Protein 2LXO (pdb70)

Sequence (44 aa):
GIINTLQKYYCRVRGAICHPVFCPRRYKQIGTCGLPGTKCCKKPGIINTLQKYYCRVRGAICHPVFCPRRYKQIGTCGLPGTKCCKKPGIINTLQKYYCRVRGAICHPVFCPRRYKQIGTCGLPGTKCCKKPGIINTLQKYYCRVRGAICHPVFCPRRYKQIGTCGLPGTKCCKKPGIINTLQKYYCRVRGAICHPVFCPRRYKQIGTCGLPGTKCCKKPGIINTLQKYYCRVRGAICHPVFCPRRYKQIGTCGLPGTKCCKKPGIINTLQKYYCRVRGAICHPVFCPRRYKQIGTCGLPGTKCCKKPGIINTLQKYYCRVRGAICHPVFCPRRYKQIGTCGLPGTKCCKKPGIINTLQKYYCRVRGAICHPVFCPRRYKQIGTCGLPGTKCCKKPGIINTLQKYYCRVRGAICHPVFCPRRYKQIGTCGLPGTKCCKKPGIINTLQKYYCRVRGAICHPVFCPRRYKQIGTCGLPGTKCCKKPGIINTLQKYYCRVRGAICHPVFCPRRYKQIGTCGLPGTKCCKKPGIINTLQKYYCRVRGAICHPVFCPRRYKQIGTCGLPGTKCCKKPGIINTLQKYYCRVRGAICHPVFCPRRYKQIGTCGLPGTKCCKKPGIINTLQKYYCRVRGAICHPVFCPRRYKQIGTCGLPGTKCCKKPGIINTLQKYYCRVRGAICHPVFCPRRYKQIGTCGLPGTKCCKKPGIINTLQKYYCRVRGAICHPVFCPRRYKQIGTCGLPGTKCCKKPGIINTLQKYYCRVRGAICHPVFCPRRYKQIGTCGLPGTKCCKKPGIINTLQKYYCRVRGAICHPVFCPRRYKQIGTCGLPGTKCCKKPGIINTLQKYYCRVRGAICHPVFCPRRYKQIGTCGLPGTKCCKKP

Nearest PDB structures (foldseek):
  2lxo-assembly1_A  TM=8.651E-01  e=8.750E-07  synthetic construct
  1kj6-assembly1_A  TM=4.214E-01  e=5.351E-02  Homo sapiens
  6qeu-assembly1_A  TM=4.009E-01  e=8.706E+00  Gallus gallus
  2lxo-assembly1_A  TM=8.148E-01  e=1.097E-07  synthetic construct
  1apf-assembly1_A  TM=3.229E-01  e=3.127E+00  Anthopleura xanthogrammica

Foldseek 3Di:
DDDADADAQRGDHDDLQWDPPAHDPPFDAGYYHDDPRTTRGHDD

B-factor: mean 35.73, std 22.28, range [0.14, 75.4]

Secondary structure (DSSP, 8-state):
-------STT---SS-SS-SS---SSS----B-SSTT-B-----

CATH classification: 3.10.360.10

Solvent-accessible surface area: 3758 Å² total; per-residue (Å²): 130,163,135,110,77,66,100,103,137,60,0,115,83,211,84,44,48,8,34,82,155,105,18,36,211,219,38,116,103,54,0,66,8,72,113,135,54,11,23,5,14,108,143,158

Radius of gyration: 9.94 Å; Cα contacts (8 Å, |Δi|>4): 90; chains: 1; bounding box: 23×18×30 Å

Structure (mmCIF, N/CA/C/O backbone):
data_2LXO
#
_entry.id   2LXO
#
loop_
_atom_site.group_PDB
_atom_site.id
_atom_site.type_symbol
_atom_site.label_atom_id
_atom_site.label_alt_id
_atom_site.label_comp_id
_atom_site.label_asym_id
_atom_site.label_entity_id
_atom_site.label_seq_id
_atom_site.pdbx_PDB_ins_code
_atom_site.Cartn_x
_atom_site.Cartn_y
_atom_site.Cartn_z
_atom_site.occupancy
_atom_site.B_iso_or_equiv
_atom_site.auth_seq_id
_atom_site.auth_comp_id
_atom_site.auth_asym_id
_atom_site.auth_atom_id
_atom_site.pdbx_PDB_model_num
ATOM 1 N N . GLY A 1 1 ? 1.325 0.000 0.000 1.00 11.00 1 GLY A N 1
ATOM 2 C CA . GLY A 1 1 ? 2.073 0.000 -1.246 1.00 3.05 1 GLY A CA 1
ATOM 3 C C . GLY A 1 1 ? 1.182 -0.408 -2.421 1.00 3.34 1 GLY A C 1
ATOM 4 O O . GLY A 1 1 ? -0.036 -0.503 -2.277 1.00 43.41 1 GLY A O 1
ATOM 8 N N . ILE A 1 2 ? 1.824 -0.638 -3.556 1.00 62.05 2 ILE A N 1
ATOM 9 C CA . ILE A 1 2 ? 1.105 -1.033 -4.756 1.00 22.43 2 ILE A CA 1
ATOM 10 C C . ILE A 1 2 ? 1.480 -2.472 -5.119 1.00 11.41 2 ILE A C 1
ATOM 11 O O . ILE A 1 2 ? 2.644 -2.765 -5.386 1.00 42.24 2 ILE A O 1
ATOM 27 N N . ILE A 1 3 ? 0.471 -3.331 -5.117 1.00 2.42 3 ILE A N 1
ATOM 28 C CA . ILE A 1 3 ? 0.680 -4.731 -5.443 1.00 22.12 3 ILE A CA 1
ATOM 29 C C . ILE A 1 3 ? 0.881 -4.874 -6.953 1.00 20.32 3 ILE A C 1
ATOM 30 O O . ILE A 1 3 ? 0.820 -3.889 -7.687 1.00 32.31 3 ILE A O 1
ATOM 46 N N . ASN A 1 4 ? 1.117 -6.109 -7.372 1.00 13.13 4 ASN A N 1
ATOM 47 C CA . ASN A 1 4 ? 1.327 -6.394 -8.781 1.00 11.20 4 ASN A CA 1
ATOM 48 C C . ASN A 1 4 ? 1.312 -7.908 -8.999 1.00 20.15 4 ASN A C 1
ATOM 49 O O . ASN A 1 4 ? 2.366 -8.535 -9.098 1.00 13.10 4 ASN A O 1
ATOM 60 N N . THR A 1 5 ? 0.106 -8.452 -9.066 1.00 71.30 5 THR A N 1
ATOM 61 C CA . THR A 1 5 ? -0.060 -9.881 -9.270 1.00 31.41 5 THR A CA 1
ATOM 62 C C . THR A 1 5 ? -0.628 -10.159 -10.663 1.00 43.23 5 THR A C 1
ATOM 63 O O . THR A 1 5 ? -1.656 -10.820 -10.798 1.00 52.12 5 THR A O 1
ATOM 74 N N . LEU A 1 6 ? 0.067 -9.640 -11.665 1.00 5.44 6 LEU A N 1
ATOM 75 C CA . LEU A 1 6 ? -0.354 -9.823 -13.043 1.00 34.11 6 LEU A CA 1
ATOM 76 C C . LEU A 1 6 ? -0.878 -11.249 -13.226 1.00 22.10 6 LEU A C 1
ATOM 77 O O . LEU A 1 6 ? -0.227 -12.210 -12.818 1.00 71.15 6 LEU A O 1
ATOM 93 N N . GLN A 1 7 ? -2.049 -11.341 -13.839 1.00 64.43 7 GLN A N 1
ATOM 94 C CA . GLN A 1 7 ? -2.667 -12.634 -14.081 1.00 41.23 7 GLN A CA 1
ATOM 95 C C . GLN A 1 7 ? -2.881 -12.847 -15.581 1.00 63.42 7 GLN A C 1
ATOM 96 O O . GLN A 1 7 ? -2.345 -13.792 -16.160 1.00 14.32 7 GLN A O 1
ATOM 110 N N . LYS A 1 8 ? -3.664 -11.955 -16.168 1.00 13.42 8 LYS A N 1
ATOM 111 C CA . LYS A 1 8 ? -3.956 -12.033 -17.589 1.00 65.52 8 LYS A CA 1
ATOM 112 C C . LYS A 1 8 ? -4.897 -10.891 -17.977 1.00 24.13 8 LYS A C 1
ATOM 113 O O . LYS A 1 8 ? -4.456 -9.871 -18.505 1.00 31.15 8 LYS A O 1
ATOM 132 N N . TYR A 1 9 ? -6.175 -11.101 -17.700 1.00 12.52 9 TYR A N 1
ATOM 133 C CA . TYR A 1 9 ? -7.182 -10.101 -18.013 1.00 13.02 9 TYR A CA 1
ATOM 134 C C . TYR A 1 9 ? -6.667 -8.691 -17.715 1.00 30.42 9 TYR A C 1
ATOM 135 O O . TYR A 1 9 ? -7.105 -7.723 -18.333 1.00 52.25 9 TYR A O 1
ATOM 153 N N . TYR A 1 10 ? -5.744 -8.621 -16.767 1.00 62.51 10 TYR A N 1
ATOM 154 C CA . TYR A 1 10 ? -5.164 -7.347 -16.380 1.00 12.44 10 TYR A CA 1
ATOM 155 C C . TYR A 1 10 ? -3.675 -7.496 -16.060 1.00 14.23 10 TYR A C 1
ATOM 156 O O . TYR A 1 10 ? -3.065 -6.592 -15.491 1.00 15.32 10 TYR A O 1
ATOM 174 N N . CYS A 1 11 ? -3.133 -8.644 -16.439 1.00 54.43 11 CYS A N 1
ATOM 175 C CA . CYS A 1 11 ? -1.728 -8.923 -16.200 1.00 44.31 11 CYS A CA 1
ATOM 176 C C . CYS A 1 11 ? -0.928 -7.652 -16.497 1.00 33.32 11 CYS A C 1
ATOM 177 O O . CYS A 1 11 ? -0.872 -7.203 -17.640 1.00 64.35 11 CYS A O 1
ATOM 184 N N . ARG A 1 12 ? -0.331 -7.109 -15.447 1.00 5.13 12 ARG A N 1
ATOM 185 C CA . ARG A 1 12 ? 0.463 -5.899 -15.580 1.00 40.04 12 ARG A CA 1
ATOM 186 C C . ARG A 1 12 ? -0.447 -4.670 -15.633 1.00 31.32 12 ARG A C 1
ATOM 187 O O . ARG A 1 12 ? -1.517 -4.711 -16.239 1.00 22.23 12 ARG A O 1
ATOM 208 N N . VAL A 1 13 ? 0.011 -3.606 -14.990 1.00 31.31 13 VAL A N 1
ATOM 209 C CA . VAL A 1 13 ? -0.749 -2.368 -14.956 1.00 23.03 13 VAL A CA 1
ATOM 210 C C . VAL A 1 13 ? 0.203 -1.186 -15.150 1.00 13.44 13 VAL A C 1
ATOM 211 O O . VAL A 1 13 ? 0.684 -0.606 -14.178 1.00 11.55 13 VAL A O 1
ATOM 224 N N . ARG A 1 14 ? 0.446 -0.863 -16.412 1.00 35.54 14 ARG A N 1
ATOM 225 C CA . ARG A 1 14 ? 1.331 0.239 -16.745 1.00 52.35 14 ARG A CA 1
ATOM 226 C C . ARG A 1 14 ? 0.954 0.829 -18.106 1.00 0.20 14 ARG A C 1
ATOM 227 O O . ARG A 1 14 ? -0.189 0.708 -18.544 1.00 62.53 14 ARG A O 1
ATOM 248 N N . GLY A 1 15 ? 1.937 1.456 -18.736 1.00 73.22 15 GLY A N 1
ATOM 249 C CA . GLY A 1 15 ? 1.723 2.065 -20.038 1.00 34.11 15 GLY A CA 1
ATOM 250 C C . GLY A 1 15 ? 0.871 1.162 -20.932 1.00 73.04 15 GLY A C 1
ATOM 251 O O . GLY A 1 15 ? 0.171 1.645 -21.821 1.00 34.10 15 GLY A O 1
ATOM 255 N N . ALA A 1 16 ? 0.958 -0.133 -20.666 1.00 64.04 16 ALA A N 1
ATOM 256 C CA . ALA A 1 16 ? 0.204 -1.108 -21.436 1.00 43.21 16 ALA A CA 1
ATOM 257 C C . ALA A 1 16 ? 0.355 -2.487 -20.791 1.00 73.12 16 ALA A C 1
ATOM 258 O O . ALA A 1 16 ? 1.465 -3.001 -20.669 1.00 24.33 16 ALA A O 1
ATOM 265 N N . ILE A 1 17 ? -0.779 -3.047 -20.396 1.00 12.01 17 ILE A N 1
ATOM 266 C CA . ILE A 1 17 ? -0.788 -4.357 -19.767 1.00 4.33 17 ILE A CA 1
ATOM 267 C C . ILE A 1 17 ? -0.348 -5.410 -20.785 1.00 45.04 17 ILE A C 1
ATOM 268 O O . ILE A 1 17 ? 0.282 -6.403 -20.424 1.00 43.03 17 ILE A O 1
ATOM 284 N N . CYS A 1 18 ? -0.697 -5.157 -22.038 1.00 65.43 18 CYS A N 1
ATOM 285 C CA . CYS A 1 18 ? -0.345 -6.071 -23.112 1.00 34.52 18 CYS A CA 1
ATOM 286 C C . CYS A 1 18 ? 0.264 -5.258 -24.255 1.00 61.03 18 CYS A C 1
ATOM 287 O O . CYS A 1 18 ? 0.112 -4.038 -24.304 1.00 74.52 18 CYS A O 1
ATOM 294 N N . HIS A 1 19 ? 0.942 -5.966 -25.147 1.00 13.01 19 HIS A N 1
ATOM 295 C CA . HIS A 1 19 ? 1.575 -5.325 -26.287 1.00 10.12 19 HIS A CA 1
ATOM 296 C C . HIS A 1 19 ? 0.594 -4.345 -26.935 1.00 25.14 19 HIS A C 1
ATOM 297 O O . HIS A 1 19 ? -0.584 -4.656 -27.096 1.00 75.40 19 HIS A O 1
ATOM 312 N N . PRO A 1 20 ? 1.132 -3.150 -27.298 1.00 1.24 20 PRO A N 1
ATOM 313 C CA . PRO A 1 20 ? 0.318 -2.122 -27.924 1.00 70.42 20 PRO A CA 1
ATOM 314 C C . PRO A 1 20 ? 0.022 -2.472 -29.384 1.00 51.21 20 PRO A C 1
ATOM 315 O O . PRO A 1 20 ? 0.882 -3.000 -30.086 1.00 63.44 20 PRO A O 1
ATOM 326 N N . VAL A 1 21 ? -1.198 -2.162 -29.798 1.00 32.35 21 VAL A N 1
ATOM 327 C CA . VAL A 1 21 ? -1.619 -2.437 -31.161 1.00 44.21 21 VAL A CA 1
ATOM 328 C C . VAL A 1 21 ? -1.987 -3.916 -31.288 1.00 74.24 21 VAL A C 1
ATOM 329 O O . VAL A 1 21 ? -3.098 -4.250 -31.699 1.00 42.32 21 VAL A O 1
ATOM 342 N N . PHE A 1 22 ? -1.035 -4.764 -30.928 1.00 41.23 22 PHE A N 1
ATOM 343 C CA . PHE A 1 22 ? -1.246 -6.200 -30.997 1.00 43.21 22 PHE A CA 1
ATOM 344 C C . PHE A 1 22 ? -0.181 -6.949 -30.194 1.00 21.43 22 PHE A C 1
ATOM 345 O O . PHE A 1 22 ? 0.483 -6.365 -29.339 1.00 44.44 22 PHE A O 1
ATOM 362 N N . CYS A 1 23 ? -0.052 -8.233 -30.496 1.00 44.22 23 CYS A N 1
ATOM 363 C CA . CYS A 1 23 ? 0.921 -9.068 -29.813 1.00 21.51 23 CYS A CA 1
ATOM 364 C C . CYS A 1 23 ? 1.567 -9.996 -30.844 1.00 53.25 23 CYS A C 1
ATOM 365 O O . CYS A 1 23 ? 0.870 -10.656 -31.613 1.00 54.24 23 CYS A O 1
ATOM 372 N N . PRO A 1 24 ? 2.926 -10.017 -30.827 1.00 45.54 24 PRO A N 1
ATOM 373 C CA . PRO A 1 24 ? 3.674 -10.852 -31.752 1.00 11.12 24 PRO A CA 1
ATOM 374 C C . PRO A 1 24 ? 3.612 -12.323 -31.335 1.00 13.32 24 PRO A C 1
ATOM 375 O O . PRO A 1 24 ? 2.648 -12.752 -30.703 1.00 74.42 24 PRO A O 1
ATOM 386 N N . ARG A 1 25 ? 4.653 -13.054 -31.705 1.00 35.10 25 ARG A N 1
ATOM 387 C CA . ARG A 1 25 ? 4.728 -14.468 -31.377 1.00 44.31 25 ARG A CA 1
ATOM 388 C C . ARG A 1 25 ? 6.120 -14.815 -30.846 1.00 25.41 25 ARG A C 1
ATOM 389 O O . ARG A 1 25 ? 7.091 -14.116 -31.132 1.00 53.25 25 ARG A O 1
ATOM 410 N N . ARG A 1 26 ? 6.174 -15.896 -30.081 1.00 42.01 26 ARG A N 1
ATOM 411 C CA . ARG A 1 26 ? 7.431 -16.345 -29.507 1.00 43.12 26 ARG A CA 1
ATOM 412 C C . ARG A 1 26 ? 7.824 -15.454 -28.327 1.00 22.11 26 ARG A C 1
ATOM 413 O O . ARG A 1 26 ? 8.703 -15.809 -27.543 1.00 11.44 26 ARG A O 1
ATOM 434 N N . TYR A 1 27 ? 7.154 -14.315 -28.238 1.00 11.31 27 TYR A N 1
ATOM 435 C CA . TYR A 1 27 ? 7.422 -13.370 -27.166 1.00 60.55 27 TYR A CA 1
ATOM 436 C C . TYR A 1 27 ? 7.620 -14.095 -25.834 1.00 32.24 27 TYR A C 1
ATO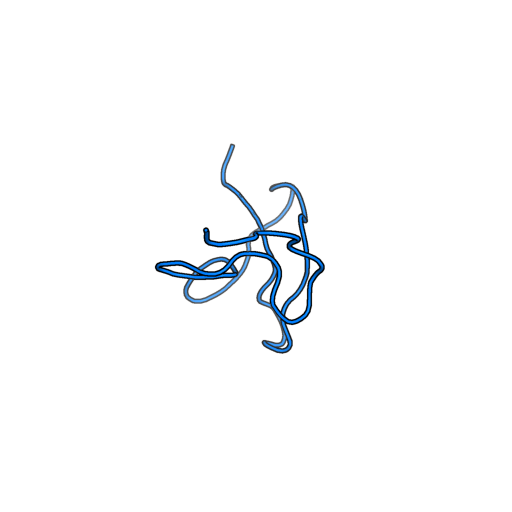M 437 O O . TYR A 1 27 ? 8.718 -14.559 -25.532 1.00 45.11 27 TYR A O 1
ATOM 455 N N . LYS A 1 28 ? 6.539 -14.170 -25.071 1.00 72.22 28 LYS A N 1
ATOM 456 C CA . LYS A 1 28 ? 6.580 -14.831 -23.778 1.00 13.45 28 LYS A CA 1
ATOM 457 C C . LYS A 1 28 ? 5.311 -14.487 -22.994 1.00 5.42 28 LYS A C 1
ATOM 458 O O . LYS A 1 28 ? 5.362 -13.730 -22.025 1.00 60.13 28 LYS A O 1
ATOM 477 N N . GLN A 1 29 ? 4.204 -15.059 -23.442 1.00 52.22 29 GLN A N 1
ATOM 478 C CA . GLN A 1 29 ? 2.925 -14.822 -22.795 1.00 35.20 29 GLN A CA 1
ATOM 479 C C . GLN A 1 29 ? 3.109 -14.711 -21.280 1.00 55.22 29 GLN A C 1
ATOM 480 O O . GLN A 1 29 ? 3.711 -15.585 -20.659 1.00 2.54 29 GLN A O 1
ATOM 494 N N . ILE A 1 30 ? 2.578 -13.629 -20.730 1.00 2.42 30 ILE A N 1
ATOM 495 C CA . ILE A 1 30 ? 2.676 -13.392 -19.300 1.00 5.45 30 ILE A CA 1
ATOM 496 C C . ILE A 1 30 ? 1.287 -13.075 -18.743 1.00 31.42 30 ILE A C 1
ATOM 497 O O . ILE A 1 30 ? 1.143 -12.768 -17.560 1.00 62.14 30 ILE A O 1
ATOM 513 N N . GLY A 1 31 ? 0.299 -13.162 -19.621 1.00 52.42 31 GLY A N 1
ATOM 514 C CA . GLY A 1 31 ? -1.074 -12.888 -19.232 1.00 73.42 31 GLY A CA 1
ATOM 515 C C . GLY A 1 31 ? -1.836 -12.191 -20.361 1.00 63.04 31 GLY A C 1
ATOM 516 O O . GLY A 1 31 ? -1.479 -11.085 -20.764 1.00 54.14 31 GLY A O 1
ATOM 520 N N . THR A 1 32 ? -2.870 -12.867 -20.840 1.00 10.31 32 THR A N 1
ATOM 521 C CA . THR A 1 32 ? -3.685 -12.326 -21.915 1.00 3.23 32 THR A CA 1
ATOM 522 C C . THR A 1 32 ? -4.778 -11.416 -21.350 1.00 24.45 32 THR A C 1
ATOM 523 O O . THR A 1 32 ? -5.419 -11.754 -20.356 1.00 22.23 32 THR A O 1
ATOM 534 N N . CYS A 1 33 ? -4.956 -10.280 -22.007 1.00 73.44 33 CYS A N 1
ATOM 535 C CA . CYS A 1 33 ? -5.961 -9.320 -21.583 1.00 45.21 33 CYS A CA 1
ATOM 536 C C . CYS A 1 33 ? -7.181 -9.466 -22.494 1.00 63.15 33 CYS A C 1
ATOM 537 O O . CYS A 1 33 ? -7.067 -9.962 -23.614 1.00 74.23 33 CYS A O 1
ATOM 544 N N . GLY A 1 34 ? -8.319 -9.025 -21.981 1.00 35.23 34 GLY A N 1
ATOM 545 C CA . GLY A 1 34 ? -9.559 -9.101 -22.734 1.00 55.23 34 GLY A CA 1
ATOM 546 C C . GLY A 1 34 ? -9.311 -8.860 -24.225 1.00 22.42 34 GLY A C 1
ATOM 547 O O . GLY A 1 34 ? -9.809 -9.603 -25.069 1.00 34.43 34 GLY A O 1
ATOM 551 N N . LEU A 1 35 ? -8.540 -7.819 -24.503 1.00 61.40 35 LEU A N 1
ATOM 552 C CA . LEU A 1 35 ? -8.219 -7.472 -25.877 1.00 10.31 35 LEU A CA 1
ATOM 553 C C . LEU A 1 35 ? -7.972 -8.752 -26.678 1.00 11.41 35 LEU A C 1
ATOM 554 O O . LEU A 1 35 ? -7.085 -9.536 -26.344 1.00 14.10 35 LEU A O 1
ATOM 570 N N . PRO A 1 36 ? -8.793 -8.928 -27.747 1.00 55.25 36 PRO A N 1
ATOM 571 C CA . PRO A 1 36 ? -8.673 -10.099 -28.599 1.00 20.02 36 PRO A CA 1
ATOM 572 C C . PRO A 1 36 ? -7.450 -9.990 -29.512 1.00 12.30 36 PRO A C 1
ATOM 573 O O . PRO A 1 36 ? -7.535 -9.431 -30.605 1.00 21.15 36 PRO A O 1
ATOM 584 N N . GLY A 1 37 ? -6.342 -10.532 -29.031 1.00 24.45 37 GLY A N 1
ATOM 585 C CA . GLY A 1 37 ? -5.103 -10.503 -29.790 1.00 31.01 37 GLY A CA 1
ATOM 586 C C . GLY A 1 37 ? -4.024 -9.712 -29.048 1.00 42.33 37 GLY A C 1
ATOM 587 O O . GLY A 1 37 ? -2.945 -9.471 -29.588 1.00 1.24 37 GLY A O 1
ATOM 591 N N . THR A 1 38 ? -4.352 -9.329 -27.823 1.00 74.11 38 THR A N 1
ATOM 592 C CA . THR A 1 38 ? -3.425 -8.570 -27.002 1.00 44.10 38 THR A CA 1
ATOM 593 C C . THR A 1 38 ? -3.129 -9.318 -25.700 1.00 53.15 38 THR A C 1
ATOM 594 O O . THR A 1 38 ? -4.018 -9.502 -24.871 1.00 34.13 38 THR A O 1
ATOM 605 N N . LYS A 1 39 ? -1.877 -9.729 -25.563 1.00 12.35 39 LYS A N 1
ATOM 606 C CA . LYS A 1 39 ? -1.453 -10.452 -24.376 1.00 35.50 39 LYS A CA 1
ATOM 607 C C . LYS A 1 39 ? -0.165 -9.829 -23.836 1.00 50.52 39 LYS A C 1
ATOM 608 O O . LYS A 1 39 ? 0.432 -8.971 -24.484 1.00 43.54 39 LYS A O 1
ATOM 627 N N . CYS A 1 40 ? 0.225 -10.284 -22.655 1.00 4.32 40 CYS A N 1
ATOM 628 C CA . CYS A 1 40 ? 1.432 -9.781 -22.021 1.00 1.14 40 CYS A CA 1
ATOM 629 C C . CYS A 1 40 ? 2.638 -10.450 -22.683 1.00 72.13 40 CYS A C 1
ATOM 630 O O . CYS A 1 40 ? 3.011 -11.564 -22.320 1.00 23.21 40 CYS A O 1
ATOM 637 N N . CYS A 1 41 ? 3.213 -9.742 -23.644 1.00 62.01 41 CYS A N 1
ATOM 638 C CA . CYS A 1 41 ? 4.369 -10.254 -24.361 1.00 10.41 41 CYS A CA 1
ATOM 639 C C . CYS A 1 41 ? 5.484 -9.209 -24.283 1.00 11.25 41 CYS A C 1
ATOM 640 O O . CYS A 1 41 ? 5.214 -8.017 -24.139 1.00 20.55 41 CYS A O 1
ATOM 647 N N . LYS A 1 42 ? 6.713 -9.693 -24.381 1.00 22.32 42 LYS A N 1
ATOM 648 C CA . LYS A 1 42 ? 7.870 -8.816 -24.323 1.00 21.12 42 LYS A CA 1
ATOM 649 C C . LYS A 1 42 ? 8.885 -9.247 -25.384 1.00 10.13 42 LYS A C 1
ATOM 650 O O . LYS A 1 42 ? 9.457 -10.332 -25.296 1.00 72.43 42 LYS A O 1
ATOM 669 N N . LYS A 1 43 ? 9.078 -8.374 -26.361 1.00 54.24 43 LYS A N 1
ATOM 670 C CA . LYS A 1 43 ? 10.014 -8.650 -27.438 1.00 75.20 43 LYS A CA 1
ATOM 671 C C . LYS A 1 43 ? 11.281 -9.279 -26.857 1.00 5.02 43 LYS A C 1
ATOM 672 O O . LYS A 1 43 ? 11.596 -9.081 -25.684 1.00 53.33 43 LYS A O 1
ATOM 691 N N . PRO A 1 44 ? 11.994 -10.044 -27.726 1.00 61.24 44 PRO A N 1
ATOM 692 C CA . PRO A 1 44 ? 13.221 -10.703 -27.312 1.00 32.34 44 PRO A CA 1
ATOM 693 C C . PRO A 1 44 ? 14.371 -9.700 -27.198 1.00 33.42 44 PRO A C 1
ATOM 694 O O . PRO A 1 44 ? 14.158 -8.546 -26.831 1.00 10.20 44 PRO A O 1
ATOM 705 N N . GLY A 1 1 ? 2.613 -0.405 -8.774 1.00 75.54 1 GLY A N 2
ATOM 706 C CA . GLY A 1 1 ? 2.305 -1.610 -9.527 1.00 43.22 1 GLY A CA 2
ATOM 707 C C . GLY A 1 1 ? 2.588 -2.863 -8.696 1.00 52.10 1 GLY A C 2
ATOM 708 O O . GLY A 1 1 ? 2.277 -3.975 -9.118 1.00 73.54 1 GLY A O 2
ATOM 712 N N . ILE A 1 2 ? 3.174 -2.640 -7.529 1.00 63.30 2 ILE A N 2
ATOM 713 C CA . ILE A 1 2 ? 3.502 -3.738 -6.635 1.00 3.31 2 ILE A CA 2
ATOM 714 C C . ILE A 1 2 ? 2.210 -4.357 -6.099 1.00 12.32 2 ILE A C 2
ATOM 715 O O . ILE A 1 2 ? 2.003 -5.564 -6.209 1.00 63.33 2 ILE A O 2
ATOM 731 N N . ILE A 1 3 ? 1.373 -3.501 -5.530 1.00 24.34 3 ILE A N 2
ATOM 732 C CA . ILE A 1 3 ? 0.107 -3.949 -4.976 1.00 73.11 3 ILE A CA 2
ATOM 733 C C . ILE A 1 3 ? -0.655 -4.747 -6.036 1.00 64.24 3 ILE A C 2
ATOM 734 O O . ILE A 1 3 ? -1.499 -5.578 -5.706 1.00 23.55 3 ILE A O 2
ATOM 750 N N . ASN A 1 4 ? -0.329 -4.467 -7.290 1.00 3.54 4 ASN A N 2
ATOM 751 C CA . ASN A 1 4 ? -0.971 -5.148 -8.401 1.00 13.05 4 ASN A CA 2
ATOM 752 C C . ASN A 1 4 ? -0.067 -6.281 -8.890 1.00 10.00 4 ASN A C 2
ATOM 753 O O . ASN A 1 4 ? 1.152 -6.126 -8.948 1.00 72.04 4 ASN A O 2
ATOM 764 N N . THR A 1 5 ? -0.699 -7.395 -9.229 1.00 50.11 5 THR A N 2
ATOM 765 C CA . THR A 1 5 ? 0.033 -8.554 -9.712 1.00 2.53 5 THR A CA 2
ATOM 766 C C . THR A 1 5 ? -0.511 -9.000 -11.070 1.00 63.30 5 THR A C 2
ATOM 767 O O . THR A 1 5 ? -1.552 -9.652 -11.142 1.00 44.22 5 THR A O 2
ATOM 778 N N . LEU A 1 6 ? 0.218 -8.632 -12.113 1.00 61.35 6 LEU A N 2
ATOM 779 C CA . LEU A 1 6 ? -0.178 -8.987 -13.466 1.00 33.13 6 LEU A CA 2
ATOM 780 C C . LEU A 1 6 ? -0.730 -10.414 -13.473 1.00 62.20 6 LEU A C 2
ATOM 781 O O . LEU A 1 6 ? -0.111 -11.325 -12.925 1.00 34.31 6 LEU A O 2
ATOM 797 N N . GLN A 1 7 ? -1.887 -10.564 -14.100 1.00 53.11 7 GLN A N 2
ATOM 798 C CA . GLN A 1 7 ? -2.529 -11.865 -14.186 1.00 51.30 7 GLN A CA 2
ATOM 799 C C . GLN A 1 7 ? -2.716 -12.269 -15.650 1.00 13.42 7 GLN A C 2
ATOM 800 O O . GLN A 1 7 ? -2.215 -13.306 -16.080 1.00 61.11 7 GLN A O 2
ATOM 814 N N . LYS A 1 8 ? -3.439 -11.428 -16.375 1.00 12.32 8 LYS A N 2
ATOM 815 C CA . LYS A 1 8 ? -3.699 -11.684 -17.781 1.00 63.13 8 LYS A CA 2
ATOM 816 C C . LYS A 1 8 ? -4.606 -10.585 -18.337 1.00 12.43 8 LYS A C 2
ATOM 817 O O . LYS A 1 8 ? -4.130 -9.638 -18.961 1.00 3.23 8 LYS A O 2
ATOM 836 N N . TYR A 1 9 ? -5.898 -10.747 -18.090 1.00 2.33 9 TYR A N 2
ATOM 837 C CA . TYR A 1 9 ? -6.876 -9.780 -18.557 1.00 53.34 9 TYR A CA 2
ATOM 838 C C . TYR A 1 9 ? -6.364 -8.349 -18.375 1.00 72.50 9 TYR A C 2
ATOM 839 O O . TYR A 1 9 ? -6.764 -7.445 -19.107 1.00 22.21 9 TYR A O 2
ATOM 857 N N . TYR A 1 10 ? -5.487 -8.189 -17.395 1.00 35.43 10 TYR A N 2
ATOM 858 C CA . TYR A 1 10 ? -4.917 -6.885 -17.107 1.00 3.51 10 TYR A CA 2
ATOM 859 C C . TYR A 1 10 ? -3.434 -7.002 -16.749 1.00 44.43 10 TYR A C 2
ATOM 860 O O . TYR A 1 10 ? -2.836 -6.052 -16.246 1.00 41.41 10 TYR A O 2
ATOM 878 N N . CYS A 1 11 ? -2.882 -8.175 -17.023 1.00 55.22 11 CYS A N 2
ATOM 879 C CA . CYS A 1 11 ? -1.481 -8.428 -16.737 1.00 23.43 11 CYS A CA 2
ATOM 880 C C . CYS A 1 11 ? -0.678 -7.186 -17.128 1.00 60.35 11 CYS A C 2
ATOM 881 O O . CYS A 1 11 ? -0.509 -6.900 -18.313 1.00 23.42 11 CYS A O 2
ATOM 888 N N . ARG A 1 12 ? -0.205 -6.481 -16.111 1.00 60.52 12 ARG A N 2
ATOM 889 C CA . ARG A 1 12 ? 0.576 -5.277 -16.334 1.00 51.45 12 ARG A CA 2
ATOM 890 C C . ARG A 1 12 ? 1.632 -5.118 -15.239 1.00 13.44 12 ARG A C 2
ATOM 891 O O . ARG A 1 12 ? 1.468 -5.635 -14.135 1.00 24.13 12 ARG A O 2
ATOM 912 N N . VAL A 1 13 ? 2.691 -4.400 -15.582 1.00 1.24 13 VAL A N 2
ATOM 913 C CA . VAL A 1 13 ? 3.773 -4.166 -14.641 1.00 25.24 13 VAL A CA 2
ATOM 914 C C . VAL A 1 13 ? 4.301 -2.741 -14.820 1.00 72.20 13 VAL A C 2
ATOM 915 O O . VAL A 1 13 ? 3.709 -1.788 -14.316 1.00 34.31 13 VAL A O 2
ATOM 928 N N . ARG A 1 14 ? 5.409 -2.641 -15.540 1.00 14.42 14 ARG A N 2
ATOM 929 C CA . ARG A 1 14 ? 6.022 -1.348 -15.792 1.00 4.10 14 ARG A CA 2
ATOM 930 C C . ARG A 1 14 ? 5.664 -0.855 -17.195 1.00 43.04 14 ARG A C 2
ATOM 931 O O . ARG A 1 14 ? 6.531 -0.391 -17.934 1.00 43.41 14 ARG A O 2
ATOM 952 N N . GLY A 1 15 ? 4.385 -0.973 -17.521 1.00 4.10 15 GLY A N 2
ATOM 953 C CA . GLY A 1 15 ? 3.902 -0.545 -18.823 1.00 20.03 15 GLY A CA 2
ATOM 954 C C . GLY A 1 15 ? 2.374 -0.591 -18.882 1.00 52.43 15 GLY A C 2
ATOM 955 O O . GLY A 1 15 ? 1.699 -0.076 -17.992 1.00 33.31 15 GLY A O 2
ATOM 959 N N . ALA A 1 16 ? 1.873 -1.211 -19.940 1.00 51.04 16 ALA A N 2
ATOM 960 C CA . ALA A 1 16 ? 0.437 -1.330 -20.128 1.00 31.43 16 ALA A CA 2
ATOM 961 C C . ALA A 1 16 ? -0.019 -2.718 -19.671 1.00 40.32 16 ALA A C 2
ATOM 962 O O . ALA A 1 16 ? 0.499 -3.255 -18.693 1.00 40.42 16 ALA A O 2
ATOM 969 N N . ILE A 1 17 ? -0.983 -3.258 -20.401 1.00 74.41 17 ILE A N 2
ATOM 970 C CA . ILE A 1 17 ? -1.515 -4.573 -20.083 1.00 41.13 17 ILE A CA 2
ATOM 971 C C . ILE A 1 17 ? -1.026 -5.581 -21.125 1.00 23.53 17 ILE A C 2
ATOM 972 O O . ILE A 1 17 ? -0.412 -6.589 -20.778 1.00 21.34 17 ILE A O 2
ATOM 988 N N . CYS A 1 18 ? -1.316 -5.275 -22.381 1.00 1.14 18 CYS A N 2
ATOM 989 C CA . CYS A 1 18 ? -0.913 -6.142 -23.475 1.00 12.02 18 CYS A CA 2
ATOM 990 C C . CYS A 1 18 ? -0.130 -5.305 -24.488 1.00 0.32 18 CYS A C 2
ATOM 991 O O . CYS A 1 18 ? -0.136 -4.077 -24.420 1.00 52.54 18 CYS A O 2
ATOM 998 N N . HIS A 1 19 ? 0.526 -6.003 -25.403 1.00 52.33 19 HIS A N 2
ATOM 999 C CA . HIS A 1 19 ? 1.312 -5.339 -26.429 1.00 43.11 19 HIS A CA 2
ATOM 1000 C C . HIS A 1 19 ? 0.445 -4.309 -27.155 1.00 15.11 19 HIS A C 2
ATOM 1001 O O . HIS A 1 19 ? -0.713 -4.579 -27.471 1.00 31.12 19 HIS A O 2
ATOM 1016 N N . PRO A 1 20 ? 1.053 -3.119 -27.405 1.00 2.43 20 PRO A N 2
ATOM 1017 C CA . PRO A 1 20 ? 0.349 -2.047 -28.087 1.00 50.44 20 PRO A CA 2
ATOM 1018 C C . PRO A 1 20 ? 0.226 -2.337 -29.585 1.00 23.45 20 PRO A C 2
ATOM 1019 O O . PRO A 1 20 ? 1.152 -2.869 -30.195 1.00 43.23 20 PRO A O 2
ATOM 1030 N N . VAL A 1 21 ? -0.925 -1.976 -30.133 1.00 24.04 21 VAL A N 2
ATOM 1031 C CA . VAL A 1 21 ? -1.180 -2.191 -31.547 1.00 34.44 21 VAL A CA 2
ATOM 1032 C C . VAL A 1 21 ? -1.563 -3.655 -31.774 1.00 63.22 21 VAL A C 2
ATOM 1033 O O . VAL A 1 21 ? -2.614 -3.945 -32.343 1.00 52.42 21 VAL A O 2
ATOM 1046 N N . PHE A 1 22 ? -0.688 -4.540 -31.318 1.00 12.20 22 PHE A N 2
ATOM 1047 C CA . PHE A 1 22 ? -0.921 -5.967 -31.465 1.00 0.53 22 PHE A CA 2
ATOM 1048 C C . PHE A 1 22 ? 0.017 -6.771 -30.562 1.00 51.21 22 PHE A C 2
ATOM 1049 O O . PHE A 1 22 ? 0.581 -6.233 -29.611 1.00 3.31 22 PHE A O 2
ATOM 1066 N N . CYS A 1 23 ? 0.154 -8.046 -30.892 1.00 63.55 23 CYS A N 2
ATOM 1067 C CA . CYS A 1 23 ? 1.014 -8.930 -30.124 1.00 21.24 23 CYS A CA 2
ATOM 1068 C C . CYS A 1 23 ? 1.746 -9.855 -31.098 1.00 21.42 23 CYS A C 2
ATOM 1069 O O . CYS A 1 23 ? 1.121 -10.487 -31.948 1.00 31.20 23 CYS A O 2
ATOM 1076 N N . PRO A 1 24 ? 3.096 -9.907 -30.937 1.00 74.23 24 PRO A N 2
ATOM 1077 C CA . PRO A 1 24 ? 3.919 -10.745 -31.793 1.00 4.54 24 PRO A CA 2
ATOM 1078 C C . PRO A 1 24 ? 3.783 -12.220 -31.411 1.00 54.03 24 PRO A C 2
ATOM 1079 O O . PRO A 1 24 ? 2.758 -12.633 -30.870 1.00 1.40 24 PRO A O 2
ATOM 1090 N N . ARG A 1 25 ? 4.830 -12.975 -31.709 1.00 3.53 25 ARG A N 2
ATOM 1091 C CA . ARG A 1 25 ? 4.840 -14.395 -31.404 1.00 21.22 25 ARG A CA 2
ATOM 1092 C C . ARG A 1 25 ? 6.169 -14.790 -30.756 1.00 13.35 25 ARG A C 2
ATOM 1093 O O . ARG A 1 25 ? 7.189 -14.140 -30.978 1.00 62.34 25 ARG A O 2
ATOM 1114 N N . ARG A 1 26 ? 6.113 -15.852 -29.966 1.00 72.31 26 ARG A N 2
ATOM 1115 C CA . ARG A 1 26 ? 7.299 -16.341 -29.284 1.00 61.10 26 ARG A CA 2
ATOM 1116 C C . ARG A 1 26 ? 7.660 -15.417 -28.119 1.00 63.13 26 ARG A C 2
ATOM 1117 O O . ARG A 1 26 ? 8.482 -15.769 -27.275 1.00 30.55 26 ARG A O 2
ATOM 1138 N N . TYR A 1 27 ? 7.029 -14.252 -28.112 1.00 33.52 27 TYR A N 2
ATOM 1139 C CA . TYR A 1 27 ? 7.273 -13.275 -27.065 1.00 22.24 27 TYR A CA 2
ATOM 1140 C C . TYR A 1 27 ? 7.489 -13.961 -25.714 1.00 65.11 27 TYR A C 2
ATOM 1141 O O . TYR A 1 27 ? 8.611 -14.337 -25.377 1.00 43.32 27 TYR A O 2
ATOM 1159 N N . LYS A 1 28 ? 6.398 -14.104 -24.977 1.00 54.53 28 LYS A N 2
ATOM 1160 C CA . LYS A 1 28 ? 6.454 -14.738 -23.671 1.00 53.41 28 LYS A CA 2
ATOM 1161 C C . LYS A 1 28 ? 5.086 -14.623 -22.994 1.00 64.13 28 LYS A C 2
ATOM 1162 O O . LYS A 1 28 ? 4.921 -13.856 -22.047 1.00 72.01 28 LYS A O 2
ATOM 1181 N N . GLN A 1 29 ? 4.141 -15.397 -23.507 1.00 24.51 29 GLN A N 2
ATOM 1182 C CA . GLN A 1 29 ? 2.794 -15.393 -22.964 1.00 14.32 29 GLN A CA 2
ATOM 1183 C C . GLN A 1 29 ? 2.836 -15.282 -21.438 1.00 43.04 29 GLN A C 2
ATOM 1184 O O . GLN A 1 29 ? 3.133 -16.257 -20.750 1.00 31.12 29 GLN A O 2
ATOM 1198 N N . ILE A 1 30 ? 2.536 -14.086 -20.955 1.00 53.52 30 ILE A N 2
ATOM 1199 C CA . ILE A 1 30 ? 2.536 -13.835 -19.524 1.00 1.30 30 ILE A CA 2
ATOM 1200 C C . ILE A 1 30 ? 1.144 -13.369 -19.092 1.00 22.22 30 ILE A C 2
ATOM 1201 O O . ILE A 1 30 ? 0.888 -13.188 -17.903 1.00 12.05 30 ILE A O 2
ATOM 1217 N N . GLY A 1 31 ? 0.282 -13.189 -20.081 1.00 73.13 31 GLY A N 2
ATOM 1218 C CA . GLY A 1 31 ? -1.078 -12.748 -19.818 1.00 64.13 31 GLY A CA 2
ATOM 1219 C C . GLY A 1 31 ? -1.893 -12.685 -21.111 1.00 52.43 31 GLY A C 2
ATOM 1220 O O . GLY A 1 31 ? -1.373 -12.958 -22.192 1.00 3.52 31 GLY A O 2
ATOM 1224 N N . THR A 1 32 ? -3.159 -12.323 -20.958 1.00 5.31 32 THR A N 2
ATOM 1225 C CA . THR A 1 32 ? -4.051 -12.220 -22.100 1.00 12.22 32 THR A CA 2
ATOM 1226 C C . THR A 1 32 ? -5.196 -11.252 -21.796 1.00 13.20 32 THR A C 2
ATOM 1227 O O . THR A 1 32 ? -5.896 -11.407 -20.797 1.00 14.14 32 THR A O 2
ATOM 1238 N N . CYS A 1 33 ? -5.352 -10.274 -22.677 1.00 24.33 33 CYS A N 2
ATOM 1239 C CA . CYS A 1 33 ? -6.400 -9.281 -22.515 1.00 62.12 33 CYS A CA 2
ATOM 1240 C C . CYS A 1 33 ? -7.149 -9.153 -23.843 1.00 32.40 33 CYS A C 2
ATOM 1241 O O . CYS A 1 33 ? -6.776 -9.780 -24.833 1.00 45.34 33 CYS A O 2
ATOM 1248 N N . GLY A 1 34 ? -8.193 -8.338 -23.820 1.00 74.15 34 GLY A N 2
ATOM 1249 C CA . GLY A 1 34 ? -8.999 -8.120 -25.010 1.00 64.43 34 GLY A CA 2
ATOM 1250 C C . GLY A 1 34 ? -9.149 -9.413 -25.815 1.00 21.12 34 GLY A C 2
ATOM 1251 O O . GLY A 1 34 ? -9.386 -10.478 -25.247 1.00 21.03 34 GLY A O 2
ATOM 1255 N N . LEU A 1 35 ? -9.005 -9.277 -27.125 1.00 21.22 35 LEU A N 2
ATOM 1256 C CA . LEU A 1 35 ? -9.122 -10.421 -28.013 1.00 63.22 35 LEU A CA 2
ATOM 1257 C C . LEU A 1 35 ? -7.809 -11.208 -28.000 1.00 54.42 35 LEU A C 2
ATOM 1258 O O . LEU A 1 35 ? -6.891 -10.878 -27.251 1.00 35.13 35 LEU A O 2
ATOM 1274 N N . PRO A 1 36 ? -7.761 -12.259 -28.861 1.00 71.40 36 PRO A N 2
ATOM 1275 C CA . PRO A 1 36 ? -6.576 -13.095 -28.955 1.00 75.45 36 PRO A CA 2
ATOM 1276 C C . PRO A 1 36 ? -5.458 -12.378 -29.715 1.00 33.23 36 PRO A C 2
ATOM 1277 O O . PRO A 1 36 ? -4.387 -12.944 -29.930 1.00 13.33 36 PRO A O 2
ATOM 1288 N N . GLY A 1 37 ? -5.746 -11.143 -30.100 1.00 24.53 37 GLY A N 2
ATOM 1289 C CA . GLY A 1 37 ? -4.778 -10.343 -30.830 1.00 44.02 37 GLY A CA 2
ATOM 1290 C C . GLY A 1 37 ? -4.045 -9.380 -29.894 1.00 41.52 37 GLY A C 2
ATOM 1291 O O . GLY A 1 37 ? -3.138 -8.665 -30.319 1.00 55.30 37 GLY A O 2
ATOM 1295 N N . THR A 1 38 ? -4.465 -9.391 -28.638 1.00 31.42 38 THR A N 2
ATOM 1296 C CA . THR A 1 38 ? -3.860 -8.528 -27.638 1.00 52.42 38 THR A CA 2
ATOM 1297 C C . THR A 1 38 ? -3.622 -9.300 -26.339 1.00 73.23 38 THR A C 2
ATOM 1298 O O . THR A 1 38 ? -4.509 -9.384 -25.491 1.00 74.13 38 THR A O 2
ATOM 1309 N N . LYS A 1 39 ? -2.420 -9.845 -26.224 1.00 72.22 39 LYS A N 2
ATOM 1310 C CA . LYS A 1 39 ? -2.054 -10.608 -25.043 1.00 33.21 39 LYS A CA 2
ATOM 1311 C C . LYS A 1 39 ? -0.906 -9.902 -24.320 1.00 43.42 39 LYS A C 2
ATOM 1312 O O . LYS A 1 39 ? -0.295 -8.984 -24.866 1.00 51.12 39 LYS A O 2
ATOM 1331 N N . CYS A 1 40 ? -0.646 -10.356 -23.103 1.00 70.11 40 CYS A N 2
ATOM 1332 C CA . CYS A 1 40 ? 0.419 -9.779 -22.300 1.00 74.00 40 CYS A CA 2
ATOM 1333 C C . CYS A 1 40 ? 1.739 -10.431 -22.713 1.00 45.04 40 CYS A C 2
ATOM 1334 O O . CYS A 1 40 ? 2.190 -11.385 -22.080 1.00 52.35 40 CYS A O 2
ATOM 1341 N N . CYS A 1 41 ? 2.323 -9.890 -23.773 1.00 23.52 41 CYS A N 2
ATOM 1342 C CA . CYS A 1 41 ? 3.584 -10.408 -24.278 1.00 53.20 41 CYS A CA 2
ATOM 1343 C C . CYS A 1 41 ? 4.685 -9.399 -23.945 1.00 72.04 41 CYS A C 2
ATOM 1344 O O . CYS A 1 41 ? 4.401 -8.237 -23.658 1.00 61.14 41 CYS A O 2
ATOM 1351 N N . LYS A 1 42 ? 5.918 -9.880 -23.995 1.00 44.12 42 LYS A N 2
ATOM 1352 C CA . LYS A 1 42 ? 7.064 -9.035 -23.703 1.00 15.43 42 LYS A CA 2
ATOM 1353 C C . LYS A 1 42 ? 7.173 -7.944 -24.770 1.00 15.20 42 LYS A C 2
ATOM 1354 O O . LYS A 1 42 ? 6.413 -7.939 -25.738 1.00 23.12 42 LYS A O 2
ATOM 1373 N N . LYS A 1 43 ? 8.123 -7.046 -24.557 1.00 50.55 43 LYS A N 2
ATOM 1374 C CA . LYS A 1 43 ? 8.341 -5.952 -25.489 1.00 62.12 43 LYS A CA 2
ATOM 1375 C C . LYS A 1 43 ? 9.666 -5.262 -25.158 1.00 30.11 43 LYS A C 2
ATOM 1376 O O . LYS A 1 43 ? 9.690 -4.276 -24.424 1.00 14.43 43 LYS A O 2
ATOM 1395 N N . PRO A 1 44 ? 10.765 -5.823 -25.730 1.00 51.12 44 PRO A N 2
ATOM 1396 C CA . PRO A 1 44 ? 12.090 -5.272 -25.503 1.00 62.32 44 PRO A CA 2
ATOM 1397 C C . PRO A 1 44 ? 12.292 -3.981 -26.299 1.00 74.44 44 PRO A C 2
ATOM 1398 O O . PRO A 1 44 ? 12.969 -3.064 -25.840 1.00 11.55 44 PRO A O 2
ATOM 1409 N N . GLY A 1 1 ? -1.508 -3.944 2.505 1.00 64.42 1 GLY A N 3
ATOM 1410 C CA . GLY A 1 1 ? -0.340 -3.731 1.667 1.00 50.24 1 GLY A CA 3
ATOM 1411 C C . GLY A 1 1 ? -0.267 -4.776 0.552 1.00 62.13 1 GLY A C 3
ATOM 1412 O O . GLY A 1 1 ? 0.794 -5.346 0.299 1.00 35.10 1 GLY A O 3
ATOM 1416 N N . ILE A 1 2 ? -1.407 -4.996 -0.085 1.00 74.14 2 ILE A N 3
ATOM 1417 C CA . ILE A 1 2 ? -1.486 -5.963 -1.167 1.00 41.24 2 ILE A CA 3
ATOM 1418 C C . ILE A 1 2 ? -1.356 -5.235 -2.507 1.00 5.44 2 ILE A C 3
ATOM 1419 O O . ILE A 1 2 ? -2.213 -4.429 -2.865 1.00 41.22 2 ILE A O 3
ATOM 1435 N N . ILE A 1 3 ? -0.276 -5.544 -3.210 1.00 30.34 3 ILE A N 3
ATOM 1436 C CA . ILE A 1 3 ? -0.022 -4.929 -4.501 1.00 73.44 3 ILE A CA 3
ATOM 1437 C C . ILE A 1 3 ? 0.530 -5.983 -5.463 1.00 64.12 3 ILE A C 3
ATOM 1438 O O . ILE A 1 3 ? 1.489 -6.682 -5.139 1.00 62.33 3 ILE A O 3
ATOM 1454 N N . ASN A 1 4 ? -0.098 -6.064 -6.627 1.00 10.32 4 ASN A N 3
ATOM 1455 C CA . ASN A 1 4 ? 0.319 -7.020 -7.638 1.00 31.41 4 ASN A CA 3
ATOM 1456 C C . ASN A 1 4 ? 1.179 -6.308 -8.684 1.00 20.23 4 ASN A C 3
ATOM 1457 O O . ASN A 1 4 ? 1.074 -5.095 -8.857 1.00 3.11 4 ASN A O 3
ATOM 1468 N N . THR A 1 5 ? 2.010 -7.093 -9.354 1.00 1.12 5 THR A N 3
ATOM 1469 C CA . THR A 1 5 ? 2.888 -6.552 -10.378 1.00 32.50 5 THR A CA 3
ATOM 1470 C C . THR A 1 5 ? 2.908 -7.470 -11.602 1.00 35.31 5 THR A C 3
ATOM 1471 O O . THR A 1 5 ? 3.933 -7.600 -12.269 1.00 0.14 5 THR A O 3
ATOM 1482 N N . LEU A 1 6 ? 1.762 -8.084 -11.860 1.00 51.42 6 LEU A N 3
ATOM 1483 C CA . LEU A 1 6 ? 1.635 -8.986 -12.992 1.00 54.32 6 LEU A CA 3
ATOM 1484 C C . LEU A 1 6 ? 0.383 -9.847 -12.814 1.00 72.11 6 LEU A C 3
ATOM 1485 O O . LEU A 1 6 ? 0.163 -10.415 -11.746 1.00 31.53 6 LEU A O 3
ATOM 1501 N N . GLN A 1 7 ? -0.405 -9.917 -13.877 1.00 41.42 7 GLN A N 3
ATOM 1502 C CA . GLN A 1 7 ? -1.629 -10.699 -13.852 1.00 20.23 7 GLN A CA 3
ATOM 1503 C C . GLN A 1 7 ? -1.989 -11.168 -15.263 1.00 51.51 7 GLN A C 3
ATOM 1504 O O . GLN A 1 7 ? -1.700 -12.303 -15.637 1.00 20.23 7 GLN A O 3
ATOM 1518 N N . LYS A 1 8 ? -2.615 -10.269 -16.009 1.00 2.33 8 LYS A N 3
ATOM 1519 C CA . LYS A 1 8 ? -3.017 -10.576 -17.371 1.00 13.33 8 LYS A CA 3
ATOM 1520 C C . LYS A 1 8 ? -3.804 -9.395 -17.944 1.00 32.33 8 LYS A C 3
ATOM 1521 O O . LYS A 1 8 ? -3.260 -8.588 -18.695 1.00 4.20 8 LYS A O 3
ATOM 1540 N N . TYR A 1 9 ? -5.073 -9.332 -17.567 1.00 61.41 9 TYR A N 3
ATOM 1541 C CA . TYR A 1 9 ? -5.940 -8.264 -18.034 1.00 71.21 9 TYR A CA 3
ATOM 1542 C C . TYR A 1 9 ? -5.212 -6.919 -18.015 1.00 0.44 9 TYR A C 3
ATOM 1543 O O . TYR A 1 9 ? -5.553 -6.013 -18.774 1.00 32.11 9 TYR A O 3
ATOM 1561 N N . TYR A 1 10 ? -4.222 -6.830 -17.138 1.00 73.22 10 TYR A N 3
ATOM 1562 C CA . TYR A 1 10 ? -3.443 -5.610 -17.010 1.00 31.52 10 TYR A CA 3
ATOM 1563 C C . TYR A 1 10 ? -1.972 -5.926 -16.734 1.00 23.32 10 TYR A C 3
ATOM 1564 O O . TYR A 1 10 ? -1.202 -5.041 -16.365 1.00 2.05 10 TYR A O 3
ATOM 1582 N N . CYS A 1 11 ? -1.625 -7.191 -16.924 1.00 13.05 11 CYS A N 3
ATOM 1583 C CA . CYS A 1 11 ? -0.260 -7.635 -16.700 1.00 1.34 11 CYS A CA 3
ATOM 1584 C C . CYS A 1 11 ? 0.688 -6.555 -17.226 1.00 23.43 11 CYS A C 3
ATOM 1585 O O . CYS A 1 11 ? 0.477 -6.013 -18.310 1.00 22.35 11 CYS A O 3
ATOM 1592 N N . ARG A 1 12 ? 1.713 -6.276 -16.434 1.00 12.54 12 ARG A N 3
ATOM 1593 C CA . ARG A 1 12 ? 2.694 -5.271 -16.806 1.00 1.40 12 ARG A CA 3
ATOM 1594 C C . ARG A 1 12 ? 2.200 -3.876 -16.416 1.00 22.24 12 ARG A C 3
ATOM 1595 O O . ARG A 1 12 ? 2.492 -2.896 -17.100 1.00 33.51 12 ARG A O 3
ATOM 1616 N N . VAL A 1 13 ? 1.461 -3.831 -15.317 1.00 71.10 13 VAL A N 3
ATOM 1617 C CA . VAL A 1 13 ? 0.924 -2.573 -14.827 1.00 51.14 13 VAL A CA 3
ATOM 1618 C C . VAL A 1 13 ? 0.124 -1.897 -15.942 1.00 52.55 13 VAL A C 3
ATOM 1619 O O . VAL A 1 13 ? 0.160 -2.335 -17.091 1.00 42.02 13 VAL A O 3
ATOM 1632 N N . ARG A 1 14 ? -0.580 -0.840 -15.565 1.00 11.44 14 ARG A N 3
ATOM 1633 C CA . ARG A 1 14 ? -1.388 -0.098 -16.518 1.00 62.44 14 ARG A CA 3
ATOM 1634 C C . ARG A 1 14 ? -0.507 0.465 -17.635 1.00 60.45 14 ARG A C 3
ATOM 1635 O O . ARG A 1 14 ? 0.714 0.519 -17.500 1.00 4.21 14 ARG A O 3
ATOM 1656 N N . GLY A 1 15 ? -1.161 0.869 -18.714 1.00 51.23 15 GLY A N 3
ATOM 1657 C CA . GLY A 1 15 ? -0.453 1.426 -19.854 1.00 44.12 15 GLY A CA 3
ATOM 1658 C C . GLY A 1 15 ? 0.659 0.485 -20.322 1.00 24.12 15 GLY A C 3
ATOM 1659 O O . GLY A 1 15 ? 1.704 0.385 -19.680 1.00 11.01 15 GLY A O 3
ATOM 1663 N N . ALA A 1 16 ? 0.397 -0.181 -21.436 1.00 71.55 16 ALA A N 3
ATOM 1664 C CA . ALA A 1 16 ? 1.362 -1.111 -21.998 1.00 25.24 16 ALA A CA 3
ATOM 1665 C C . ALA A 1 16 ? 1.219 -2.468 -21.305 1.00 64.03 16 ALA A C 3
ATOM 1666 O O . ALA A 1 16 ? 2.177 -3.237 -21.235 1.00 33.10 16 ALA A O 3
ATOM 1673 N N . ILE A 1 17 ? 0.016 -2.721 -20.811 1.00 41.55 17 ILE A N 3
ATOM 1674 C CA . ILE A 1 17 ? -0.265 -3.971 -20.127 1.00 63.22 17 ILE A CA 3
ATOM 1675 C C . ILE A 1 17 ? -0.021 -5.138 -21.086 1.00 61.22 17 ILE A C 3
ATOM 1676 O O . ILE A 1 17 ? 0.088 -6.286 -20.658 1.00 31.02 17 ILE A O 3
ATOM 1692 N N . CYS A 1 18 ? 0.058 -4.804 -22.366 1.00 32.21 18 CYS A N 3
ATOM 1693 C CA . CYS A 1 18 ? 0.287 -5.810 -23.389 1.00 72.12 18 CYS A CA 3
ATOM 1694 C C . CYS A 1 18 ? 0.964 -5.135 -24.583 1.00 51.15 18 CYS A C 3
ATOM 1695 O O . CYS A 1 18 ? 1.003 -3.908 -24.668 1.00 20.44 18 CYS A O 3
ATOM 1702 N N . HIS A 1 19 ? 1.480 -5.965 -25.477 1.00 65.33 19 HIS A N 3
ATOM 1703 C CA . HIS A 1 19 ? 2.154 -5.464 -26.663 1.00 40.22 19 HIS A CA 3
ATOM 1704 C C . HIS A 1 19 ? 1.310 -4.361 -27.305 1.00 72.12 19 HIS A C 3
ATOM 1705 O O . HIS A 1 19 ? 0.090 -4.487 -27.405 1.00 44.45 19 HIS A O 3
ATOM 1720 N N . PRO A 1 20 ? 2.011 -3.277 -27.735 1.00 35.54 20 PRO A N 3
ATOM 1721 C CA . PRO A 1 20 ? 1.339 -2.153 -28.364 1.00 71.42 20 PRO A CA 3
ATOM 1722 C C . PRO A 1 20 ? 0.923 -2.495 -29.796 1.00 60.34 20 PRO A C 3
ATOM 1723 O O . PRO A 1 20 ? 1.655 -3.176 -30.513 1.00 50.25 20 PRO A O 3
ATOM 1734 N N . VAL A 1 21 ? -0.251 -2.007 -30.170 1.00 64.33 21 VAL A N 3
ATOM 1735 C CA . VAL A 1 21 ? -0.773 -2.252 -31.504 1.00 64.40 21 VAL A CA 3
ATOM 1736 C C . VAL A 1 21 ? -1.362 -3.663 -31.565 1.00 62.10 21 VAL A C 3
ATOM 1737 O O . VAL A 1 21 ? -2.528 -3.838 -31.916 1.00 23.00 21 VAL A O 3
ATOM 1750 N N . PHE A 1 22 ? -0.529 -4.633 -31.218 1.00 20.31 22 PHE A N 3
ATOM 1751 C CA . PHE A 1 22 ? -0.953 -6.023 -31.229 1.00 22.12 22 PHE A CA 3
ATOM 1752 C C . PHE A 1 22 ? 0.024 -6.901 -30.444 1.00 4.40 22 PHE A C 3
ATOM 1753 O O . PHE A 1 22 ? 0.743 -6.411 -29.574 1.00 43.34 22 PHE A O 3
ATOM 1770 N N . CYS A 1 23 ? 0.019 -8.182 -30.779 1.00 64.31 23 CYS A N 3
ATOM 1771 C CA . CYS A 1 23 ? 0.896 -9.133 -30.117 1.00 5.44 23 CYS A CA 3
ATOM 1772 C C . CYS A 1 23 ? 1.336 -10.178 -31.144 1.00 35.02 23 CYS A C 3
ATOM 1773 O O . CYS A 1 23 ? 0.503 -10.758 -31.840 1.00 2.44 23 CYS A O 3
ATOM 1780 N N . PRO A 1 24 ? 2.677 -10.393 -31.208 1.00 11.21 24 PRO A N 3
ATOM 1781 C CA . PRO A 1 24 ? 3.237 -11.358 -32.138 1.00 74.25 24 PRO A CA 3
ATOM 1782 C C . PRO A 1 24 ? 2.996 -12.790 -31.655 1.00 14.44 24 PRO A C 3
ATOM 1783 O O . PRO A 1 24 ? 2.042 -13.049 -30.923 1.00 15.01 24 PRO A O 3
ATOM 1794 N N . ARG A 1 25 ? 3.877 -13.681 -32.083 1.00 21.22 25 ARG A N 3
ATOM 1795 C CA . ARG A 1 25 ? 3.772 -15.080 -31.702 1.00 43.33 25 ARG A CA 3
ATOM 1796 C C . ARG A 1 25 ? 5.138 -15.616 -31.269 1.00 1.43 25 ARG A C 3
ATOM 1797 O O . ARG A 1 25 ? 6.171 -15.045 -31.615 1.00 3.44 25 ARG A O 3
ATOM 1818 N N . ARG A 1 26 ? 5.099 -16.706 -30.518 1.00 30.43 26 ARG A N 3
ATOM 1819 C CA . ARG A 1 26 ? 6.321 -17.326 -30.033 1.00 51.32 26 ARG A CA 3
ATOM 1820 C C . ARG A 1 26 ? 6.960 -16.460 -28.946 1.00 12.15 26 ARG A C 3
ATOM 1821 O O . ARG A 1 26 ? 7.897 -16.890 -28.275 1.00 60.32 26 ARG A O 3
ATOM 1842 N N . TYR A 1 27 ? 6.427 -15.255 -28.804 1.00 61.01 27 TYR A N 3
ATOM 1843 C CA . TYR A 1 27 ? 6.934 -14.325 -27.809 1.00 55.12 27 TYR A CA 3
ATOM 1844 C C . TYR A 1 27 ? 7.090 -15.008 -26.449 1.00 62.32 27 TYR A C 3
ATOM 1845 O O . TYR A 1 27 ? 8.080 -15.697 -26.207 1.00 70.41 27 TYR A O 3
ATOM 1863 N N . LYS A 1 28 ? 6.099 -14.794 -25.597 1.00 53.41 28 LYS A N 3
ATOM 1864 C CA . LYS A 1 28 ? 6.114 -15.380 -24.268 1.00 20.22 28 LYS A CA 3
ATOM 1865 C C . LYS A 1 28 ? 4.876 -14.917 -23.496 1.00 65.15 28 LYS A C 3
ATOM 1866 O O . LYS A 1 28 ? 4.816 -13.777 -23.040 1.00 0.51 28 LYS A O 3
ATOM 1885 N N . GLN A 1 29 ? 3.920 -15.826 -23.375 1.00 0.31 29 GLN A N 3
ATOM 1886 C CA . GLN A 1 29 ? 2.687 -15.525 -22.667 1.00 5.24 29 GLN A CA 3
ATOM 1887 C C . GLN A 1 29 ? 2.990 -15.129 -21.220 1.00 34.32 29 GLN A C 3
ATOM 1888 O O . GLN A 1 29 ? 3.504 -15.936 -20.447 1.00 5.32 29 GLN A O 3
ATOM 1902 N N . ILE A 1 30 ? 2.657 -13.888 -20.897 1.00 75.13 30 ILE A N 3
ATOM 1903 C CA . ILE A 1 30 ? 2.886 -13.376 -19.557 1.00 52.00 30 ILE A CA 3
ATOM 1904 C C . ILE A 1 30 ? 1.623 -12.667 -19.064 1.00 10.31 30 ILE A C 3
ATOM 1905 O O . ILE A 1 30 ? 1.632 -12.038 -18.006 1.00 64.35 30 ILE A O 3
ATOM 1921 N N . GLY A 1 31 ? 0.566 -12.791 -19.853 1.00 64.14 31 GLY A N 3
ATOM 1922 C CA . GLY A 1 31 ? -0.702 -12.170 -19.510 1.00 44.24 31 GLY A CA 3
ATOM 1923 C C . GLY A 1 31 ? -1.587 -12.011 -20.748 1.00 32.40 31 GLY A C 3
ATOM 1924 O O . GLY A 1 31 ? -1.182 -12.363 -21.855 1.00 30.32 31 GLY A O 3
ATOM 1928 N N . THR A 1 32 ? -2.780 -11.482 -20.519 1.00 2.30 32 THR A N 3
ATOM 1929 C CA . THR A 1 32 ? -3.726 -11.272 -21.602 1.00 32.54 32 THR A CA 3
ATOM 1930 C C . THR A 1 32 ? -4.659 -10.104 -21.276 1.00 45.24 32 THR A C 3
ATOM 1931 O O . THR A 1 32 ? -5.294 -10.086 -20.223 1.00 70.44 32 THR A O 3
ATOM 1942 N N . CYS A 1 33 ? -4.711 -9.156 -22.200 1.00 43.42 33 CYS A N 3
ATOM 1943 C CA . CYS A 1 33 ? -5.555 -7.986 -22.025 1.00 42.21 33 CYS A CA 3
ATOM 1944 C C . CYS A 1 33 ? -6.649 -8.018 -23.094 1.00 62.51 33 CYS A C 3
ATOM 1945 O O . CYS A 1 33 ? -6.819 -7.057 -23.842 1.00 74.23 33 CYS A O 3
ATOM 1952 N N . GLY A 1 34 ? -7.362 -9.135 -23.132 1.00 3.42 34 GLY A N 3
ATOM 1953 C CA . GLY A 1 34 ? -8.435 -9.305 -24.097 1.00 24.12 34 GLY A CA 3
ATOM 1954 C C . GLY A 1 34 ? -7.883 -9.380 -25.522 1.00 53.42 34 GLY A C 3
ATOM 1955 O O . GLY A 1 34 ? -6.811 -8.848 -25.805 1.00 63.32 34 GLY A O 3
ATOM 1959 N N . LEU A 1 35 ? -8.642 -10.043 -26.382 1.00 31.20 35 LEU A N 3
ATOM 1960 C CA . LEU A 1 35 ? -8.243 -10.194 -27.771 1.00 21.10 35 LEU A CA 3
ATOM 1961 C C . LEU A 1 35 ? -6.933 -10.981 -27.838 1.00 23.30 35 LEU A C 3
ATOM 1962 O O . LEU A 1 35 ? -6.011 -10.727 -27.064 1.00 33.01 35 LEU A O 3
ATOM 1978 N N . PRO A 1 36 ? -6.890 -11.946 -28.795 1.00 74.42 36 PRO A N 3
ATOM 1979 C CA . PRO A 1 36 ? -5.708 -12.772 -28.973 1.00 74.44 36 PRO A CA 3
ATOM 1980 C C . PRO A 1 36 ? -4.591 -11.989 -29.665 1.00 41.20 36 PRO A C 3
ATOM 1981 O O . PRO A 1 36 ? -3.523 -12.534 -29.938 1.00 23.10 36 PRO A O 3
ATOM 1992 N N . GLY A 1 37 ? -4.876 -10.722 -29.928 1.00 63.05 37 GLY A N 3
ATOM 1993 C CA . GLY A 1 37 ? -3.908 -9.858 -30.583 1.00 11.21 37 GLY A CA 3
ATOM 1994 C C . GLY A 1 37 ? -3.323 -8.845 -29.597 1.00 4.21 37 GLY A C 3
ATOM 1995 O O . GLY A 1 37 ? -2.468 -8.039 -29.963 1.00 75.02 37 GLY A O 3
ATOM 1999 N N . THR A 1 38 ? -3.805 -8.919 -28.365 1.00 54.23 38 THR A N 3
ATOM 2000 C CA . THR A 1 38 ? -3.341 -8.018 -27.324 1.00 24.31 38 THR A CA 3
ATOM 2001 C C . THR A 1 38 ? -3.129 -8.781 -26.015 1.00 22.22 38 THR A C 3
ATOM 2002 O O . THR A 1 38 ? -4.012 -8.811 -25.159 1.00 53.25 38 THR A O 3
ATOM 2013 N N . LYS A 1 39 ? -1.952 -9.379 -25.900 1.00 33.45 39 LYS A N 3
ATOM 2014 C CA . LYS A 1 39 ? -1.613 -10.140 -24.709 1.00 71.40 39 LYS A CA 3
ATOM 2015 C C . LYS A 1 39 ? -0.291 -9.623 -24.138 1.00 34.12 39 LYS A C 3
ATOM 2016 O O . LYS A 1 39 ? 0.370 -8.788 -24.752 1.00 50.34 39 LYS A O 3
ATOM 2035 N N . CYS A 1 40 ? 0.054 -10.141 -22.968 1.00 61.24 40 CYS A N 3
ATOM 2036 C CA . CYS A 1 40 ? 1.285 -9.742 -22.307 1.00 60.23 40 CYS A CA 3
ATOM 2037 C C . CYS A 1 40 ? 2.425 -10.606 -22.852 1.00 15.31 40 CYS A C 3
ATOM 2038 O O . CYS A 1 40 ? 2.784 -11.617 -22.251 1.00 35.12 40 CYS A O 3
ATOM 2045 N N . CYS A 1 41 ? 2.962 -10.175 -23.984 1.00 34.20 41 CYS A N 3
ATOM 2046 C CA . CYS A 1 41 ? 4.053 -10.896 -24.616 1.00 61.43 41 CYS A CA 3
ATOM 2047 C C . CYS A 1 41 ? 5.340 -10.094 -24.414 1.00 30.12 41 CYS A C 3
ATOM 2048 O O . CYS A 1 41 ? 5.332 -8.867 -24.504 1.00 34.42 41 CYS A O 3
ATOM 2055 N N . LYS A 1 42 ? 6.415 -10.819 -24.144 1.00 64.52 42 LYS A N 3
ATOM 2056 C CA . LYS A 1 42 ? 7.707 -10.191 -23.928 1.00 44.42 42 LYS A CA 3
ATOM 2057 C C . LYS A 1 42 ? 8.359 -9.897 -25.281 1.00 2.31 42 LYS A C 3
ATOM 2058 O O . LYS A 1 42 ? 8.064 -10.560 -26.274 1.00 32.35 42 LYS A O 3
ATOM 2077 N N . LYS A 1 43 ? 9.234 -8.901 -25.277 1.00 32.54 43 LYS A N 3
ATOM 2078 C CA . LYS A 1 43 ? 9.930 -8.512 -26.491 1.00 11.40 43 LYS A CA 3
ATOM 2079 C C . LYS A 1 43 ? 10.850 -9.651 -26.935 1.00 35.03 43 LYS A C 3
ATOM 2080 O O . LYS A 1 43 ? 11.233 -10.495 -26.126 1.00 75.12 43 LYS A O 3
ATOM 2099 N N . PRO A 1 44 ? 11.186 -9.638 -28.252 1.00 60.13 44 PRO A N 3
ATOM 2100 C CA . PRO A 1 44 ? 12.053 -10.660 -28.813 1.00 45.23 44 PRO A CA 3
ATOM 2101 C C . PRO A 1 44 ? 13.509 -10.428 -28.404 1.00 24.54 44 PRO A C 3
ATOM 2102 O O . PRO A 1 44 ? 13.786 -9.641 -27.500 1.00 20.31 44 PRO A O 3
ATOM 2113 N N . GLY A 1 1 ? 2.240 -4.704 1.483 1.00 51.10 1 GLY A N 4
ATOM 2114 C CA . GLY A 1 1 ? 2.956 -5.764 0.793 1.00 14.04 1 GLY A CA 4
ATOM 2115 C C . GLY A 1 1 ? 3.042 -5.481 -0.708 1.00 14.12 1 GLY A C 4
ATOM 2116 O O . GLY A 1 1 ? 3.970 -4.816 -1.166 1.00 30.44 1 GLY A O 4
ATOM 2120 N N . ILE A 1 2 ? 2.061 -5.999 -1.432 1.00 61.34 2 ILE A N 4
ATOM 2121 C CA . ILE A 1 2 ? 2.014 -5.811 -2.872 1.00 43.34 2 ILE A CA 4
ATOM 2122 C C . ILE A 1 2 ? 3.170 -6.575 -3.520 1.00 64.24 2 ILE A C 4
ATOM 2123 O O . ILE A 1 2 ? 4.308 -6.108 -3.516 1.00 3.04 2 ILE A O 4
ATOM 2139 N N . ILE A 1 3 ? 2.839 -7.738 -4.062 1.00 52.24 3 ILE A N 4
ATOM 2140 C CA . ILE A 1 3 ? 3.835 -8.572 -4.713 1.00 3.40 3 ILE A CA 4
ATOM 2141 C C . ILE A 1 3 ? 3.419 -8.818 -6.165 1.00 1.44 3 ILE A C 4
ATOM 2142 O O . ILE A 1 3 ? 3.763 -8.039 -7.053 1.00 35.20 3 ILE A O 4
ATOM 2158 N N . ASN A 1 4 ? 2.685 -9.903 -6.360 1.00 64.24 4 ASN A N 4
ATOM 2159 C CA . ASN A 1 4 ? 2.219 -10.262 -7.689 1.00 53.50 4 ASN A CA 4
ATOM 2160 C C . ASN A 1 4 ? 1.088 -9.317 -8.100 1.00 14.44 4 ASN A C 4
ATOM 2161 O O . ASN A 1 4 ? 0.182 -9.048 -7.312 1.00 75.22 4 ASN A O 4
ATOM 2172 N N . THR A 1 5 ? 1.177 -8.838 -9.332 1.00 23.02 5 THR A N 4
ATOM 2173 C CA . THR A 1 5 ? 0.173 -7.929 -9.856 1.00 53.35 5 THR A CA 4
ATOM 2174 C C . THR A 1 5 ? -0.324 -8.412 -11.221 1.00 25.04 5 THR A C 4
ATOM 2175 O O . THR A 1 5 ? -1.441 -8.912 -11.337 1.00 71.50 5 THR A O 4
ATOM 2186 N N . LEU A 1 6 ? 0.532 -8.245 -12.219 1.00 33.33 6 LEU A N 4
ATOM 2187 C CA . LEU A 1 6 ? 0.194 -8.658 -13.570 1.00 62.33 6 LEU A CA 4
ATOM 2188 C C . LEU A 1 6 ? -0.559 -9.989 -13.519 1.00 65.33 6 LEU A C 4
ATOM 2189 O O . LEU A 1 6 ? -0.043 -10.979 -13.002 1.00 45.12 6 LEU A O 4
ATOM 2205 N N . GLN A 1 7 ? -1.767 -9.971 -14.063 1.00 4.51 7 GLN A N 4
ATOM 2206 C CA . GLN A 1 7 ? -2.596 -11.164 -14.086 1.00 4.31 7 GLN A CA 4
ATOM 2207 C C . GLN A 1 7 ? -2.843 -11.611 -15.528 1.00 42.41 7 GLN A C 4
ATOM 2208 O O . GLN A 1 7 ? -2.378 -12.672 -15.941 1.00 41.22 7 GLN A O 4
ATOM 2222 N N . LYS A 1 8 ? -3.574 -10.778 -16.255 1.00 34.44 8 LYS A N 4
ATOM 2223 C CA . LYS A 1 8 ? -3.889 -11.075 -17.642 1.00 0.41 8 LYS A CA 4
ATOM 2224 C C . LYS A 1 8 ? -4.905 -10.054 -18.159 1.00 33.51 8 LYS A C 4
ATOM 2225 O O . LYS A 1 8 ? -4.542 -9.113 -18.862 1.00 54.12 8 LYS A O 4
ATOM 2244 N N . TYR A 1 9 ? -6.158 -10.276 -17.790 1.00 74.31 9 TYR A N 4
ATOM 2245 C CA . TYR A 1 9 ? -7.230 -9.388 -18.208 1.00 21.12 9 TYR A CA 4
ATOM 2246 C C . TYR A 1 9 ? -6.775 -7.927 -18.175 1.00 74.52 9 TYR A C 4
ATOM 2247 O O . TYR A 1 9 ? -7.277 -7.101 -18.935 1.00 42.43 9 TYR A O 4
ATOM 2265 N N . TYR A 1 10 ? -5.831 -7.655 -17.287 1.00 41.31 10 TYR A N 4
ATOM 2266 C CA . TYR A 1 10 ? -5.303 -6.308 -17.145 1.00 72.34 10 TYR A CA 4
ATOM 2267 C C . TYR A 1 10 ? -3.806 -6.336 -16.830 1.00 33.44 10 TYR A C 4
ATOM 2268 O O . TYR A 1 10 ? -3.233 -5.323 -16.432 1.00 61.24 10 TYR A O 4
ATOM 2286 N N . CYS A 1 11 ? -3.216 -7.508 -17.018 1.00 52.51 11 CYS A N 4
ATOM 2287 C CA . CYS A 1 11 ? -1.797 -7.681 -16.758 1.00 51.03 11 CYS A CA 4
ATOM 2288 C C . CYS A 1 11 ? -1.055 -6.464 -17.313 1.00 41.41 11 CYS A C 4
ATOM 2289 O O . CYS A 1 11 ? -1.252 -6.085 -18.467 1.00 5.13 11 CYS A O 4
ATOM 2296 N N . ARG A 1 12 ? -0.217 -5.884 -16.466 1.00 34.25 12 ARG A N 4
ATOM 2297 C CA . ARG A 1 12 ? 0.555 -4.717 -16.857 1.00 22.44 12 ARG A CA 4
ATOM 2298 C C . ARG A 1 12 ? -0.362 -3.503 -17.017 1.00 4.02 12 ARG A C 4
ATOM 2299 O O . ARG A 1 12 ? -1.483 -3.628 -17.506 1.00 15.15 12 ARG A O 4
ATOM 2320 N N . VAL A 1 13 ? 0.150 -2.356 -16.596 1.00 0.32 13 VAL A N 4
ATOM 2321 C CA . VAL A 1 13 ? -0.609 -1.120 -16.686 1.00 42.25 13 VAL A CA 4
ATOM 2322 C C . VAL A 1 13 ? 0.356 0.054 -16.865 1.00 2.12 13 VAL A C 4
ATOM 2323 O O . VAL A 1 13 ? 1.550 -0.073 -16.597 1.00 11.33 13 VAL A O 4
ATOM 2336 N N . ARG A 1 14 ? -0.197 1.170 -17.316 1.00 51.04 14 ARG A N 4
ATOM 2337 C CA . ARG A 1 14 ? 0.600 2.366 -17.534 1.00 34.42 14 ARG A CA 4
ATOM 2338 C C . ARG A 1 14 ? 1.595 2.140 -18.673 1.00 65.02 14 ARG A C 4
ATOM 2339 O O . ARG A 1 14 ? 2.636 1.514 -18.478 1.00 71.40 14 ARG A O 4
ATOM 2360 N N . GLY A 1 15 ? 1.241 2.663 -19.838 1.00 65.30 15 GLY A N 4
ATOM 2361 C CA . GLY A 1 15 ? 2.091 2.526 -21.009 1.00 2.12 15 GLY A CA 4
ATOM 2362 C C . GLY A 1 15 ? 1.456 1.593 -22.042 1.00 13.42 15 GLY A C 4
ATOM 2363 O O . GLY A 1 15 ? 1.338 1.947 -23.214 1.00 5.40 15 GLY A O 4
ATOM 2367 N N . ALA A 1 16 ? 1.062 0.420 -21.569 1.00 60.24 16 ALA A N 4
ATOM 2368 C CA . ALA A 1 16 ? 0.441 -0.566 -22.437 1.00 64.44 16 ALA A CA 4
ATOM 2369 C C . ALA A 1 16 ? 0.295 -1.887 -21.679 1.00 20.01 16 ALA A C 4
ATOM 2370 O O . ALA A 1 16 ? 1.275 -2.602 -21.476 1.00 30.14 16 ALA A O 4
ATOM 2377 N N . ILE A 1 17 ? -0.936 -2.171 -21.281 1.00 14.41 17 ILE A N 4
ATOM 2378 C CA . ILE A 1 17 ? -1.224 -3.393 -20.549 1.00 43.41 17 ILE A CA 4
ATOM 2379 C C . ILE A 1 17 ? -0.609 -4.582 -21.290 1.00 53.11 17 ILE A C 4
ATOM 2380 O O . ILE A 1 17 ? -0.182 -5.552 -20.667 1.00 21.51 17 ILE A O 4
ATOM 2396 N N . CYS A 1 18 ? -0.585 -4.467 -22.610 1.00 22.42 18 CYS A N 4
ATOM 2397 C CA . CYS A 1 18 ? -0.030 -5.521 -23.442 1.00 62.22 18 CYS A CA 4
ATOM 2398 C C . CYS A 1 18 ? 0.505 -4.887 -24.728 1.00 10.55 18 CYS A C 4
ATOM 2399 O O . CYS A 1 18 ? 0.286 -3.702 -24.977 1.00 4.04 18 CYS A O 4
ATOM 2406 N N . HIS A 1 19 ? 1.196 -5.703 -25.510 1.00 15.12 19 HIS A N 4
ATOM 2407 C CA . HIS A 1 19 ? 1.763 -5.236 -26.763 1.00 63.13 19 HIS A CA 4
ATOM 2408 C C . HIS A 1 19 ? 0.783 -4.280 -27.446 1.00 2.10 19 HIS A C 4
ATOM 2409 O O . HIS A 1 19 ? -0.418 -4.541 -27.487 1.00 11.15 19 HIS A O 4
ATOM 2424 N N . PRO A 1 20 ? 1.347 -3.163 -27.979 1.00 62.34 20 PRO A N 4
ATOM 2425 C CA . PRO A 1 20 ? 0.537 -2.167 -28.658 1.00 53.34 20 PRO A CA 4
ATOM 2426 C C . PRO A 1 20 ? 0.113 -2.657 -30.044 1.00 55.54 20 PRO A C 4
ATOM 2427 O O . PRO A 1 20 ? 0.889 -3.310 -30.740 1.00 55.43 20 PRO A O 4
ATOM 2438 N N . VAL A 1 21 ? -1.118 -2.322 -30.404 1.00 70.10 21 VAL A N 4
ATOM 2439 C CA . VAL A 1 21 ? -1.655 -2.720 -31.695 1.00 3.45 21 VAL A CA 4
ATOM 2440 C C . VAL A 1 21 ? -2.086 -4.186 -31.633 1.00 23.31 21 VAL A C 4
ATOM 2441 O O . VAL A 1 21 ? -3.258 -4.502 -31.834 1.00 4.43 21 VAL A O 4
ATOM 2454 N N . PHE A 1 22 ? -1.115 -5.044 -31.354 1.00 50.03 22 PHE A N 4
ATOM 2455 C CA . PHE A 1 22 ? -1.379 -6.470 -31.264 1.00 13.13 22 PHE A CA 4
ATOM 2456 C C . PHE A 1 22 ? -0.288 -7.180 -30.460 1.00 43.04 22 PHE A C 4
ATOM 2457 O O . PHE A 1 22 ? 0.373 -6.564 -29.626 1.00 25.43 22 PHE A O 4
ATOM 2474 N N . CYS A 1 23 ? -0.133 -8.466 -30.741 1.00 2.51 23 CYS A N 4
ATOM 2475 C CA . CYS A 1 23 ? 0.867 -9.266 -30.055 1.00 3.11 23 CYS A CA 4
ATOM 2476 C C . CYS A 1 23 ? 1.398 -10.314 -31.035 1.00 21.44 23 CYS A C 4
ATOM 2477 O O . CYS A 1 23 ? 0.621 -10.987 -31.711 1.00 3.31 23 CYS A O 4
ATOM 2484 N N . PRO A 1 24 ? 2.753 -10.424 -31.081 1.00 11.10 24 PRO A N 4
ATOM 2485 C CA . PRO A 1 24 ? 3.397 -11.379 -31.967 1.00 34.14 24 PRO A CA 4
ATOM 2486 C C . PRO A 1 24 ? 3.265 -12.804 -31.425 1.00 4.01 24 PRO A C 4
ATOM 2487 O O . PRO A 1 24 ? 2.304 -13.120 -30.726 1.00 31.02 24 PRO A O 4
ATOM 2498 N N . ARG A 1 25 ? 4.246 -13.626 -31.768 1.00 60.12 25 ARG A N 4
ATOM 2499 C CA . ARG A 1 25 ? 4.252 -15.010 -31.325 1.00 3.11 25 ARG A CA 4
ATOM 2500 C C . ARG A 1 25 ? 5.652 -15.410 -30.853 1.00 14.42 25 ARG A C 4
ATOM 2501 O O . ARG A 1 25 ? 6.637 -14.762 -31.203 1.00 22.24 25 ARG A O 4
ATOM 2522 N N . ARG A 1 26 ? 5.694 -16.474 -30.065 1.00 70.33 26 ARG A N 4
ATOM 2523 C CA . ARG A 1 26 ? 6.956 -16.968 -29.542 1.00 22.04 26 ARG A CA 4
ATOM 2524 C C . ARG A 1 26 ? 7.422 -16.098 -28.372 1.00 62.42 26 ARG A C 4
ATOM 2525 O O . ARG A 1 26 ? 8.285 -16.506 -27.596 1.00 31.20 26 ARG A O 4
ATOM 2546 N N . TYR A 1 27 ? 6.831 -14.916 -28.283 1.00 32.20 27 TYR A N 4
ATOM 2547 C CA . TYR A 1 27 ? 7.175 -13.986 -27.221 1.00 54.43 27 TYR A CA 4
ATOM 2548 C C . TYR A 1 27 ? 7.269 -14.703 -25.873 1.00 2.40 27 TYR A C 4
ATOM 2549 O O . TYR A 1 27 ? 8.294 -15.304 -25.556 1.00 44.12 27 TYR A O 4
ATOM 2567 N N . LYS A 1 28 ? 6.186 -14.615 -25.115 1.00 70.21 28 LYS A N 4
ATOM 2568 C CA . LYS A 1 28 ? 6.134 -15.248 -23.808 1.00 71.12 28 LYS A CA 4
ATOM 2569 C C . LYS A 1 28 ? 4.910 -14.736 -23.047 1.00 34.12 28 LYS A C 4
ATOM 2570 O O . LYS A 1 28 ? 5.042 -13.962 -22.100 1.00 31.32 28 LYS A O 4
ATOM 2589 N N . GLN A 1 29 ? 3.746 -15.189 -23.489 1.00 54.20 29 GLN A N 4
ATOM 2590 C CA . GLN A 1 29 ? 2.499 -14.786 -22.861 1.00 74.21 29 GLN A CA 4
ATOM 2591 C C . GLN A 1 29 ? 2.704 -14.577 -21.359 1.00 73.14 29 GLN A C 4
ATOM 2592 O O . GLN A 1 29 ? 3.114 -15.496 -20.652 1.00 11.35 29 GLN A O 4
ATOM 2606 N N . ILE A 1 30 ? 2.409 -13.363 -20.918 1.00 31.45 30 ILE A N 4
ATOM 2607 C CA . ILE A 1 30 ? 2.556 -13.022 -19.513 1.00 31.12 30 ILE A CA 4
ATOM 2608 C C . ILE A 1 30 ? 1.177 -12.738 -18.914 1.00 53.04 30 ILE A C 4
ATOM 2609 O O . ILE A 1 30 ? 0.935 -13.020 -17.742 1.00 12.12 30 ILE A O 4
ATOM 2625 N N . GLY A 1 31 ? 0.309 -12.183 -19.747 1.00 75.24 31 GLY A N 4
ATOM 2626 C CA . GLY A 1 31 ? -1.040 -11.858 -19.315 1.00 51.13 31 GLY A CA 4
ATOM 2627 C C . GLY A 1 31 ? -1.846 -11.234 -20.457 1.00 31.24 31 GLY A C 4
ATOM 2628 O O . GLY A 1 31 ? -1.659 -10.064 -20.786 1.00 61.13 31 GLY A O 4
ATOM 2632 N N . THR A 1 32 ? -2.726 -12.043 -21.028 1.00 63.43 32 THR A N 4
ATOM 2633 C CA . THR A 1 32 ? -3.561 -11.586 -22.126 1.00 2.33 32 THR A CA 4
ATOM 2634 C C . THR A 1 32 ? -4.568 -10.545 -21.631 1.00 62.35 32 THR A C 4
ATOM 2635 O O . THR A 1 32 ? -5.247 -10.761 -20.629 1.00 53.01 32 THR A O 4
ATOM 2646 N N . CYS A 1 33 ? -4.632 -9.439 -22.358 1.00 21.03 33 CYS A N 4
ATOM 2647 C CA . CYS A 1 33 ? -5.544 -8.364 -22.006 1.00 34.53 33 CYS A CA 4
ATOM 2648 C C . CYS A 1 33 ? -6.302 -7.945 -23.267 1.00 41.01 33 CYS A C 4
ATOM 2649 O O . CYS A 1 33 ? -6.128 -8.544 -24.328 1.00 14.45 33 CYS A O 4
ATOM 2656 N N . GLY A 1 34 ? -7.126 -6.919 -23.110 1.00 62.34 34 GLY A N 4
ATOM 2657 C CA . GLY A 1 34 ? -7.910 -6.413 -24.224 1.00 14.24 34 GLY A CA 4
ATOM 2658 C C . GLY A 1 34 ? -8.451 -7.560 -25.080 1.00 42.43 34 GLY A C 4
ATOM 2659 O O . GLY A 1 34 ? -9.233 -8.380 -24.603 1.00 60.32 34 GLY A O 4
ATOM 2663 N N . LEU A 1 35 ? -8.012 -7.579 -26.330 1.00 72.53 35 LEU A N 4
ATOM 2664 C CA . LEU A 1 35 ? -8.442 -8.612 -27.258 1.00 31.01 35 LEU A CA 4
ATOM 2665 C C . LEU A 1 35 ? -7.457 -9.781 -27.205 1.00 22.40 35 LEU A C 4
ATOM 2666 O O . LEU A 1 35 ? -6.438 -9.709 -26.519 1.00 74.21 35 LEU A O 4
ATOM 2682 N N . PRO A 1 36 ? -7.804 -10.860 -27.958 1.00 4.32 36 PRO A N 4
ATOM 2683 C CA . PRO A 1 36 ? -6.962 -12.043 -28.003 1.00 45.20 36 PRO A CA 4
ATOM 2684 C C . PRO A 1 36 ? -5.719 -11.799 -28.862 1.00 71.12 36 PRO A C 4
ATOM 2685 O O . PRO A 1 36 ? -4.903 -12.700 -29.050 1.00 31.24 36 PRO A O 4
ATOM 2696 N N . GLY A 1 37 ? -5.615 -10.576 -29.361 1.00 64.32 37 GLY A N 4
ATOM 2697 C CA . GLY A 1 37 ? -4.485 -10.203 -30.196 1.00 14.42 37 GLY A CA 4
ATOM 2698 C C . GLY A 1 37 ? -3.524 -9.284 -29.439 1.00 31.13 37 GLY A C 4
ATOM 2699 O O . GLY A 1 37 ? -2.496 -8.876 -29.977 1.00 21.41 37 GLY A O 4
ATOM 2703 N N . THR A 1 38 ? -3.893 -8.985 -28.202 1.00 22.23 38 THR A N 4
ATOM 2704 C CA . THR A 1 38 ? -3.076 -8.122 -27.365 1.00 70.41 38 THR A CA 4
ATOM 2705 C C . THR A 1 38 ? -2.859 -8.761 -25.992 1.00 31.10 38 THR A C 4
ATOM 2706 O O . THR A 1 38 ? -3.774 -8.801 -25.171 1.00 21.44 38 THR A O 4
ATOM 2717 N N . LYS A 1 39 ? -1.643 -9.244 -25.785 1.00 70.41 39 LYS A N 4
ATOM 2718 C CA . LYS A 1 39 ? -1.294 -9.879 -24.526 1.00 32.35 39 LYS A CA 4
ATOM 2719 C C . LYS A 1 39 ? 0.057 -9.345 -24.047 1.00 2.10 39 LYS A C 4
ATOM 2720 O O . LYS A 1 39 ? 0.765 -8.676 -24.798 1.00 3.21 39 LYS A O 4
ATOM 2739 N N . CYS A 1 40 ? 0.374 -9.660 -22.800 1.00 21.22 40 CYS A N 4
ATOM 2740 C CA . CYS A 1 40 ? 1.628 -9.220 -22.212 1.00 61.12 40 CYS A CA 4
ATOM 2741 C C . CYS A 1 40 ? 2.752 -10.099 -22.764 1.00 31.52 40 CYS A C 4
ATOM 2742 O O . CYS A 1 40 ? 3.078 -11.133 -22.183 1.00 21.24 40 CYS A O 4
ATOM 2749 N N . CYS A 1 41 ? 3.313 -9.657 -23.879 1.00 42.43 41 CYS A N 4
ATOM 2750 C CA . CYS A 1 41 ? 4.394 -10.391 -24.516 1.00 13.51 41 CYS A CA 4
ATOM 2751 C C . CYS A 1 41 ? 5.660 -9.535 -24.448 1.00 65.32 41 CYS A C 4
ATOM 2752 O O . CYS A 1 41 ? 5.595 -8.313 -24.565 1.00 41.43 41 CYS A O 4
ATOM 2759 N N . LYS A 1 42 ? 6.784 -10.212 -24.260 1.00 33.14 42 LYS A N 4
ATOM 2760 C CA . LYS A 1 42 ? 8.064 -9.529 -24.175 1.00 74.50 42 LYS A CA 4
ATOM 2761 C C . LYS A 1 42 ? 8.421 -8.953 -25.547 1.00 31.15 42 LYS A C 4
ATOM 2762 O O . LYS A 1 42 ? 7.789 -9.287 -26.548 1.00 25.11 42 LYS A O 4
ATOM 2781 N N . LYS A 1 43 ? 9.432 -8.097 -25.548 1.00 23.21 43 LYS A N 4
ATOM 2782 C CA . LYS A 1 43 ? 9.881 -7.471 -26.780 1.00 22.20 43 LYS A CA 4
ATOM 2783 C C . LYS A 1 43 ? 11.333 -7.016 -26.616 1.00 72.34 43 LYS A C 4
ATOM 2784 O O . LYS A 1 43 ? 11.598 -5.830 -26.428 1.00 70.15 43 LYS A O 4
ATOM 2803 N N . PRO A 1 44 ? 12.259 -8.009 -26.696 1.00 33.42 44 PRO A N 4
ATOM 2804 C CA . PRO A 1 44 ? 13.677 -7.723 -26.559 1.00 34.33 44 PRO A CA 4
ATOM 2805 C C . PRO A 1 44 ? 14.227 -7.061 -27.823 1.00 63.44 44 PRO A C 4
ATOM 2806 O O . PRO A 1 44 ? 13.537 -6.272 -28.466 1.00 73.33 44 PRO A O 4
ATOM 2817 N N . GLY A 1 1 ? 11.678 -4.500 -4.922 1.00 41.43 1 GLY A N 5
ATOM 2818 C CA . GLY A 1 1 ? 10.657 -5.512 -5.128 1.00 33.31 1 GLY A CA 5
ATOM 2819 C C . GLY A 1 1 ? 10.075 -5.426 -6.541 1.00 25.14 1 GLY A C 5
ATOM 2820 O O . GLY A 1 1 ? 10.702 -4.868 -7.440 1.00 54.22 1 GLY A O 5
ATOM 2824 N N . ILE A 1 2 ? 8.885 -5.987 -6.692 1.00 32.35 2 ILE A N 5
ATOM 2825 C CA . ILE A 1 2 ? 8.212 -5.981 -7.979 1.00 42.15 2 ILE A CA 5
ATOM 2826 C C . ILE A 1 2 ? 6.711 -6.190 -7.767 1.00 44.43 2 ILE A C 5
ATOM 2827 O O . ILE A 1 2 ? 6.305 -7.015 -6.951 1.00 2.02 2 ILE A O 5
ATOM 2843 N N . ILE A 1 3 ? 5.929 -5.427 -8.517 1.00 33.24 3 ILE A N 5
ATOM 2844 C CA . ILE A 1 3 ? 4.482 -5.518 -8.421 1.00 34.23 3 ILE A CA 5
ATOM 2845 C C . ILE A 1 3 ? 4.034 -6.918 -8.846 1.00 33.00 3 ILE A C 5
ATOM 2846 O O . ILE A 1 3 ? 4.654 -7.536 -9.710 1.00 33.42 3 ILE A O 5
ATOM 2862 N N . ASN A 1 4 ? 2.960 -7.377 -8.219 1.00 43.15 4 ASN A N 5
ATOM 2863 C CA . ASN A 1 4 ? 2.422 -8.692 -8.522 1.00 61.21 4 ASN A CA 5
ATOM 2864 C C . ASN A 1 4 ? 0.908 -8.586 -8.718 1.00 65.45 4 ASN A C 5
ATOM 2865 O O . ASN A 1 4 ? 0.157 -9.440 -8.251 1.00 20.45 4 ASN A O 5
ATOM 2876 N N . THR A 1 5 ? 0.506 -7.531 -9.411 1.00 62.13 5 THR A N 5
ATOM 2877 C CA . THR A 1 5 ? -0.904 -7.303 -9.675 1.00 53.43 5 THR A CA 5
ATOM 2878 C C . THR A 1 5 ? -1.203 -7.477 -11.166 1.00 20.14 5 THR A C 5
ATOM 2879 O O . THR A 1 5 ? -1.227 -6.503 -11.916 1.00 1.31 5 THR A O 5
ATOM 2890 N N . LEU A 1 6 ? -1.423 -8.726 -11.550 1.00 12.21 6 LEU A N 5
ATOM 2891 C CA . LEU A 1 6 ? -1.719 -9.041 -12.937 1.00 54.32 6 LEU A CA 5
ATOM 2892 C C . LEU A 1 6 ? -2.183 -10.495 -13.038 1.00 32.23 6 LEU A C 5
ATOM 2893 O O . LEU A 1 6 ? -1.671 -11.364 -12.333 1.00 51.13 6 LEU A O 5
ATOM 2909 N N . GLN A 1 7 ? -3.148 -10.716 -13.919 1.00 4.30 7 GLN A N 5
ATOM 2910 C CA . GLN A 1 7 ? -3.686 -12.050 -14.121 1.00 33.13 7 GLN A CA 5
ATOM 2911 C C . GLN A 1 7 ? -3.830 -12.344 -15.615 1.00 52.03 7 GLN A C 5
ATOM 2912 O O . GLN A 1 7 ? -3.348 -13.367 -16.100 1.00 11.33 7 GLN A O 5
ATOM 2926 N N . LYS A 1 8 ? -4.496 -11.429 -16.304 1.00 44.35 8 LYS A N 5
ATOM 2927 C CA . LYS A 1 8 ? -4.709 -11.577 -17.734 1.00 51.01 8 LYS A CA 5
ATOM 2928 C C . LYS A 1 8 ? -5.714 -10.525 -18.207 1.00 75.10 8 LYS A C 5
ATOM 2929 O O . LYS A 1 8 ? -5.326 -9.467 -18.700 1.00 60.31 8 LYS A O 5
ATOM 2948 N N . TYR A 1 9 ? -6.987 -10.852 -18.040 1.00 74.40 9 TYR A N 5
ATOM 2949 C CA . TYR A 1 9 ? -8.052 -9.949 -18.444 1.00 24.03 9 TYR A CA 5
ATOM 2950 C C . TYR A 1 9 ? -7.713 -8.503 -18.075 1.00 22.21 9 TYR A C 5
ATOM 2951 O O . TYR A 1 9 ? -8.214 -7.567 -18.696 1.00 3.13 9 TYR A O 5
ATOM 2969 N N . TYR A 1 10 ? -6.865 -8.367 -17.066 1.00 42.32 10 TYR A N 5
ATOM 2970 C CA . TYR A 1 10 ? -6.453 -7.051 -16.607 1.00 53.23 10 TYR A CA 5
ATOM 2971 C C . TYR A 1 10 ? -4.988 -7.057 -16.166 1.00 72.33 10 TYR A C 5
ATOM 2972 O O . TYR A 1 10 ? -4.548 -6.159 -15.450 1.00 63.34 10 TYR A O 5
ATOM 2990 N N . CYS A 1 11 ? -4.274 -8.080 -16.612 1.00 62.13 11 CYS A N 5
ATOM 2991 C CA . CYS A 1 11 ? -2.867 -8.215 -16.273 1.00 34.34 11 CYS A CA 5
ATOM 2992 C C . CYS A 1 11 ? -2.159 -6.907 -16.630 1.00 60.21 11 CYS A C 5
ATOM 2993 O O . CYS A 1 11 ? -1.760 -6.706 -17.776 1.00 71.42 11 CYS A O 5
ATOM 3000 N N . ARG A 1 12 ? -2.024 -6.051 -15.628 1.00 31.42 12 ARG A N 5
ATOM 3001 C CA . ARG A 1 12 ? -1.371 -4.768 -15.822 1.00 63.22 12 ARG A CA 5
ATOM 3002 C C . ARG A 1 12 ? 0.133 -4.895 -15.572 1.00 23.02 12 ARG A C 5
ATOM 3003 O O . ARG A 1 12 ? 0.621 -5.971 -15.230 1.00 34.34 12 ARG A O 5
ATOM 3024 N N . VAL A 1 13 ? 0.827 -3.781 -15.752 1.00 40.32 13 VAL A N 5
ATOM 3025 C CA . VAL A 1 13 ? 2.266 -3.754 -15.550 1.00 53.21 13 VAL A CA 5
ATOM 3026 C C . VAL A 1 13 ? 2.773 -2.320 -15.716 1.00 12.25 13 VAL A C 5
ATOM 3027 O O . VAL A 1 13 ? 3.637 -1.873 -14.963 1.00 41.52 13 VAL A O 5
ATOM 3040 N N . ARG A 1 14 ? 2.214 -1.639 -16.705 1.00 14.21 14 ARG A N 5
ATOM 3041 C CA . ARG A 1 14 ? 2.598 -0.265 -16.979 1.00 3.43 14 ARG A CA 5
ATOM 3042 C C . ARG A 1 14 ? 1.756 0.305 -18.122 1.00 33.12 14 ARG A C 5
ATOM 3043 O O . ARG A 1 14 ? 2.021 0.029 -19.291 1.00 24.23 14 ARG A O 5
ATOM 3064 N N . GLY A 1 15 ? 0.757 1.089 -17.744 1.00 51.24 15 GLY A N 5
ATOM 3065 C CA . GLY A 1 15 ? -0.126 1.700 -18.723 1.00 73.14 15 GLY A CA 5
ATOM 3066 C C . GLY A 1 15 ? -0.809 0.636 -19.585 1.00 60.31 15 GLY A C 5
ATOM 3067 O O . GLY A 1 15 ? -1.176 -0.428 -19.089 1.00 33.11 15 GLY A O 5
ATOM 3071 N N . ALA A 1 16 ? -0.958 0.960 -20.861 1.00 73.31 16 ALA A N 5
ATOM 3072 C CA . ALA A 1 16 ? -1.590 0.045 -21.797 1.00 33.15 16 ALA A CA 5
ATOM 3073 C C . ALA A 1 16 ? -1.023 -1.361 -21.591 1.00 2.13 16 ALA A C 5
ATOM 3074 O O . ALA A 1 16 ? 0.104 -1.644 -21.994 1.00 22.44 16 ALA A O 5
ATOM 3081 N N . ILE A 1 17 ? -1.830 -2.204 -20.964 1.00 23.24 17 ILE A N 5
ATOM 3082 C CA . ILE A 1 17 ? -1.422 -3.574 -20.699 1.00 50.43 17 ILE A CA 5
ATOM 3083 C C . ILE A 1 17 ? -1.335 -4.339 -22.021 1.00 71.41 17 ILE A C 5
ATOM 3084 O O . ILE A 1 17 ? -1.977 -3.966 -23.002 1.00 63.40 17 ILE A O 5
ATOM 3100 N N . CYS A 1 18 ? -0.536 -5.396 -22.004 1.00 71.14 18 CYS A N 5
ATOM 3101 C CA . CYS A 1 18 ? -0.357 -6.218 -23.189 1.00 40.45 18 CYS A CA 5
ATOM 3102 C C . CYS A 1 18 ? 0.225 -5.340 -24.299 1.00 52.42 18 CYS A C 5
ATOM 3103 O O . CYS A 1 18 ? -0.001 -4.131 -24.322 1.00 12.32 18 CYS A O 5
ATOM 3110 N N . HIS A 1 19 ? 0.963 -5.982 -25.193 1.00 14.13 19 HIS A N 5
ATOM 3111 C CA . HIS A 1 19 ? 1.578 -5.274 -26.302 1.00 65.54 19 HIS A CA 5
ATOM 3112 C C . HIS A 1 19 ? 0.531 -4.405 -27.001 1.00 4.51 19 HIS A C 5
ATOM 3113 O O . HIS A 1 19 ? -0.596 -4.842 -27.223 1.00 74.11 19 HIS A O 5
ATOM 3128 N N . PRO A 1 20 ? 0.953 -3.156 -27.336 1.00 41.23 20 PRO A N 5
ATOM 3129 C CA . PRO A 1 20 ? 0.065 -2.220 -28.005 1.00 31.41 20 PRO A CA 5
ATOM 3130 C C . PRO A 1 20 ? -0.115 -2.593 -29.478 1.00 14.31 20 PRO A C 5
ATOM 3131 O O . PRO A 1 20 ? 0.841 -2.985 -30.144 1.00 42.34 20 PRO A O 5
ATOM 3142 N N . VAL A 1 21 ? -1.349 -2.457 -29.943 1.00 4.11 21 VAL A N 5
ATOM 3143 C CA . VAL A 1 21 ? -1.667 -2.774 -31.325 1.00 24.02 21 VAL A CA 5
ATOM 3144 C C . VAL A 1 21 ? -1.869 -4.284 -31.463 1.00 73.24 21 VAL A C 5
ATOM 3145 O O . VAL A 1 21 ? -2.903 -4.733 -31.957 1.00 10.34 21 VAL A O 5
ATOM 3158 N N . PHE A 1 22 ? -0.866 -5.027 -31.019 1.00 50.13 22 PHE A N 5
ATOM 3159 C CA . PHE A 1 22 ? -0.921 -6.477 -31.088 1.00 31.35 22 PHE A CA 5
ATOM 3160 C C . PHE A 1 22 ? 0.177 -7.109 -30.230 1.00 4.31 22 PHE A C 5
ATOM 3161 O O . PHE A 1 22 ? 0.947 -6.402 -29.582 1.00 5.42 22 PHE A O 5
ATOM 3178 N N . CYS A 1 23 ? 0.215 -8.433 -30.254 1.00 12.11 23 CYS A N 5
ATOM 3179 C CA . CYS A 1 23 ? 1.206 -9.168 -29.487 1.00 2.44 23 CYS A CA 5
ATOM 3180 C C . CYS A 1 23 ? 2.079 -9.959 -30.463 1.00 2.14 23 CYS A C 5
ATOM 3181 O O . CYS A 1 23 ? 1.566 -10.616 -31.367 1.00 44.22 23 CYS A O 5
ATOM 3188 N N . PRO A 1 24 ? 3.418 -9.868 -30.240 1.00 52.22 24 PRO A N 5
ATOM 3189 C CA . PRO A 1 24 ? 4.367 -10.567 -31.089 1.00 72.34 24 PRO A CA 5
ATOM 3190 C C . PRO A 1 24 ? 4.382 -12.065 -30.777 1.00 72.11 24 PRO A C 5
ATOM 3191 O O . PRO A 1 24 ? 3.376 -12.622 -30.340 1.00 11.21 24 PRO A O 5
ATOM 3202 N N . ARG A 1 25 ? 5.534 -12.675 -31.014 1.00 1.24 25 ARG A N 5
ATOM 3203 C CA . ARG A 1 25 ? 5.693 -14.097 -30.763 1.00 24.21 25 ARG A CA 5
ATOM 3204 C C . ARG A 1 25 ? 7.002 -14.361 -30.015 1.00 71.01 25 ARG A C 5
ATOM 3205 O O . ARG A 1 25 ? 7.915 -13.537 -30.044 1.00 73.14 25 ARG A O 5
ATOM 3226 N N . ARG A 1 26 ? 7.051 -15.513 -29.362 1.00 43.04 26 ARG A N 5
ATOM 3227 C CA . ARG A 1 26 ? 8.233 -15.896 -28.608 1.00 51.42 26 ARG A CA 5
ATOM 3228 C C . ARG A 1 26 ? 8.345 -15.055 -27.335 1.00 1.22 26 ARG A C 5
ATOM 3229 O O . ARG A 1 26 ? 9.169 -15.342 -26.468 1.00 10.02 26 ARG A O 5
ATOM 3250 N N . TYR A 1 27 ? 7.505 -14.033 -27.263 1.00 33.25 27 TYR A N 5
ATOM 3251 C CA . TYR A 1 27 ? 7.499 -13.149 -26.110 1.00 2.34 27 TYR A CA 5
ATOM 3252 C C . TYR A 1 27 ? 7.472 -13.948 -24.805 1.00 71.24 27 TYR A C 5
ATOM 3253 O O . TYR A 1 27 ? 8.504 -14.443 -24.355 1.00 31.13 27 TYR A O 5
ATOM 3271 N N . LYS A 1 28 ? 6.280 -14.050 -24.236 1.00 1.33 28 LYS A N 5
ATOM 3272 C CA . LYS A 1 28 ? 6.105 -14.781 -22.992 1.00 52.41 28 LYS A CA 5
ATOM 3273 C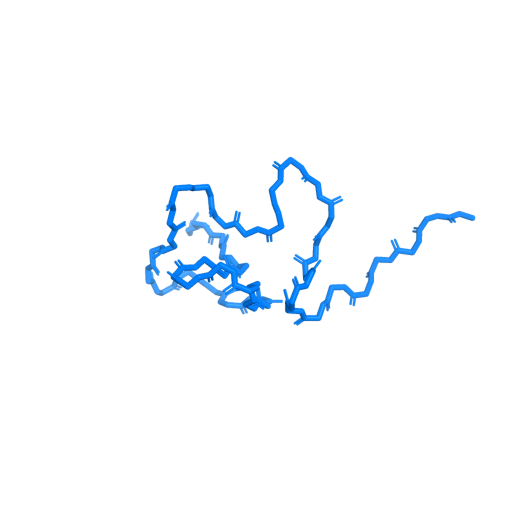 C . LYS A 1 28 ? 4.788 -14.357 -22.338 1.00 61.20 28 LYS A C 5
ATOM 3274 O O . LYS A 1 28 ? 4.754 -13.402 -21.564 1.00 4.12 28 LYS A O 5
ATOM 3293 N N . GLN A 1 29 ? 3.736 -15.089 -22.673 1.00 54.34 29 GLN A N 5
ATOM 3294 C CA . GLN A 1 29 ? 2.420 -14.801 -22.128 1.00 53.03 29 GLN A CA 5
ATOM 3295 C C . GLN A 1 29 ? 2.514 -14.537 -20.624 1.00 64.12 29 GLN A C 5
ATOM 3296 O O . GLN A 1 29 ? 3.075 -15.343 -19.883 1.00 42.11 29 GLN A O 5
ATOM 3310 N N . ILE A 1 30 ? 1.957 -13.406 -20.218 1.00 43.31 30 ILE A N 5
ATOM 3311 C CA . ILE A 1 30 ? 1.972 -13.026 -18.816 1.00 11.43 30 ILE A CA 5
ATOM 3312 C C . ILE A 1 30 ? 0.569 -12.579 -18.398 1.00 62.51 30 ILE A C 5
ATOM 3313 O O . ILE A 1 30 ? 0.375 -12.091 -17.286 1.00 74.11 30 ILE A O 5
ATOM 3329 N N . GLY A 1 31 ? -0.372 -12.763 -19.312 1.00 71.41 31 GLY A N 5
ATOM 3330 C CA . GLY A 1 31 ? -1.751 -12.386 -19.053 1.00 11.03 31 GLY A CA 5
ATOM 3331 C C . GLY A 1 31 ? -2.386 -11.746 -20.289 1.00 34.21 31 GLY A C 5
ATOM 3332 O O . GLY A 1 31 ? -2.060 -10.615 -20.644 1.00 44.20 31 GLY A O 5
ATOM 3336 N N . THR A 1 32 ? -3.283 -12.498 -20.910 1.00 63.25 32 THR A N 5
ATOM 3337 C CA . THR A 1 32 ? -3.967 -12.019 -22.099 1.00 43.35 32 THR A CA 5
ATOM 3338 C C . THR A 1 32 ? -5.065 -11.024 -21.718 1.00 45.43 32 THR A C 5
ATOM 3339 O O . THR A 1 32 ? -5.823 -11.260 -20.779 1.00 42.11 32 THR A O 5
ATOM 3350 N N . CYS A 1 33 ? -5.115 -9.932 -22.467 1.00 3.42 33 CYS A N 5
ATOM 3351 C CA . CYS A 1 33 ? -6.107 -8.899 -22.219 1.00 71.52 33 CYS A CA 5
ATOM 3352 C C . CYS A 1 33 ? -6.789 -8.561 -23.546 1.00 75.01 33 CYS A C 5
ATOM 3353 O O . CYS A 1 33 ? -6.228 -8.797 -24.615 1.00 1.42 33 CYS A O 5
ATOM 3360 N N . GLY A 1 34 ? -7.991 -8.014 -23.434 1.00 42.33 34 GLY A N 5
ATOM 3361 C CA . GLY A 1 34 ? -8.756 -7.640 -24.612 1.00 23.50 34 GLY A CA 5
ATOM 3362 C C . GLY A 1 34 ? -8.953 -8.840 -25.540 1.00 73.45 34 GLY A C 5
ATOM 3363 O O . GLY A 1 34 ? -9.756 -9.727 -25.253 1.00 55.41 34 GLY A O 5
ATOM 3367 N N . LEU A 1 35 ? -8.207 -8.830 -26.635 1.00 60.21 35 LEU A N 5
ATOM 3368 C CA . LEU A 1 35 ? -8.290 -9.907 -27.608 1.00 0.34 35 LEU A CA 5
ATOM 3369 C C . LEU A 1 35 ? -7.066 -10.813 -27.464 1.00 62.22 35 LEU A C 5
ATOM 3370 O O . LEU A 1 35 ? -6.148 -10.508 -26.705 1.00 11.55 35 LEU A O 5
ATOM 3386 N N . PRO A 1 36 ? -7.092 -11.940 -28.226 1.00 14.41 36 PRO A N 5
ATOM 3387 C CA . PRO A 1 36 ? -5.996 -12.893 -28.191 1.00 52.41 36 PRO A CA 5
ATOM 3388 C C . PRO A 1 36 ? -4.783 -12.361 -28.957 1.00 71.43 36 PRO A C 5
ATOM 3389 O O . PRO A 1 36 ? -3.768 -13.047 -29.073 1.00 13.13 36 PRO A O 5
ATOM 3400 N N . GLY A 1 37 ? -4.928 -11.145 -29.461 1.00 50.41 37 GLY A N 5
ATOM 3401 C CA . GLY A 1 37 ? -3.857 -10.513 -30.213 1.00 23.40 37 GLY A CA 5
ATOM 3402 C C . GLY A 1 37 ? -3.139 -9.460 -29.366 1.00 73.12 37 GLY A C 5
ATOM 3403 O O . GLY A 1 37 ? -2.206 -8.811 -29.836 1.00 60.21 37 GLY A O 5
ATOM 3407 N N . THR A 1 38 ? -3.603 -9.323 -28.133 1.00 25.15 38 THR A N 5
ATOM 3408 C CA . THR A 1 38 ? -3.017 -8.360 -27.216 1.00 3.31 38 THR A CA 5
ATOM 3409 C C . THR A 1 38 ? -2.937 -8.946 -25.805 1.00 74.20 38 THR A C 5
ATOM 3410 O O . THR A 1 38 ? -3.865 -8.794 -25.012 1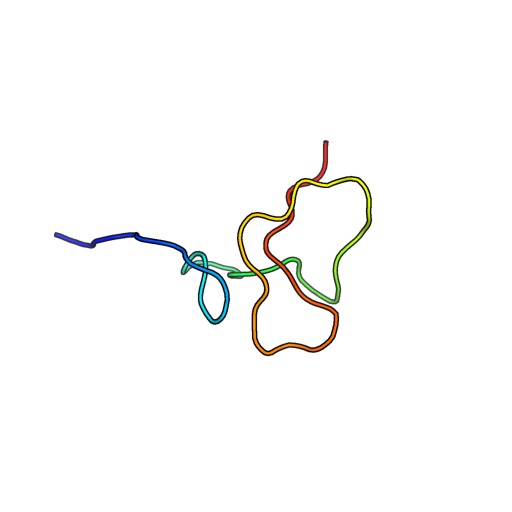.00 55.34 38 THR A O 5
ATOM 3421 N N . LYS A 1 39 ? -1.820 -9.605 -25.534 1.00 40.45 39 LYS A N 5
ATOM 3422 C CA . LYS A 1 39 ? -1.607 -10.215 -24.233 1.00 12.30 39 LYS A CA 5
ATOM 3423 C C . LYS A 1 39 ? -0.355 -9.614 -23.591 1.00 51.43 39 LYS A C 5
ATOM 3424 O O . LYS A 1 39 ? 0.359 -8.837 -24.224 1.00 23.31 39 LYS A O 5
ATOM 3443 N N . CYS A 1 40 ? -0.127 -9.995 -22.343 1.00 74.11 40 CYS A N 5
ATOM 3444 C CA . CYS A 1 40 ? 1.026 -9.503 -21.609 1.00 20.42 40 CYS A CA 5
ATOM 3445 C C . CYS A 1 40 ? 2.272 -10.214 -22.140 1.00 23.52 40 CYS A C 5
ATOM 3446 O O . CYS A 1 40 ? 2.652 -11.269 -21.634 1.00 24.21 40 CYS A O 5
ATOM 3453 N N . CYS A 1 41 ? 2.874 -9.608 -23.153 1.00 31.42 41 CYS A N 5
ATOM 3454 C CA . CYS A 1 41 ? 4.070 -10.170 -23.758 1.00 35.42 41 CYS A CA 5
ATOM 3455 C C . CYS A 1 41 ? 5.256 -9.274 -23.399 1.00 42.24 41 CYS A C 5
ATOM 3456 O O . CYS A 1 41 ? 5.090 -8.074 -23.186 1.00 41.13 41 CYS A O 5
ATOM 3463 N N . LYS A 1 42 ? 6.427 -9.891 -23.344 1.00 5.31 42 LYS A N 5
ATOM 3464 C CA . LYS A 1 42 ? 7.642 -9.163 -23.015 1.00 34.41 42 LYS A CA 5
ATOM 3465 C C . LYS A 1 42 ? 7.952 -8.166 -24.132 1.00 51.45 42 LYS A C 5
ATOM 3466 O O . LYS A 1 42 ? 7.216 -8.079 -25.114 1.00 60.23 42 LYS A O 5
ATOM 3485 N N . LYS A 1 43 ? 9.043 -7.437 -23.946 1.00 34.13 43 LYS A N 5
ATOM 3486 C CA . LYS A 1 43 ? 9.459 -6.449 -24.926 1.00 4.31 43 LYS A CA 5
ATOM 3487 C C . LYS A 1 43 ? 10.710 -6.951 -25.650 1.00 40.22 43 LYS A C 5
ATOM 3488 O O . LYS A 1 43 ? 11.417 -7.821 -25.145 1.00 20.22 43 LYS A O 5
ATOM 3507 N N . PRO A 1 44 ? 10.951 -6.365 -26.854 1.00 22.42 44 PRO A N 5
ATOM 3508 C CA . PRO A 1 44 ? 12.104 -6.744 -27.653 1.00 22.33 44 PRO A CA 5
ATOM 3509 C C . PRO A 1 44 ? 13.392 -6.157 -27.070 1.00 75.33 44 PRO A C 5
ATOM 3510 O O . PRO A 1 44 ? 13.436 -5.791 -25.897 1.00 55.31 44 PRO A O 5
ATOM 3521 N N . GLY A 1 1 ? 1.151 -9.243 1.610 1.00 62.31 1 GLY A N 6
ATOM 3522 C CA . GLY A 1 1 ? 1.476 -9.485 0.214 1.00 32.44 1 GLY A CA 6
ATOM 3523 C C . GLY A 1 1 ? 1.408 -8.190 -0.597 1.00 4.01 1 GLY A C 6
ATOM 3524 O O . GLY A 1 1 ? 1.840 -7.137 -0.129 1.00 73.33 1 GLY A O 6
ATOM 3528 N N . ILE A 1 2 ? 0.864 -8.310 -1.799 1.00 12.22 2 ILE A N 6
ATOM 3529 C CA . ILE A 1 2 ? 0.734 -7.161 -2.680 1.00 24.44 2 ILE A CA 6
ATOM 3530 C C . ILE A 1 2 ? -0.434 -7.390 -3.641 1.00 23.51 2 ILE A C 6
ATOM 3531 O O . ILE A 1 2 ? -0.529 -8.445 -4.268 1.00 2.53 2 ILE A O 6
ATOM 3547 N N . ILE A 1 3 ? -1.293 -6.386 -3.727 1.00 34.02 3 ILE A N 6
ATOM 3548 C CA . ILE A 1 3 ? -2.451 -6.465 -4.601 1.00 53.31 3 ILE A CA 6
ATOM 3549 C C . ILE A 1 3 ? -2.267 -5.498 -5.773 1.00 30.04 3 ILE A C 6
ATOM 3550 O O . ILE A 1 3 ? -3.244 -5.025 -6.351 1.00 40.03 3 ILE A O 6
ATOM 3566 N N . ASN A 1 4 ? -1.008 -5.233 -6.087 1.00 64.33 4 ASN A N 6
ATOM 3567 C CA . ASN A 1 4 ? -0.683 -4.331 -7.179 1.00 63.53 4 ASN A CA 6
ATOM 3568 C C . ASN A 1 4 ? 0.410 -4.960 -8.047 1.00 33.44 4 ASN A C 6
ATOM 3569 O O . ASN A 1 4 ? 1.582 -4.608 -7.927 1.00 0.12 4 ASN A O 6
ATOM 3580 N N . THR A 1 5 ? -0.014 -5.881 -8.900 1.00 42.45 5 THR A N 6
ATOM 3581 C CA . THR A 1 5 ? 0.914 -6.562 -9.787 1.00 53.15 5 THR A CA 6
ATOM 3582 C C . THR A 1 5 ? 0.181 -7.089 -11.022 1.00 72.35 5 THR A C 6
ATOM 3583 O O . THR A 1 5 ? -0.974 -7.505 -10.933 1.00 44.35 5 THR A O 6
ATOM 3594 N N . LEU A 1 6 ? 0.882 -7.055 -12.146 1.00 74.44 6 LEU A N 6
ATOM 3595 C CA . LEU A 1 6 ? 0.312 -7.525 -13.398 1.00 51.30 6 LEU A CA 6
ATOM 3596 C C . LEU A 1 6 ? -0.524 -8.779 -13.134 1.00 42.14 6 LEU A C 6
ATOM 3597 O O . LEU A 1 6 ? -0.102 -9.666 -12.394 1.00 12.35 6 LEU A O 6
ATOM 3613 N N . GLN A 1 7 ? -1.694 -8.813 -13.755 1.00 64.15 7 GLN A N 6
ATOM 3614 C CA . GLN A 1 7 ? -2.592 -9.944 -13.597 1.00 52.13 7 GLN A CA 6
ATOM 3615 C C . GLN A 1 7 ? -2.928 -10.550 -14.961 1.00 61.04 7 GLN A C 6
ATOM 3616 O O . GLN A 1 7 ? -2.744 -11.747 -15.175 1.00 31.32 7 GLN A O 6
ATOM 3630 N N . LYS A 1 8 ? -3.414 -9.695 -15.849 1.00 73.54 8 LYS A N 6
ATOM 3631 C CA . LYS A 1 8 ? -3.777 -10.132 -17.187 1.00 54.20 8 LYS A CA 6
ATOM 3632 C C . LYS A 1 8 ? -4.527 -9.005 -17.901 1.00 3.24 8 LYS A C 6
ATOM 3633 O O . LYS A 1 8 ? -3.932 -8.246 -18.665 1.00 14.24 8 LYS A O 6
ATOM 3652 N N . TYR A 1 9 ? -5.821 -8.931 -17.626 1.00 62.20 9 TYR A N 6
ATOM 3653 C CA . TYR A 1 9 ? -6.658 -7.910 -18.232 1.00 44.42 9 TYR A CA 6
ATOM 3654 C C . TYR A 1 9 ? -5.947 -6.555 -18.244 1.00 42.34 9 TYR A C 6
ATOM 3655 O O . TYR A 1 9 ? -6.268 -5.689 -19.057 1.00 5.20 9 TYR A O 6
ATOM 3673 N N . TYR A 1 10 ? -4.995 -6.414 -17.334 1.00 3.31 10 TYR A N 6
ATOM 3674 C CA . TYR A 1 10 ? -4.236 -5.179 -17.230 1.00 2.03 10 TYR A CA 6
ATOM 3675 C C . TYR A 1 10 ? -2.781 -5.460 -16.847 1.00 13.10 10 TYR A C 6
ATOM 3676 O O . TYR A 1 10 ? -2.066 -4.560 -16.409 1.00 61.14 10 TYR A O 6
ATOM 3694 N N . CYS A 1 11 ? -2.387 -6.712 -17.026 1.00 31.12 11 CYS A N 6
ATOM 3695 C CA . CYS A 1 11 ? -1.031 -7.123 -16.705 1.00 2.13 11 CYS A CA 6
ATOM 3696 C C . CYS A 1 11 ? -0.064 -6.110 -17.321 1.00 64.41 11 CYS A C 6
ATOM 3697 O O . CYS A 1 11 ? 0.202 -6.152 -18.521 1.00 41.54 11 CYS A O 6
ATOM 3704 N N . ARG A 1 12 ? 0.437 -5.225 -16.472 1.00 33.13 12 ARG A N 6
ATOM 3705 C CA . ARG A 1 12 ? 1.369 -4.204 -16.918 1.00 12.41 12 ARG A CA 6
ATOM 3706 C C . ARG A 1 12 ? 2.778 -4.786 -17.036 1.00 25.51 12 ARG A C 6
ATOM 3707 O O . ARG A 1 12 ? 2.942 -5.981 -17.280 1.00 53.25 12 ARG A O 6
ATOM 3728 N N . VAL A 1 13 ? 3.761 -3.916 -16.857 1.00 21.15 13 VAL A N 6
ATOM 3729 C CA . VAL A 1 13 ? 5.152 -4.330 -16.940 1.00 14.52 13 VAL A CA 6
ATOM 3730 C C . VAL A 1 13 ? 5.511 -4.605 -18.401 1.00 75.24 13 VAL A C 6
ATOM 3731 O O . VAL A 1 13 ? 4.743 -5.238 -19.124 1.00 75.31 13 VAL A O 6
ATOM 3744 N N . ARG A 1 14 ? 6.678 -4.116 -18.793 1.00 71.21 14 ARG A N 6
ATOM 3745 C CA . ARG A 1 14 ? 7.148 -4.302 -20.155 1.00 50.04 14 ARG A CA 6
ATOM 3746 C C . ARG A 1 14 ? 6.550 -3.234 -21.074 1.00 30.15 14 ARG A C 6
ATOM 3747 O O . ARG A 1 14 ? 6.424 -3.446 -22.278 1.00 73.45 14 ARG A O 6
ATOM 3768 N N . GLY A 1 15 ? 6.198 -2.109 -20.469 1.00 32.12 15 GLY A N 6
ATOM 3769 C CA . GLY A 1 15 ? 5.616 -1.008 -21.217 1.00 1.40 15 GLY A CA 6
ATOM 3770 C C . GLY A 1 15 ? 4.278 -1.413 -21.839 1.00 20.15 15 GLY A C 6
ATOM 3771 O O . GLY A 1 15 ? 4.238 -2.231 -22.756 1.00 44.14 15 GLY A O 6
ATOM 3775 N N . ALA A 1 16 ? 3.215 -0.822 -21.313 1.00 72.33 16 ALA A N 6
ATOM 3776 C CA . ALA A 1 16 ? 1.878 -1.112 -21.805 1.00 45.21 16 ALA A CA 6
ATOM 3777 C C . ALA A 1 16 ? 1.570 -2.595 -21.589 1.00 1.44 16 ALA A C 6
ATOM 3778 O O . ALA A 1 16 ? 2.455 -3.441 -21.711 1.00 14.41 16 ALA A O 6
ATOM 3785 N N . ILE A 1 17 ? 0.313 -2.864 -21.271 1.00 35.44 17 ILE A N 6
ATOM 3786 C CA . ILE A 1 17 ? -0.124 -4.230 -21.036 1.00 24.41 17 ILE A CA 6
ATOM 3787 C C . ILE A 1 17 ? -0.045 -5.018 -22.345 1.00 70.40 17 ILE A C 6
ATOM 3788 O O . ILE A 1 17 ? 0.829 -4.767 -23.173 1.00 71.23 17 ILE A O 6
ATOM 3804 N N . CYS A 1 18 ? -0.970 -5.955 -22.491 1.00 32.51 18 CYS A N 6
ATOM 3805 C CA . CYS A 1 18 ? -1.017 -6.782 -23.685 1.00 43.32 18 CYS A CA 6
ATOM 3806 C C . CYS A 1 18 ? -0.590 -5.925 -24.879 1.00 32.10 18 CYS A C 6
ATOM 3807 O O . CYS A 1 18 ? -0.883 -4.731 -24.927 1.00 21.31 18 CYS A O 6
ATOM 3814 N N . HIS A 1 19 ? 0.095 -6.568 -25.813 1.00 54.13 19 HIS A N 6
ATOM 3815 C CA . HIS A 1 19 ? 0.564 -5.880 -27.004 1.00 4.33 19 HIS A CA 6
ATOM 3816 C C . HIS A 1 19 ? -0.606 -5.156 -27.673 1.00 64.15 19 HIS A C 6
ATOM 3817 O O . HIS A 1 19 ? -1.698 -5.710 -27.790 1.00 42.41 19 HIS A O 6
ATOM 3832 N N . PRO A 1 20 ? -0.330 -3.897 -28.107 1.00 61.03 20 PRO A N 6
ATOM 3833 C CA . PRO A 1 20 ? -1.347 -3.092 -28.762 1.00 45.34 20 PRO A CA 6
ATOM 3834 C C . PRO A 1 20 ? -1.586 -3.570 -30.196 1.00 21.53 20 PRO A C 6
ATOM 3835 O O . PRO A 1 20 ? -0.644 -3.938 -30.897 1.00 13.42 20 PRO A O 6
ATOM 3846 N N . VAL A 1 21 ? -2.851 -3.551 -30.589 1.00 11.14 21 VAL A N 6
ATOM 3847 C CA . VAL A 1 21 ? -3.226 -3.978 -31.926 1.00 32.33 21 VAL A CA 6
ATOM 3848 C C . VAL A 1 21 ? -3.304 -5.506 -31.965 1.00 45.24 21 VAL A C 6
ATOM 3849 O O . VAL A 1 21 ? -4.328 -6.069 -32.346 1.00 35.42 21 VAL A O 6
ATOM 3862 N N . PHE A 1 22 ? -2.206 -6.132 -31.567 1.00 72.51 22 PHE A N 6
ATOM 3863 C CA . PHE A 1 22 ? -2.137 -7.584 -31.552 1.00 43.23 22 PHE A CA 6
ATOM 3864 C C . PHE A 1 22 ? -0.948 -8.067 -30.719 1.00 70.43 22 PHE A C 6
ATOM 3865 O O . PHE A 1 22 ? -0.226 -7.261 -30.135 1.00 65.15 22 PHE A O 6
ATOM 3882 N N . CYS A 1 23 ? -0.782 -9.382 -30.691 1.00 0.43 23 CYS A N 6
ATOM 3883 C CA . CYS A 1 23 ? 0.307 -9.982 -29.939 1.00 33.22 23 CYS A CA 6
ATOM 3884 C C . CYS A 1 23 ? 1.187 -10.768 -30.913 1.00 32.13 23 CYS A C 6
ATOM 3885 O O . CYS A 1 23 ? 0.684 -11.555 -31.713 1.00 72.00 23 CYS A O 6
ATOM 3892 N N . PRO A 1 24 ? 2.520 -10.521 -30.810 1.00 23.21 24 PRO A N 6
ATOM 3893 C CA . PRO A 1 24 ? 3.475 -11.197 -31.672 1.00 1.40 24 PRO A CA 6
ATOM 3894 C C . PRO A 1 24 ? 3.675 -12.650 -31.236 1.00 44.50 24 PRO A C 6
ATOM 3895 O O . PRO A 1 24 ? 2.776 -13.258 -30.658 1.00 52.41 24 PRO A O 6
ATOM 3906 N N . ARG A 1 25 ? 4.861 -13.164 -31.530 1.00 14.24 25 ARG A N 6
ATOM 3907 C CA . ARG A 1 25 ? 5.191 -14.534 -31.175 1.00 15.20 25 ARG A CA 6
ATOM 3908 C C . ARG A 1 25 ? 6.561 -14.591 -30.496 1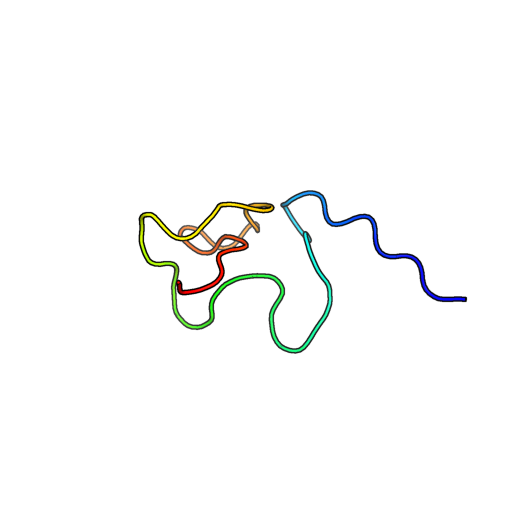.00 75.22 25 ARG A C 6
ATOM 3909 O O . ARG A 1 25 ? 7.374 -13.682 -30.654 1.00 71.11 25 ARG A O 6
ATOM 3930 N N . ARG A 1 26 ? 6.774 -15.669 -29.755 1.00 53.43 26 ARG A N 6
ATOM 3931 C CA . ARG A 1 26 ? 8.031 -15.856 -29.052 1.00 22.41 26 ARG A CA 6
ATOM 3932 C C . ARG A 1 26 ? 8.138 -14.875 -27.883 1.00 54.54 26 ARG A C 6
ATOM 3933 O O . ARG A 1 26 ? 9.052 -14.973 -27.067 1.00 10.04 26 ARG A O 6
ATOM 3954 N N . TYR A 1 27 ? 7.190 -13.950 -27.841 1.00 13.21 27 TYR A N 6
ATOM 3955 C CA . TYR A 1 27 ? 7.165 -12.951 -26.786 1.00 4.11 27 TYR A CA 6
ATOM 3956 C C . TYR A 1 27 ? 7.330 -13.601 -25.411 1.00 32.51 27 TYR A C 6
ATOM 3957 O O . TYR A 1 27 ? 8.444 -13.924 -25.002 1.00 2.42 27 TYR A O 6
ATOM 3975 N N . LYS A 1 28 ? 6.203 -13.775 -24.735 1.00 63.45 28 LYS A N 6
ATOM 3976 C CA . LYS A 1 28 ? 6.208 -14.382 -23.415 1.00 45.20 28 LYS A CA 6
ATOM 3977 C C . LYS A 1 28 ? 4.899 -14.045 -22.699 1.00 1.12 28 LYS A C 6
ATOM 3978 O O . LYS A 1 28 ? 4.786 -12.997 -22.064 1.00 23.51 28 LYS A O 6
ATOM 3997 N N . GLN A 1 29 ? 3.942 -14.953 -22.825 1.00 3.31 29 GLN A N 6
ATOM 3998 C CA . GLN A 1 29 ? 2.645 -14.765 -22.198 1.00 22.04 29 GLN A CA 6
ATOM 3999 C C . GLN A 1 29 ? 2.816 -14.430 -20.715 1.00 3.24 29 GLN A C 6
ATOM 4000 O O . GLN A 1 29 ? 3.410 -15.203 -19.964 1.00 42.24 29 GLN A O 6
ATOM 4014 N N . ILE A 1 30 ? 2.285 -13.277 -20.336 1.00 41.53 30 ILE A N 6
ATOM 4015 C CA . ILE A 1 30 ? 2.372 -12.830 -18.956 1.00 54.44 30 ILE A CA 6
ATOM 4016 C C . ILE A 1 30 ? 1.015 -12.275 -18.519 1.00 13.54 30 ILE A C 6
ATOM 4017 O O . ILE A 1 30 ? 0.903 -11.665 -17.456 1.00 40.33 30 ILE A O 6
ATOM 4033 N N . GLY A 1 31 ? 0.017 -12.506 -19.360 1.00 5.34 31 GLY A N 6
ATOM 4034 C CA . GLY A 1 31 ? -1.327 -12.036 -19.073 1.00 35.41 31 GLY A CA 6
ATOM 4035 C C . GLY A 1 31 ? -2.189 -12.034 -20.338 1.00 3.15 31 GLY A C 6
ATOM 4036 O O . GLY A 1 31 ? -1.819 -12.634 -21.346 1.00 1.52 31 GLY A O 6
ATOM 4040 N N . THR A 1 32 ? -3.321 -11.353 -20.243 1.00 0.55 32 THR A N 6
ATOM 4041 C CA . THR A 1 32 ? -4.238 -11.264 -21.366 1.00 63.14 32 THR A CA 6
ATOM 4042 C C . THR A 1 32 ? -5.146 -10.041 -21.219 1.00 64.50 32 THR A C 6
ATOM 4043 O O . THR A 1 32 ? -5.830 -9.890 -20.208 1.00 70.33 32 THR A O 6
ATOM 4054 N N . CYS A 1 33 ? -5.122 -9.200 -22.242 1.00 70.12 33 CYS A N 6
ATOM 4055 C CA . CYS A 1 33 ? -5.934 -7.995 -22.239 1.00 75.44 33 CYS A CA 6
ATOM 4056 C C . CYS A 1 33 ? -6.641 -7.890 -23.592 1.00 54.41 33 CYS A C 6
ATOM 4057 O O . CYS A 1 33 ? -5.990 -7.775 -24.629 1.00 54.14 33 CYS A O 6
ATOM 4064 N N . GLY A 1 34 ? -7.964 -7.932 -23.537 1.00 55.13 34 GLY A N 6
ATOM 4065 C CA . GLY A 1 34 ? -8.767 -7.842 -24.745 1.00 62.25 34 GLY A CA 6
ATOM 4066 C C . GLY A 1 34 ? -9.123 -9.234 -25.271 1.00 74.15 34 GLY A C 6
ATOM 4067 O O . GLY A 1 34 ? -9.729 -10.034 -24.560 1.00 72.01 34 GLY A O 6
ATOM 4071 N N . LEU A 1 35 ? -8.732 -9.480 -26.513 1.00 73.51 35 LEU A N 6
ATOM 4072 C CA . LEU A 1 35 ? -9.003 -10.762 -27.143 1.00 11.23 35 LEU A CA 6
ATOM 4073 C C . LEU A 1 35 ? -7.749 -11.635 -27.072 1.00 43.13 35 LEU A C 6
ATOM 4074 O O . LEU A 1 35 ? -6.752 -11.248 -26.465 1.00 43.40 35 LEU A O 6
ATOM 4090 N N . PRO A 1 36 ? -7.842 -12.828 -27.719 1.00 3.22 36 PRO A N 6
ATOM 4091 C CA . PRO A 1 36 ? -6.727 -13.759 -27.735 1.00 64.12 36 PRO A CA 6
ATOM 4092 C C . PRO A 1 36 ? -5.631 -13.286 -28.693 1.00 72.21 36 PRO A C 6
ATOM 4093 O O . PRO A 1 36 ? -4.619 -13.963 -28.866 1.00 43.44 36 PRO A O 6
ATOM 4104 N N . GLY A 1 37 ? -5.871 -12.128 -29.290 1.00 12.11 37 GLY A N 6
ATOM 4105 C CA . GLY A 1 37 ? -4.918 -11.556 -30.226 1.00 24.44 37 GLY A CA 6
ATOM 4106 C C . GLY A 1 37 ? -4.073 -10.471 -29.554 1.00 74.41 37 GLY A C 6
ATOM 4107 O O . GLY A 1 37 ? -3.154 -9.929 -30.165 1.00 1.43 37 GLY A O 6
ATOM 4111 N N . THR A 1 38 ? -4.416 -10.188 -28.306 1.00 41.30 38 THR A N 6
ATOM 4112 C CA . THR A 1 38 ? -3.701 -9.177 -27.545 1.00 21.20 38 THR A CA 6
ATOM 4113 C C . THR A 1 38 ? -3.519 -9.631 -26.095 1.00 51.03 38 THR A C 6
ATOM 4114 O O . THR A 1 38 ? -4.378 -9.382 -25.251 1.00 32.52 38 THR A O 6
ATOM 4125 N N . LYS A 1 39 ? -2.395 -10.288 -25.851 1.00 60.52 39 LYS A N 6
ATOM 4126 C CA . LYS A 1 39 ? -2.089 -10.779 -24.518 1.00 73.32 39 LYS A CA 6
ATOM 4127 C C . LYS A 1 39 ? -0.799 -10.124 -24.022 1.00 23.52 39 LYS A C 6
ATOM 4128 O O . LYS A 1 39 ? -0.132 -9.412 -24.771 1.00 30.02 39 LYS A O 6
ATOM 4147 N N . CYS A 1 40 ? -0.485 -10.389 -22.762 1.00 70.31 40 CYS A N 6
ATOM 4148 C CA . CYS A 1 40 ? 0.714 -9.835 -22.157 1.00 10.31 40 CYS A CA 6
ATOM 4149 C C . CYS A 1 40 ? 1.930 -10.501 -22.803 1.00 44.32 40 CYS A C 6
ATOM 4150 O O . CYS A 1 40 ? 2.281 -11.628 -22.459 1.00 20.30 40 CYS A O 6
ATOM 4157 N N . CYS A 1 41 ? 2.541 -9.775 -23.728 1.00 54.33 41 CYS A N 6
ATOM 4158 C CA . CYS A 1 41 ? 3.710 -10.281 -24.426 1.00 24.12 41 CYS A CA 6
ATOM 4159 C C . CYS A 1 41 ? 4.808 -9.217 -24.359 1.00 54.10 41 CYS A C 6
ATOM 4160 O O . CYS A 1 41 ? 4.517 -8.028 -24.234 1.00 64.13 41 CYS A O 6
ATOM 4167 N N . LYS A 1 42 ? 6.045 -9.682 -24.445 1.00 61.21 42 LYS A N 6
ATOM 4168 C CA . LYS A 1 42 ? 7.187 -8.785 -24.396 1.00 61.10 42 LYS A CA 6
ATOM 4169 C C . LYS A 1 42 ? 7.074 -7.761 -25.527 1.00 2.54 42 LYS A C 6
ATOM 4170 O O . LYS A 1 42 ? 6.943 -8.129 -26.693 1.00 33.44 42 LYS A O 6
ATOM 4189 N N . LYS A 1 43 ? 7.130 -6.494 -25.142 1.00 13.10 43 LYS A N 6
ATOM 4190 C CA . LYS A 1 43 ? 7.035 -5.413 -26.109 1.00 24.32 43 LYS A CA 6
ATOM 4191 C C . LYS A 1 43 ? 8.162 -5.553 -27.135 1.00 12.13 43 LYS A C 6
ATOM 4192 O O . LYS A 1 43 ? 7.914 -5.544 -28.339 1.00 52.04 43 LYS A O 6
ATOM 4211 N N . PRO A 1 44 ? 9.408 -5.682 -26.606 1.00 1.11 44 PRO A N 6
ATOM 4212 C CA . PRO A 1 44 ? 10.574 -5.823 -27.462 1.00 75.21 44 PRO A CA 6
ATOM 4213 C C . PRO A 1 44 ? 10.645 -7.228 -28.063 1.00 23.50 44 PRO A C 6
ATOM 4214 O O . PRO A 1 44 ? 9.984 -8.147 -27.582 1.00 70.44 44 PRO A O 6
ATOM 4225 N N . GLY A 1 1 ? -1.311 0.163 -3.671 1.00 13.35 1 GLY A N 7
ATOM 4226 C CA . GLY A 1 1 ? -1.882 -0.874 -2.829 1.00 23.55 1 GLY A CA 7
ATOM 4227 C C . GLY A 1 1 ? -1.112 -2.188 -2.979 1.00 45.12 1 GLY A C 7
ATOM 4228 O O . GLY A 1 1 ? -0.594 -2.724 -2.001 1.00 0.04 1 GLY A O 7
ATOM 4232 N N . ILE A 1 2 ? -1.060 -2.668 -4.213 1.00 21.42 2 ILE A N 7
ATOM 4233 C CA . ILE A 1 2 ? -0.362 -3.909 -4.504 1.00 44.13 2 ILE A CA 7
ATOM 4234 C C . ILE A 1 2 ? 0.335 -3.790 -5.861 1.00 61.23 2 ILE A C 7
ATOM 4235 O O . ILE A 1 2 ? -0.212 -3.205 -6.795 1.00 30.51 2 ILE A O 7
ATOM 4251 N N . ILE A 1 3 ? 1.532 -4.354 -5.927 1.00 61.33 3 ILE A N 7
ATOM 4252 C CA . ILE A 1 3 ? 2.309 -4.319 -7.155 1.00 24.05 3 ILE A CA 7
ATOM 4253 C C . ILE A 1 3 ? 3.031 -5.656 -7.335 1.00 33.22 3 ILE A C 7
ATOM 4254 O O . ILE A 1 3 ? 3.386 -6.311 -6.356 1.00 35.11 3 ILE A O 7
ATOM 4270 N N . ASN A 1 4 ? 3.226 -6.022 -8.593 1.00 41.22 4 ASN A N 7
ATOM 4271 C CA . ASN A 1 4 ? 3.899 -7.269 -8.914 1.00 74.14 4 ASN A CA 7
ATOM 4272 C C . ASN A 1 4 ? 2.908 -8.427 -8.781 1.00 34.03 4 ASN A C 7
ATOM 4273 O O . ASN A 1 4 ? 3.148 -9.371 -8.030 1.00 22.20 4 ASN A O 7
ATOM 4284 N N . THR A 1 5 ? 1.814 -8.316 -9.521 1.00 21.34 5 THR A N 7
ATOM 4285 C CA . THR A 1 5 ? 0.786 -9.342 -9.494 1.00 75.41 5 THR A CA 7
ATOM 4286 C C . THR A 1 5 ? 0.589 -9.936 -10.890 1.00 73.23 5 THR A C 7
ATOM 4287 O O . THR A 1 5 ? 0.619 -11.154 -11.061 1.00 15.03 5 THR A O 7
ATOM 4298 N N . LEU A 1 6 ? 0.392 -9.048 -11.854 1.00 32.23 6 LEU A N 7
ATOM 4299 C CA . LEU A 1 6 ? 0.190 -9.469 -13.230 1.00 20.23 6 LEU A CA 7
ATOM 4300 C C . LEU A 1 6 ? -0.847 -10.594 -13.268 1.00 1.53 6 LEU A C 7
ATOM 4301 O O . LEU A 1 6 ? -0.507 -11.762 -13.089 1.00 34.20 6 LEU A O 7
ATOM 4317 N N . GLN A 1 7 ? -2.090 -10.201 -13.502 1.00 14.34 7 GLN A N 7
ATOM 4318 C CA . GLN A 1 7 ? -3.179 -11.161 -13.565 1.00 52.13 7 GLN A CA 7
ATOM 4319 C C . GLN A 1 7 ? -3.269 -11.769 -14.966 1.00 54.14 7 GLN A C 7
ATOM 4320 O O . GLN A 1 7 ? -2.752 -12.858 -15.209 1.00 21.23 7 GLN A O 7
ATOM 4334 N N . LYS A 1 8 ? -3.930 -11.038 -15.852 1.00 74.53 8 LYS A N 7
ATOM 4335 C CA . LYS A 1 8 ? -4.095 -11.492 -17.223 1.00 20.22 8 LYS A CA 7
ATOM 4336 C C . LYS A 1 8 ? -4.913 -10.461 -18.002 1.00 51.42 8 LYS A C 7
ATOM 4337 O O . LYS A 1 8 ? -4.356 -9.652 -18.743 1.00 63.30 8 LYS A O 7
ATOM 4356 N N . TYR A 1 9 ? -6.222 -10.522 -17.808 1.00 73.13 9 TYR A N 7
ATOM 4357 C CA . TYR A 1 9 ? -7.123 -9.603 -18.484 1.00 21.32 9 TYR A CA 7
ATOM 4358 C C . TYR A 1 9 ? -6.565 -8.179 -18.469 1.00 13.41 9 TYR A C 7
ATOM 4359 O O . TYR A 1 9 ? -6.887 -7.373 -19.341 1.00 30.00 9 TYR A O 7
ATOM 4377 N N . TYR A 1 10 ? -5.739 -7.911 -17.468 1.00 61.24 10 TYR A N 7
ATOM 4378 C CA . TYR A 1 10 ? -5.133 -6.598 -17.328 1.00 55.34 10 TYR A CA 7
ATOM 4379 C C . TYR A 1 10 ? -3.711 -6.706 -16.777 1.00 5.25 10 TYR A C 7
ATOM 4380 O O . TYR A 1 10 ? -3.129 -5.709 -16.350 1.00 30.41 10 TYR A O 7
ATOM 4398 N N . CYS A 1 11 ? -3.191 -7.924 -16.803 1.00 22.22 11 CYS A N 7
ATOM 4399 C CA . CYS A 1 11 ? -1.847 -8.175 -16.310 1.00 60.55 11 CYS A CA 7
ATOM 4400 C C . CYS A 1 11 ? -0.949 -7.018 -16.752 1.00 73.03 11 CYS A C 7
ATOM 4401 O O . CYS A 1 11 ? -0.662 -6.869 -17.939 1.00 1.21 11 CYS A O 7
ATOM 4408 N N . ARG A 1 12 ? -0.531 -6.228 -15.774 1.00 34.41 12 ARG A N 7
ATOM 4409 C CA . ARG A 1 12 ? 0.328 -5.089 -16.047 1.00 52.10 12 ARG A CA 7
ATOM 4410 C C . ARG A 1 12 ? 1.438 -4.997 -14.998 1.00 35.32 12 ARG A C 7
ATOM 4411 O O . ARG A 1 12 ? 1.182 -5.147 -13.804 1.00 31.10 12 ARG A O 7
ATOM 4432 N N . VAL A 1 13 ? 2.646 -4.752 -15.481 1.00 44.33 13 VAL A N 7
ATOM 4433 C CA . VAL A 1 13 ? 3.796 -4.638 -14.600 1.00 21.40 13 VAL A CA 7
ATOM 4434 C C . VAL A 1 13 ? 4.309 -3.197 -14.620 1.00 53.03 13 VAL A C 7
ATOM 4435 O O . VAL A 1 13 ? 5.105 -2.805 -13.768 1.00 60.55 13 VAL A O 7
ATOM 4448 N N . ARG A 1 14 ? 3.831 -2.447 -15.602 1.00 50.42 14 ARG A N 7
ATOM 4449 C CA . ARG A 1 14 ? 4.231 -1.057 -15.745 1.00 11.03 14 ARG A CA 7
ATOM 4450 C C . ARG A 1 14 ? 3.548 -0.430 -16.962 1.00 64.32 14 ARG A C 7
ATOM 4451 O O . ARG A 1 14 ? 2.657 0.405 -16.817 1.00 62.12 14 ARG A O 7
ATOM 4472 N N . GLY A 1 15 ? 3.993 -0.858 -18.135 1.00 11.41 15 GLY A N 7
ATOM 4473 C CA . GLY A 1 15 ? 3.436 -0.349 -19.377 1.00 0.21 15 GLY A CA 7
ATOM 4474 C C . GLY A 1 15 ? 2.121 -1.053 -19.718 1.00 23.34 15 GLY A C 7
ATOM 4475 O O . GLY A 1 15 ? 1.599 -1.824 -18.913 1.00 63.04 15 GLY A O 7
ATOM 4479 N N . ALA A 1 16 ? 1.624 -0.764 -20.911 1.00 13.32 16 ALA A N 7
ATOM 4480 C CA . ALA A 1 16 ? 0.380 -1.360 -21.368 1.00 12.22 16 ALA A CA 7
ATOM 4481 C C . ALA A 1 16 ? 0.342 -2.832 -20.952 1.00 13.31 16 ALA A C 7
ATOM 4482 O O . ALA A 1 16 ? 1.275 -3.583 -21.230 1.00 73.42 16 ALA A O 7
ATOM 4489 N N . ILE A 1 17 ? -0.747 -3.199 -20.292 1.00 61.12 17 ILE A N 7
ATOM 4490 C CA . ILE A 1 17 ? -0.919 -4.568 -19.835 1.00 41.32 17 ILE A CA 7
ATOM 4491 C C . ILE A 1 17 ? -0.525 -5.529 -20.958 1.00 74.14 17 ILE A C 7
ATOM 4492 O O . ILE A 1 17 ? 0.173 -6.514 -20.722 1.00 1.55 17 ILE A O 7
ATOM 4508 N N . CYS A 1 18 ? -0.991 -5.210 -22.157 1.00 61.21 18 CYS A N 7
ATOM 4509 C CA . CYS A 1 18 ? -0.696 -6.033 -23.318 1.00 34.43 18 CYS A CA 7
ATOM 4510 C C . CYS A 1 18 ? -0.205 -5.120 -24.442 1.00 42.03 18 CYS A C 7
ATOM 4511 O O . CYS A 1 18 ? -0.455 -3.916 -24.423 1.00 4.24 18 CYS A O 7
ATOM 4518 N N . HIS A 1 19 ? 0.485 -5.728 -25.396 1.00 44.20 19 HIS A N 7
ATOM 4519 C CA . HIS A 1 19 ? 1.014 -4.984 -26.527 1.00 23.12 19 HIS A CA 7
ATOM 4520 C C . HIS A 1 19 ? -0.071 -4.063 -27.088 1.00 61.11 19 HIS A C 7
ATOM 4521 O O . HIS A 1 19 ? -1.223 -4.469 -27.229 1.00 33.31 19 HIS A O 7
ATOM 4536 N N . PRO A 1 20 ? 0.347 -2.807 -27.402 1.00 31.53 20 PRO A N 7
ATOM 4537 C CA . PRO A 1 20 ? -0.576 -1.825 -27.945 1.00 30.34 20 PRO A CA 7
ATOM 4538 C C . PRO A 1 20 ? -0.894 -2.123 -29.411 1.00 63.33 20 PRO A C 7
ATOM 4539 O O . PRO A 1 20 ? -0.005 -2.481 -30.183 1.00 3.25 20 PRO A O 7
ATOM 4550 N N . VAL A 1 21 ? -2.164 -1.965 -29.752 1.00 52.13 21 VAL A N 7
ATOM 4551 C CA . VAL A 1 21 ? -2.610 -2.212 -31.113 1.00 33.31 21 VAL A CA 7
ATOM 4552 C C . VAL A 1 21 ? -2.862 -3.710 -31.298 1.00 63.11 21 VAL A C 7
ATOM 4553 O O . VAL A 1 21 ? -3.963 -4.118 -31.663 1.00 52.33 21 VAL A O 7
ATOM 4566 N N . PHE A 1 22 ? -1.822 -4.489 -31.038 1.00 2.32 22 PHE A N 7
ATOM 4567 C CA . PHE A 1 22 ? -1.916 -5.933 -31.171 1.00 51.43 22 PHE A CA 7
ATOM 4568 C C . PHE A 1 22 ? -0.753 -6.626 -30.458 1.00 74.24 22 PHE A C 7
ATOM 4569 O O . PHE A 1 22 ? 0.058 -5.972 -29.806 1.00 2.15 22 PHE A O 7
ATOM 4586 N N . CYS A 1 23 ? -0.710 -7.942 -30.608 1.00 1.12 23 CYS A N 7
ATOM 4587 C CA . CYS A 1 23 ? 0.340 -8.731 -29.986 1.00 71.44 23 CYS A CA 7
ATOM 4588 C C . CYS A 1 23 ? 1.105 -9.466 -31.089 1.00 43.50 23 CYS A C 7
ATOM 4589 O O . CYS A 1 23 ? 0.501 -10.104 -31.950 1.00 3.24 23 CYS A O 7
ATOM 4596 N N . PRO A 1 24 ? 2.459 -9.347 -31.026 1.00 33.43 24 PRO A N 7
ATOM 4597 C CA . PRO A 1 24 ? 3.313 -9.992 -32.008 1.00 61.23 24 PRO A CA 7
ATOM 4598 C C . PRO A 1 24 ? 3.398 -11.499 -31.756 1.00 41.14 24 PRO A C 7
ATOM 4599 O O . PRO A 1 24 ? 2.474 -12.092 -31.202 1.00 62.42 24 PRO A O 7
ATOM 4610 N N . ARG A 1 25 ? 4.516 -12.074 -32.175 1.00 75.44 25 ARG A N 7
ATOM 4611 C CA . ARG A 1 25 ? 4.733 -13.501 -32.002 1.00 44.41 25 ARG A CA 7
ATOM 4612 C C . ARG A 1 25 ? 6.113 -13.757 -31.393 1.00 4.51 25 ARG A C 7
ATOM 4613 O O . ARG A 1 25 ? 6.982 -12.887 -31.428 1.00 44.31 25 ARG A O 7
ATOM 4634 N N . ARG A 1 26 ? 6.272 -14.954 -30.848 1.00 52.05 26 ARG A N 7
ATOM 4635 C CA . ARG A 1 26 ? 7.531 -15.335 -30.232 1.00 64.35 26 ARG A CA 7
ATOM 4636 C C . ARG A 1 26 ? 7.762 -14.529 -28.952 1.00 73.45 26 ARG A C 7
ATOM 4637 O O . ARG A 1 26 ? 8.711 -14.788 -28.215 1.00 4.43 26 ARG A O 7
ATOM 4658 N N . TYR A 1 27 ? 6.876 -13.570 -28.728 1.00 44.41 27 TYR A N 7
ATOM 4659 C CA . TYR A 1 27 ? 6.971 -12.724 -27.550 1.00 63.30 27 TYR A CA 7
ATOM 4660 C C . TYR A 1 27 ? 7.061 -13.567 -26.276 1.00 60.22 27 TYR A C 7
ATOM 4661 O O . TYR A 1 27 ? 8.126 -14.085 -25.944 1.00 3.53 27 TYR A O 7
ATOM 4679 N N . LYS A 1 28 ? 5.928 -13.679 -25.598 1.00 24.20 28 LYS A N 7
ATOM 4680 C CA . LYS A 1 28 ? 5.866 -14.450 -24.368 1.00 73.41 28 LYS A CA 7
ATOM 4681 C C . LYS A 1 28 ? 4.597 -14.074 -23.599 1.00 65.24 28 LYS A C 7
ATOM 4682 O O . LYS A 1 28 ? 4.546 -13.029 -22.953 1.00 40.35 28 LYS A O 7
ATOM 4701 N N . GLN A 1 29 ? 3.605 -14.947 -23.695 1.00 24.14 29 GLN A N 7
ATOM 4702 C CA . GLN A 1 29 ? 2.341 -14.720 -23.016 1.00 53.42 29 GLN A CA 7
ATOM 4703 C C . GLN A 1 29 ? 2.566 -14.570 -21.510 1.00 54.12 29 GLN A C 7
ATOM 4704 O O . GLN A 1 29 ? 3.055 -15.490 -20.858 1.00 24.34 29 GLN A O 7
ATOM 4718 N N . ILE A 1 30 ? 2.197 -13.403 -21.002 1.00 71.13 30 ILE A N 7
ATOM 4719 C CA . ILE A 1 30 ? 2.352 -13.121 -19.585 1.00 43.04 30 ILE A CA 7
ATOM 4720 C C . ILE A 1 30 ? 0.977 -12.856 -18.969 1.00 23.33 30 ILE A C 7
ATOM 4721 O O . ILE A 1 30 ? 0.850 -12.748 -17.750 1.00 41.41 30 ILE A O 7
ATOM 4737 N N . GLY A 1 31 ? -0.017 -12.760 -19.839 1.00 33.24 31 GLY A N 7
ATOM 4738 C CA . GLY A 1 31 ? -1.378 -12.510 -19.395 1.00 32.32 31 GLY A CA 7
ATOM 4739 C C . GLY A 1 31 ? -2.211 -11.875 -20.510 1.00 43.31 31 GLY A C 7
ATOM 4740 O O . GLY A 1 31 ? -1.942 -10.748 -20.925 1.00 34.21 31 GLY A O 7
ATOM 4744 N N . THR A 1 32 ? -3.204 -12.625 -20.964 1.00 12.40 32 THR A N 7
ATOM 4745 C CA . THR A 1 32 ? -4.078 -12.149 -22.023 1.00 43.42 32 THR A CA 7
ATOM 4746 C C . THR A 1 32 ? -4.954 -11.001 -21.517 1.00 31.55 32 THR A C 7
ATOM 4747 O O . THR A 1 32 ? -5.544 -11.094 -20.441 1.00 72.53 32 THR A O 7
ATOM 4758 N N . CYS A 1 33 ? -5.011 -9.946 -22.315 1.00 54.11 33 CYS A N 7
ATOM 4759 C CA . CYS A 1 33 ? -5.806 -8.782 -21.961 1.00 42.11 33 CYS A CA 7
ATOM 4760 C C . CYS A 1 33 ? -7.053 -8.764 -22.847 1.00 32.22 33 CYS A C 7
ATOM 4761 O O . CYS A 1 33 ? -7.596 -7.700 -23.139 1.00 52.01 33 CYS A O 7
ATOM 4768 N N . GLY A 1 34 ? -7.471 -9.955 -23.249 1.00 71.32 34 GLY A N 7
ATOM 4769 C CA . GLY A 1 34 ? -8.644 -10.090 -24.096 1.00 35.13 34 GLY A CA 7
ATOM 4770 C C . GLY A 1 34 ? -8.516 -11.301 -25.022 1.00 40.13 34 GLY A C 7
ATOM 4771 O O . GLY A 1 34 ? -8.955 -12.398 -24.681 1.00 13.22 34 GLY A O 7
ATOM 4775 N N . LEU A 1 35 ? -7.912 -11.061 -26.177 1.00 3.23 35 LEU A N 7
ATOM 4776 C CA . LEU A 1 35 ? -7.720 -12.118 -27.155 1.00 41.10 35 LEU A CA 7
ATOM 4777 C C . LEU A 1 35 ? -6.222 -12.365 -27.345 1.00 70.12 35 LEU A C 7
ATOM 4778 O O . LEU A 1 35 ? -5.396 -11.726 -26.695 1.00 53.13 35 LEU A O 7
ATOM 4794 N N . PRO A 1 36 ? -5.909 -13.319 -28.263 1.00 2.31 36 PRO A N 7
ATOM 4795 C CA . PRO A 1 36 ? -4.525 -13.658 -28.547 1.00 20.31 36 PRO A CA 7
ATOM 4796 C C . PRO A 1 36 ? -3.857 -12.574 -29.395 1.00 11.23 36 PRO A C 7
ATOM 4797 O O . PRO A 1 36 ? -2.696 -12.707 -29.778 1.00 22.53 36 PRO A O 7
ATOM 4808 N N . GLY A 1 37 ? -4.620 -11.524 -29.663 1.00 64.00 37 GLY A N 7
ATOM 4809 C CA . GLY A 1 37 ? -4.116 -10.417 -30.458 1.00 71.14 37 GLY A CA 7
ATOM 4810 C C . GLY A 1 37 ? -3.658 -9.263 -29.564 1.00 74.01 37 GLY A C 7
ATOM 4811 O O . GLY A 1 37 ? -3.090 -8.286 -30.048 1.00 42.34 37 GLY A O 7
ATOM 4815 N N . THR A 1 38 ? -3.923 -9.414 -28.275 1.00 35.51 38 THR A N 7
ATOM 4816 C CA . THR A 1 38 ? -3.546 -8.397 -27.309 1.00 21.14 38 THR A CA 7
ATOM 4817 C C . THR A 1 38 ? -3.350 -9.022 -25.926 1.00 12.53 38 THR A C 7
ATOM 4818 O O . THR A 1 38 ? -4.283 -9.071 -25.125 1.00 41.23 38 THR A O 7
ATOM 4829 N N . LYS A 1 39 ? -2.131 -9.483 -25.687 1.00 54.11 39 LYS A N 7
ATOM 4830 C CA . LYS A 1 39 ? -1.801 -10.102 -24.415 1.00 34.23 39 LYS A CA 7
ATOM 4831 C C . LYS A 1 39 ? -0.484 -9.522 -23.896 1.00 51.34 39 LYS A C 7
ATOM 4832 O O . LYS A 1 39 ? 0.152 -8.715 -24.573 1.00 61.42 39 LYS A O 7
ATOM 4851 N N . CYS A 1 40 ? -0.114 -9.954 -22.700 1.00 61.41 40 CYS A N 7
ATOM 4852 C CA . CYS A 1 40 ? 1.116 -9.488 -22.083 1.00 41.31 40 CYS A CA 7
ATOM 4853 C C . CYS A 1 40 ? 2.294 -10.149 -22.801 1.00 25.13 40 CYS A C 7
ATOM 4854 O O . CYS A 1 40 ? 2.803 -11.175 -22.351 1.00 72.13 40 CYS A O 7
ATOM 4861 N N . CYS A 1 41 ? 2.695 -9.534 -23.904 1.00 74.41 41 CYS A N 7
ATOM 4862 C CA . CYS A 1 41 ? 3.804 -10.051 -24.688 1.00 54.22 41 CYS A CA 7
ATOM 4863 C C . CYS A 1 41 ? 5.005 -9.125 -24.488 1.00 62.13 41 CYS A C 7
ATOM 4864 O O . CYS A 1 41 ? 4.875 -7.905 -24.576 1.00 32.13 41 CYS A O 7
ATOM 4871 N N . LYS A 1 42 ? 6.148 -9.741 -24.224 1.00 3.52 42 LYS A N 7
ATOM 4872 C CA . LYS A 1 42 ? 7.372 -8.987 -24.011 1.00 2.12 42 LYS A CA 7
ATOM 4873 C C . LYS A 1 42 ? 8.544 -9.735 -24.650 1.00 2.34 42 LYS A C 7
ATOM 4874 O O . LYS A 1 42 ? 8.804 -10.890 -24.316 1.00 1.21 42 LYS A O 7
ATOM 4893 N N . LYS A 1 43 ? 9.221 -9.045 -25.557 1.00 35.53 43 LYS A N 7
ATOM 4894 C CA . LYS A 1 43 ? 10.359 -9.630 -26.245 1.00 52.03 43 LYS A CA 7
ATOM 4895 C C . LYS A 1 43 ? 11.355 -10.163 -25.213 1.00 74.44 43 LYS A C 7
ATOM 4896 O O . LYS A 1 43 ? 11.712 -11.340 -25.241 1.00 32.13 43 LYS A O 7
ATOM 4915 N N . PRO A 1 44 ? 11.786 -9.248 -24.304 1.00 72.43 44 PRO A N 7
ATOM 4916 C CA . PRO A 1 44 ? 12.733 -9.615 -23.266 1.00 3.35 44 PRO A CA 7
ATOM 4917 C C . PRO A 1 44 ? 12.053 -10.436 -22.168 1.00 45.00 44 PRO A C 7
ATOM 4918 O O . PRO A 1 44 ? 12.726 -11.048 -21.339 1.00 54.04 44 PRO A O 7
ATOM 4929 N N . GLY A 1 1 ? 1.324 -2.754 -1.235 1.00 43.40 1 GLY A N 8
ATOM 4930 C CA . GLY A 1 1 ? 0.929 -4.139 -1.044 1.00 54.42 1 GLY A CA 8
ATOM 4931 C C . GLY A 1 1 ? 0.940 -4.900 -2.371 1.00 62.12 1 GLY A C 8
ATOM 4932 O O . GLY A 1 1 ? 1.933 -5.539 -2.716 1.00 22.13 1 GLY A O 8
ATOM 4936 N N . ILE A 1 2 ? -0.175 -4.807 -3.080 1.00 52.21 2 ILE A N 8
ATOM 4937 C CA . ILE A 1 2 ? -0.306 -5.479 -4.362 1.00 1.13 2 ILE A CA 8
ATOM 4938 C C . ILE A 1 2 ? -0.876 -4.500 -5.390 1.00 70.12 2 ILE A C 8
ATOM 4939 O O . ILE A 1 2 ? -2.086 -4.457 -5.607 1.00 60.24 2 ILE A O 8
ATOM 4955 N N . ILE A 1 3 ? 0.023 -3.738 -5.996 1.00 14.01 3 ILE A N 8
ATOM 4956 C CA . ILE A 1 3 ? -0.376 -2.762 -6.996 1.00 63.44 3 ILE A CA 8
ATOM 4957 C C . ILE A 1 3 ? 0.513 -2.914 -8.232 1.00 41.25 3 ILE A C 8
ATOM 4958 O O . ILE A 1 3 ? 1.674 -2.506 -8.221 1.00 15.02 3 ILE A O 8
ATOM 4974 N N . ASN A 1 4 ? -0.065 -3.501 -9.269 1.00 74.45 4 ASN A N 8
ATOM 4975 C CA . ASN A 1 4 ? 0.660 -3.712 -10.511 1.00 13.20 4 ASN A CA 8
ATOM 4976 C C . ASN A 1 4 ? 1.864 -4.618 -10.246 1.00 11.31 4 ASN A C 8
ATOM 4977 O O . ASN A 1 4 ? 2.813 -4.215 -9.575 1.00 15.24 4 ASN A O 8
ATOM 4988 N N . THR A 1 5 ? 1.786 -5.825 -10.787 1.00 44.40 5 THR A N 8
ATOM 4989 C CA . THR A 1 5 ? 2.858 -6.791 -10.617 1.00 61.14 5 THR A CA 8
ATOM 4990 C C . THR A 1 5 ? 2.936 -7.720 -11.831 1.00 13.32 5 THR A C 8
ATOM 4991 O O . THR A 1 5 ? 3.947 -7.749 -12.531 1.00 33.32 5 THR A O 8
ATOM 5002 N N . LEU A 1 6 ? 1.854 -8.455 -12.043 1.00 24.42 6 LEU A N 8
ATOM 5003 C CA . LEU A 1 6 ? 1.787 -9.383 -13.160 1.00 2.45 6 LEU A CA 8
ATOM 5004 C C . LEU A 1 6 ? 0.640 -10.369 -12.930 1.00 3.24 6 LEU A C 8
ATOM 5005 O O . LEU A 1 6 ? 0.450 -10.857 -11.817 1.00 24.13 6 LEU A O 8
ATOM 5021 N N . GLN A 1 7 ? -0.095 -10.632 -14.000 1.00 64.41 7 GLN A N 8
ATOM 5022 C CA . GLN A 1 7 ? -1.218 -11.552 -13.929 1.00 3.40 7 GLN A CA 8
ATOM 5023 C C . GLN A 1 7 ? -1.757 -11.841 -15.331 1.00 45.35 7 GLN A C 8
ATOM 5024 O O . GLN A 1 7 ? -1.633 -12.959 -15.829 1.00 53.23 7 GLN A O 8
ATOM 5038 N N . LYS A 1 8 ? -2.342 -10.814 -15.929 1.00 54.41 8 LYS A N 8
ATOM 5039 C CA . LYS A 1 8 ? -2.900 -10.943 -17.264 1.00 75.44 8 LYS A CA 8
ATOM 5040 C C . LYS A 1 8 ? -3.683 -9.675 -17.611 1.00 61.10 8 LYS A C 8
ATOM 5041 O O . LYS A 1 8 ? -3.157 -8.777 -18.266 1.00 1.52 8 LYS A O 8
ATOM 5060 N N . TYR A 1 9 ? -4.927 -9.643 -17.156 1.00 42.22 9 TYR A N 8
ATOM 5061 C CA . TYR A 1 9 ? -5.787 -8.499 -17.410 1.00 20.51 9 TYR A CA 8
ATOM 5062 C C . TYR A 1 9 ? -5.023 -7.187 -17.226 1.00 1.25 9 TYR A C 8
ATOM 5063 O O . TYR A 1 9 ? -5.404 -6.159 -17.783 1.00 13.20 9 TYR A O 8
ATOM 5081 N N . TYR A 1 10 ? -3.958 -7.264 -16.441 1.00 61.32 10 TYR A N 8
ATOM 5082 C CA . TYR A 1 10 ? -3.137 -6.095 -16.176 1.00 61.03 10 TYR A CA 8
ATOM 5083 C C . TYR A 1 10 ? -1.658 -6.474 -16.081 1.00 44.10 10 TYR A C 8
ATOM 5084 O O . TYR A 1 10 ? -0.843 -5.691 -15.595 1.00 23.33 10 TYR A O 8
ATOM 5102 N N . CYS A 1 11 ? -1.356 -7.674 -16.553 1.00 64.51 11 CYS A N 8
ATOM 5103 C CA . CYS A 1 11 ? 0.011 -8.167 -16.527 1.00 43.33 11 CYS A CA 8
ATOM 5104 C C . CYS A 1 11 ? 0.932 -7.054 -17.033 1.00 61.52 11 CYS A C 8
ATOM 5105 O O . CYS A 1 11 ? 0.475 -6.110 -17.675 1.00 4.41 11 CYS A O 8
ATOM 5112 N N . ARG A 1 12 ? 2.212 -7.204 -16.725 1.00 40.24 12 ARG A N 8
ATOM 5113 C CA . ARG A 1 12 ? 3.201 -6.224 -17.141 1.00 10.41 12 ARG A CA 8
ATOM 5114 C C . ARG A 1 12 ? 2.928 -4.876 -16.469 1.00 72.32 12 ARG A C 8
ATOM 5115 O O . ARG A 1 12 ? 3.431 -3.845 -16.911 1.00 42.24 12 ARG A O 8
ATOM 5136 N N . VAL A 1 13 ? 2.131 -4.929 -15.412 1.00 22.12 13 VAL A N 8
ATOM 5137 C CA . VAL A 1 13 ? 1.785 -3.726 -14.675 1.00 1.42 13 VAL A CA 8
ATOM 5138 C C . VAL A 1 13 ? 1.023 -2.770 -15.595 1.00 62.35 13 VAL A C 8
ATOM 5139 O O . VAL A 1 13 ? 1.388 -2.599 -16.758 1.00 22.44 13 VAL A O 8
ATOM 5152 N N . ARG A 1 14 ? -0.021 -2.173 -15.041 1.00 55.34 14 ARG A N 8
ATOM 5153 C CA . ARG A 1 14 ? -0.838 -1.239 -15.798 1.00 70.03 14 ARG A CA 8
ATOM 5154 C C . ARG A 1 14 ? 0.048 -0.330 -16.652 1.00 63.24 14 ARG A C 8
ATOM 5155 O O . ARG A 1 14 ? 1.237 -0.179 -16.376 1.00 63.10 14 ARG A O 8
ATOM 5176 N N . GLY A 1 15 ? -0.565 0.251 -17.673 1.00 3.20 15 GLY A N 8
ATOM 5177 C CA . GLY A 1 15 ? 0.154 1.141 -18.569 1.00 52.02 15 GLY A CA 8
ATOM 5178 C C . GLY A 1 15 ? 0.690 0.380 -19.784 1.00 14.31 15 GLY A C 8
ATOM 5179 O O . GLY A 1 15 ? -0.061 0.070 -20.707 1.00 54.55 15 GLY A O 8
ATOM 5183 N N . ALA A 1 16 ? 1.984 0.101 -19.743 1.00 41.45 16 ALA A N 8
ATOM 5184 C CA . ALA A 1 16 ? 2.629 -0.617 -20.829 1.00 61.13 16 ALA A CA 8
ATOM 5185 C C . ALA A 1 16 ? 2.465 -2.122 -20.608 1.00 22.14 16 ALA A C 8
ATOM 5186 O O . ALA A 1 16 ? 3.438 -2.872 -20.670 1.00 3.14 16 ALA A O 8
ATOM 5193 N N . ILE A 1 17 ? 1.227 -2.519 -20.354 1.00 11.04 17 ILE A N 8
ATOM 5194 C CA . ILE A 1 17 ? 0.923 -3.921 -20.122 1.00 40.03 17 ILE A CA 8
ATOM 5195 C C . ILE A 1 17 ? 1.236 -4.722 -21.388 1.00 54.30 17 ILE A C 8
ATOM 5196 O O . ILE A 1 17 ? 2.245 -4.478 -22.048 1.00 14.32 17 ILE A O 8
ATOM 5212 N N . CYS A 1 18 ? 0.351 -5.661 -21.689 1.00 23.32 18 CYS A N 8
ATOM 5213 C CA . CYS A 1 18 ? 0.520 -6.499 -22.864 1.00 21.43 18 CYS A CA 8
ATOM 5214 C C . CYS A 1 18 ? 0.989 -5.615 -24.021 1.00 24.41 18 CYS A C 8
ATOM 5215 O O . CYS A 1 18 ? 0.859 -4.393 -23.965 1.00 65.55 18 CYS A O 8
ATOM 5222 N N . HIS A 1 19 ? 1.525 -6.268 -25.042 1.00 42.52 19 HIS A N 8
ATOM 5223 C CA . HIS A 1 19 ? 2.014 -5.556 -26.211 1.00 5.02 19 HIS A CA 8
ATOM 5224 C C . HIS A 1 19 ? 0.976 -4.524 -26.655 1.00 3.41 19 HIS A C 8
ATOM 5225 O O . HIS A 1 19 ? -0.218 -4.814 -26.690 1.00 73.41 19 HIS A O 8
ATOM 5240 N N . PRO A 1 20 ? 1.483 -3.307 -26.992 1.00 21.34 20 PRO A N 8
ATOM 5241 C CA . PRO A 1 20 ? 0.613 -2.230 -27.432 1.00 44.01 20 PRO A CA 8
ATOM 5242 C C . PRO A 1 20 ? 0.132 -2.465 -28.865 1.00 42.24 20 PRO A C 8
ATOM 5243 O O . PRO A 1 20 ? 0.878 -2.977 -29.699 1.00 5.45 20 PRO A O 8
ATOM 5254 N N . VAL A 1 21 ? -1.112 -2.079 -29.109 1.00 21.44 21 VAL A N 8
ATOM 5255 C CA . VAL A 1 21 ? -1.701 -2.241 -30.427 1.00 34.43 21 VAL A CA 8
ATOM 5256 C C . VAL A 1 21 ? -2.111 -3.703 -30.621 1.00 44.35 21 VAL A C 8
ATOM 5257 O O . VAL A 1 21 ? -3.273 -3.994 -30.898 1.00 13.12 21 VAL A O 8
ATOM 5270 N N . PHE A 1 22 ? -1.132 -4.583 -30.470 1.00 33.13 22 PHE A N 8
ATOM 5271 C CA . PHE A 1 22 ? -1.376 -6.007 -30.625 1.00 71.15 22 PHE A CA 8
ATOM 5272 C C . PHE A 1 22 ? -0.242 -6.828 -30.009 1.00 64.22 22 PHE A C 8
ATOM 5273 O O . PHE A 1 22 ? 0.563 -6.303 -29.241 1.00 32.53 22 PHE A O 8
ATOM 5290 N N . CYS A 1 23 ? -0.213 -8.103 -30.369 1.00 54.14 23 CYS A N 8
ATOM 5291 C CA . CYS A 1 23 ? 0.809 -9.002 -29.861 1.00 41.35 23 CYS A CA 8
ATOM 5292 C C . CYS A 1 23 ? 1.363 -9.812 -31.035 1.00 53.23 23 CYS A C 8
ATOM 5293 O O . CYS A 1 23 ? 0.602 -10.311 -31.863 1.00 43.34 23 CYS A O 8
ATOM 5300 N N . PRO A 1 24 ? 2.718 -9.920 -31.070 1.00 71.44 24 PRO A N 8
ATOM 5301 C CA . PRO A 1 24 ? 3.382 -10.661 -32.129 1.00 62.40 24 PRO A CA 8
ATOM 5302 C C . PRO A 1 24 ? 3.232 -12.170 -31.920 1.00 42.31 24 PRO A C 8
ATOM 5303 O O . PRO A 1 24 ? 2.258 -12.623 -31.322 1.00 74.23 24 PRO A O 8
ATOM 5314 N N . ARG A 1 25 ? 4.212 -12.905 -32.424 1.00 43.02 25 ARG A N 8
ATOM 5315 C CA . ARG A 1 25 ? 4.202 -14.353 -32.300 1.00 54.32 25 ARG A CA 8
ATOM 5316 C C . ARG A 1 25 ? 5.572 -14.857 -31.844 1.00 45.54 25 ARG A C 8
ATOM 5317 O O . ARG A 1 25 ? 6.567 -14.141 -31.951 1.00 25.22 25 ARG A O 8
ATOM 5338 N N . ARG A 1 26 ? 5.581 -16.084 -31.346 1.00 74.23 26 ARG A N 8
ATOM 5339 C CA . ARG A 1 26 ? 6.813 -16.692 -30.874 1.00 0.02 26 ARG A CA 8
ATOM 5340 C C . ARG A 1 26 ? 7.291 -15.999 -29.596 1.00 41.35 26 ARG A C 8
ATOM 5341 O O . ARG A 1 26 ? 8.255 -16.438 -28.971 1.00 42.33 26 ARG A O 8
ATOM 5362 N N . TYR A 1 27 ? 6.595 -14.927 -29.247 1.00 31.12 27 TYR A N 8
ATOM 5363 C CA . TYR A 1 27 ? 6.936 -14.169 -28.055 1.00 43.22 27 TYR A CA 8
ATOM 5364 C C . TYR A 1 27 ? 6.968 -15.072 -26.821 1.00 24.32 27 TYR A C 8
ATOM 5365 O O . TYR A 1 27 ? 7.934 -15.804 -26.608 1.00 0.24 27 TYR A O 8
ATOM 5383 N N . LYS A 1 28 ? 5.901 -14.992 -26.040 1.00 41.20 28 LYS A N 8
ATOM 5384 C CA . LYS A 1 28 ? 5.795 -15.793 -24.833 1.00 31.14 28 LYS A CA 8
ATOM 5385 C C . LYS A 1 28 ? 4.606 -15.303 -24.003 1.00 61.14 28 LYS A C 8
ATOM 5386 O O . LYS A 1 28 ? 4.627 -14.191 -23.479 1.00 10.22 28 LYS A O 8
ATOM 5405 N N . GLN A 1 29 ? 3.598 -16.158 -23.911 1.00 12.40 29 GLN A N 8
ATOM 5406 C CA . GLN A 1 29 ? 2.402 -15.826 -23.155 1.00 4.45 29 GLN A CA 8
ATOM 5407 C C . GLN A 1 29 ? 2.749 -15.615 -21.679 1.00 61.42 29 GLN A C 8
ATOM 5408 O O . GLN A 1 29 ? 3.349 -16.485 -21.049 1.00 3.30 29 GLN A O 8
ATOM 5422 N N . ILE A 1 30 ? 2.356 -14.456 -21.171 1.00 64.44 30 ILE A N 8
ATOM 5423 C CA . ILE A 1 30 ? 2.618 -14.121 -19.782 1.00 2.00 30 ILE A CA 8
ATOM 5424 C C . ILE A 1 30 ? 1.452 -13.297 -19.232 1.00 43.34 30 ILE A C 8
ATOM 5425 O O . ILE A 1 30 ? 1.586 -12.634 -18.205 1.00 11.11 30 ILE A O 8
ATOM 5441 N N . GLY A 1 31 ? 0.335 -13.365 -19.941 1.00 41.15 31 GLY A N 8
ATOM 5442 C CA . GLY A 1 31 ? -0.853 -12.633 -19.538 1.00 35.14 31 GLY A CA 8
ATOM 5443 C C . GLY A 1 31 ? -1.750 -12.337 -20.741 1.00 53.33 31 GLY A C 8
ATOM 5444 O O . GLY A 1 31 ? -1.414 -12.686 -21.872 1.00 22.14 31 GLY A O 8
ATOM 5448 N N . THR A 1 32 ? -2.874 -11.695 -20.458 1.00 34.45 32 THR A N 8
ATOM 5449 C CA . THR A 1 32 ? -3.822 -11.348 -21.503 1.00 11.02 32 THR A CA 8
ATOM 5450 C C . THR A 1 32 ? -4.699 -10.176 -21.059 1.00 53.40 32 THR A C 8
ATOM 5451 O O . THR A 1 32 ? -5.501 -10.310 -20.136 1.00 72.21 32 THR A O 8
ATOM 5462 N N . CYS A 1 33 ? -4.517 -9.052 -21.737 1.00 73.12 33 CYS A N 8
ATOM 5463 C CA . CYS A 1 33 ? -5.282 -7.857 -21.425 1.00 11.14 33 CYS A CA 8
ATOM 5464 C C . CYS A 1 33 ? -5.999 -7.399 -22.696 1.00 41.12 33 CYS A C 8
ATOM 5465 O O . CYS A 1 33 ? -5.819 -7.988 -23.761 1.00 32.32 33 CYS A O 8
ATOM 5472 N N . GLY A 1 34 ? -6.796 -6.352 -22.543 1.00 53.14 34 GLY A N 8
ATOM 5473 C CA . GLY A 1 34 ? -7.541 -5.808 -23.666 1.00 71.24 34 GLY A CA 8
ATOM 5474 C C . GLY A 1 34 ? -8.096 -6.927 -24.550 1.00 20.42 34 GLY A C 8
ATOM 5475 O O . GLY A 1 34 ? -8.548 -7.954 -24.046 1.00 30.40 34 GLY A O 8
ATOM 5479 N N . LEU A 1 35 ? -8.043 -6.691 -25.852 1.00 54.33 35 LEU A N 8
ATOM 5480 C CA . LEU A 1 35 ? -8.535 -7.666 -26.811 1.00 12.04 35 LEU A CA 8
ATOM 5481 C C . LEU A 1 35 ? -7.624 -8.895 -26.795 1.00 2.25 35 LEU A C 8
ATOM 5482 O O . LEU A 1 35 ? -6.616 -8.916 -26.089 1.00 54.31 35 LEU A O 8
ATOM 5498 N N . PRO A 1 36 ? -8.021 -9.915 -27.601 1.00 65.23 36 PRO A N 8
ATOM 5499 C CA . PRO A 1 36 ? -7.251 -11.145 -27.686 1.00 42.33 36 PRO A CA 8
ATOM 5500 C C . PRO A 1 36 ? -5.979 -10.940 -28.513 1.00 15.34 36 PRO A C 8
ATOM 5501 O O . PRO A 1 36 ? -5.213 -11.879 -28.722 1.00 2.51 36 PRO A O 8
ATOM 5512 N N . GLY A 1 37 ? -5.795 -9.706 -28.960 1.00 31.23 37 GLY A N 8
ATOM 5513 C CA . GLY A 1 37 ? -4.630 -9.366 -29.758 1.00 42.02 37 GLY A CA 8
ATOM 5514 C C . GLY A 1 37 ? -3.586 -8.628 -28.918 1.00 3.11 37 GLY A C 8
ATOM 5515 O O . GLY A 1 37 ? -2.505 -8.303 -29.409 1.00 35.35 37 GLY A O 8
ATOM 5519 N N . THR A 1 38 ? -3.945 -8.384 -27.666 1.00 61.31 38 THR A N 8
ATOM 5520 C CA . THR A 1 38 ? -3.053 -7.691 -26.753 1.00 44.50 38 THR A CA 8
ATOM 5521 C C . THR A 1 38 ? -2.815 -8.532 -25.498 1.00 24.03 38 THR A C 8
ATOM 5522 O O . THR A 1 38 ? -3.523 -8.384 -24.503 1.00 2.40 38 THR A O 8
ATOM 5533 N N . LYS A 1 39 ? -1.815 -9.397 -25.585 1.00 20.22 39 LYS A N 8
ATOM 5534 C CA . LYS A 1 39 ? -1.475 -10.263 -24.468 1.00 43.43 39 LYS A CA 8
ATOM 5535 C C . LYS A 1 39 ? -0.067 -9.922 -23.975 1.00 51.30 39 LYS A C 8
ATOM 5536 O O . LYS A 1 39 ? 0.676 -9.211 -24.650 1.00 12.41 39 LYS A O 8
ATOM 5555 N N . CYS A 1 40 ? 0.257 -10.445 -22.802 1.00 1.02 40 CYS A N 8
ATOM 5556 C CA . CYS A 1 40 ? 1.562 -10.205 -22.210 1.00 44.03 40 CYS A CA 8
ATOM 5557 C C . CYS A 1 40 ? 2.585 -11.088 -22.928 1.00 72.20 40 CYS A C 8
ATOM 5558 O O . CYS A 1 40 ? 2.740 -12.262 -22.594 1.00 0.34 40 CYS A O 8
ATOM 5565 N N . CYS A 1 41 ? 3.256 -10.490 -23.901 1.00 71.45 41 CYS A N 8
ATOM 5566 C CA . CYS A 1 41 ? 4.259 -11.208 -24.669 1.00 61.14 41 CYS A CA 8
ATOM 5567 C C . CYS A 1 41 ? 5.633 -10.634 -24.320 1.00 4.41 41 CYS A C 8
ATOM 5568 O O . CYS A 1 41 ? 5.783 -9.423 -24.165 1.00 13.40 41 CYS A O 8
ATOM 5575 N N . LYS A 1 42 ? 6.602 -11.530 -24.206 1.00 5.11 42 LYS A N 8
ATOM 5576 C CA . LYS A 1 42 ? 7.959 -11.127 -23.878 1.00 24.24 42 LYS A CA 8
ATOM 5577 C C . LYS A 1 42 ? 8.651 -10.605 -25.138 1.00 51.44 42 LYS A C 8
ATOM 5578 O O . LYS A 1 42 ? 8.492 -11.172 -26.218 1.00 51.33 42 LYS A O 8
ATOM 5597 N N . LYS A 1 43 ? 9.404 -9.529 -24.959 1.00 72.23 43 LYS A N 8
ATOM 5598 C CA . LYS A 1 43 ? 10.120 -8.924 -26.069 1.00 41.31 43 LYS A CA 8
ATOM 5599 C C . LYS A 1 43 ? 10.692 -7.575 -25.627 1.00 33.34 43 LYS A C 8
ATOM 5600 O O . LYS A 1 43 ? 11.900 -7.356 -25.697 1.00 51.22 43 LYS A O 8
ATOM 5619 N N . PRO A 1 44 ? 9.772 -6.684 -25.168 1.00 45.01 44 PRO A N 8
ATOM 5620 C CA . PRO A 1 44 ? 10.173 -5.363 -24.714 1.00 55.01 44 PRO A CA 8
ATOM 5621 C C . PRO A 1 44 ? 10.840 -5.434 -23.339 1.00 60.52 44 PRO A C 8
ATOM 5622 O O . PRO A 1 44 ? 11.383 -6.472 -22.962 1.00 50.31 44 PRO A O 8
ATOM 5633 N N . GLY A 1 1 ? -1.502 3.305 -7.114 1.00 54.13 1 GLY A N 9
ATOM 5634 C CA . GLY A 1 1 ? -1.806 2.236 -8.050 1.00 43.05 1 GLY A CA 9
ATOM 5635 C C . GLY A 1 1 ? -1.588 0.865 -7.407 1.00 1.22 1 GLY A C 9
ATOM 5636 O O . GLY A 1 1 ? -1.378 -0.126 -8.104 1.00 54.04 1 GLY A O 9
ATOM 5640 N N . ILE A 1 2 ? -1.645 0.853 -6.083 1.00 63.31 2 ILE A N 9
ATOM 5641 C CA . ILE A 1 2 ? -1.456 -0.380 -5.337 1.00 72.15 2 ILE A CA 9
ATOM 5642 C C . ILE A 1 2 ? -0.243 -1.127 -5.894 1.00 62.44 2 ILE A C 9
ATOM 5643 O O . ILE A 1 2 ? 0.510 -0.583 -6.701 1.00 13.23 2 ILE A O 9
ATOM 5659 N N . ILE A 1 3 ? -0.090 -2.363 -5.442 1.00 34.30 3 ILE A N 9
ATOM 5660 C CA . ILE A 1 3 ? 1.019 -3.191 -5.885 1.00 12.11 3 ILE A CA 9
ATOM 5661 C C . ILE A 1 3 ? 0.497 -4.581 -6.253 1.00 31.31 3 ILE A C 9
ATOM 5662 O O . ILE A 1 3 ? 0.109 -5.354 -5.378 1.00 70.11 3 ILE A O 9
ATOM 5678 N N . ASN A 1 4 ? 0.504 -4.857 -7.549 1.00 21.23 4 ASN A N 9
ATOM 5679 C CA . ASN A 1 4 ? 0.036 -6.141 -8.043 1.00 42.12 4 ASN A CA 9
ATOM 5680 C C . ASN A 1 4 ? 1.049 -6.696 -9.047 1.00 11.30 4 ASN A C 9
ATOM 5681 O O . ASN A 1 4 ? 1.633 -5.943 -9.825 1.00 73.34 4 ASN A O 9
ATOM 5692 N N . THR A 1 5 ? 1.226 -8.008 -8.996 1.00 42.34 5 THR A N 9
ATOM 5693 C CA . THR A 1 5 ? 2.158 -8.672 -9.892 1.00 22.03 5 THR A CA 9
ATOM 5694 C C . THR A 1 5 ? 1.590 -8.722 -11.311 1.00 43.34 5 THR A C 9
ATOM 5695 O O . THR A 1 5 ? 1.598 -7.718 -12.022 1.00 53.13 5 THR A O 9
ATOM 5706 N N . LEU A 1 6 ? 1.112 -9.900 -11.682 1.00 74.11 6 LEU A N 9
ATOM 5707 C CA . LEU A 1 6 ? 0.541 -10.094 -13.004 1.00 40.13 6 LEU A CA 9
ATOM 5708 C C . LEU A 1 6 ? -0.051 -11.502 -13.098 1.00 53.51 6 LEU A C 9
ATOM 5709 O O . LEU A 1 6 ? 0.519 -12.455 -12.571 1.00 21.32 6 LEU A O 9
ATOM 5725 N N . GLN A 1 7 ? -1.188 -11.587 -13.773 1.00 50.22 7 GLN A N 9
ATOM 5726 C CA . GLN A 1 7 ? -1.864 -12.862 -13.943 1.00 1.11 7 GLN A CA 9
ATOM 5727 C C . GLN A 1 7 ? -2.194 -13.095 -15.419 1.00 21.55 7 GLN A C 9
ATOM 5728 O O . GLN A 1 7 ? -1.827 -14.124 -15.985 1.00 43.31 7 GLN A O 9
ATOM 5742 N N . LYS A 1 8 ? -2.883 -12.124 -15.999 1.00 32.12 8 LYS A N 9
ATOM 5743 C CA . LYS A 1 8 ? -3.267 -12.211 -17.398 1.00 22.14 8 LYS A CA 9
ATOM 5744 C C . LYS A 1 8 ? -4.278 -11.107 -17.714 1.00 63.13 8 LYS A C 9
ATOM 5745 O O . LYS A 1 8 ? -3.905 -10.040 -18.199 1.00 11.45 8 LYS A O 9
ATOM 5764 N N . TYR A 1 9 ? -5.537 -11.402 -17.428 1.00 31.31 9 TYR A N 9
ATOM 5765 C CA . TYR A 1 9 ? -6.604 -10.448 -17.676 1.00 75.11 9 TYR A CA 9
ATOM 5766 C C . TYR A 1 9 ? -6.199 -9.043 -17.228 1.00 44.52 9 TYR A C 9
ATOM 5767 O O . TYR A 1 9 ? -6.755 -8.052 -17.700 1.00 3.00 9 TYR A O 9
ATOM 5785 N N . TYR A 1 10 ? -5.232 -9.001 -16.323 1.00 13.43 10 TYR A N 9
ATOM 5786 C CA . TYR A 1 10 ? -4.745 -7.733 -15.806 1.00 15.12 10 TYR A CA 9
ATOM 5787 C C . TYR A 1 10 ? -3.238 -7.789 -15.547 1.00 55.41 10 TYR A C 9
ATOM 5788 O O . TYR A 1 10 ? -2.699 -6.956 -14.820 1.00 22.44 10 TYR A O 9
ATOM 5806 N N . CYS A 1 11 ? -2.602 -8.778 -16.157 1.00 42.51 11 CYS A N 9
ATOM 5807 C CA . CYS A 1 11 ? -1.168 -8.953 -16.002 1.00 3.31 11 CYS A CA 9
ATOM 5808 C C . CYS A 1 11 ? -0.479 -7.644 -16.394 1.00 62.33 11 CYS A C 9
ATOM 5809 O O . CYS A 1 11 ? -0.411 -7.304 -17.574 1.00 50.04 11 CYS A O 9
ATOM 5816 N N . ARG A 1 12 ? 0.015 -6.946 -15.382 1.00 62.15 12 ARG A N 9
ATOM 5817 C CA . ARG A 1 12 ? 0.697 -5.682 -15.607 1.00 74.50 12 ARG A CA 9
ATOM 5818 C C . ARG A 1 12 ? 2.157 -5.928 -15.991 1.00 2.12 12 ARG A C 9
ATOM 5819 O O . ARG A 1 12 ? 2.600 -7.073 -16.062 1.00 20.33 12 ARG A O 9
ATOM 5840 N N . VAL A 1 13 ? 2.865 -4.834 -16.228 1.00 42.54 13 VAL A N 9
ATOM 5841 C CA . VAL A 1 13 ? 4.267 -4.916 -16.603 1.00 53.42 13 VAL A CA 9
ATOM 5842 C C . VAL A 1 13 ? 4.908 -3.533 -16.467 1.00 23.31 13 VAL A C 9
ATOM 5843 O O . VAL A 1 13 ? 5.862 -3.360 -15.709 1.00 52.45 13 VAL A O 9
ATOM 5856 N N . ARG A 1 14 ? 4.360 -2.585 -17.212 1.00 75.32 14 ARG A N 9
ATOM 5857 C CA . ARG A 1 14 ? 4.866 -1.224 -17.184 1.00 44.21 14 ARG A CA 9
ATOM 5858 C C . ARG A 1 14 ? 3.729 -0.229 -17.423 1.00 12.12 14 ARG A C 9
ATOM 5859 O O . ARG A 1 14 ? 3.062 0.195 -16.480 1.00 72.40 14 ARG A O 9
ATOM 5880 N N . GLY A 1 15 ? 3.542 0.115 -18.688 1.00 44.45 15 GLY A N 9
ATOM 5881 C CA . GLY A 1 15 ? 2.497 1.053 -19.063 1.00 20.41 15 GLY A CA 9
ATOM 5882 C C . GLY A 1 15 ? 1.120 0.388 -19.009 1.00 12.21 15 GLY A C 9
ATOM 5883 O O . GLY A 1 15 ? 0.362 0.599 -18.064 1.00 14.14 15 GLY A O 9
ATOM 5887 N N . ALA A 1 16 ? 0.838 -0.401 -20.035 1.00 42.12 16 ALA A N 9
ATOM 5888 C CA . ALA A 1 16 ? -0.434 -1.098 -20.117 1.00 14.55 16 ALA A CA 9
ATOM 5889 C C . ALA A 1 16 ? -0.294 -2.483 -19.482 1.00 51.22 16 ALA A C 9
ATOM 5890 O O . ALA A 1 16 ? 0.700 -2.766 -18.815 1.00 72.23 16 ALA A O 9
ATOM 5897 N N . ILE A 1 17 ? -1.304 -3.309 -19.713 1.00 1.14 17 ILE A N 9
ATOM 5898 C CA . ILE A 1 17 ? -1.306 -4.658 -19.172 1.00 4.30 17 ILE A CA 9
ATOM 5899 C C . ILE A 1 17 ? -0.641 -5.605 -20.173 1.00 52.33 17 ILE A C 9
ATOM 5900 O O . ILE A 1 17 ? 0.072 -6.527 -19.782 1.00 30.14 17 ILE A O 9
ATOM 5916 N N . CYS A 1 18 ? -0.899 -5.344 -21.446 1.00 41.25 18 CYS A N 9
ATOM 5917 C CA . CYS A 1 18 ? -0.335 -6.161 -22.507 1.00 23.40 18 CYS A CA 9
ATOM 5918 C C . CYS A 1 18 ? 0.195 -5.231 -23.600 1.00 61.43 18 CYS A C 9
ATOM 5919 O O . CYS A 1 18 ? -0.058 -4.028 -23.573 1.00 31.01 18 CYS A O 9
ATOM 5926 N N . HIS A 1 19 ? 0.921 -5.825 -24.537 1.00 13.52 19 HIS A N 9
ATOM 5927 C CA . HIS A 1 19 ? 1.488 -5.064 -25.637 1.00 62.23 19 HIS A CA 9
ATOM 5928 C C . HIS A 1 19 ? 0.473 -4.028 -26.123 1.00 13.13 19 HIS A C 9
ATOM 5929 O O . HIS A 1 19 ? -0.713 -4.329 -26.253 1.00 2.40 19 HIS A O 9
ATOM 5944 N N . PRO A 1 20 ? 0.988 -2.797 -26.384 1.00 2.32 20 PRO A N 9
ATOM 5945 C CA . PRO A 1 20 ? 0.140 -1.714 -26.852 1.00 32.00 20 PRO A CA 9
ATOM 5946 C C . PRO A 1 20 ? -0.234 -1.907 -28.323 1.00 35.41 20 PRO A C 9
ATOM 5947 O O . PRO A 1 20 ? 0.588 -2.350 -29.123 1.00 50.24 20 PRO A O 9
ATOM 5958 N N . VAL A 1 21 ? -1.476 -1.566 -28.634 1.00 73.21 21 VAL A N 9
ATOM 5959 C CA . VAL A 1 21 ? -1.970 -1.697 -29.995 1.00 4.44 21 VAL A CA 9
ATOM 5960 C C . VAL A 1 21 ? -2.324 -3.160 -30.266 1.00 30.00 21 VAL A C 9
ATOM 5961 O O . VAL A 1 21 ? -3.465 -3.474 -30.602 1.00 62.11 21 VAL A O 9
ATOM 5974 N N . PHE A 1 22 ? -1.325 -4.016 -30.110 1.00 31.31 22 PHE A N 9
ATOM 5975 C CA . PHE A 1 22 ? -1.517 -5.439 -30.334 1.00 32.12 22 PHE A CA 9
ATOM 5976 C C . PHE A 1 22 ? -0.400 -6.253 -29.678 1.00 62.10 22 PHE A C 9
ATOM 5977 O O . PHE A 1 22 ? 0.228 -5.796 -28.724 1.00 61.12 22 PHE A O 9
ATOM 5994 N N . CYS A 1 23 ? -0.186 -7.445 -30.216 1.00 1.04 23 CYS A N 9
ATOM 5995 C CA . CYS A 1 23 ? 0.845 -8.327 -29.695 1.00 13.14 23 CYS A CA 9
ATOM 5996 C C . CYS A 1 23 ? 1.436 -9.118 -30.863 1.00 42.43 23 CYS A C 9
ATOM 5997 O O . CYS A 1 23 ? 0.700 -9.673 -31.677 1.00 42.24 23 CYS A O 9
ATOM 6004 N N . PRO A 1 24 ? 2.795 -9.144 -30.910 1.00 61.01 24 PRO A N 9
ATOM 6005 C CA . PRO A 1 24 ? 3.494 -9.857 -31.965 1.00 71.45 24 PRO A CA 9
ATOM 6006 C C . PRO A 1 24 ? 3.438 -11.369 -31.736 1.00 32.13 24 PRO A C 9
ATOM 6007 O O . PRO A 1 24 ? 2.517 -11.869 -31.092 1.00 75.00 24 PRO A O 9
ATOM 6018 N N . ARG A 1 25 ? 4.435 -12.055 -32.275 1.00 3.34 25 ARG A N 9
ATOM 6019 C CA . ARG A 1 25 ? 4.511 -13.499 -32.136 1.00 62.13 25 ARG A CA 9
ATOM 6020 C C . ARG A 1 25 ? 5.929 -13.921 -31.746 1.00 20.15 25 ARG A C 9
ATOM 6021 O O . ARG A 1 25 ? 6.877 -13.155 -31.912 1.00 14.32 25 ARG A O 9
ATOM 6042 N N . ARG A 1 26 ? 6.030 -15.139 -31.234 1.00 13.15 26 ARG A N 9
ATOM 6043 C CA . ARG A 1 26 ? 7.316 -15.672 -30.818 1.00 10.02 26 ARG A CA 9
ATOM 6044 C C . ARG A 1 26 ? 7.792 -14.974 -29.542 1.00 64.32 26 ARG A C 9
ATOM 6045 O O . ARG A 1 26 ? 8.762 -15.405 -28.920 1.00 44.12 26 ARG A O 9
ATOM 6066 N N . TYR A 1 27 ? 7.088 -13.909 -29.190 1.00 42.33 27 TYR A N 9
ATOM 6067 C CA . TYR A 1 27 ? 7.427 -13.147 -28.000 1.00 61.30 27 TYR A CA 9
ATOM 6068 C C . TYR A 1 27 ? 7.562 -14.064 -26.783 1.00 20.14 27 TYR A C 9
ATOM 6069 O O . TYR A 1 27 ? 8.577 -14.740 -26.619 1.00 51.33 27 TYR A O 9
ATOM 6087 N N . LYS A 1 28 ? 6.524 -14.058 -25.959 1.00 60.02 28 LYS A N 9
ATOM 6088 C CA . LYS A 1 28 ? 6.514 -14.881 -24.762 1.00 11.34 28 LYS A CA 9
ATOM 6089 C C . LYS A 1 28 ? 5.230 -14.612 -23.974 1.00 72.13 28 LYS A C 9
ATOM 6090 O O . LYS A 1 28 ? 5.063 -13.538 -23.399 1.00 44.30 28 LYS A O 9
ATOM 6109 N N . GLN A 1 29 ? 4.355 -15.607 -23.974 1.00 53.21 29 GLN A N 9
ATOM 6110 C CA . GLN A 1 29 ? 3.091 -15.491 -23.267 1.00 34.40 29 GLN A CA 9
ATOM 6111 C C . GLN A 1 29 ? 3.336 -15.312 -21.767 1.00 74.24 29 GLN A C 9
ATOM 6112 O O . GLN A 1 29 ? 3.996 -16.138 -21.140 1.00 24.42 29 GLN A O 9
ATOM 6126 N N . ILE A 1 30 ? 2.790 -14.228 -21.236 1.00 40.14 30 ILE A N 9
ATOM 6127 C CA . ILE A 1 30 ? 2.941 -13.930 -19.822 1.00 41.13 30 ILE A CA 9
ATOM 6128 C C . ILE A 1 30 ? 1.615 -13.402 -19.272 1.00 75.32 30 ILE A C 9
ATOM 6129 O O . ILE A 1 30 ? 1.570 -12.850 -18.174 1.00 35.21 30 ILE A O 9
ATOM 6145 N N . GLY A 1 31 ? 0.567 -13.591 -20.061 1.00 12.32 31 GLY A N 9
ATOM 6146 C CA . GLY A 1 31 ? -0.757 -13.141 -19.666 1.00 54.45 31 GLY A CA 9
ATOM 6147 C C . GLY A 1 31 ? -1.601 -12.779 -20.891 1.00 22.12 31 GLY A C 9
ATOM 6148 O O . GLY A 1 31 ? -1.100 -12.775 -22.014 1.00 54.44 31 GLY A O 9
ATOM 6152 N N . THR A 1 32 ? -2.866 -12.485 -20.632 1.00 14.23 32 THR A N 9
ATOM 6153 C CA . THR A 1 32 ? -3.784 -12.123 -21.699 1.00 11.15 32 THR A CA 9
ATOM 6154 C C . THR A 1 32 ? -4.826 -11.125 -21.190 1.00 12.02 32 THR A C 9
ATOM 6155 O O . THR A 1 32 ? -5.544 -11.406 -20.231 1.00 4.31 32 THR A O 9
ATOM 6166 N N . CYS A 1 33 ? -4.877 -9.980 -21.855 1.00 23.20 33 CYS A N 9
ATOM 6167 C CA . CYS A 1 33 ? -5.819 -8.939 -21.482 1.00 72.02 33 CYS A CA 9
ATOM 6168 C C . CYS A 1 33 ? -6.524 -8.453 -22.750 1.00 74.10 33 CYS A C 9
ATOM 6169 O O . CYS A 1 33 ? -6.265 -8.958 -23.841 1.00 72.31 33 CYS A O 9
ATOM 6176 N N . GLY A 1 34 ? -7.402 -7.478 -22.564 1.00 31.21 34 GLY A N 9
ATOM 6177 C CA . GLY A 1 34 ? -8.146 -6.918 -23.679 1.00 75.42 34 GLY A CA 9
ATOM 6178 C C . GLY A 1 34 ? -8.534 -8.007 -24.682 1.00 30.54 34 GLY A C 9
ATOM 6179 O O . GLY A 1 34 ? -8.795 -9.146 -24.297 1.00 24.35 34 GLY A O 9
ATOM 6183 N N . LEU A 1 35 ? -8.560 -7.619 -25.948 1.00 63.31 35 LEU A N 9
ATOM 6184 C CA . LEU A 1 35 ? -8.911 -8.548 -27.009 1.00 30.34 35 LEU A CA 9
ATOM 6185 C C . LEU A 1 35 ? -7.884 -9.682 -27.049 1.00 10.32 35 LEU A C 9
ATOM 6186 O O . LEU A 1 35 ? -6.910 -9.669 -26.298 1.00 10.42 35 LEU A O 9
ATOM 6202 N N . PRO A 1 36 ? -8.144 -10.661 -27.956 1.00 43.34 36 PRO A N 9
ATOM 6203 C CA . PRO A 1 36 ? -7.253 -11.799 -28.104 1.00 73.43 36 PRO A CA 9
ATOM 6204 C C . PRO A 1 36 ? -5.975 -11.403 -28.846 1.00 21.13 36 PRO A C 9
ATOM 6205 O O . PRO A 1 36 ? -5.114 -12.244 -29.099 1.00 61.31 36 PRO A O 9
ATOM 6216 N N . GLY A 1 37 ? -5.892 -10.122 -29.173 1.00 5.14 37 GLY A N 9
ATOM 6217 C CA . GLY A 1 37 ? -4.733 -9.604 -29.880 1.00 4.12 37 GLY A CA 9
ATOM 6218 C C . GLY A 1 37 ? -3.803 -8.847 -28.929 1.00 20.43 37 GLY A C 9
ATOM 6219 O O . GLY A 1 37 ? -2.746 -8.369 -29.338 1.00 20.52 37 GLY A O 9
ATOM 6223 N N . THR A 1 38 ? -4.231 -8.762 -27.678 1.00 24.24 38 THR A N 9
ATOM 6224 C CA . THR A 1 38 ? -3.450 -8.072 -26.665 1.00 63.01 38 THR A CA 9
ATOM 6225 C C . THR A 1 38 ? -3.125 -9.017 -25.506 1.00 41.34 38 THR A C 9
ATOM 6226 O O . THR A 1 38 ? -3.981 -9.294 -24.668 1.00 74.54 38 THR A O 9
ATOM 6237 N N . LYS A 1 39 ? -1.885 -9.484 -25.496 1.00 73.50 39 LYS A N 9
ATOM 6238 C CA . LYS A 1 39 ? -1.437 -10.392 -24.454 1.00 24.21 39 LYS A CA 9
ATOM 6239 C C . LYS A 1 39 ? -0.160 -9.840 -23.817 1.00 43.24 39 LYS A C 9
ATOM 6240 O O . LYS A 1 39 ? 0.442 -8.902 -24.338 1.00 41.21 39 LYS A O 9
ATOM 6259 N N . CYS A 1 40 ? 0.216 -10.445 -22.700 1.00 41.13 40 CYS A N 9
ATOM 6260 C CA . CYS A 1 40 ? 1.411 -10.025 -21.987 1.00 73.33 40 CYS A CA 9
ATOM 6261 C C . CYS A 1 40 ? 2.624 -10.667 -22.663 1.00 71.12 40 CYS A C 9
ATOM 6262 O O . CYS A 1 40 ? 3.093 -11.720 -22.234 1.00 70.22 40 CYS A O 9
ATOM 6269 N N . CYS A 1 41 ? 3.097 -10.006 -23.709 1.00 4.31 41 CYS A N 9
ATOM 6270 C CA . CYS A 1 41 ? 4.247 -10.499 -24.448 1.00 41.53 41 CYS A CA 9
ATOM 6271 C C . CYS A 1 41 ? 5.449 -9.612 -24.114 1.00 72.45 41 CYS A C 9
ATOM 6272 O O . CYS A 1 41 ? 5.320 -8.392 -24.031 1.00 4.11 41 CYS A O 9
ATOM 6279 N N . LYS A 1 42 ? 6.590 -10.261 -23.933 1.00 35.14 42 LYS A N 9
ATOM 6280 C CA . LYS A 1 42 ? 7.813 -9.547 -23.610 1.00 22.23 42 LYS A CA 9
ATOM 6281 C C . LYS A 1 42 ? 8.893 -9.906 -24.633 1.00 11.13 42 LYS A C 9
ATOM 6282 O O . LYS A 1 42 ? 8.655 -10.703 -25.538 1.00 75.44 42 LYS A O 9
ATOM 6301 N N . LYS A 1 43 ? 10.057 -9.299 -24.454 1.00 22.50 43 LYS A N 9
ATOM 6302 C CA . LYS A 1 43 ? 11.174 -9.545 -25.350 1.00 43.12 43 LYS A CA 9
ATOM 6303 C C . LYS A 1 43 ? 12.401 -8.779 -24.851 1.00 22.55 43 LYS A C 9
ATOM 6304 O O . LYS A 1 43 ? 12.660 -7.660 -25.290 1.00 22.15 43 LYS A O 9
ATOM 6323 N N . PRO A 1 44 ? 13.143 -9.431 -23.915 1.00 41.40 44 PRO A N 9
ATOM 6324 C CA . PRO A 1 44 ? 14.336 -8.823 -23.351 1.00 25.41 44 PRO A CA 9
ATOM 6325 C C . PRO A 1 44 ? 15.496 -8.863 -24.348 1.00 70.34 44 PRO A C 9
ATOM 6326 O O . PRO A 1 44 ? 16.063 -7.826 -24.689 1.00 34.03 44 PRO A O 9
ATOM 6337 N N . GLY A 1 1 ? 0.732 1.006 -1.855 1.00 63.30 1 GLY A N 10
ATOM 6338 C CA . GLY A 1 1 ? -0.024 -0.195 -2.168 1.00 51.22 1 GLY A CA 10
ATOM 6339 C C . GLY A 1 1 ? -0.183 -0.364 -3.681 1.00 13.35 1 GLY A C 10
ATOM 6340 O O . GLY A 1 1 ? -1.281 -0.211 -4.214 1.00 33.14 1 GLY A O 10
ATOM 6344 N N . ILE A 1 2 ? 0.929 -0.676 -4.329 1.00 72.32 2 ILE A N 10
ATOM 6345 C CA . ILE A 1 2 ? 0.927 -0.868 -5.770 1.00 15.44 2 ILE A CA 10
ATOM 6346 C C . ILE A 1 2 ? 1.641 -2.178 -6.107 1.00 0.21 2 ILE A C 10
ATOM 6347 O O . ILE A 1 2 ? 2.645 -2.176 -6.817 1.00 62.32 2 ILE A O 10
ATOM 6363 N N . ILE A 1 3 ? 1.095 -3.265 -5.582 1.00 0.45 3 ILE A N 10
ATOM 6364 C CA . ILE A 1 3 ? 1.668 -4.579 -5.818 1.00 13.00 3 ILE A CA 10
ATOM 6365 C C . ILE A 1 3 ? 1.205 -5.094 -7.182 1.00 43.05 3 ILE A C 10
ATOM 6366 O O . ILE A 1 3 ? 1.904 -4.929 -8.181 1.00 71.34 3 ILE A O 10
ATOM 6382 N N . ASN A 1 4 ? 0.031 -5.707 -7.181 1.00 32.11 4 ASN A N 10
ATOM 6383 C CA . ASN A 1 4 ? -0.533 -6.247 -8.406 1.00 71.32 4 ASN A CA 10
ATOM 6384 C C . ASN A 1 4 ? 0.262 -7.485 -8.826 1.00 32.41 4 ASN A C 10
ATOM 6385 O O . ASN A 1 4 ? 1.392 -7.371 -9.299 1.00 33.35 4 ASN A O 10
ATOM 6396 N N . THR A 1 5 ? -0.360 -8.640 -8.638 1.00 61.21 5 THR A N 10
ATOM 6397 C CA . THR A 1 5 ? 0.275 -9.898 -8.991 1.00 64.33 5 THR A CA 10
ATOM 6398 C C . THR A 1 5 ? -0.074 -10.287 -10.429 1.00 35.30 5 THR A C 10
ATOM 6399 O O . THR A 1 5 ? -1.241 -10.507 -10.750 1.00 54.20 5 THR A O 10
ATOM 6410 N N . LEU A 1 6 ? 0.958 -10.361 -11.256 1.00 51.41 6 LEU A N 10
ATOM 6411 C CA . LEU A 1 6 ? 0.774 -10.719 -12.652 1.00 63.22 6 LEU A CA 10
ATOM 6412 C C . LEU A 1 6 ? -0.313 -11.790 -12.761 1.00 15.45 6 LEU A C 10
ATOM 6413 O O . LEU A 1 6 ? -0.176 -12.878 -12.204 1.00 51.11 6 LEU A O 10
ATOM 6429 N N . GLN A 1 7 ? -1.370 -11.443 -13.481 1.00 32.13 7 GLN A N 10
ATOM 6430 C CA . GLN A 1 7 ? -2.481 -12.361 -13.669 1.00 50.31 7 GLN A CA 10
ATOM 6431 C C . GLN A 1 7 ? -2.698 -12.633 -15.159 1.00 43.00 7 GLN A C 10
ATOM 6432 O O . GLN A 1 7 ? -2.515 -13.758 -15.621 1.00 34.31 7 GLN A O 10
ATOM 6446 N N . LYS A 1 8 ? -3.084 -11.584 -15.870 1.00 2.43 8 LYS A N 10
ATOM 6447 C CA . LYS A 1 8 ? -3.327 -11.695 -17.298 1.00 32.51 8 LYS A CA 10
ATOM 6448 C C . LYS A 1 8 ? -3.988 -10.410 -17.800 1.00 61.24 8 LYS A C 10
ATOM 6449 O O . LYS A 1 8 ? -3.320 -9.544 -18.363 1.00 74.04 8 LYS A O 10
ATOM 6468 N N . TYR A 1 9 ? -5.292 -10.327 -17.579 1.00 25.23 9 TYR A N 10
ATOM 6469 C CA . TYR A 1 9 ? -6.050 -9.162 -18.002 1.00 61.31 9 TYR A CA 10
ATOM 6470 C C . TYR A 1 9 ? -5.322 -7.869 -17.630 1.00 20.04 9 TYR A C 10
ATOM 6471 O O . TYR A 1 9 ? -5.602 -6.811 -18.191 1.00 71.10 9 TYR A O 10
ATOM 6489 N N . TYR A 1 10 ? -4.402 -7.997 -16.685 1.00 2.40 10 TYR A N 10
ATOM 6490 C CA . TYR A 1 10 ? -3.632 -6.851 -16.231 1.00 24.21 10 TYR A CA 10
ATOM 6491 C C . TYR A 1 10 ? -2.210 -7.265 -15.845 1.00 1.40 10 TYR A C 10
ATOM 6492 O O . TYR A 1 10 ? -1.503 -6.516 -15.173 1.00 4.51 10 TYR A O 10
ATOM 6510 N N . CYS A 1 11 ? -1.834 -8.456 -16.287 1.00 3.32 11 CYS A N 10
ATOM 6511 C CA . CYS A 1 11 ? -0.509 -8.978 -15.996 1.00 51.30 11 CYS A CA 10
ATOM 6512 C C . CYS A 1 11 ? 0.506 -7.850 -16.194 1.00 13.13 11 CYS A C 10
ATOM 6513 O O . CYS A 1 11 ? 1.553 -7.833 -15.550 1.00 4.14 11 CYS A O 10
ATOM 6520 N N . ARG A 1 12 ? 0.159 -6.935 -17.087 1.00 62.13 12 ARG A N 10
ATOM 6521 C CA . ARG A 1 12 ? 1.027 -5.806 -17.378 1.00 31.41 12 ARG A CA 10
ATOM 6522 C C . ARG A 1 12 ? 0.279 -4.491 -17.154 1.00 40.53 12 ARG A C 10
ATOM 6523 O O . ARG A 1 12 ? -0.095 -3.815 -18.112 1.00 12.25 12 ARG A O 10
ATOM 6544 N N . VAL A 1 13 ? 0.084 -4.166 -15.885 1.00 34.23 13 VAL A N 10
ATOM 6545 C CA . VAL A 1 13 ? -0.613 -2.943 -15.523 1.00 61.23 13 VAL A CA 10
ATOM 6546 C C . VAL A 1 13 ? 0.309 -1.746 -15.764 1.00 23.24 13 VAL A C 10
ATOM 6547 O O . VAL A 1 13 ? -0.112 -0.736 -16.324 1.00 74.05 13 VAL A O 10
ATOM 6560 N N . ARG A 1 14 ? 1.551 -1.899 -15.327 1.00 72.41 14 ARG A N 10
ATOM 6561 C CA . ARG A 1 14 ? 2.536 -0.844 -15.488 1.00 2.43 14 ARG A CA 10
ATOM 6562 C C . ARG A 1 14 ? 2.377 -0.172 -16.853 1.00 53.11 14 ARG A C 10
ATOM 6563 O O . ARG A 1 14 ? 1.801 0.910 -16.953 1.00 12.31 14 ARG A O 10
ATOM 6584 N N . GLY A 1 15 ? 2.897 -0.842 -17.871 1.00 1.32 15 GLY A N 10
ATOM 6585 C CA . GLY A 1 15 ? 2.820 -0.323 -19.226 1.00 33.10 15 GLY A CA 10
ATOM 6586 C C . GLY A 1 15 ? 1.432 -0.560 -19.825 1.00 62.45 15 GLY A C 10
ATOM 6587 O O . GLY A 1 15 ? 0.561 0.304 -19.745 1.00 41.30 15 GLY A O 10
ATOM 6591 N N . ALA A 1 16 ? 1.270 -1.737 -20.413 1.00 52.31 16 ALA A N 10
ATOM 6592 C CA . ALA A 1 16 ? 0.003 -2.099 -21.026 1.00 0.31 16 ALA A CA 10
ATOM 6593 C C . ALA A 1 16 ? -0.327 -3.553 -20.683 1.00 53.22 16 ALA A C 10
ATOM 6594 O 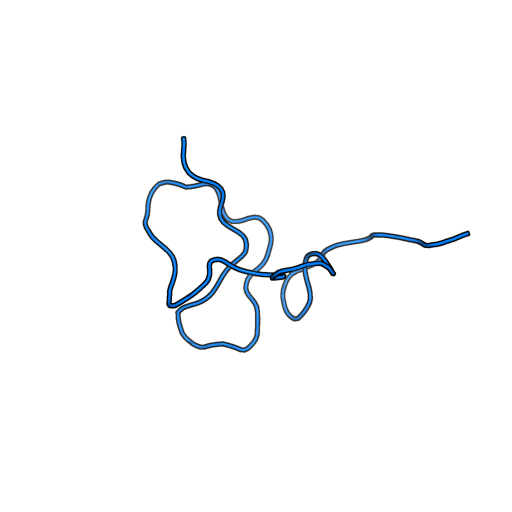O . ALA A 1 16 ? 0.494 -4.445 -20.890 1.00 10.15 16 ALA A O 10
ATOM 6601 N N . ILE A 1 17 ? -1.531 -3.746 -20.166 1.00 35.34 17 ILE A N 10
ATOM 6602 C CA . ILE A 1 17 ? -1.981 -5.077 -19.792 1.00 45.13 17 ILE A CA 10
ATOM 6603 C C . ILE A 1 17 ? -1.484 -6.087 -20.828 1.00 74.35 17 ILE A C 10
ATOM 6604 O O . ILE A 1 17 ? -1.065 -7.188 -20.476 1.00 24.34 17 ILE A O 10
ATOM 6620 N N . CYS A 1 18 ? -1.549 -5.677 -22.087 1.00 11.25 18 CYS A N 10
ATOM 6621 C CA . CYS A 1 18 ? -1.112 -6.532 -23.176 1.00 64.44 18 CYS A CA 10
ATOM 6622 C C . CYS A 1 18 ? -0.500 -5.649 -24.265 1.00 50.42 18 CYS A C 10
ATOM 6623 O O . CYS A 1 18 ? -0.732 -4.441 -24.292 1.00 44.21 18 CYS A O 10
ATOM 6630 N N . HIS A 1 19 ? 0.269 -6.285 -25.137 1.00 12.23 19 HIS A N 10
ATOM 6631 C CA . HIS A 1 19 ? 0.915 -5.571 -26.225 1.00 24.40 19 HIS A CA 10
ATOM 6632 C C . HIS A 1 19 ? -0.095 -4.642 -26.901 1.00 5.33 19 HIS A C 10
ATOM 6633 O O . HIS A 1 19 ? -1.240 -5.026 -27.131 1.00 50.13 19 HIS A O 10
ATOM 6648 N N . PRO A 1 20 ? 0.379 -3.404 -27.207 1.00 62.32 20 PRO A N 10
ATOM 6649 C CA . PRO A 1 20 ? -0.469 -2.417 -27.852 1.00 13.41 20 PRO A CA 10
ATOM 6650 C C . PRO A 1 20 ? -0.666 -2.746 -29.333 1.00 52.10 20 PRO A C 10
ATOM 6651 O O . PRO A 1 20 ? 0.262 -3.201 -30.000 1.00 54.12 20 PRO A O 10
ATOM 6662 N N . VAL A 1 21 ? -1.881 -2.503 -29.804 1.00 24.01 21 VAL A N 10
ATOM 6663 C CA . VAL A 1 21 ? -2.211 -2.768 -31.194 1.00 11.11 21 VAL A CA 10
ATOM 6664 C C . VAL A 1 21 ? -2.458 -4.267 -31.378 1.00 51.52 21 VAL A C 10
ATOM 6665 O O . VAL A 1 21 ? -3.517 -4.671 -31.857 1.00 45.42 21 VAL A O 10
ATOM 6678 N N . PHE A 1 22 ? -1.463 -5.050 -30.988 1.00 74.02 22 PHE A N 10
ATOM 6679 C CA . PHE A 1 22 ? -1.559 -6.495 -31.104 1.00 74.34 22 PHE A CA 10
ATOM 6680 C C . PHE A 1 22 ? -0.483 -7.186 -30.264 1.00 50.42 22 PHE A C 10
ATOM 6681 O O . PHE A 1 22 ? 0.032 -6.605 -29.310 1.00 11.02 22 PHE A O 10
ATOM 6698 N N . CYS A 1 23 ? -0.175 -8.415 -30.650 1.00 21.24 23 CYS A N 10
ATOM 6699 C CA . CYS A 1 23 ? 0.831 -9.191 -29.944 1.00 12.23 23 CYS A CA 10
ATOM 6700 C C . CYS A 1 23 ? 1.591 -10.037 -30.967 1.00 54.01 23 CYS A C 10
ATOM 6701 O O . CYS A 1 23 ? 0.981 -10.718 -31.790 1.00 72.00 23 CYS A O 10
ATOM 6708 N N . PRO A 1 24 ? 2.946 -9.964 -30.880 1.00 71.43 24 PRO A N 10
ATOM 6709 C CA . PRO A 1 24 ? 3.795 -10.715 -31.789 1.00 23.41 24 PRO A CA 10
ATOM 6710 C C . PRO A 1 24 ? 3.817 -12.200 -31.419 1.00 14.12 24 PRO A C 10
ATOM 6711 O O . PRO A 1 24 ? 2.870 -12.708 -30.820 1.00 54.32 24 PRO A O 10
ATOM 6722 N N . ARG A 1 25 ? 4.907 -12.854 -31.791 1.00 21.05 25 ARG A N 10
ATOM 6723 C CA . ARG A 1 25 ? 5.064 -14.270 -31.505 1.00 63.11 25 ARG A CA 10
ATOM 6724 C C . ARG A 1 25 ? 6.457 -14.545 -30.935 1.00 21.31 25 ARG A C 10
ATOM 6725 O O . ARG A 1 25 ? 7.379 -13.754 -31.129 1.00 15.23 25 ARG A O 10
ATOM 6746 N N . ARG A 1 26 ? 6.567 -15.670 -30.243 1.00 51.11 26 ARG A N 10
ATOM 6747 C CA . ARG A 1 26 ? 7.832 -16.059 -29.643 1.00 71.35 26 ARG A CA 10
ATOM 6748 C C . ARG A 1 26 ? 8.159 -15.150 -28.457 1.00 43.14 26 ARG A C 10
ATOM 6749 O O . ARG A 1 26 ? 9.096 -15.417 -27.706 1.00 33.01 26 ARG A O 10
ATOM 6770 N N . TYR A 1 27 ? 7.370 -14.094 -28.327 1.00 33.15 27 TYR A N 10
ATOM 6771 C CA . TYR A 1 27 ? 7.564 -13.144 -27.245 1.00 11.23 27 TYR A CA 10
ATOM 6772 C C . TYR A 1 27 ? 7.754 -13.865 -25.909 1.00 20.12 27 TYR A C 10
ATOM 6773 O O . TYR A 1 27 ? 8.854 -14.317 -25.594 1.00 72.44 27 TYR A O 10
ATOM 6791 N N . LYS A 1 28 ? 6.665 -13.950 -25.158 1.00 64.04 28 LYS A N 10
ATOM 6792 C CA . LYS A 1 28 ? 6.698 -14.609 -23.864 1.00 4.44 28 LYS A CA 10
ATOM 6793 C C . LYS A 1 28 ? 5.318 -14.511 -23.211 1.00 72.24 28 LYS A C 10
ATOM 6794 O O . LYS A 1 28 ? 5.005 -13.517 -22.558 1.00 72.10 28 LYS A O 10
ATOM 6813 N N . GLN A 1 29 ? 4.529 -15.557 -23.411 1.00 50.34 29 GLN A N 10
ATOM 6814 C CA . GLN A 1 29 ? 3.189 -15.601 -22.851 1.00 21.42 29 GLN A CA 10
ATOM 6815 C C . GLN A 1 29 ? 3.250 -15.521 -21.324 1.00 75.21 29 GLN A C 10
ATOM 6816 O O . GLN A 1 29 ? 3.541 -16.513 -20.658 1.00 20.21 29 GLN A O 10
ATOM 6830 N N . ILE A 1 30 ? 2.969 -14.331 -20.814 1.00 43.24 30 ILE A N 10
ATOM 6831 C CA . ILE A 1 30 ? 2.988 -14.108 -19.379 1.00 21.13 30 ILE A CA 10
ATOM 6832 C C . ILE A 1 30 ? 1.557 -13.890 -18.882 1.00 45.41 30 ILE A C 10
ATOM 6833 O O . ILE A 1 30 ? 1.273 -14.068 -17.699 1.00 23.13 30 ILE A O 10
ATOM 6849 N N . GLY A 1 31 ? 0.695 -13.506 -19.812 1.00 34.35 31 GLY A N 10
ATOM 6850 C CA . GLY A 1 31 ? -0.700 -13.262 -19.483 1.00 45.51 31 GLY A CA 10
ATOM 6851 C C . GLY A 1 31 ? -1.526 -13.019 -20.747 1.00 74.35 31 GLY A C 10
ATOM 6852 O O . GLY A 1 31 ? -1.041 -13.223 -21.859 1.00 52.02 31 GLY A O 10
ATOM 6856 N N . THR A 1 32 ? -2.761 -12.588 -20.535 1.00 41.20 32 THR A N 10
ATOM 6857 C CA . THR A 1 32 ? -3.660 -12.316 -21.644 1.00 2.32 32 THR A CA 10
ATOM 6858 C C . THR A 1 32 ? -4.696 -11.264 -21.244 1.00 52.32 32 THR A C 10
ATOM 6859 O O . THR A 1 32 ? -5.178 -11.260 -20.112 1.00 44.12 32 THR A O 10
ATOM 6870 N N . CYS A 1 33 ? -5.009 -10.397 -22.196 1.00 13.53 33 CYS A N 10
ATOM 6871 C CA . CYS A 1 33 ? -5.980 -9.342 -21.957 1.00 41.22 33 CYS A CA 10
ATOM 6872 C C . CYS A 1 33 ? -7.003 -9.364 -23.095 1.00 20.35 33 CYS A C 10
ATOM 6873 O O . CYS A 1 33 ? -6.895 -10.173 -24.015 1.00 52.22 33 CYS A O 10
ATOM 6880 N N . GLY A 1 34 ? -7.973 -8.467 -22.993 1.00 45.04 34 GLY A N 10
ATOM 6881 C CA . GLY A 1 34 ? -9.014 -8.374 -24.002 1.00 51.32 34 GLY A CA 10
ATOM 6882 C C . GLY A 1 34 ? -8.411 -8.248 -25.403 1.00 32.31 34 GLY A C 10
ATOM 6883 O O . GLY A 1 34 ? -7.207 -8.425 -25.582 1.00 73.15 34 GLY A O 10
ATOM 6887 N N . LEU A 1 35 ? -9.276 -7.944 -26.359 1.00 40.05 35 LEU A N 10
ATOM 6888 C CA . LEU A 1 35 ? -8.844 -7.793 -27.739 1.00 1.25 35 LEU A CA 10
ATOM 6889 C C . LEU A 1 35 ? -8.368 -9.146 -28.271 1.00 34.23 35 LEU A C 10
ATOM 6890 O O . LEU A 1 35 ? -7.552 -9.814 -27.638 1.00 42.11 35 LEU A O 10
ATOM 6906 N N . PRO A 1 36 ? -8.914 -9.520 -29.459 1.00 62.30 36 PRO A N 10
ATOM 6907 C CA . PRO A 1 36 ? -8.554 -10.782 -30.084 1.00 0.15 36 PRO A CA 10
ATOM 6908 C C . PRO A 1 36 ? -7.159 -10.707 -30.708 1.00 12.41 36 PRO A C 10
ATOM 6909 O O . PRO A 1 36 ? -7.010 -10.286 -31.854 1.00 51.40 36 PRO A O 10
ATOM 6920 N N . GLY A 1 37 ? -6.173 -11.121 -29.927 1.00 22.34 37 GLY A N 10
ATOM 6921 C CA . GLY A 1 37 ? -4.795 -11.106 -30.389 1.00 33.34 37 GLY A CA 10
ATOM 6922 C C . GLY A 1 37 ? -3.923 -10.232 -29.485 1.00 33.32 37 GLY A C 10
ATOM 6923 O O . GLY A 1 37 ? -2.775 -9.941 -29.817 1.00 73.20 37 GLY A O 10
ATOM 6927 N N . THR A 1 38 ? -4.502 -9.838 -28.360 1.00 23.31 38 THR A N 10
ATOM 6928 C CA . THR A 1 38 ? -3.792 -9.003 -27.406 1.00 23.42 38 THR A CA 10
ATOM 6929 C C . THR A 1 38 ? -3.513 -9.783 -26.119 1.00 42.12 38 THR A C 10
ATOM 6930 O O . THR A 1 38 ? -4.394 -9.927 -25.273 1.00 62.11 38 THR A O 10
ATOM 6941 N N . LYS A 1 39 ? -2.283 -10.265 -26.012 1.00 75.33 39 LYS A N 10
ATOM 6942 C CA . LYS A 1 39 ? -1.877 -11.027 -24.843 1.00 53.51 39 LYS A CA 10
ATOM 6943 C C . LYS A 1 39 ? -0.747 -10.286 -24.125 1.00 54.10 39 LYS A C 10
ATOM 6944 O O . LYS A 1 39 ? -0.212 -9.309 -24.646 1.00 4.34 39 LYS A O 10
ATOM 6963 N N . CYS A 1 40 ? -0.419 -10.780 -22.940 1.00 45.43 40 CYS A N 10
ATOM 6964 C CA . CYS A 1 40 ? 0.638 -10.177 -22.145 1.00 50.14 40 CYS A CA 10
ATOM 6965 C C . CYS A 1 40 ? 1.977 -10.751 -22.612 1.00 22.33 40 CYS A C 10
ATOM 6966 O O . CYS A 1 40 ? 2.478 -11.715 -22.034 1.00 70.04 40 CYS A O 10
ATOM 6973 N N . CYS A 1 41 ? 2.519 -10.135 -23.652 1.00 30.11 41 CYS A N 10
ATOM 6974 C CA . CYS A 1 41 ? 3.790 -10.573 -24.202 1.00 64.13 41 CYS A CA 10
ATOM 6975 C C . CYS A 1 41 ? 4.856 -9.541 -23.829 1.00 65.11 41 CYS A C 10
ATOM 6976 O O . CYS A 1 41 ? 4.580 -8.343 -23.794 1.00 22.04 41 CYS A O 10
ATOM 6983 N N . LYS A 1 42 ? 6.052 -10.044 -23.560 1.00 45.30 42 LYS A N 10
ATOM 6984 C CA . LYS A 1 42 ? 7.161 -9.180 -23.191 1.00 23.33 42 LYS A CA 10
ATOM 6985 C C . LYS A 1 42 ? 7.943 -8.796 -24.448 1.00 42.43 42 LYS A C 10
ATOM 6986 O O . LYS A 1 42 ? 8.741 -9.584 -24.953 1.00 74.34 42 LYS A O 10
ATOM 7005 N N . LYS A 1 43 ? 7.687 -7.583 -24.918 1.00 25.33 43 LYS A N 10
ATOM 7006 C CA . LYS A 1 43 ? 8.357 -7.084 -26.107 1.00 24.34 43 LYS A CA 10
ATOM 7007 C C . LYS A 1 43 ? 8.149 -5.572 -26.207 1.00 42.12 43 LYS A C 10
ATOM 7008 O O . LYS A 1 43 ? 7.473 -5.094 -27.117 1.00 1.12 43 LYS A O 10
ATOM 7027 N N . PRO A 1 44 ? 8.759 -4.842 -25.235 1.00 15.11 44 PRO A N 10
ATOM 7028 C CA . PRO A 1 44 ? 8.647 -3.394 -25.205 1.00 54.44 44 PRO A CA 10
ATOM 7029 C C . PRO A 1 44 ? 9.524 -2.754 -26.284 1.00 14.33 44 PRO A C 10
ATOM 7030 O O . PRO A 1 44 ? 10.649 -3.192 -26.514 1.00 64.31 44 PRO A O 10
ATOM 7041 N N . GLY A 1 1 ? 2.791 -1.079 -7.064 1.00 63.33 1 GLY A N 11
ATOM 7042 C CA . GLY A 1 1 ? 3.489 -1.734 -5.971 1.00 5.01 1 GLY A CA 11
ATOM 7043 C C . GLY A 1 1 ? 2.713 -1.591 -4.660 1.00 51.44 1 GLY A C 11
ATOM 7044 O O . GLY A 1 1 ? 3.000 -0.703 -3.859 1.00 14.32 1 GLY A O 11
ATOM 7048 N N . ILE A 1 2 ? 1.745 -2.478 -4.483 1.00 51.42 2 ILE A N 11
ATOM 7049 C CA . ILE A 1 2 ? 0.925 -2.461 -3.284 1.00 30.13 2 ILE A CA 11
ATOM 7050 C C . ILE A 1 2 ? 0.136 -3.769 -3.192 1.00 42.13 2 ILE A C 11
ATOM 7051 O O . ILE A 1 2 ? 0.136 -4.427 -2.153 1.00 5.30 2 ILE A O 11
ATOM 7067 N N . ILE A 1 3 ? -0.517 -4.107 -4.294 1.00 55.31 3 ILE A N 11
ATOM 7068 C CA . ILE A 1 3 ? -1.309 -5.324 -4.351 1.00 63.13 3 ILE A CA 11
ATOM 7069 C C . ILE A 1 3 ? -1.400 -5.800 -5.803 1.00 23.25 3 ILE A C 11
ATOM 7070 O O . ILE A 1 3 ? -2.495 -5.951 -6.343 1.00 5.43 3 ILE A O 11
ATOM 7086 N N . ASN A 1 4 ? -0.235 -6.024 -6.392 1.00 63.24 4 ASN A N 11
ATOM 7087 C CA . ASN A 1 4 ? -0.169 -6.480 -7.771 1.00 31.25 4 ASN A CA 11
ATOM 7088 C C . ASN A 1 4 ? 0.845 -7.621 -7.878 1.00 42.41 4 ASN A C 11
ATOM 7089 O O . ASN A 1 4 ? 1.973 -7.500 -7.402 1.00 71.10 4 ASN A O 11
ATOM 7100 N N . THR A 1 5 ? 0.408 -8.702 -8.507 1.00 14.25 5 THR A N 11
ATOM 7101 C CA . THR A 1 5 ? 1.263 -9.863 -8.683 1.00 2.14 5 THR A CA 11
ATOM 7102 C C . THR A 1 5 ? 1.110 -10.429 -10.096 1.00 33.04 5 THR A C 11
ATOM 7103 O O . THR A 1 5 ? 1.530 -11.552 -10.367 1.00 65.53 5 THR A O 11
ATOM 7114 N N . LEU A 1 6 ? 0.506 -9.625 -10.958 1.00 51.03 6 LEU A N 11
ATOM 7115 C CA . LEU A 1 6 ? 0.292 -10.032 -12.337 1.00 15.33 6 LEU A CA 11
ATOM 7116 C C . LEU A 1 6 ? -0.934 -10.945 -12.410 1.00 11.31 6 LEU A C 11
ATOM 7117 O O . LEU A 1 6 ? -1.220 -11.682 -11.468 1.00 34.01 6 LEU A O 11
ATOM 7133 N N . GLN A 1 7 ? -1.625 -10.865 -13.538 1.00 22.43 7 GLN A N 11
ATOM 7134 C CA . GLN A 1 7 ? -2.813 -11.675 -13.746 1.00 70.31 7 GLN A CA 11
ATOM 7135 C C . GLN A 1 7 ? -3.040 -11.910 -15.241 1.00 11.12 7 GLN A C 11
ATOM 7136 O O . GLN A 1 7 ? -2.754 -12.991 -15.754 1.00 13.24 7 GLN A O 11
ATOM 7150 N N . LYS A 1 8 ? -3.552 -10.880 -15.898 1.00 1.51 8 LYS A N 11
ATOM 7151 C CA . LYS A 1 8 ? -3.821 -10.960 -17.324 1.00 4.13 8 LYS A CA 11
ATOM 7152 C C . LYS A 1 8 ? -4.513 -9.675 -17.781 1.00 11.50 8 LYS A C 11
ATOM 7153 O O . LYS A 1 8 ? -3.867 -8.771 -18.309 1.00 63.12 8 LYS A O 11
ATOM 7172 N N . TYR A 1 9 ? -5.819 -9.633 -17.561 1.00 70.43 9 TYR A N 11
ATOM 7173 C CA . TYR A 1 9 ? -6.606 -8.474 -17.944 1.00 52.33 9 TYR A CA 11
ATOM 7174 C C . TYR A 1 9 ? -5.890 -7.176 -17.565 1.00 53.43 9 TYR A C 11
ATOM 7175 O O . TYR A 1 9 ? -6.146 -6.127 -18.154 1.00 54.43 9 TYR A O 11
ATOM 7193 N N . TYR A 1 10 ? -5.007 -7.289 -16.584 1.00 73.01 10 TYR A N 11
ATOM 7194 C CA . TYR A 1 10 ? -4.253 -6.138 -16.120 1.00 4.54 10 TYR A CA 11
ATOM 7195 C C . TYR A 1 10 ? -2.796 -6.513 -15.841 1.00 43.22 10 TYR A C 11
ATOM 7196 O O . TYR A 1 10 ? -2.049 -5.728 -15.259 1.00 12.34 10 TYR A O 11
ATOM 7214 N N . CYS A 1 11 ? -2.435 -7.713 -16.271 1.00 23.02 11 CYS A N 11
ATOM 7215 C CA . CYS A 1 11 ? -1.080 -8.202 -16.075 1.00 55.11 11 CYS A CA 11
ATOM 7216 C C . CYS A 1 11 ? -0.110 -7.051 -16.349 1.00 31.15 11 CYS A C 11
ATOM 7217 O O . CYS A 1 11 ? -0.100 -6.490 -17.443 1.00 65.22 11 CYS A O 11
ATOM 7224 N N . ARG A 1 12 ? 0.682 -6.733 -15.335 1.00 33.42 12 ARG A N 11
ATOM 7225 C CA . ARG A 1 12 ? 1.653 -5.660 -15.452 1.00 44.52 12 ARG A CA 11
ATOM 7226 C C . ARG A 1 12 ? 2.954 -6.185 -16.063 1.00 51.14 12 ARG A C 11
ATOM 7227 O O . ARG A 1 12 ? 3.219 -7.386 -16.031 1.00 15.31 12 ARG A O 11
ATOM 7248 N N . VAL A 1 13 ? 3.731 -5.260 -16.607 1.00 3.35 13 VAL A N 11
ATOM 7249 C CA . VAL A 1 13 ? 4.998 -5.615 -17.224 1.00 52.42 13 VAL A CA 11
ATOM 7250 C C . VAL A 1 13 ? 5.925 -4.397 -17.213 1.00 33.44 13 VAL A C 11
ATOM 7251 O O . VAL A 1 13 ? 6.533 -4.086 -16.190 1.00 65.01 13 VAL A O 11
ATOM 7264 N N . ARG A 1 14 ? 6.003 -3.742 -18.361 1.00 72.14 14 ARG A N 11
ATOM 7265 C CA . ARG A 1 14 ? 6.845 -2.566 -18.496 1.00 43.03 14 ARG A CA 11
ATOM 7266 C C . ARG A 1 14 ? 6.187 -1.546 -19.428 1.00 5.12 14 ARG A C 11
ATOM 7267 O O . ARG A 1 14 ? 6.316 -1.640 -20.647 1.00 71.54 14 ARG A O 11
ATOM 7288 N N . GLY A 1 15 ? 5.497 -0.594 -18.817 1.00 42.25 15 GLY A N 11
ATOM 7289 C CA . GLY A 1 15 ? 4.819 0.443 -19.577 1.00 20.21 15 GLY A CA 11
ATOM 7290 C C . GLY A 1 15 ? 3.865 -0.167 -20.606 1.00 42.33 15 GLY A C 11
ATOM 7291 O O . GLY A 1 15 ? 4.304 -0.721 -21.613 1.00 21.02 15 GLY A O 11
ATOM 7295 N N . ALA A 1 16 ? 2.578 -0.044 -20.318 1.00 52.55 16 ALA A N 11
ATOM 7296 C CA . ALA A 1 16 ? 1.558 -0.575 -21.207 1.00 21.44 16 ALA A CA 11
ATOM 7297 C C . ALA A 1 16 ? 1.434 -2.085 -20.988 1.00 44.31 16 ALA A C 11
ATOM 7298 O O . ALA A 1 16 ? 2.440 -2.785 -20.884 1.00 3.13 16 ALA A O 11
ATOM 7305 N N . ILE A 1 17 ? 0.192 -2.541 -20.925 1.00 63.43 17 ILE A N 11
ATOM 7306 C CA . ILE A 1 17 ? -0.076 -3.955 -20.721 1.00 40.20 17 ILE A CA 11
ATOM 7307 C C . ILE A 1 17 ? -0.576 -4.569 -22.030 1.00 42.11 17 ILE A C 11
ATOM 7308 O O . ILE A 1 17 ? -1.394 -3.971 -22.728 1.00 23.21 17 ILE A O 11
ATOM 7324 N N . CYS A 1 18 ? -0.063 -5.755 -22.324 1.00 13.11 18 CYS A N 11
ATOM 7325 C CA . CYS A 1 18 ? -0.447 -6.457 -23.537 1.00 14.41 18 CYS A CA 11
ATOM 7326 C C . CYS A 1 18 ? -0.090 -5.575 -24.735 1.00 62.43 18 CYS A C 11
ATOM 7327 O O . CYS A 1 18 ? -0.274 -4.360 -24.693 1.00 43.14 18 CYS A O 11
ATOM 7334 N N . HIS A 1 19 ? 0.415 -6.223 -25.775 1.00 52.45 19 HIS A N 11
ATOM 7335 C CA . HIS A 1 19 ? 0.800 -5.513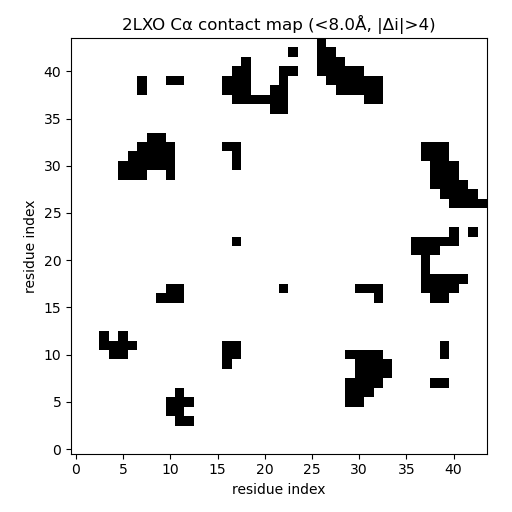 -26.984 1.00 11.15 19 HIS A CA 11
ATOM 7336 C C . HIS A 1 19 ? -0.402 -4.738 -27.529 1.00 4.15 19 HIS A C 11
ATOM 7337 O O . HIS A 1 19 ? -1.515 -5.260 -27.570 1.00 4.31 19 HIS A O 11
ATOM 7352 N N . PRO A 1 20 ? -0.128 -3.472 -27.944 1.00 33.02 20 PRO A N 11
ATOM 7353 C CA . PRO A 1 20 ? -1.174 -2.620 -28.484 1.00 44.25 20 PRO A CA 11
ATOM 7354 C C . PRO A 1 20 ? -1.545 -3.043 -29.907 1.00 33.20 20 PRO A C 11
ATOM 7355 O O . PRO A 1 20 ? -0.687 -3.477 -30.674 1.00 21.34 20 PRO A O 11
ATOM 7366 N N . VAL A 1 21 ? -2.826 -2.902 -30.217 1.00 23.14 21 VAL A N 11
ATOM 7367 C CA . VAL A 1 21 ? -3.322 -3.264 -31.533 1.00 64.45 21 VAL A CA 11
ATOM 7368 C C . VAL A 1 21 ? -3.444 -4.787 -31.627 1.00 2.34 21 VAL A C 11
ATOM 7369 O O . VAL A 1 21 ? -4.519 -5.310 -31.913 1.00 34.34 21 VAL A O 11
ATOM 7382 N N . PHE A 1 22 ? -2.326 -5.454 -31.380 1.00 33.23 22 PHE A N 11
ATOM 7383 C CA . PHE A 1 22 ? -2.295 -6.906 -31.432 1.00 43.01 22 PHE A CA 11
ATOM 7384 C C . PHE A 1 22 ? -1.079 -7.455 -30.683 1.00 62.31 22 PHE A C 11
ATOM 7385 O O . PHE A 1 22 ? -0.338 -6.700 -30.057 1.00 3.44 22 PHE A O 11
ATOM 7402 N N . CYS A 1 23 ? -0.912 -8.767 -30.773 1.00 5.43 23 CYS A N 11
ATOM 7403 C CA . CYS A 1 23 ? 0.202 -9.426 -30.111 1.00 53.13 23 CYS A CA 11
ATOM 7404 C C . CYS A 1 23 ? 0.998 -10.198 -31.165 1.00 52.24 23 CYS A C 11
ATOM 7405 O O . CYS A 1 23 ? 0.420 -10.903 -31.992 1.00 3.44 23 CYS A O 11
ATOM 7412 N N . PRO A 1 24 ? 2.346 -10.034 -31.101 1.00 24.21 24 PRO A N 11
ATOM 7413 C CA . PRO A 1 24 ? 3.228 -10.707 -32.040 1.00 33.33 24 PRO A CA 11
ATOM 7414 C C . PRO A 1 24 ? 3.357 -12.194 -31.701 1.00 51.13 24 PRO A C 11
ATOM 7415 O O . PRO A 1 24 ? 2.442 -12.786 -31.131 1.00 71.33 24 PRO A O 11
ATOM 7426 N N . ARG A 1 25 ? 4.501 -12.754 -32.067 1.00 13.13 25 ARG A N 11
ATOM 7427 C CA . ARG A 1 25 ? 4.762 -14.160 -31.809 1.00 14.12 25 ARG A CA 11
ATOM 7428 C C . ARG A 1 25 ? 6.161 -14.340 -31.217 1.00 32.23 25 ARG A C 11
ATOM 7429 O O . ARG A 1 25 ? 7.020 -13.473 -31.369 1.00 72.24 25 ARG A O 11
ATOM 7450 N N . ARG A 1 26 ? 6.346 -15.472 -30.553 1.00 45.12 26 ARG A N 11
ATOM 7451 C CA . ARG A 1 26 ? 7.627 -15.777 -29.937 1.00 73.04 26 ARG A CA 11
ATOM 7452 C C . ARG A 1 26 ? 7.844 -14.901 -28.702 1.00 52.21 26 ARG A C 11
ATOM 7453 O O . ARG A 1 26 ? 8.780 -15.123 -27.936 1.00 30.12 26 ARG A O 11
ATOM 7474 N N . TYR A 1 27 ? 6.963 -13.923 -28.547 1.00 61.31 27 TYR A N 11
ATOM 7475 C CA . TYR A 1 27 ? 7.047 -13.013 -27.418 1.00 13.41 27 TYR A CA 11
ATOM 7476 C C . TYR A 1 27 ? 7.200 -13.781 -26.104 1.00 23.21 27 TYR A C 11
ATOM 7477 O O . TYR A 1 27 ? 8.294 -14.235 -25.770 1.00 52.40 27 TYR A O 11
ATOM 7495 N N . LYS A 1 28 ? 6.088 -13.904 -25.394 1.00 5.02 28 LYS A N 11
ATOM 7496 C CA . LYS A 1 28 ? 6.086 -14.610 -24.124 1.00 12.23 28 LYS A CA 11
ATOM 7497 C C . LYS A 1 28 ? 4.796 -14.286 -23.368 1.00 14.21 28 LYS A C 11
ATOM 7498 O O . LYS A 1 28 ? 4.709 -13.263 -22.690 1.00 23.34 28 LYS A O 11
ATOM 7517 N N . GLN A 1 29 ? 3.825 -15.176 -23.510 1.00 54.03 29 GLN A N 11
ATOM 7518 C CA . GLN A 1 29 ? 2.543 -14.998 -22.849 1.00 51.45 29 GLN A CA 11
ATOM 7519 C C . GLN A 1 29 ? 2.745 -14.791 -21.347 1.00 54.40 29 GLN A C 11
ATOM 7520 O O . GLN A 1 29 ? 3.343 -15.630 -20.676 1.00 42.11 29 GLN A O 11
ATOM 7534 N N . ILE A 1 30 ? 2.233 -13.668 -20.863 1.00 24.32 30 ILE A N 11
ATOM 7535 C CA . ILE A 1 30 ? 2.350 -13.340 -19.452 1.00 31.50 30 ILE A CA 11
ATOM 7536 C C . ILE A 1 30 ? 1.008 -12.808 -18.944 1.00 65.20 30 ILE A C 11
ATOM 7537 O O . ILE A 1 30 ? 0.924 -12.286 -17.834 1.00 1.04 30 ILE A O 11
ATOM 7553 N N . GLY A 1 31 ? -0.007 -12.959 -19.781 1.00 71.15 31 GLY A N 11
ATOM 7554 C CA . GLY A 1 31 ? -1.340 -12.500 -19.431 1.00 75.12 31 GLY A CA 11
ATOM 7555 C C . GLY A 1 31 ? -2.187 -12.267 -20.684 1.00 42.43 31 GLY A C 11
ATOM 7556 O O . GLY A 1 31 ? -1.815 -12.691 -21.777 1.00 64.21 31 GLY A O 11
ATOM 7560 N N . THR A 1 32 ? -3.310 -11.592 -20.484 1.00 64.31 32 THR A N 11
ATOM 7561 C CA . THR A 1 32 ? -4.212 -11.297 -21.584 1.00 62.33 32 THR A CA 11
ATOM 7562 C C . THR A 1 32 ? -5.045 -10.053 -21.271 1.00 73.14 32 THR A C 11
ATOM 7563 O O . THR A 1 32 ? -5.718 -9.995 -20.244 1.00 15.24 32 THR A O 11
ATOM 7574 N N . CYS A 1 33 ? -4.973 -9.089 -22.177 1.00 1.41 33 CYS A N 11
ATOM 7575 C CA . CYS A 1 33 ? -5.712 -7.849 -22.010 1.00 55.15 33 CYS A CA 11
ATOM 7576 C C . CYS A 1 33 ? -6.483 -7.572 -23.303 1.00 43.10 33 CYS A C 11
ATOM 7577 O O . CYS A 1 33 ? -6.394 -8.340 -24.260 1.00 5.13 33 CYS A O 11
ATOM 7584 N N . GLY A 1 34 ? -7.222 -6.472 -23.290 1.00 22.32 34 GLY A N 11
ATOM 7585 C CA . GLY A 1 34 ? -8.007 -6.084 -24.449 1.00 72.41 34 GLY A CA 11
ATOM 7586 C C . GLY A 1 34 ? -8.586 -7.312 -25.155 1.00 61.31 34 GLY A C 11
ATOM 7587 O O . GLY A 1 34 ? -8.972 -8.282 -24.505 1.00 34.14 34 GLY A O 11
ATOM 7591 N N . LEU A 1 35 ? -8.627 -7.231 -26.477 1.00 14.52 35 LEU A N 11
ATOM 7592 C CA . LEU A 1 35 ? -9.152 -8.323 -27.278 1.00 55.01 35 LEU A CA 11
ATOM 7593 C C . LEU A 1 35 ? -8.235 -9.539 -27.139 1.00 25.02 35 LEU A C 11
ATOM 7594 O O . LEU A 1 35 ? -7.201 -9.469 -26.475 1.00 15.41 35 LEU A O 11
ATOM 7610 N N . PRO A 1 36 ? -8.655 -10.655 -27.792 1.00 55.14 36 PRO A N 11
ATOM 7611 C CA . PRO A 1 36 ? -7.883 -11.885 -27.748 1.00 1.42 36 PRO A CA 11
ATOM 7612 C C . PRO A 1 36 ? -6.644 -11.787 -28.641 1.00 13.22 36 PRO A C 11
ATOM 7613 O O . PRO A 1 36 ? -5.879 -12.743 -28.753 1.00 43.13 36 PRO A O 11
ATOM 7624 N N . GLY A 1 37 ? -6.486 -10.622 -29.253 1.00 22.44 37 GLY A N 11
ATOM 7625 C CA . GLY A 1 37 ? -5.353 -10.387 -30.132 1.00 31.11 37 GLY A CA 11
ATOM 7626 C C . GLY A 1 37 ? -4.284 -9.543 -29.435 1.00 53.43 37 GLY A C 11
ATOM 7627 O O . GLY A 1 37 ? -3.240 -9.253 -30.017 1.00 52.24 37 GLY A O 11
ATOM 7631 N N . THR A 1 38 ? -4.582 -9.171 -28.199 1.00 21.53 38 THR A N 11
ATOM 7632 C CA . THR A 1 38 ? -3.660 -8.366 -27.417 1.00 24.05 38 THR A CA 11
ATOM 7633 C C . THR A 1 38 ? -3.449 -8.987 -26.034 1.00 75.02 38 THR A C 11
ATOM 7634 O O . THR A 1 38 ? -4.215 -8.723 -25.108 1.00 72.54 38 THR A O 11
ATOM 7645 N N . LYS A 1 39 ? -2.408 -9.800 -25.938 1.00 62.12 39 LYS A N 11
ATOM 7646 C CA . LYS A 1 39 ? -2.087 -10.461 -24.684 1.00 52.23 39 LYS A CA 11
ATOM 7647 C C . LYS A 1 39 ? -0.765 -9.911 -24.147 1.00 5.13 39 LYS A C 11
ATOM 7648 O O . LYS A 1 39 ? -0.079 -9.154 -24.832 1.00 2.43 39 LYS A O 11
ATOM 7667 N N . CYS A 1 40 ? -0.446 -10.313 -22.925 1.00 60.53 40 CYS A N 11
ATOM 7668 C CA . CYS A 1 40 ? 0.782 -9.871 -22.288 1.00 4.51 40 CYS A CA 11
ATOM 7669 C C . CYS A 1 40 ? 1.960 -10.551 -22.989 1.00 32.34 40 CYS A C 11
ATOM 7670 O O . CYS A 1 40 ? 2.277 -11.704 -22.699 1.00 12.10 40 CYS A O 11
ATOM 7677 N N . CYS A 1 41 ? 2.576 -9.809 -23.897 1.00 72.31 41 CYS A N 11
ATOM 7678 C CA . CYS A 1 41 ? 3.711 -10.327 -24.641 1.00 43.04 41 CYS A CA 11
ATOM 7679 C C . CYS A 1 41 ? 4.880 -9.355 -24.472 1.00 4.22 41 CYS A C 11
ATOM 7680 O O . CYS A 1 41 ? 4.693 -8.140 -24.515 1.00 44.15 41 CYS A O 11
ATOM 7687 N N . LYS A 1 42 ? 6.061 -9.926 -24.282 1.00 34.13 42 LYS A N 11
ATOM 7688 C CA . LYS A 1 42 ? 7.260 -9.125 -24.105 1.00 60.13 42 LYS A CA 11
ATOM 7689 C C . LYS A 1 42 ? 7.647 -8.493 -25.444 1.00 3.14 42 LYS A C 11
ATOM 7690 O O . LYS A 1 42 ? 6.889 -8.563 -26.410 1.00 2.33 42 LYS A O 11
ATOM 7709 N N . LYS A 1 43 ? 8.827 -7.890 -25.458 1.00 21.24 43 LYS A N 11
ATOM 7710 C CA . LYS A 1 43 ? 9.324 -7.246 -26.662 1.00 23.15 43 LYS A CA 11
ATOM 7711 C C . LYS A 1 43 ? 8.183 -6.479 -27.333 1.00 2.14 43 LYS A C 11
ATOM 7712 O O . LYS A 1 43 ? 7.634 -6.929 -28.337 1.00 31.13 43 LYS A O 11
ATOM 7731 N N . PRO A 1 44 ? 7.852 -5.303 -26.735 1.00 40.22 44 PRO A N 11
ATOM 7732 C CA . PRO A 1 44 ? 6.786 -4.469 -27.264 1.00 44.32 44 PRO A CA 11
ATOM 7733 C C . PRO A 1 44 ? 7.239 -3.738 -28.530 1.00 70.21 44 PRO A C 11
ATOM 7734 O O . PRO A 1 44 ? 7.844 -4.340 -29.416 1.00 21.23 44 PRO A O 11
ATOM 7745 N N . GLY A 1 1 ? -1.529 -0.863 -4.495 1.00 25.00 1 GLY A N 12
ATOM 7746 C CA . GLY A 1 1 ? -0.665 0.190 -3.988 1.00 64.41 1 GLY A CA 12
ATOM 7747 C C . GLY A 1 1 ? 0.803 -0.104 -4.308 1.00 54.41 1 GLY A C 12
ATOM 7748 O O . GLY A 1 1 ? 1.482 0.713 -4.928 1.00 54.24 1 GLY A O 12
ATOM 7752 N N . ILE A 1 2 ? 1.249 -1.272 -3.870 1.00 54.22 2 ILE A N 12
ATOM 7753 C CA . ILE A 1 2 ? 2.623 -1.683 -4.102 1.00 52.13 2 ILE A CA 12
ATOM 7754 C C . ILE A 1 2 ? 2.672 -3.201 -4.289 1.00 51.31 2 ILE A C 12
ATOM 7755 O O . ILE A 1 2 ? 1.794 -3.917 -3.811 1.00 31.31 2 ILE A O 12
ATOM 7771 N N . ILE A 1 3 ? 3.707 -3.646 -4.986 1.00 3.14 3 ILE A N 12
ATOM 7772 C CA . ILE A 1 3 ? 3.882 -5.065 -5.241 1.00 64.55 3 ILE A CA 12
ATOM 7773 C C . ILE A 1 3 ? 2.650 -5.603 -5.972 1.00 64.32 3 ILE A C 12
ATOM 7774 O O . ILE A 1 3 ? 1.580 -5.730 -5.380 1.00 74.34 3 ILE A O 12
ATOM 7790 N N . ASN A 1 4 ? 2.843 -5.905 -7.248 1.00 3.12 4 ASN A N 12
ATOM 7791 C CA . ASN A 1 4 ? 1.761 -6.426 -8.065 1.00 61.15 4 ASN A CA 12
ATOM 7792 C C . ASN A 1 4 ? 2.291 -7.564 -8.940 1.00 21.32 4 ASN A C 12
ATOM 7793 O O . ASN A 1 4 ? 3.309 -7.412 -9.614 1.00 55.10 4 ASN A O 12
ATOM 7804 N N . THR A 1 5 ? 1.577 -8.680 -8.900 1.00 42.22 5 THR A N 12
ATOM 7805 C CA . THR A 1 5 ? 1.963 -9.843 -9.681 1.00 32.34 5 THR A CA 12
ATOM 7806 C C . THR A 1 5 ? 1.166 -9.898 -10.986 1.00 3.14 5 THR A C 12
ATOM 7807 O O . THR A 1 5 ? -0.048 -10.093 -10.968 1.00 60.33 5 THR A O 12
ATOM 7818 N N . LEU A 1 6 ? 1.882 -9.722 -12.086 1.00 44.14 6 LEU A N 12
ATOM 7819 C CA . LEU A 1 6 ? 1.258 -9.749 -13.398 1.00 14.31 6 LEU A CA 12
ATOM 7820 C C . LEU A 1 6 ? 0.201 -10.854 -13.432 1.00 74.30 6 LEU A C 12
ATOM 7821 O O . LEU A 1 6 ? 0.461 -11.980 -13.011 1.00 61.32 6 LEU A O 12
ATOM 7837 N N . GLN A 1 7 ? -0.970 -10.494 -13.937 1.00 32.21 7 GLN A N 12
ATOM 7838 C CA . GLN A 1 7 ? -2.068 -11.442 -14.031 1.00 42.44 7 GLN A CA 12
ATOM 7839 C C . GLN A 1 7 ? -2.434 -11.686 -15.497 1.00 2.42 7 GLN A C 12
ATOM 7840 O O . GLN A 1 7 ? -2.400 -12.821 -15.968 1.00 62.30 7 GLN A O 12
ATOM 7854 N N . LYS A 1 8 ? -2.775 -10.601 -16.177 1.00 14.03 8 LYS A N 12
ATOM 7855 C CA . LYS A 1 8 ? -3.147 -10.683 -17.579 1.00 14.00 8 LYS A CA 12
ATOM 7856 C C . LYS A 1 8 ? -3.647 -9.316 -18.050 1.00 54.12 8 LYS A C 12
ATOM 7857 O O . LYS A 1 8 ? -2.889 -8.540 -18.629 1.00 53.54 8 LYS A O 12
ATOM 7876 N N . TYR A 1 9 ? -4.921 -9.063 -17.784 1.00 64.34 9 TYR A N 12
ATOM 7877 C CA . TYR A 1 9 ? -5.531 -7.803 -18.174 1.00 62.50 9 TYR A CA 12
ATOM 7878 C C . TYR A 1 9 ? -4.601 -6.627 -17.871 1.00 43.13 9 TYR A C 12
ATOM 7879 O O . TYR A 1 9 ? -4.725 -5.562 -18.473 1.00 53.44 9 TYR A O 12
ATOM 7897 N N . TYR A 1 10 ? -3.689 -6.859 -16.938 1.00 72.43 10 TYR A N 12
ATOM 7898 C CA . TYR A 1 10 ? -2.739 -5.832 -16.548 1.00 65.03 10 TYR A CA 12
ATOM 7899 C C . TYR A 1 10 ? -1.374 -6.443 -16.223 1.00 10.25 10 TYR A C 12
ATOM 7900 O O . TYR A 1 10 ? -0.538 -5.801 -15.589 1.00 2.30 10 TYR A O 12
ATOM 7918 N N . CYS A 1 11 ? -1.191 -7.676 -16.671 1.00 33.24 11 CYS A N 12
ATOM 7919 C CA . CYS A 1 11 ? 0.057 -8.381 -16.435 1.00 4.23 11 CYS A CA 12
ATOM 7920 C C . CYS A 1 11 ? 1.212 -7.413 -16.700 1.00 25.22 11 CYS A C 12
ATOM 7921 O O . CYS A 1 11 ? 2.170 -7.358 -15.930 1.00 21.52 11 CYS A O 12
ATOM 7928 N N . ARG A 1 12 ? 1.084 -6.674 -17.792 1.00 2.13 12 ARG A N 12
ATOM 7929 C CA . ARG A 1 12 ? 2.106 -5.711 -18.168 1.00 34.21 12 ARG A CA 12
ATOM 7930 C C . ARG A 1 12 ? 1.884 -4.388 -17.433 1.00 54.54 12 ARG A C 12
ATOM 7931 O O . ARG A 1 12 ? 1.280 -3.465 -17.979 1.00 3.45 12 ARG A O 12
ATOM 7952 N N . VAL A 1 13 ? 2.383 -4.337 -16.207 1.00 43.23 13 VAL A N 12
ATOM 7953 C CA . VAL A 1 13 ? 2.247 -3.141 -15.393 1.00 22.45 13 VAL A CA 12
ATOM 7954 C C . VAL A 1 13 ? 0.846 -2.557 -15.582 1.00 31.20 13 VAL A C 12
ATOM 7955 O O . VAL A 1 13 ? -0.062 -3.248 -16.042 1.00 64.25 13 VAL A O 12
ATOM 7968 N N . ARG A 1 14 ? 0.713 -1.290 -15.217 1.00 64.42 14 ARG A N 12
ATOM 7969 C CA . ARG A 1 14 ? -0.562 -0.605 -15.341 1.00 71.42 14 ARG A CA 12
ATOM 7970 C C . ARG A 1 14 ? -0.582 0.255 -16.606 1.00 62.24 14 ARG A C 12
ATOM 7971 O O . ARG A 1 14 ? 0.378 0.969 -16.891 1.00 4.03 14 ARG A O 12
ATOM 7992 N N . GLY A 1 15 ? -1.686 0.158 -17.332 1.00 70.11 15 GLY A N 12
ATOM 7993 C CA . GLY A 1 15 ? -1.843 0.918 -18.560 1.00 54.33 15 GLY A CA 12
ATOM 7994 C C . GLY A 1 15 ? -2.239 0.006 -19.723 1.00 72.01 15 GLY A C 12
ATOM 7995 O O . GLY A 1 15 ? -2.870 -1.030 -19.517 1.00 65.02 15 GLY A O 12
ATOM 7999 N N . ALA A 1 16 ? -1.853 0.424 -20.919 1.00 41.15 16 ALA A N 12
ATOM 8000 C CA . ALA A 1 16 ? -2.160 -0.342 -22.115 1.00 64.42 16 ALA A CA 12
ATOM 8001 C C . ALA A 1 16 ? -1.252 -1.573 -22.174 1.00 13.15 16 ALA A C 12
ATOM 8002 O O . ALA A 1 16 ? -0.418 -1.691 -23.069 1.00 64.33 16 ALA A O 12
ATOM 8009 N N . ILE A 1 17 ? -1.446 -2.458 -21.207 1.00 34.00 17 ILE A N 12
ATOM 8010 C CA . ILE A 1 17 ? -0.656 -3.675 -21.137 1.00 71.31 17 ILE A CA 12
ATOM 8011 C C . ILE A 1 17 ? -0.715 -4.394 -22.486 1.00 63.53 17 ILE A C 12
ATOM 8012 O O . ILE A 1 17 ? -1.298 -3.884 -23.441 1.00 41.32 17 ILE A O 12
ATOM 8028 N N . CYS A 1 18 ? -0.102 -5.569 -22.522 1.00 14.12 18 CYS A N 12
ATOM 8029 C CA . CYS A 1 18 ? -0.078 -6.363 -23.738 1.00 64.41 18 CYS A CA 12
ATOM 8030 C C . CYS A 1 18 ? 0.548 -5.520 -24.850 1.00 41.44 18 CYS A C 12
ATOM 8031 O O . CYS A 1 18 ? 0.663 -4.302 -24.721 1.00 1.24 18 CYS A O 12
ATOM 8038 N N . HIS A 1 19 ? 0.936 -6.200 -25.919 1.00 20.31 19 HIS A N 12
ATOM 8039 C CA . HIS A 1 19 ? 1.547 -5.528 -27.053 1.00 61.41 19 HIS A CA 12
ATOM 8040 C C . HIS A 1 19 ? 0.568 -4.506 -27.633 1.00 15.25 19 HIS A C 12
ATOM 8041 O O . HIS A 1 19 ? -0.621 -4.789 -27.771 1.00 54.21 19 HIS A O 12
ATOM 8056 N N . PRO A 1 20 ? 1.118 -3.307 -27.964 1.00 14.00 20 PRO A N 12
ATOM 8057 C CA . PRO A 1 20 ? 0.306 -2.241 -28.525 1.00 52.42 20 PRO A CA 12
ATOM 8058 C C . PRO A 1 20 ? -0.039 -2.526 -29.988 1.00 70.03 20 PRO A C 12
ATOM 8059 O O . PRO A 1 20 ? 0.799 -3.016 -30.743 1.00 63.41 20 PRO A O 12
ATOM 8070 N N . VAL A 1 21 ? -1.274 -2.207 -30.345 1.00 14.41 21 VAL A N 12
ATOM 8071 C CA . VAL A 1 21 ? -1.740 -2.422 -31.704 1.00 74.42 21 VAL A CA 12
ATOM 8072 C C . VAL A 1 21 ? -2.139 -3.890 -31.875 1.00 42.33 21 VAL A C 12
ATOM 8073 O O . VAL A 1 21 ? -3.257 -4.189 -32.292 1.00 2.40 21 VAL A O 12
ATOM 8086 N N . PHE A 1 22 ? -1.202 -4.766 -31.545 1.00 21.31 22 PHE A N 12
ATOM 8087 C CA . PHE A 1 22 ? -1.441 -6.195 -31.657 1.00 32.23 22 PHE A CA 12
ATOM 8088 C C . PHE A 1 22 ? -0.357 -6.991 -30.927 1.00 73.41 22 PHE A C 12
ATOM 8089 O O . PHE A 1 22 ? 0.492 -6.414 -30.250 1.00 32.44 22 PHE A O 12
ATOM 8106 N N . CYS A 1 23 ? -0.422 -8.305 -31.090 1.00 44.45 23 CYS A N 12
ATOM 8107 C CA . CYS A 1 23 ? 0.544 -9.186 -30.456 1.00 12.12 23 CYS A CA 12
ATOM 8108 C C . CYS A 1 23 ? 1.211 -10.030 -31.543 1.00 43.04 23 CYS A C 12
ATOM 8109 O O . CYS A 1 23 ? 0.533 -10.594 -32.400 1.00 73.40 23 CYS A O 12
ATOM 8116 N N . PRO A 1 24 ? 2.568 -10.091 -31.472 1.00 30.22 24 PRO A N 12
ATOM 8117 C CA . PRO A 1 24 ? 3.335 -10.857 -32.440 1.00 13.22 24 PRO A CA 12
ATOM 8118 C C . PRO A 1 24 ? 3.218 -12.358 -32.168 1.00 21.01 24 PRO A C 12
ATOM 8119 O O . PRO A 1 24 ? 2.225 -12.815 -31.603 1.00 44.12 24 PRO A O 12
ATOM 8130 N N . ARG A 1 25 ? 4.246 -13.084 -32.582 1.00 41.45 25 ARG A N 12
ATOM 8131 C CA . ARG A 1 25 ? 4.272 -14.524 -32.391 1.00 15.34 25 ARG A CA 12
ATOM 8132 C C . ARG A 1 25 ? 5.625 -14.960 -31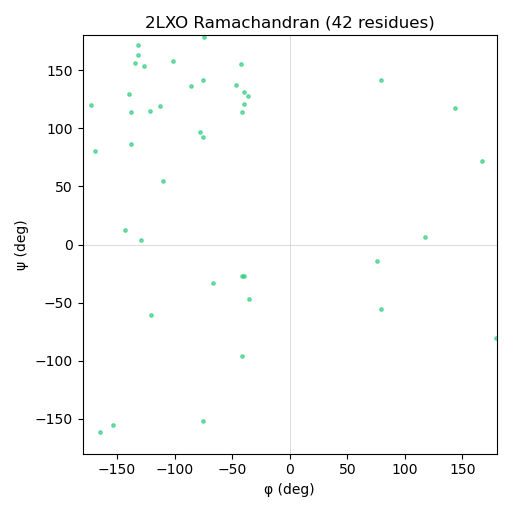.825 1.00 75.10 25 ARG A C 12
ATOM 8133 O O . ARG A 1 25 ? 6.635 -14.291 -32.037 1.00 32.20 25 ARG A O 12
ATOM 8154 N N . ARG A 1 26 ? 5.601 -16.079 -31.116 1.00 74.45 26 ARG A N 12
ATOM 8155 C CA . ARG A 1 26 ? 6.813 -16.613 -30.519 1.00 12.11 26 ARG A CA 12
ATOM 8156 C C . ARG A 1 26 ? 7.219 -15.776 -29.304 1.00 52.43 26 ARG A C 12
ATOM 8157 O O . ARG A 1 26 ? 8.073 -16.187 -28.520 1.00 53.51 26 ARG A O 12
ATOM 8178 N N . TYR A 1 27 ? 6.588 -14.617 -29.187 1.00 14.31 27 TYR A N 12
ATOM 8179 C CA . TYR A 1 27 ? 6.872 -13.718 -28.081 1.00 65.02 27 TYR A CA 12
ATOM 8180 C C . TYR A 1 27 ? 7.133 -14.500 -26.792 1.00 63.12 27 TYR A C 12
ATOM 8181 O O . TYR A 1 27 ? 8.264 -14.906 -26.526 1.00 75.12 27 TYR A O 12
ATOM 8199 N N . LYS A 1 28 ? 6.069 -14.688 -26.026 1.00 51.20 28 LYS A N 12
ATOM 8200 C CA . LYS A 1 28 ? 6.168 -15.414 -24.771 1.00 45.04 28 LYS A CA 12
ATOM 8201 C C . LYS A 1 28 ? 4.916 -15.150 -23.934 1.00 32.05 28 LYS A C 12
ATOM 8202 O O . LYS A 1 28 ? 4.949 -14.357 -22.994 1.00 52.42 28 LYS A O 12
ATOM 8221 N N . GLN A 1 29 ? 3.841 -15.830 -24.304 1.00 31.42 29 GLN A N 12
ATOM 8222 C CA . GLN A 1 29 ? 2.580 -15.679 -23.598 1.00 72.41 29 GLN A CA 12
ATOM 8223 C C . GLN A 1 29 ? 2.828 -15.506 -22.098 1.00 42.14 29 GLN A C 12
ATOM 8224 O O . GLN A 1 29 ? 3.433 -16.368 -21.462 1.00 13.41 29 GLN A O 12
ATOM 8238 N N . ILE A 1 30 ? 2.349 -14.386 -21.577 1.00 41.13 30 ILE A N 12
ATOM 8239 C CA . ILE A 1 30 ? 2.512 -14.088 -20.164 1.00 74.43 30 ILE A CA 12
ATOM 8240 C C . ILE A 1 30 ? 1.151 -13.732 -19.563 1.00 33.53 30 ILE A C 12
ATOM 8241 O O . ILE A 1 30 ? 0.832 -14.149 -18.450 1.00 52.20 30 ILE A O 12
ATOM 8257 N N . GLY A 1 31 ? 0.385 -12.966 -20.325 1.00 13.10 31 GLY A N 12
ATOM 8258 C CA . GLY A 1 31 ? -0.935 -12.549 -19.881 1.00 64.21 31 GLY A CA 12
ATOM 8259 C C . GLY A 1 31 ? -1.892 -12.407 -21.066 1.00 33.12 31 GLY A C 12
ATOM 8260 O O . GLY A 1 31 ? -1.598 -12.873 -22.166 1.00 12.33 31 GLY A O 12
ATOM 8264 N N . THR A 1 32 ? -3.019 -11.762 -20.801 1.00 42.10 32 THR A N 12
ATOM 8265 C CA . THR A 1 32 ? -4.021 -11.553 -21.832 1.00 14.44 32 THR A CA 12
ATOM 8266 C C . THR A 1 32 ? -4.951 -10.401 -21.445 1.00 13.11 32 THR A C 12
ATOM 8267 O O . THR A 1 32 ? -5.512 -10.392 -20.350 1.00 74.03 32 THR A O 12
ATOM 8278 N N . CYS A 1 33 ? -5.086 -9.457 -22.365 1.00 1.02 33 CYS A N 12
ATOM 8279 C CA . CYS A 1 33 ? -5.938 -8.303 -22.134 1.00 12.01 33 CYS A CA 12
ATOM 8280 C C . CYS A 1 33 ? -6.675 -7.982 -23.436 1.00 12.04 33 CYS A C 12
ATOM 8281 O O . CYS A 1 33 ? -6.389 -8.571 -24.477 1.00 31.33 33 CYS A O 12
ATOM 8288 N N . GLY A 1 34 ? -7.610 -7.048 -23.334 1.00 61.43 34 GLY A N 12
ATOM 8289 C CA . GLY A 1 34 ? -8.390 -6.642 -24.491 1.00 11.02 34 GLY A CA 12
ATOM 8290 C C . GLY A 1 34 ? -8.824 -7.857 -25.314 1.00 14.43 34 GLY A C 12
ATOM 8291 O O . GLY A 1 34 ? -9.253 -8.867 -24.758 1.00 1.45 34 GLY A O 12
ATOM 8295 N N . LEU A 1 35 ? -8.699 -7.718 -26.625 1.00 65.33 35 LEU A N 12
ATOM 8296 C CA . LEU A 1 35 ? -9.073 -8.792 -27.530 1.00 43.23 35 LEU A CA 12
ATOM 8297 C C . LEU A 1 35 ? -8.011 -9.892 -27.476 1.00 32.33 35 LEU A C 12
ATOM 8298 O O . LEU A 1 35 ? -7.002 -9.753 -26.786 1.00 35.13 35 LEU A O 12
ATOM 8314 N N . PRO A 1 36 ? -8.282 -10.990 -28.232 1.00 2.13 36 PRO A N 12
ATOM 8315 C CA . PRO A 1 36 ? -7.362 -12.114 -28.276 1.00 1.32 36 PRO A CA 12
ATOM 8316 C C . PRO A 1 36 ? -6.136 -11.785 -29.130 1.00 25.23 36 PRO A C 12
ATOM 8317 O O . PRO A 1 36 ? -5.261 -12.629 -29.317 1.00 23.53 36 PRO A O 12
ATOM 8328 N N . GLY A 1 37 ? -6.111 -10.557 -29.625 1.00 1.41 37 GLY A N 12
ATOM 8329 C CA . GLY A 1 37 ? -5.006 -10.106 -30.454 1.00 72.04 37 GLY A CA 12
ATOM 8330 C C . GLY A 1 37 ? -4.046 -9.221 -29.656 1.00 75.22 37 GLY A C 12
ATOM 8331 O O . GLY A 1 37 ? -3.045 -8.747 -30.190 1.00 0.42 37 GLY A O 12
ATOM 8335 N N . THR A 1 38 ? -4.386 -9.026 -28.391 1.00 33.14 38 THR A N 12
ATOM 8336 C CA . THR A 1 38 ? -3.567 -8.207 -27.514 1.00 13.35 38 THR A CA 12
ATOM 8337 C C . THR A 1 38 ? -3.338 -8.919 -26.179 1.00 42.20 38 THR A C 12
ATOM 8338 O O . THR A 1 38 ? -4.129 -8.772 -25.249 1.00 74.40 38 THR A O 12
ATOM 8349 N N . LYS A 1 39 ? -2.251 -9.674 -26.127 1.00 62.54 39 LYS A N 12
ATOM 8350 C CA . LYS A 1 39 ? -1.907 -10.410 -24.922 1.00 51.22 39 LYS A CA 12
ATOM 8351 C C . LYS A 1 39 ? -0.561 -9.911 -24.392 1.00 14.10 39 LYS A C 12
ATOM 8352 O O . LYS A 1 39 ? 0.101 -9.099 -25.036 1.00 1.11 39 LYS A O 12
ATOM 8371 N N . CYS A 1 40 ? -0.197 -10.418 -23.223 1.00 54.22 40 CYS A N 12
ATOM 8372 C CA . CYS A 1 40 ? 1.057 -10.034 -22.599 1.00 44.21 40 CYS A CA 12
ATOM 8373 C C . CYS A 1 40 ? 2.188 -10.812 -23.275 1.00 40.23 40 CYS A C 12
ATOM 8374 O O . CYS A 1 40 ? 2.527 -11.915 -22.851 1.00 24.23 40 CYS A O 12
ATOM 8381 N N . CYS A 1 41 ? 2.740 -10.206 -24.316 1.00 40.03 41 CYS A N 12
ATOM 8382 C CA . CYS A 1 41 ? 3.825 -10.828 -25.055 1.00 64.23 41 CYS A CA 12
ATOM 8383 C C . CYS A 1 41 ? 5.102 -10.025 -24.801 1.00 4.15 41 CYS A C 12
ATOM 8384 O O . CYS A 1 41 ? 5.044 -8.823 -24.548 1.00 14.43 41 CYS A O 12
ATOM 8391 N N . LYS A 1 42 ? 6.227 -10.722 -24.876 1.00 13.21 42 LYS A N 12
ATOM 8392 C CA . LYS A 1 42 ? 7.516 -10.088 -24.657 1.00 31.44 42 LYS A CA 12
ATOM 8393 C C . LYS A 1 42 ? 7.584 -9.564 -23.221 1.00 22.53 42 LYS A C 12
ATOM 8394 O O . LYS A 1 42 ? 6.757 -8.750 -22.813 1.00 63.13 42 LYS A O 12
ATOM 8413 N N . LYS A 1 43 ? 8.578 -10.053 -22.493 1.00 73.20 43 LYS A N 12
ATOM 8414 C CA . LYS A 1 43 ? 8.765 -9.644 -21.111 1.00 73.43 43 LYS A CA 12
ATOM 8415 C C . LYS A 1 43 ? 9.128 -8.159 -21.068 1.00 45.12 43 LYS A C 12
ATOM 8416 O O . LYS A 1 43 ? 9.591 -7.600 -22.062 1.00 23.45 43 LYS A O 12
ATOM 8435 N N . PRO A 1 44 ? 8.899 -7.545 -19.876 1.00 64.42 44 PRO A N 12
ATOM 8436 C CA . PRO A 1 44 ? 9.198 -6.136 -19.691 1.00 11.44 44 PRO A CA 12
ATOM 8437 C C . PRO A 1 44 ? 10.705 -5.907 -19.558 1.00 51.00 44 PRO A C 12
ATOM 8438 O O . PRO A 1 44 ? 11.352 -5.451 -20.499 1.00 63.23 44 PRO A O 12
ATOM 8449 N N . GLY A 1 1 ? -3.162 -11.990 -2.840 1.00 12.23 1 GLY A N 13
ATOM 8450 C CA . GLY A 1 1 ? -2.084 -11.173 -2.308 1.00 34.55 1 GLY A CA 13
ATOM 8451 C C . GLY A 1 1 ? -2.521 -9.714 -2.164 1.00 33.23 1 GLY A C 13
ATOM 8452 O O . GLY A 1 1 ? -3.647 -9.362 -2.513 1.00 60.31 1 GLY A O 13
ATOM 8456 N N . ILE A 1 2 ? -1.608 -8.904 -1.649 1.00 21.42 2 ILE A N 13
ATOM 8457 C CA . ILE A 1 2 ? -1.885 -7.491 -1.454 1.00 62.24 2 ILE A CA 13
ATOM 8458 C C . ILE A 1 2 ? -1.211 -6.686 -2.568 1.00 32.25 2 ILE A C 13
ATOM 8459 O O . ILE A 1 2 ? -1.649 -5.584 -2.894 1.00 32.04 2 ILE A O 13
ATOM 8475 N N . ILE A 1 3 ? -0.157 -7.268 -3.120 1.00 61.20 3 ILE A N 13
ATOM 8476 C CA . ILE A 1 3 ? 0.582 -6.619 -4.190 1.00 15.23 3 ILE A CA 13
ATOM 8477 C C . ILE A 1 3 ? 0.112 -7.172 -5.537 1.00 21.23 3 ILE A C 13
ATOM 8478 O O . ILE A 1 3 ? -0.081 -8.378 -5.683 1.00 64.22 3 ILE A O 13
ATOM 8494 N N . ASN A 1 4 ? -0.058 -6.264 -6.486 1.00 73.24 4 ASN A N 13
ATOM 8495 C CA . ASN A 1 4 ? -0.502 -6.646 -7.816 1.00 65.43 4 ASN A CA 13
ATOM 8496 C C . ASN A 1 4 ? 0.393 -5.974 -8.860 1.00 54.10 4 ASN A C 13
ATOM 8497 O O . ASN A 1 4 ? 0.206 -4.801 -9.180 1.00 34.02 4 ASN A O 13
ATOM 8508 N N . THR A 1 5 ? 1.345 -6.746 -9.362 1.00 41.11 5 THR A N 13
ATOM 8509 C CA . THR A 1 5 ? 2.269 -6.240 -10.363 1.00 52.41 5 THR A CA 13
ATOM 8510 C C . THR A 1 5 ? 1.859 -6.718 -11.757 1.00 61.13 5 THR A C 13
ATOM 8511 O O . THR A 1 5 ? 2.364 -6.220 -12.762 1.00 2.31 5 THR A O 13
ATOM 8522 N N . LEU A 1 6 ? 0.947 -7.679 -11.774 1.00 24.32 6 LEU A N 13
ATOM 8523 C CA . LEU A 1 6 ? 0.464 -8.231 -13.028 1.00 51.22 6 LEU A CA 13
ATOM 8524 C C . LEU A 1 6 ? -0.650 -9.240 -12.741 1.00 50.42 6 LEU A C 13
ATOM 8525 O O . LEU A 1 6 ? -0.831 -9.662 -11.600 1.00 63.33 6 LEU A O 13
ATOM 8541 N N . GLN A 1 7 ? -1.368 -9.596 -13.796 1.00 60.10 7 GLN A N 13
ATOM 8542 C CA . GLN A 1 7 ? -2.459 -10.547 -13.672 1.00 34.33 7 GLN A CA 13
ATOM 8543 C C . GLN A 1 7 ? -2.740 -11.212 -15.021 1.00 30.54 7 GLN A C 13
ATOM 8544 O O . GLN A 1 7 ? -2.354 -12.359 -15.244 1.00 34.05 7 GLN A O 13
ATOM 8558 N N . LYS A 1 8 ? -3.409 -10.464 -15.885 1.00 74.54 8 LYS A N 13
ATOM 8559 C CA . LYS A 1 8 ? -3.746 -10.967 -17.206 1.00 71.34 8 LYS A CA 13
ATOM 8560 C C . LYS A 1 8 ? -4.621 -9.942 -17.930 1.00 43.42 8 LYS A C 13
ATOM 8561 O O . LYS A 1 8 ? -4.129 -9.174 -18.756 1.00 71.01 8 LYS A O 13
ATOM 8580 N N . TYR A 1 9 ? -5.902 -9.962 -17.594 1.00 10.41 9 TYR A N 13
ATOM 8581 C CA . TYR A 1 9 ? -6.850 -9.043 -18.201 1.00 43.24 9 TYR A CA 13
ATOM 8582 C C . TYR A 1 9 ? -6.253 -7.639 -18.319 1.00 55.42 9 TYR A C 13
ATOM 8583 O O . TYR A 1 9 ? -6.641 -6.867 -19.196 1.00 21.44 9 TYR A O 13
ATOM 8601 N N . TYR A 1 10 ? -5.321 -7.349 -17.424 1.00 23.41 10 TYR A N 13
ATOM 8602 C CA . TYR A 1 10 ? -4.667 -6.052 -17.416 1.00 52.44 10 TYR A CA 13
ATOM 8603 C C . TYR A 1 10 ? -3.173 -6.192 -17.116 1.00 54.43 10 TYR A C 13
ATOM 8604 O O . TYR A 1 10 ? -2.490 -5.199 -16.871 1.00 52.41 10 TYR A O 13
ATOM 8622 N N . CYS A 1 11 ? -2.710 -7.433 -17.146 1.00 13.45 11 CYS A N 13
ATOM 8623 C CA . CYS A 1 11 ? -1.310 -7.715 -16.880 1.00 30.43 11 CYS A CA 13
ATOM 8624 C C . CYS A 1 11 ? -0.465 -6.637 -17.561 1.00 24.42 11 CYS A C 13
ATOM 8625 O O . CYS A 1 11 ? -0.856 -6.097 -18.594 1.00 72.10 11 CYS A O 13
ATOM 8632 N N . ARG A 1 12 ? 0.679 -6.357 -16.954 1.00 44.32 12 ARG A N 13
ATOM 8633 C CA . ARG A 1 12 ? 1.584 -5.353 -17.489 1.00 55.13 12 ARG A CA 13
ATOM 8634 C C . ARG A 1 12 ? 0.930 -3.970 -17.441 1.00 61.32 12 ARG A C 13
ATOM 8635 O O . ARG A 1 12 ? 0.864 -3.275 -18.454 1.00 62.40 12 ARG A O 13
ATOM 8656 N N . VAL A 1 13 ? 0.464 -3.612 -16.254 1.00 35.41 13 VAL A N 13
ATOM 8657 C CA . VAL A 1 13 ? -0.182 -2.325 -16.061 1.00 34.34 13 VAL A CA 13
ATOM 8658 C C . VAL A 1 13 ? 0.746 -1.214 -16.555 1.00 30.20 13 VAL A C 13
ATOM 8659 O O . VAL A 1 13 ? 1.801 -1.489 -17.124 1.00 61.52 13 VAL A O 13
ATOM 8672 N N . ARG A 1 14 ? 0.320 0.018 -16.320 1.00 34.15 14 ARG A N 13
ATOM 8673 C CA . ARG A 1 14 ? 1.100 1.172 -16.734 1.00 34.22 14 ARG A CA 13
ATOM 8674 C C . ARG A 1 14 ? 1.116 1.281 -18.260 1.00 24.12 14 ARG A C 13
ATOM 8675 O O . ARG A 1 14 ? 1.144 0.269 -18.958 1.00 22.52 14 ARG A O 13
ATOM 8696 N N . GLY A 1 15 ? 1.099 2.518 -18.733 1.00 12.41 15 GLY A N 13
ATOM 8697 C CA . GLY A 1 15 ? 1.112 2.773 -20.163 1.00 74.14 15 GLY A CA 13
ATOM 8698 C C . GLY A 1 15 ? 0.267 1.740 -20.912 1.00 21.31 15 GLY A C 13
ATOM 8699 O O . GLY A 1 15 ? -0.823 1.384 -20.467 1.00 11.01 15 GLY A O 13
ATOM 8703 N N . ALA A 1 16 ? 0.803 1.287 -22.036 1.00 33.01 16 ALA A N 13
ATOM 8704 C CA . ALA A 1 16 ? 0.112 0.302 -22.850 1.00 72.33 16 ALA A CA 13
ATOM 8705 C C . ALA A 1 16 ? 0.345 -1.092 -22.264 1.00 32.21 16 ALA A C 13
ATOM 8706 O O . ALA A 1 16 ? 1.483 -1.548 -22.172 1.00 23.42 16 ALA A O 13
ATOM 8713 N N . ILE A 1 17 ? -0.752 -1.730 -21.883 1.00 13.35 17 ILE A N 13
ATOM 8714 C CA . ILE A 1 17 ? -0.682 -3.062 -21.308 1.00 21.25 17 ILE A CA 13
ATOM 8715 C C . ILE A 1 17 ? -0.098 -4.028 -22.340 1.00 74.54 17 ILE A C 13
ATOM 8716 O O . ILE A 1 17 ? 0.894 -3.716 -22.997 1.00 20.34 17 ILE A O 13
ATOM 8732 N N . CYS A 1 18 ? -0.740 -5.182 -22.452 1.00 64.54 18 CYS A N 13
ATOM 8733 C CA . CYS A 1 18 ? -0.297 -6.196 -23.394 1.00 64.44 18 CYS A CA 13
ATOM 8734 C C . CYS A 1 18 ? 0.123 -5.498 -24.690 1.00 31.35 18 CYS A C 13
ATOM 8735 O O . CYS A 1 18 ? -0.259 -4.355 -24.934 1.00 42.13 18 CYS A O 13
ATOM 8742 N N . HIS A 1 19 ? 0.903 -6.216 -25.485 1.00 11.51 19 HIS A N 13
ATOM 8743 C CA . HIS A 1 19 ? 1.378 -5.679 -26.749 1.00 24.22 19 HIS A CA 13
ATOM 8744 C C . HIS A 1 19 ? 0.273 -4.848 -27.402 1.00 55.11 19 HIS A C 13
ATOM 8745 O O . HIS A 1 19 ? -0.889 -5.254 -27.416 1.00 5.34 19 HIS A O 13
ATOM 8760 N N . PRO A 1 20 ? 0.683 -3.669 -27.942 1.00 13.11 20 PRO A N 13
ATOM 8761 C CA . PRO A 1 20 ? -0.260 -2.777 -28.595 1.00 42.22 20 PRO A CA 13
ATOM 8762 C C . PRO A 1 20 ? -0.655 -3.310 -29.974 1.00 24.42 20 PRO A C 13
ATOM 8763 O O . PRO A 1 20 ? 0.183 -3.841 -30.701 1.00 43.24 20 PRO A O 13
ATOM 8774 N N . VAL A 1 21 ? -1.931 -3.151 -30.291 1.00 71.22 21 VAL A N 13
ATOM 8775 C CA . VAL A 1 21 ? -2.447 -3.610 -31.570 1.00 32.24 21 VAL A CA 13
ATOM 8776 C C . VAL A 1 21 ? -2.708 -5.116 -31.499 1.00 21.15 21 VAL A C 13
ATOM 8777 O O . VAL A 1 21 ? -3.844 -5.561 -31.654 1.00 70.11 21 VAL A O 13
ATOM 8790 N N . PHE A 1 22 ? -1.637 -5.859 -31.263 1.00 64.32 22 PHE A N 13
ATOM 8791 C CA . PHE A 1 22 ? -1.735 -7.306 -31.170 1.00 32.04 22 PHE A CA 13
ATOM 8792 C C . PHE A 1 22 ? -0.557 -7.886 -30.385 1.00 63.32 22 PHE A C 13
ATOM 8793 O O . PHE A 1 22 ? 0.118 -7.168 -29.649 1.00 54.20 22 PHE A O 13
ATOM 8810 N N . CYS A 1 23 ? -0.345 -9.181 -30.570 1.00 24.15 23 CYS A N 13
ATOM 8811 C CA . CYS A 1 23 ? 0.741 -9.866 -29.888 1.00 72.13 23 CYS A CA 13
ATOM 8812 C C . CYS A 1 23 ? 1.415 -10.809 -30.887 1.00 4.04 23 CYS A C 13
ATOM 8813 O O . CYS A 1 23 ? 0.741 -11.560 -31.590 1.00 41.40 23 CYS A O 13
ATOM 8820 N N . PRO A 1 24 ? 2.773 -10.738 -30.917 1.00 41.33 24 PRO A N 13
ATOM 8821 C CA . PRO A 1 24 ? 3.546 -11.576 -31.818 1.00 4.22 24 PRO A CA 13
ATOM 8822 C C . PRO A 1 24 ? 3.599 -13.019 -31.314 1.00 20.53 24 PRO A C 13
ATOM 8823 O O . PRO A 1 24 ? 2.670 -13.485 -30.655 1.00 62.13 24 PRO A O 13
ATOM 8834 N N . ARG A 1 25 ? 4.695 -13.688 -31.642 1.00 40.41 25 ARG A N 13
ATOM 8835 C CA . ARG A 1 25 ? 4.881 -15.069 -31.231 1.00 1.32 25 ARG A CA 13
ATOM 8836 C C . ARG A 1 25 ? 6.294 -15.273 -30.679 1.00 54.34 25 ARG A C 13
ATOM 8837 O O . ARG A 1 25 ? 7.194 -14.484 -30.962 1.00 11.42 25 ARG A O 13
ATOM 8858 N N . ARG A 1 26 ? 6.443 -16.336 -29.903 1.00 5.42 26 ARG A N 13
ATOM 8859 C CA . ARG A 1 26 ? 7.731 -16.653 -29.309 1.00 62.23 26 ARG A CA 13
ATOM 8860 C C . ARG A 1 26 ? 8.017 -15.720 -28.131 1.00 45.22 26 ARG A C 13
ATOM 8861 O O . ARG A 1 26 ? 8.920 -15.977 -27.336 1.00 43.44 26 ARG A O 13
ATOM 8882 N N . TYR A 1 27 ? 7.232 -14.656 -28.056 1.00 54.21 27 TYR A N 13
ATOM 8883 C CA . TYR A 1 27 ? 7.389 -13.683 -26.988 1.00 43.24 27 TYR A CA 13
ATOM 8884 C C . TYR A 1 27 ? 7.511 -14.375 -25.629 1.00 71.03 27 TYR A C 13
ATOM 8885 O O . TYR A 1 27 ? 8.581 -14.865 -25.272 1.00 1.44 27 TYR A O 13
ATOM 8903 N N . LYS A 1 28 ? 6.399 -14.394 -24.909 1.00 1.40 28 LYS A N 13
ATOM 8904 C CA . LYS A 1 28 ? 6.368 -15.018 -23.597 1.00 53.41 28 LYS A CA 13
ATOM 8905 C C . LYS A 1 28 ? 5.156 -14.500 -22.820 1.00 34.11 28 LYS A C 13
ATOM 8906 O O . LYS A 1 28 ? 5.301 -13.697 -21.900 1.00 14.22 28 LYS A O 13
ATOM 8925 N N . GLN A 1 29 ? 3.988 -14.982 -23.219 1.00 15.34 29 GLN A N 13
ATOM 8926 C CA . GLN A 1 29 ? 2.751 -14.578 -22.571 1.00 1.21 29 GLN A CA 13
ATOM 8927 C C . GLN A 1 29 ? 2.969 -14.416 -21.065 1.00 72.41 29 GLN A C 13
ATOM 8928 O O . GLN A 1 29 ? 3.493 -15.316 -20.410 1.00 72.12 29 GLN A O 13
ATOM 8942 N N . ILE A 1 30 ? 2.555 -13.263 -20.560 1.00 24.41 30 ILE A N 13
ATOM 8943 C CA . ILE A 1 30 ? 2.699 -12.973 -19.143 1.00 53.35 30 ILE A CA 13
ATOM 8944 C C . ILE A 1 30 ? 1.357 -12.492 -18.588 1.00 34.44 30 ILE A C 13
ATOM 8945 O O . ILE A 1 30 ? 1.272 -12.078 -17.433 1.00 35.25 30 ILE A O 13
ATOM 8961 N N . GLY A 1 31 ? 0.341 -12.564 -19.436 1.00 4.21 31 GLY A N 13
ATOM 8962 C CA . GLY A 1 31 ? -0.993 -12.141 -19.044 1.00 25.41 31 GLY A CA 13
ATOM 8963 C C . GLY A 1 31 ? -1.760 -11.569 -20.238 1.00 25.41 31 GLY A C 13
ATOM 8964 O O . GLY A 1 31 ? -1.345 -10.572 -20.827 1.00 24.51 31 GLY A O 13
ATOM 8968 N N . THR A 1 32 ? -2.865 -12.225 -20.559 1.00 60.15 32 THR A N 13
ATOM 8969 C CA . THR A 1 32 ? -3.694 -11.794 -21.673 1.00 23.35 32 THR A CA 13
ATOM 8970 C C . THR A 1 32 ? -4.632 -10.668 -21.234 1.00 72.41 32 THR A C 13
ATOM 8971 O O . THR A 1 32 ? -5.361 -10.809 -20.253 1.00 60.42 32 THR A O 13
ATOM 8982 N N . CYS A 1 33 ? -4.584 -9.576 -21.982 1.00 60.12 33 CYS A N 13
ATOM 8983 C CA . CYS A 1 33 ? -5.421 -8.427 -21.683 1.00 42.51 33 CYS A CA 13
ATOM 8984 C C . CYS A 1 33 ? -6.548 -8.371 -22.716 1.00 41.03 33 CYS A C 13
ATOM 8985 O O . CYS A 1 33 ? -6.882 -9.383 -23.330 1.00 53.03 33 CYS A O 13
ATOM 8992 N N . GLY A 1 34 ? -7.102 -7.178 -22.876 1.00 74.45 34 GLY A N 13
ATOM 8993 C CA . GLY A 1 34 ? -8.185 -6.978 -23.825 1.00 1.32 34 GLY A CA 13
ATOM 8994 C C . GLY A 1 34 ? -7.708 -7.213 -25.259 1.00 61.23 34 GLY A C 13
ATOM 8995 O O . GLY A 1 34 ? -6.529 -7.036 -25.562 1.00 60.12 34 GLY A O 13
ATOM 8999 N N . LEU A 1 35 ? -8.649 -7.609 -26.104 1.00 45.24 35 LEU A N 13
ATOM 9000 C CA . LEU A 1 35 ? -8.339 -7.870 -27.500 1.00 31.42 35 LEU A CA 13
ATOM 9001 C C . LEU A 1 35 ? -7.868 -9.318 -27.650 1.00 64.14 35 LEU A C 13
ATOM 9002 O O . LEU A 1 35 ? -6.960 -9.756 -26.945 1.00 44.45 35 LEU A O 13
ATOM 9018 N N . PRO A 1 36 ? -8.523 -10.040 -28.598 1.00 62.35 36 PRO A N 13
ATOM 9019 C CA . PRO A 1 36 ? -8.180 -11.430 -28.851 1.00 12.53 36 PRO A CA 13
ATOM 9020 C C . PRO A 1 36 ? -6.866 -11.538 -29.627 1.00 31.02 36 PRO A C 13
ATOM 9021 O O . PRO A 1 36 ? -6.858 -11.461 -30.854 1.00 61.34 36 PRO A O 13
ATOM 9032 N N . GLY A 1 37 ? -5.787 -11.715 -28.879 1.00 20.03 37 GLY A N 13
ATOM 9033 C CA . GLY A 1 37 ? -4.470 -11.835 -29.481 1.00 72.12 37 GLY A CA 13
ATOM 9034 C C . GLY A 1 37 ? -3.475 -10.880 -28.819 1.00 21.35 37 GLY A C 13
ATOM 9035 O O . GLY A 1 37 ? -2.292 -10.878 -29.157 1.00 54.40 37 GLY A O 13
ATOM 9039 N N . THR A 1 38 ? -3.990 -10.093 -27.886 1.00 55.32 38 THR A N 13
ATOM 9040 C CA . THR A 1 38 ? -3.162 -9.136 -27.173 1.00 42.51 38 THR A CA 13
ATOM 9041 C C . THR A 1 38 ? -2.871 -9.634 -25.756 1.00 43.32 38 THR A C 13
ATOM 9042 O O . THR A 1 38 ? -3.747 -9.609 -24.893 1.00 40.13 38 THR A O 13
ATOM 9053 N N . LYS A 1 39 ? -1.637 -10.074 -25.560 1.00 63.41 39 LYS A N 13
ATOM 9054 C CA . LYS A 1 39 ? -1.219 -10.578 -24.263 1.00 11.45 39 LYS A CA 13
ATOM 9055 C C . LYS A 1 39 ? 0.109 -9.927 -23.871 1.00 42.24 39 LYS A C 13
ATOM 9056 O O . LYS A 1 39 ? 0.725 -9.231 -24.678 1.00 12.04 39 LYS A O 13
ATOM 9075 N N . CYS A 1 40 ? 0.512 -10.176 -22.634 1.00 70.21 40 CYS A N 13
ATOM 9076 C CA . CYS A 1 40 ? 1.756 -9.623 -22.126 1.00 60.22 40 CYS A CA 13
ATOM 9077 C C . CYS A 1 40 ? 2.918 -10.379 -22.775 1.00 13.51 40 CYS A C 13
ATOM 9078 O O . CYS A 1 40 ? 3.308 -11.446 -22.305 1.00 22.02 40 CYS A O 13
ATOM 9085 N N . CYS A 1 41 ? 3.437 -9.795 -23.845 1.00 4.23 41 CYS A N 13
ATOM 9086 C CA . CYS A 1 41 ? 4.547 -10.399 -24.563 1.00 34.54 41 CYS A CA 13
ATOM 9087 C C . CYS A 1 41 ? 5.707 -9.402 -24.583 1.00 35.12 41 CYS A C 13
ATOM 9088 O O . CYS A 1 41 ? 5.489 -8.192 -24.609 1.00 53.30 41 CYS A O 13
ATOM 9095 N N . LYS A 1 42 ? 6.914 -9.947 -24.570 1.00 21.11 42 LYS A N 13
ATOM 9096 C CA . LYS A 1 42 ? 8.109 -9.120 -24.586 1.00 73.25 42 LYS A CA 13
ATOM 9097 C C . LYS A 1 42 ? 8.078 -8.212 -25.818 1.00 24.52 42 LYS A C 13
ATOM 9098 O O . LYS A 1 42 ? 7.665 -7.057 -25.732 1.00 24.14 42 LYS A O 13
ATOM 9117 N N . LYS A 1 43 ? 8.521 -8.770 -26.935 1.00 41.22 43 LYS A N 13
ATOM 9118 C CA . LYS A 1 43 ? 8.550 -8.025 -28.183 1.00 31.14 43 LYS A CA 13
ATOM 9119 C C . LYS A 1 43 ? 9.450 -8.751 -29.184 1.00 72.35 43 LYS A C 13
ATOM 9120 O O . LYS A 1 43 ? 9.035 -9.029 -30.309 1.00 23.44 43 LYS A O 13
ATOM 9139 N N . PRO A 1 44 ? 10.697 -9.045 -28.729 1.00 21.21 44 PRO A N 13
ATOM 9140 C CA . PRO A 1 44 ? 11.659 -9.734 -29.573 1.00 0.45 44 PRO A CA 13
ATOM 9141 C C . PRO A 1 44 ? 11.316 -11.220 -29.695 1.00 41.33 44 PRO A C 13
ATOM 9142 O O . PRO A 1 44 ? 12.205 -12.070 -29.668 1.00 13.30 44 PRO A O 13
ATOM 9153 N N . GLY A 1 1 ? -3.422 -0.355 0.094 1.00 11.23 1 GLY A N 14
ATOM 9154 C CA . GLY A 1 1 ? -2.499 -1.459 0.291 1.00 23.24 1 GLY A CA 14
ATOM 9155 C C . GLY A 1 1 ? -2.707 -2.544 -0.767 1.00 51.14 1 GLY A C 14
ATOM 9156 O O . GLY A 1 1 ? -3.620 -3.360 -0.654 1.00 34.04 1 GLY A O 14
ATOM 9160 N N . ILE A 1 2 ? -1.845 -2.518 -1.773 1.00 51.31 2 ILE A N 14
ATOM 9161 C CA . ILE A 1 2 ? -1.923 -3.489 -2.851 1.00 53.43 2 ILE A CA 14
ATOM 9162 C C . ILE A 1 2 ? -0.612 -4.274 -2.921 1.00 1.22 2 ILE A C 14
ATOM 9163 O O . ILE A 1 2 ? 0.355 -3.822 -3.532 1.00 52.35 2 ILE A O 14
ATOM 9179 N N . ILE A 1 3 ? -0.621 -5.436 -2.285 1.00 70.34 3 ILE A N 14
ATOM 9180 C CA . ILE A 1 3 ? 0.556 -6.289 -2.267 1.00 54.34 3 ILE A CA 14
ATOM 9181 C C . ILE A 1 3 ? 0.505 -7.245 -3.461 1.00 25.25 3 ILE A C 14
ATOM 9182 O O . ILE A 1 3 ? -0.170 -8.272 -3.409 1.00 63.14 3 ILE A O 14
ATOM 9198 N N . ASN A 1 4 ? 1.229 -6.874 -4.507 1.00 11.04 4 ASN A N 14
ATOM 9199 C CA . ASN A 1 4 ? 1.275 -7.686 -5.711 1.00 23.14 4 ASN A CA 14
ATOM 9200 C C . ASN A 1 4 ? 1.933 -6.885 -6.836 1.00 54.20 4 ASN A C 14
ATOM 9201 O O . ASN A 1 4 ? 2.332 -5.739 -6.636 1.00 1.25 4 ASN A O 14
ATOM 9212 N N . THR A 1 5 ? 2.025 -7.519 -7.995 1.00 75.54 5 THR A N 14
ATOM 9213 C CA . THR A 1 5 ? 2.627 -6.880 -9.153 1.00 34.00 5 THR A CA 14
ATOM 9214 C C . THR A 1 5 ? 2.576 -7.813 -10.364 1.00 72.32 5 THR A C 14
ATOM 9215 O O . THR A 1 5 ? 3.197 -8.875 -10.361 1.00 43.20 5 THR A O 14
ATOM 9226 N N . LEU A 1 6 ? 1.830 -7.384 -11.371 1.00 53.42 6 LEU A N 14
ATOM 9227 C CA . LEU A 1 6 ? 1.690 -8.167 -12.587 1.00 33.44 6 LEU A CA 14
ATOM 9228 C C . LEU A 1 6 ? 0.698 -9.306 -12.342 1.00 72.53 6 LEU A C 14
ATOM 9229 O O . LEU A 1 6 ? 0.500 -9.728 -11.204 1.00 34.30 6 LEU A O 14
ATOM 9245 N N . GLN A 1 7 ? 0.101 -9.772 -13.430 1.00 31.03 7 GLN A N 14
ATOM 9246 C CA . GLN A 1 7 ? -0.865 -10.854 -13.348 1.00 35.02 7 GLN A CA 14
ATOM 9247 C C . GLN A 1 7 ? -1.074 -11.485 -14.726 1.00 52.30 7 GLN A C 14
ATOM 9248 O O . GLN A 1 7 ? -0.497 -12.528 -15.029 1.00 44.53 7 GLN A O 14
ATOM 9262 N N . LYS A 1 8 ? -1.901 -10.826 -15.524 1.00 15.31 8 LYS A N 14
ATOM 9263 C CA . LYS A 1 8 ? -2.194 -11.309 -16.863 1.00 4.12 8 LYS A CA 14
ATOM 9264 C C . LYS A 1 8 ? -3.182 -10.357 -17.539 1.00 70.05 8 LYS A C 14
ATOM 9265 O O . LYS A 1 8 ? -2.786 -9.512 -18.341 1.00 0.25 8 LYS A O 14
ATOM 9284 N N . TYR A 1 9 ? -4.449 -10.526 -17.192 1.00 74.33 9 TYR A N 14
ATOM 9285 C CA . TYR A 1 9 ? -5.498 -9.693 -17.756 1.00 45.32 9 TYR A CA 14
ATOM 9286 C C . TYR A 1 9 ? -5.054 -8.230 -17.832 1.00 61.41 9 TYR A C 14
ATOM 9287 O O . TYR A 1 9 ? -5.534 -7.475 -18.676 1.00 34.22 9 TYR A O 14
ATOM 9305 N N . TYR A 1 10 ? -4.142 -7.875 -16.939 1.00 51.21 10 TYR A N 14
ATOM 9306 C CA . TYR A 1 10 ? -3.628 -6.516 -16.894 1.00 72.43 10 TYR A CA 14
ATOM 9307 C C . TYR A 1 10 ? -2.123 -6.508 -16.619 1.00 71.23 10 TYR A C 14
ATOM 9308 O O . TYR A 1 10 ? -1.550 -5.464 -16.311 1.00 74.21 10 TYR A O 14
ATOM 9326 N N . CYS A 1 11 ? -1.525 -7.684 -16.741 1.00 34.44 11 CYS A N 14
ATOM 9327 C CA . CYS A 1 11 ? -0.098 -7.826 -16.509 1.00 1.10 11 CYS A CA 14
ATOM 9328 C C . CYS A 1 11 ? 0.613 -6.630 -17.145 1.00 12.41 11 CYS A C 14
ATOM 9329 O O . CYS A 1 11 ? 0.040 -5.937 -17.984 1.00 55.31 11 CYS A O 14
ATOM 9336 N N . ARG A 1 12 ? 1.851 -6.424 -16.721 1.00 1.31 12 ARG A N 14
ATOM 9337 C CA . ARG A 1 12 ? 2.646 -5.323 -17.239 1.00 21.15 12 ARG A CA 14
ATOM 9338 C C . ARG A 1 12 ? 2.471 -4.083 -16.360 1.00 52.42 12 ARG A C 14
ATOM 9339 O O . ARG A 1 12 ? 3.443 -3.560 -15.817 1.00 33.24 12 ARG A O 14
ATOM 9360 N N . VAL A 1 13 ? 1.225 -3.647 -16.249 1.00 15.03 13 VAL A N 14
ATOM 9361 C CA . VAL A 1 13 ? 0.909 -2.478 -15.446 1.00 4.33 13 VAL A CA 14
ATOM 9362 C C . VAL A 1 13 ? -0.534 -2.050 -15.720 1.00 22.03 13 VAL A C 14
ATOM 9363 O O . VAL A 1 13 ? -1.466 -2.568 -15.106 1.00 4.20 13 VAL A O 14
ATOM 9376 N N . ARG A 1 14 ? -0.674 -1.109 -16.642 1.00 65.20 14 ARG A N 14
ATOM 9377 C CA . ARG A 1 14 ? -1.988 -0.606 -17.005 1.00 25.12 14 ARG A CA 14
ATOM 9378 C C . ARG A 1 14 ? -1.883 0.330 -18.210 1.00 51.43 14 ARG A C 14
ATOM 9379 O O . ARG A 1 14 ? -0.938 1.111 -18.314 1.00 71.25 14 ARG A O 14
ATOM 9400 N N . GLY A 1 15 ? -2.867 0.222 -19.091 1.00 32.33 15 GLY A N 14
ATOM 9401 C CA . GLY A 1 15 ? -2.898 1.049 -20.285 1.00 1.02 15 GLY A CA 14
ATOM 9402 C C . GLY A 1 15 ? -1.977 0.483 -21.368 1.00 11.12 15 GLY A C 14
ATOM 9403 O O . GLY A 1 15 ? -2.432 0.143 -22.459 1.00 1.12 15 GLY A O 14
ATOM 9407 N N . ALA A 1 16 ? -0.699 0.400 -21.029 1.00 31.34 16 ALA A N 14
ATOM 9408 C CA . ALA A 1 16 ? 0.290 -0.119 -21.958 1.00 73.24 16 ALA A CA 14
ATOM 9409 C C . ALA A 1 16 ? 0.471 -1.619 -21.719 1.00 32.41 16 ALA A C 14
ATOM 9410 O O . ALA A 1 16 ? 1.551 -2.162 -21.946 1.00 61.00 16 ALA A O 14
ATOM 9417 N N . ILE A 1 17 ? -0.603 -2.247 -21.263 1.00 72.32 17 ILE A N 14
ATOM 9418 C CA . ILE A 1 17 ? -0.576 -3.674 -20.990 1.00 75.34 17 ILE A CA 14
ATOM 9419 C C . ILE A 1 17 ? -0.599 -4.443 -22.313 1.00 53.54 17 ILE A C 14
ATOM 9420 O O . ILE A 1 17 ? -1.247 -4.020 -23.270 1.00 12.23 17 ILE A O 14
ATOM 9436 N N . CYS A 1 18 ? 0.116 -5.558 -22.326 1.00 12.23 18 CYS A N 14
ATOM 9437 C CA . CYS A 1 18 ? 0.186 -6.389 -23.515 1.00 53.15 18 CYS A CA 14
ATOM 9438 C C . CYS A 1 18 ? 0.794 -5.558 -24.647 1.00 4.02 18 CYS A C 14
ATOM 9439 O O . CYS A 1 18 ? 0.637 -4.338 -24.680 1.00 22.52 18 CYS A O 14
ATOM 9446 N N . HIS A 1 19 ? 1.476 -6.251 -25.546 1.00 65.34 19 HIS A N 14
ATOM 9447 C CA . HIS A 1 19 ? 2.109 -5.593 -26.676 1.00 44.44 19 HIS A CA 14
ATOM 9448 C C . HIS A 1 19 ? 1.181 -4.507 -27.223 1.00 52.34 19 HIS A C 14
ATOM 9449 O O . HIS A 1 19 ? -0.025 -4.719 -27.345 1.00 45.05 19 HIS A O 14
ATOM 9464 N N . PRO A 1 20 ? 1.793 -3.336 -27.547 1.00 23.25 20 PRO A N 14
ATOM 9465 C CA . PRO A 1 20 ? 1.035 -2.216 -28.078 1.00 30.43 20 PRO A CA 14
ATOM 9466 C C . PRO A 1 20 ? 0.650 -2.458 -29.539 1.00 22.44 20 PRO A C 14
ATOM 9467 O O . PRO A 1 20 ? 1.463 -2.940 -30.327 1.00 12.52 20 PRO A O 14
ATOM 9478 N N . VAL A 1 21 ? -0.589 -2.114 -29.856 1.00 12.33 21 VAL A N 14
ATOM 9479 C CA . VAL A 1 21 ? -1.092 -2.287 -31.208 1.00 64.30 21 VAL A CA 14
ATOM 9480 C C . VAL A 1 21 ? -1.567 -3.730 -31.389 1.00 72.14 21 VAL A C 14
ATOM 9481 O O . VAL A 1 21 ? -2.705 -3.966 -31.793 1.00 63.34 21 VAL A O 14
ATOM 9494 N N . PHE A 1 22 ? -0.672 -4.657 -31.082 1.00 73.50 22 PHE A N 14
ATOM 9495 C CA . PHE A 1 22 ? -0.986 -6.071 -31.206 1.00 53.21 22 PHE A CA 14
ATOM 9496 C C . PHE A 1 22 ? 0.082 -6.931 -30.528 1.00 71.43 22 PHE A C 14
ATOM 9497 O O . PHE A 1 22 ? 1.015 -6.406 -29.923 1.00 32.35 22 PHE A O 14
ATOM 9514 N N . CYS A 1 23 ? -0.090 -8.239 -30.653 1.00 74.12 23 CYS A N 14
ATOM 9515 C CA . CYS A 1 23 ? 0.847 -9.177 -30.060 1.00 62.52 23 CYS A CA 14
ATOM 9516 C C . CYS A 1 23 ? 1.435 -10.041 -31.178 1.00 54.13 23 CYS A C 14
ATOM 9517 O O . CYS A 1 23 ? 0.699 -10.571 -32.009 1.00 61.33 23 CYS A O 14
ATOM 9524 N N . PRO A 1 24 ? 2.789 -10.158 -31.162 1.00 64.34 24 PRO A N 14
ATOM 9525 C CA . PRO A 1 24 ? 3.484 -10.948 -32.165 1.00 30.33 24 PRO A CA 14
ATOM 9526 C C . PRO A 1 24 ? 3.317 -12.445 -31.896 1.00 35.22 24 PRO A C 14
ATOM 9527 O O . PRO A 1 24 ? 2.314 -12.868 -31.321 1.00 64.15 24 PRO A O 14
ATOM 9538 N N . ARG A 1 25 ? 4.313 -13.206 -32.324 1.00 4.13 25 ARG A N 14
ATOM 9539 C CA . ARG A 1 25 ? 4.289 -14.647 -32.136 1.00 42.42 25 ARG A CA 14
ATOM 9540 C C . ARG A 1 25 ? 5.634 -15.134 -31.593 1.00 12.35 25 ARG A C 14
ATOM 9541 O O . ARG A 1 25 ? 6.651 -14.459 -31.746 1.00 73.02 25 ARG A O 14
ATOM 9562 N N . ARG A 1 26 ? 5.595 -16.302 -30.968 1.00 44.40 26 ARG A N 14
ATOM 9563 C CA . ARG A 1 26 ? 6.798 -16.887 -30.401 1.00 3.13 26 ARG A CA 14
ATOM 9564 C C . ARG A 1 26 ? 7.222 -16.118 -29.148 1.00 24.44 26 ARG A C 14
ATOM 9565 O O . ARG A 1 26 ? 8.105 -16.560 -28.413 1.00 73.11 26 ARG A O 14
ATOM 9586 N N . TYR A 1 27 ? 6.574 -14.981 -28.942 1.00 20.43 27 TYR A N 14
ATOM 9587 C CA . TYR A 1 27 ? 6.873 -14.147 -27.790 1.00 70.40 27 TYR A CA 14
ATOM 9588 C C . TYR A 1 27 ? 6.950 -14.985 -26.512 1.00 14.43 27 TYR A C 14
ATOM 9589 O O . TYR A 1 27 ? 7.978 -15.597 -26.227 1.00 53.11 27 TYR A O 14
ATOM 9607 N N . LYS A 1 28 ? 5.848 -14.984 -25.775 1.00 61.44 28 LYS A N 14
ATOM 9608 C CA . LYS A 1 28 ? 5.778 -15.736 -24.534 1.00 75.41 28 LYS A CA 14
ATOM 9609 C C . LYS A 1 28 ? 4.542 -15.296 -23.746 1.00 22.32 28 LYS A C 14
ATOM 9610 O O . LYS A 1 28 ? 4.625 -14.405 -22.903 1.00 13.35 28 LYS A O 14
ATOM 9629 N N . GLN A 1 29 ? 3.426 -15.942 -24.048 1.00 74.14 29 GLN A N 14
ATOM 9630 C CA . GLN A 1 29 ? 2.175 -15.629 -23.379 1.00 12.44 29 GLN A CA 14
ATOM 9631 C C . GLN A 1 29 ? 2.397 -15.506 -21.870 1.00 12.22 29 GLN A C 14
ATOM 9632 O O . GLN A 1 29 ? 2.849 -16.452 -21.226 1.00 53.33 29 GLN A O 14
ATOM 9646 N N . ILE A 1 30 ? 2.069 -14.332 -21.349 1.00 71.42 30 ILE A N 14
ATOM 9647 C CA . ILE A 1 30 ? 2.227 -14.074 -19.928 1.00 52.32 30 ILE A CA 14
ATOM 9648 C C . ILE A 1 30 ? 0.885 -13.628 -19.343 1.00 61.11 30 ILE A C 14
ATOM 9649 O O . ILE A 1 30 ? 0.788 -13.345 -18.150 1.00 55.21 30 ILE A O 14
ATOM 9665 N N . GLY A 1 31 ? -0.115 -13.580 -20.210 1.00 75.12 31 GLY A N 14
ATOM 9666 C CA . GLY A 1 31 ? -1.447 -13.174 -19.794 1.00 52.24 31 GLY A CA 14
ATOM 9667 C C . GLY A 1 31 ? -2.074 -12.223 -20.816 1.00 74.11 31 GLY A C 14
ATOM 9668 O O . GLY A 1 31 ? -1.556 -11.134 -21.056 1.00 1.23 31 GLY A O 14
ATOM 9672 N N . THR A 1 32 ? -3.181 -12.670 -21.391 1.00 15.03 32 THR A N 14
ATOM 9673 C CA . THR A 1 32 ? -3.885 -11.873 -22.381 1.00 41.40 32 THR A CA 14
ATOM 9674 C C . THR A 1 32 ? -4.824 -10.878 -21.696 1.00 31.23 32 THR A C 14
ATOM 9675 O O . THR A 1 32 ? -5.417 -11.189 -20.664 1.00 11.22 32 THR A O 14
ATOM 9686 N N . CYS A 1 33 ? -4.930 -9.702 -22.297 1.00 71.52 33 CYS A N 14
ATOM 9687 C CA . CYS A 1 33 ? -5.787 -8.660 -21.758 1.00 32.42 33 CYS A CA 14
ATOM 9688 C C . CYS A 1 33 ? -7.030 -8.555 -22.643 1.00 55.21 33 CYS A C 14
ATOM 9689 O O . CYS A 1 33 ? -7.054 -9.087 -23.752 1.00 14.02 33 CYS A O 14
ATOM 9696 N N . GLY A 1 34 ? -8.033 -7.865 -22.120 1.00 52.52 34 GLY A N 14
ATOM 9697 C CA . GLY A 1 34 ? -9.277 -7.682 -22.849 1.00 62.43 34 GLY A CA 14
ATOM 9698 C C . GLY A 1 34 ? -9.016 -7.533 -24.350 1.00 32.44 34 GLY A C 14
ATOM 9699 O O . GLY A 1 34 ? -9.638 -8.216 -25.162 1.00 62.31 34 GLY A O 14
ATOM 9703 N N . LEU A 1 35 ? -8.096 -6.636 -24.672 1.00 21.34 35 LEU A N 14
ATOM 9704 C CA . LEU A 1 35 ? -7.745 -6.389 -26.060 1.00 33.01 35 LEU A CA 14
ATOM 9705 C C . LEU A 1 35 ? -7.700 -7.719 -26.815 1.00 35.12 35 LEU A C 14
ATOM 9706 O O . LEU A 1 35 ? -6.921 -8.606 -26.471 1.00 34.45 35 LEU A O 14
ATOM 9722 N N . PRO A 1 36 ? -8.569 -7.818 -27.857 1.00 45.01 36 PRO A N 14
ATOM 9723 C CA . PRO A 1 36 ? -8.635 -9.025 -28.664 1.00 12.35 36 PRO A CA 14
ATOM 9724 C C . PRO A 1 36 ? -7.436 -9.120 -29.609 1.00 3.25 36 PRO A C 14
ATOM 9725 O O . PRO A 1 36 ? -7.458 -8.562 -30.704 1.00 55.25 36 PRO A O 14
ATOM 9736 N N . GLY A 1 37 ? -6.416 -9.831 -29.150 1.00 13.14 37 GLY A N 14
ATOM 9737 C CA . GLY A 1 37 ? -5.210 -10.006 -29.940 1.00 60.43 37 GLY A CA 14
ATOM 9738 C C . GLY A 1 37 ? -4.013 -9.325 -29.274 1.00 13.24 37 GLY A C 14
ATOM 9739 O O . GLY A 1 37 ? -2.941 -9.226 -29.867 1.00 44.03 37 GLY A O 14
ATOM 9743 N N . THR A 1 38 ? -4.238 -8.872 -28.049 1.00 24.22 38 THR A N 14
ATOM 9744 C CA . THR A 1 38 ? -3.191 -8.203 -27.295 1.00 12.20 38 THR A CA 14
ATOM 9745 C C . THR A 1 38 ? -2.988 -8.887 -25.942 1.00 24.11 38 THR A C 14
ATOM 9746 O O . THR A 1 38 ? -3.853 -8.817 -25.070 1.00 63.13 38 THR A O 14
ATOM 9757 N N . LYS A 1 39 ? -1.839 -9.533 -25.809 1.00 23.44 39 LYS A N 14
ATOM 9758 C CA . LYS A 1 39 ? -1.510 -10.230 -24.576 1.00 54.13 39 LYS A CA 14
ATOM 9759 C C . LYS A 1 39 ? -0.115 -9.807 -24.113 1.00 21.11 39 LYS A C 14
ATOM 9760 O O . LYS A 1 39 ? 0.600 -9.114 -24.836 1.00 33.35 39 LYS A O 14
ATOM 9779 N N . CYS A 1 40 ? 0.231 -10.242 -22.910 1.00 63.02 40 CYS A N 14
ATOM 9780 C CA . CYS A 1 40 ? 1.529 -9.917 -22.342 1.00 35.32 40 CYS A CA 14
ATOM 9781 C C . CYS A 1 40 ? 2.579 -10.813 -23.000 1.00 64.41 40 CYS A C 14
ATOM 9782 O O . CYS A 1 40 ? 2.812 -11.935 -22.553 1.00 31.43 40 CYS A O 14
ATOM 9789 N N . CYS A 1 41 ? 3.186 -10.285 -24.052 1.00 44.54 41 CYS A N 14
ATOM 9790 C CA . CYS A 1 41 ? 4.207 -11.023 -24.777 1.00 1.52 41 CYS A CA 14
ATOM 9791 C C . CYS A 1 41 ? 5.561 -10.363 -24.505 1.00 54.02 41 CYS A C 14
ATOM 9792 O O . CYS A 1 41 ? 5.640 -9.147 -24.335 1.00 72.32 41 CYS A O 14
ATOM 9799 N N . LYS A 1 42 ? 6.592 -11.194 -24.473 1.00 1.00 42 LYS A N 14
ATOM 9800 C CA . LYS A 1 42 ? 7.938 -10.707 -24.225 1.00 3.41 42 LYS A CA 14
ATOM 9801 C C . LYS A 1 42 ? 8.730 -10.719 -25.534 1.00 53.33 42 LYS A C 14
ATOM 9802 O O . LYS A 1 42 ? 8.475 -11.544 -26.410 1.00 61.01 42 LYS A O 14
ATOM 9821 N N . LYS A 1 43 ? 9.674 -9.794 -25.626 1.00 53.35 43 LYS A N 14
ATOM 9822 C CA . LYS A 1 43 ? 10.504 -9.688 -26.814 1.00 41.42 43 LYS A CA 14
ATOM 9823 C C . LYS A 1 43 ? 11.972 -9.578 -26.397 1.00 30.01 43 LYS A C 14
ATOM 9824 O O . LYS A 1 43 ? 12.499 -8.476 -26.251 1.00 61.33 43 LYS A O 14
ATOM 9843 N N . PRO A 1 44 ? 12.607 -10.766 -26.211 1.00 71.33 44 PRO A N 14
ATOM 9844 C CA . PRO A 1 44 ? 14.004 -10.814 -25.814 1.00 34.44 44 PRO A CA 14
ATOM 9845 C C . PRO A 1 44 ? 14.921 -10.468 -26.989 1.00 34.44 44 PRO A C 14
ATOM 9846 O O . PRO A 1 44 ? 16.109 -10.214 -26.799 1.00 51.10 44 PRO A O 14
ATOM 9857 N N . GLY A 1 1 ? 4.405 -6.687 -0.571 1.00 74.23 1 GLY A N 15
ATOM 9858 C CA . GLY A 1 1 ? 5.274 -7.828 -0.805 1.00 54.15 1 GLY A CA 15
ATOM 9859 C C . GLY A 1 1 ? 4.682 -8.760 -1.865 1.00 12.30 1 GLY A C 15
ATOM 9860 O O . GLY A 1 1 ? 5.309 -9.017 -2.891 1.00 45.31 1 GLY A O 15
ATOM 9864 N N . ILE A 1 2 ? 3.480 -9.240 -1.580 1.00 24.20 2 ILE A N 15
ATOM 9865 C CA . ILE A 1 2 ? 2.797 -10.138 -2.496 1.00 11.14 2 ILE A CA 15
ATOM 9866 C C . ILE A 1 2 ? 1.312 -9.772 -2.549 1.00 3.15 2 ILE A C 15
ATOM 9867 O O . ILE A 1 2 ? 0.508 -10.317 -1.795 1.00 14.15 2 ILE A O 15
ATOM 9883 N N . ILE A 1 3 ? 0.994 -8.851 -3.447 1.00 22.33 3 ILE A N 15
ATOM 9884 C CA . ILE A 1 3 ? -0.380 -8.406 -3.608 1.00 25.11 3 ILE A CA 15
ATOM 9885 C C . ILE A 1 3 ? -0.664 -8.170 -5.093 1.00 24.13 3 ILE A C 15
ATOM 9886 O O . ILE A 1 3 ? -0.886 -9.118 -5.844 1.00 65.13 3 ILE A O 15
ATOM 9902 N N . ASN A 1 4 ? -0.648 -6.900 -5.471 1.00 25.41 4 ASN A N 15
ATOM 9903 C CA . ASN A 1 4 ? -0.901 -6.528 -6.852 1.00 43.33 4 ASN A CA 15
ATOM 9904 C C . ASN A 1 4 ? 0.423 -6.496 -7.618 1.00 44.22 4 ASN A C 15
ATOM 9905 O O . ASN A 1 4 ? 1.432 -6.018 -7.101 1.00 42.15 4 ASN A O 15
ATOM 9916 N N . THR A 1 5 ? 0.377 -7.011 -8.838 1.00 42.31 5 THR A N 15
ATOM 9917 C CA . THR A 1 5 ? 1.561 -7.047 -9.680 1.00 73.24 5 THR A CA 15
ATOM 9918 C C . THR A 1 5 ? 1.165 -7.213 -11.149 1.00 21.31 5 THR A C 15
ATOM 9919 O O . THR A 1 5 ? 1.502 -6.376 -11.985 1.00 20.22 5 THR A O 15
ATOM 9930 N N . LEU A 1 6 ? 0.456 -8.299 -11.418 1.00 73.32 6 LEU A N 15
ATOM 9931 C CA . LEU A 1 6 ? 0.011 -8.586 -12.771 1.00 74.04 6 LEU A CA 15
ATOM 9932 C C . LEU A 1 6 ? -0.892 -9.821 -12.756 1.00 32.23 6 LEU A C 15
ATOM 9933 O O . LEU A 1 6 ? -0.563 -10.827 -12.129 1.00 32.11 6 LEU A O 15
ATOM 9949 N N . GLN A 1 7 ? -2.013 -9.705 -13.453 1.00 2.50 7 GLN A N 15
ATOM 9950 C CA . GLN A 1 7 ? -2.965 -10.799 -13.527 1.00 75.21 7 GLN A CA 15
ATOM 9951 C C . GLN A 1 7 ? -3.265 -11.144 -14.987 1.00 63.43 7 GLN A C 15
ATOM 9952 O O . GLN A 1 7 ? -3.126 -12.296 -15.398 1.00 13.34 7 GLN A O 15
ATOM 9966 N N . LYS A 1 8 ? -3.669 -10.126 -15.732 1.00 13.01 8 LYS A N 15
ATOM 9967 C CA . LYS A 1 8 ? -3.989 -10.307 -17.138 1.00 33.33 8 LYS A CA 15
ATOM 9968 C C . LYS A 1 8 ? -4.587 -9.012 -17.691 1.00 61.24 8 LYS A C 15
ATOM 9969 O O . LYS A 1 8 ? -3.878 -8.203 -18.287 1.00 53.54 8 LYS A O 15
ATOM 9988 N N . TYR A 1 9 ? -5.885 -8.857 -17.475 1.00 3.13 9 TYR A N 15
ATOM 9989 C CA . TYR A 1 9 ? -6.586 -7.674 -17.945 1.00 24.14 9 TYR A CA 15
ATOM 9990 C C . TYR A 1 9 ? -5.749 -6.414 -17.715 1.00 14.44 9 TYR A C 15
ATOM 9991 O O . TYR A 1 9 ? -5.934 -5.408 -18.399 1.00 34.23 9 TYR A O 15
ATOM 10009 N N . TYR A 1 10 ? -4.847 -6.509 -16.749 1.00 52.30 10 TYR A N 15
ATOM 10010 C CA . TYR A 1 10 ? -3.982 -5.389 -16.420 1.00 40.52 10 TYR A CA 15
ATOM 10011 C C . TYR A 1 10 ? -2.587 -5.872 -16.019 1.00 61.53 10 TYR A C 15
ATOM 10012 O O . TYR A 1 10 ? -1.822 -5.131 -15.404 1.00 61.32 10 TYR A O 15
ATOM 10030 N N . CYS A 1 11 ? -2.298 -7.113 -16.384 1.00 53.02 11 CYS A N 15
ATOM 10031 C CA . CYS A 1 11 ? -1.009 -7.705 -16.070 1.00 42.43 11 CYS A CA 15
ATOM 10032 C C . CYS A 1 11 ? 0.081 -6.682 -16.396 1.00 2.51 11 CYS A C 15
ATOM 10033 O O . CYS A 1 11 ? 0.405 -6.464 -17.562 1.00 62.55 11 CYS A O 15
ATOM 10040 N N . ARG A 1 12 ? 0.617 -6.080 -15.344 1.00 32.01 12 ARG A N 15
ATOM 10041 C CA . ARG A 1 12 ? 1.664 -5.085 -15.503 1.00 54.14 12 ARG A CA 15
ATOM 10042 C C . ARG A 1 12 ? 1.457 -4.301 -16.801 1.00 2.53 12 ARG A C 15
ATOM 10043 O O . ARG A 1 12 ? 0.326 -4.120 -17.248 1.00 34.12 12 ARG A O 15
ATOM 10064 N N . VAL A 1 13 ? 2.568 -3.855 -17.369 1.00 23.33 13 VAL A N 15
ATOM 10065 C CA . VAL A 1 13 ? 2.523 -3.094 -18.606 1.00 25.52 13 VAL A CA 15
ATOM 10066 C C . VAL A 1 13 ? 1.688 -1.831 -18.392 1.00 50.41 13 VAL A C 15
ATOM 10067 O O . VAL A 1 13 ? 0.467 -1.857 -18.540 1.00 1.01 13 VAL A O 15
ATOM 10080 N N . ARG A 1 14 ? 2.379 -0.754 -18.048 1.00 22.12 14 ARG A N 15
ATOM 10081 C CA . ARG A 1 14 ? 1.716 0.517 -17.812 1.00 42.33 14 ARG A CA 15
ATOM 10082 C C . ARG A 1 14 ? 1.038 1.008 -19.093 1.00 61.42 14 ARG A C 15
ATOM 10083 O O . ARG A 1 14 ? -0.169 1.244 -19.109 1.00 61.25 14 ARG A O 15
ATOM 10104 N N . GLY A 1 15 ? 1.844 1.146 -20.136 1.00 10.03 15 GLY A N 15
ATOM 10105 C CA . GLY A 1 15 ? 1.337 1.604 -21.418 1.00 72.11 15 GLY A CA 15
ATOM 10106 C C . GLY A 1 15 ? 0.921 0.422 -22.297 1.00 1.41 15 GLY A C 15
ATOM 10107 O O . GLY A 1 15 ? 1.769 -0.249 -22.882 1.00 63.21 15 GLY A O 15
ATOM 10111 N N . ALA A 1 16 ? -0.384 0.205 -22.362 1.00 32.23 16 ALA A N 15
ATOM 10112 C CA . ALA A 1 16 ? -0.923 -0.884 -23.159 1.00 43.02 16 ALA A CA 15
ATOM 10113 C C . ALA A 1 16 ? -0.908 -2.172 -22.333 1.00 3.41 16 ALA A C 15
ATOM 10114 O O . ALA A 1 16 ? 0.111 -2.858 -22.264 1.00 50.44 16 ALA A O 15
ATOM 10121 N N . ILE A 1 17 ? -2.049 -2.461 -21.726 1.00 14.30 17 ILE A N 15
ATOM 10122 C CA . ILE A 1 17 ? -2.180 -3.654 -20.907 1.00 54.20 17 ILE A CA 15
ATOM 10123 C C . ILE A 1 17 ? -1.419 -4.806 -21.566 1.00 5.42 17 ILE A C 15
ATOM 10124 O O . ILE A 1 17 ? -0.754 -5.585 -20.885 1.00 35.34 17 ILE A O 15
ATOM 10140 N N . CYS A 1 18 ? -1.540 -4.876 -22.883 1.00 62.03 18 CYS A N 15
ATOM 10141 C CA . CYS A 1 18 ? -0.871 -5.919 -23.642 1.00 21.43 18 CYS A CA 15
ATOM 10142 C C . CYS A 1 18 ? -0.236 -5.282 -24.879 1.00 53.13 18 CYS A C 15
ATOM 10143 O O . CYS A 1 18 ? -0.508 -4.124 -25.194 1.00 70.31 18 CYS A O 15
ATOM 10150 N N . HIS A 1 19 ? 0.597 -6.065 -25.548 1.00 22.43 19 HIS A N 15
ATOM 10151 C CA . HIS A 1 19 ? 1.273 -5.592 -26.744 1.00 13.21 19 HIS A CA 15
ATOM 10152 C C . HIS A 1 19 ? 0.306 -4.751 -27.580 1.00 2.50 19 HIS A C 15
ATOM 10153 O O . HIS A 1 19 ? -0.855 -5.118 -27.750 1.00 71.11 19 HIS A O 15
ATOM 10168 N N . PRO A 1 20 ? 0.835 -3.608 -28.093 1.00 5.40 20 PRO A N 15
ATOM 10169 C CA . PRO A 1 20 ? 0.033 -2.711 -28.907 1.00 52.12 20 PRO A CA 15
ATOM 10170 C C . PRO A 1 20 ? -0.177 -3.284 -30.310 1.00 74.31 20 PRO A C 15
ATOM 10171 O O . PRO A 1 20 ? 0.735 -3.874 -30.887 1.00 2.13 20 PRO A O 15
ATOM 10182 N N . VAL A 1 21 ? -1.385 -3.091 -30.819 1.00 34.13 21 VAL A N 15
ATOM 10183 C CA . VAL A 1 21 ? -1.727 -3.581 -32.143 1.00 70.51 21 VAL A CA 15
ATOM 10184 C C . VAL A 1 21 ? -2.037 -5.078 -32.064 1.00 3.30 21 VAL A C 15
ATOM 10185 O O . VAL A 1 21 ? -3.141 -5.505 -32.398 1.00 65.30 21 VAL A O 15
ATOM 10198 N N . PHE A 1 22 ? -1.042 -5.833 -31.620 1.00 14.50 22 PHE A N 15
ATOM 10199 C CA . PHE A 1 22 ? -1.195 -7.272 -31.493 1.00 2.03 22 PHE A CA 15
ATOM 10200 C C . PHE A 1 22 ? -0.140 -7.854 -30.549 1.00 14.42 22 PHE A C 15
ATOM 10201 O O . PHE A 1 22 ? 0.372 -7.153 -29.678 1.00 2.24 22 PHE A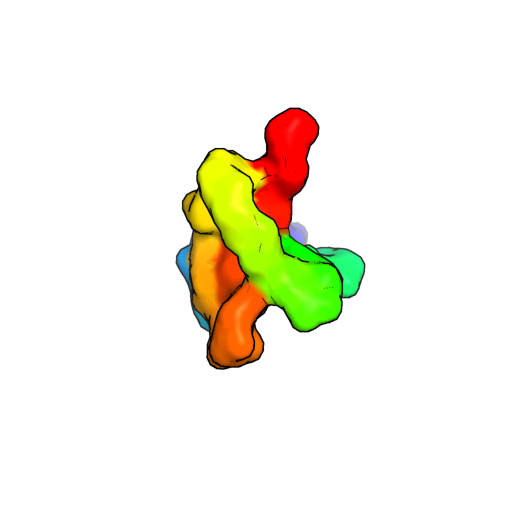 O 15
ATOM 10218 N N . CYS A 1 23 ? 0.152 -9.129 -30.754 1.00 61.41 23 CYS A N 15
ATOM 10219 C CA . CYS A 1 23 ? 1.136 -9.813 -29.932 1.00 61.33 23 CYS A CA 15
ATOM 10220 C C . CYS A 1 23 ? 1.860 -10.841 -30.805 1.00 34.15 23 CYS A C 15
ATOM 10221 O O . CYS A 1 23 ? 1.222 -11.621 -31.510 1.00 34.02 23 CYS A O 15
ATOM 10228 N N . PRO A 1 24 ? 3.217 -10.808 -30.726 1.00 10.11 24 PRO A N 15
ATOM 10229 C CA . PRO A 1 24 ? 4.034 -11.727 -31.500 1.00 1.03 24 PRO A CA 15
ATOM 10230 C C . PRO A 1 24 ? 3.999 -13.133 -30.897 1.00 0.23 24 PRO A C 15
ATOM 10231 O O . PRO A 1 24 ? 3.024 -13.510 -30.249 1.00 74.34 24 PRO A O 15
ATOM 10242 N N . ARG A 1 25 ? 5.075 -13.869 -31.131 1.00 22.34 25 ARG A N 15
ATOM 10243 C CA . ARG A 1 25 ? 5.180 -15.225 -30.618 1.00 71.15 25 ARG A CA 15
ATOM 10244 C C . ARG A 1 25 ? 6.556 -15.450 -29.990 1.00 24.14 25 ARG A C 15
ATOM 10245 O O . ARG A 1 25 ? 7.494 -14.700 -30.256 1.00 25.41 25 ARG A O 15
ATOM 10266 N N . ARG A 1 26 ? 6.634 -16.486 -29.167 1.00 13.10 26 ARG A N 15
ATOM 10267 C CA . ARG A 1 26 ? 7.880 -16.819 -28.498 1.00 52.00 26 ARG A CA 15
ATOM 10268 C C . ARG A 1 26 ? 8.175 -15.806 -27.390 1.00 41.44 26 ARG A C 15
ATOM 10269 O O . ARG A 1 26 ? 9.066 -16.020 -26.570 1.00 12.24 26 ARG A O 15
ATOM 10290 N N . TYR A 1 27 ? 7.410 -14.724 -27.403 1.00 5.31 27 TYR A N 15
ATOM 10291 C CA . TYR A 1 27 ? 7.579 -13.677 -26.410 1.00 11.44 27 TYR A CA 15
ATOM 10292 C C . TYR A 1 27 ? 7.578 -14.258 -24.994 1.00 63.24 27 TYR A C 15
ATOM 10293 O O . TYR A 1 27 ? 8.585 -14.802 -24.543 1.00 34.25 27 TYR A O 15
ATOM 10311 N N . LYS A 1 28 ? 6.438 -14.123 -24.334 1.00 75.42 28 LYS A N 15
ATOM 10312 C CA . LYS A 1 28 ? 6.293 -14.629 -22.980 1.00 14.44 28 LYS A CA 15
ATOM 10313 C C . LYS A 1 28 ? 4.987 -14.102 -22.380 1.00 71.25 28 LYS A C 15
ATOM 10314 O O . LYS A 1 28 ? 4.945 -12.991 -21.855 1.00 34.04 28 LYS A O 15
ATOM 10333 N N . GLN A 1 29 ? 3.953 -14.925 -22.480 1.00 63.11 29 GLN A N 15
ATOM 10334 C CA . GLN A 1 29 ? 2.650 -14.556 -21.955 1.00 33.34 29 GLN A CA 15
ATOM 10335 C C . GLN A 1 29 ? 2.724 -14.363 -20.439 1.00 11.43 29 GLN A C 15
ATOM 10336 O O . GLN A 1 29 ? 3.127 -15.270 -19.712 1.00 75.04 29 GLN A O 15
ATOM 10350 N N . ILE A 1 30 ? 2.329 -13.174 -20.006 1.00 62.21 30 ILE A N 15
ATOM 10351 C CA . ILE A 1 30 ? 2.346 -12.850 -18.590 1.00 10.12 30 ILE A CA 15
ATOM 10352 C C . ILE A 1 30 ? 0.927 -12.506 -18.133 1.00 33.51 30 ILE A C 15
ATOM 10353 O O . ILE A 1 30 ? 0.688 -12.290 -16.946 1.00 4.42 30 ILE A O 15
ATOM 10369 N N . GLY A 1 31 ? 0.021 -12.468 -19.099 1.00 44.34 31 GLY A N 15
ATOM 10370 C CA . GLY A 1 31 ? -1.368 -12.154 -18.811 1.00 61.32 31 GLY A CA 15
ATOM 10371 C C . GLY A 1 31 ? -2.043 -11.497 -20.017 1.00 11.24 31 GLY A C 15
ATOM 10372 O O . GLY A 1 31 ? -1.522 -10.533 -20.575 1.00 11.51 31 GLY A O 15
ATOM 10376 N N . THR A 1 32 ? -3.193 -12.045 -20.382 1.00 44.34 32 THR A N 15
ATOM 10377 C CA . THR A 1 32 ? -3.944 -11.523 -21.511 1.00 74.43 32 THR A CA 15
ATOM 10378 C C . THR A 1 32 ? -4.700 -10.255 -21.109 1.00 64.10 32 THR A C 15
ATOM 10379 O O . THR A 1 32 ? -5.123 -10.118 -19.962 1.00 52.25 32 THR A O 15
ATOM 10390 N N . CYS A 1 33 ? -4.845 -9.360 -22.075 1.00 72.10 33 CYS A N 15
ATOM 10391 C CA . CYS A 1 33 ? -5.542 -8.108 -21.836 1.00 41.41 33 CYS A CA 15
ATOM 10392 C C . CYS A 1 33 ? -5.820 -7.447 -23.188 1.00 34.32 33 CYS A C 15
ATOM 10393 O O . CYS A 1 33 ? -5.014 -7.550 -24.111 1.00 4.24 33 CYS A O 15
ATOM 10400 N N . GLY A 1 34 ? -6.965 -6.784 -23.262 1.00 30.31 34 GLY A N 15
ATOM 10401 C CA . GLY A 1 34 ? -7.360 -6.107 -24.486 1.00 21.35 34 GLY A CA 15
ATOM 10402 C C . GLY A 1 34 ? -8.326 -6.969 -25.302 1.00 3.14 34 GLY A C 15
ATOM 10403 O O . GLY A 1 34 ? -9.237 -7.582 -24.747 1.00 43.21 34 GLY A O 15
ATOM 10407 N N . LEU A 1 35 ? -8.094 -6.988 -26.606 1.00 4.01 35 LEU A N 15
ATOM 10408 C CA . LEU A 1 35 ? -8.932 -7.764 -27.504 1.00 23.21 35 LEU A CA 15
ATOM 10409 C C . LEU A 1 35 ? -8.320 -9.154 -27.691 1.00 74.21 35 LEU A C 15
ATOM 10410 O O . LEU A 1 35 ? -7.312 -9.482 -27.068 1.00 42.20 35 LEU A O 15
ATOM 10426 N N . PRO A 1 36 ? -8.974 -9.955 -28.575 1.00 62.10 36 PRO A N 15
ATOM 10427 C CA . PRO A 1 36 ? -8.505 -11.302 -28.852 1.00 73.31 36 PRO A CA 15
ATOM 10428 C C . PRO A 1 36 ? -7.260 -11.278 -29.741 1.00 54.03 36 PRO A C 15
ATOM 10429 O O . PRO A 1 36 ? -7.369 -11.261 -30.966 1.00 44.45 36 PRO A O 15
ATOM 10440 N N . GLY A 1 37 ? -6.107 -11.278 -29.090 1.00 1.33 37 GLY A N 15
ATOM 10441 C CA . GLY A 1 37 ? -4.843 -11.256 -29.806 1.00 22.01 37 GLY A CA 15
ATOM 10442 C C . GLY A 1 37 ? -3.804 -10.417 -29.059 1.00 63.10 37 GLY A C 15
ATOM 10443 O O . GLY A 1 37 ? -2.616 -10.469 -29.374 1.00 22.51 37 GLY A O 15
ATOM 10447 N N . THR A 1 38 ? -4.289 -9.663 -28.084 1.00 31.13 38 THR A N 15
ATOM 10448 C CA . THR A 1 38 ? -3.417 -8.814 -27.289 1.00 73.35 38 THR A CA 15
ATOM 10449 C C . THR A 1 38 ? -3.157 -9.448 -25.922 1.00 32.33 38 THR A C 15
ATOM 10450 O O . THR A 1 38 ? -4.047 -9.489 -25.073 1.00 63.01 38 THR A O 15
ATOM 10461 N N . LYS A 1 39 ? -1.934 -9.927 -25.750 1.00 61.41 39 LYS A N 15
ATOM 10462 C CA . LYS A 1 39 ? -1.545 -10.558 -24.500 1.00 15.42 39 LYS A CA 15
ATOM 10463 C C . LYS A 1 39 ? -0.297 -9.864 -23.950 1.00 54.03 39 LYS A C 15
ATOM 10464 O O . LYS A 1 39 ? 0.314 -9.045 -24.635 1.00 23.32 39 LYS A O 15
ATOM 10483 N N . CYS A 1 40 ? 0.043 -10.217 -22.720 1.00 24.14 40 CYS A N 15
ATOM 10484 C CA . CYS A 1 40 ? 1.208 -9.639 -22.070 1.00 54.33 40 CYS A CA 15
ATOM 10485 C C . CYS A 1 40 ? 2.455 -10.345 -22.603 1.00 65.34 40 CYS A C 15
ATOM 10486 O O . CYS A 1 40 ? 2.807 -11.428 -22.137 1.00 3.31 40 CYS A O 15
ATOM 10493 N N . CYS A 1 41 ? 3.091 -9.704 -23.574 1.00 35.24 41 CYS A N 15
ATOM 10494 C CA . CYS A 1 41 ? 4.292 -10.258 -24.175 1.00 52.21 41 CYS A CA 15
ATOM 10495 C C . CYS A 1 41 ? 5.377 -9.180 -24.160 1.00 41.44 41 CYS A C 15
ATOM 10496 O O . CYS A 1 41 ? 5.092 -8.004 -24.385 1.00 24.23 41 CYS A O 15
ATOM 10503 N N . LYS A 1 42 ? 6.599 -9.618 -23.894 1.00 74.20 42 LYS A N 15
ATOM 10504 C CA . LYS A 1 42 ? 7.728 -8.705 -23.847 1.00 70.20 42 LYS A CA 15
ATOM 10505 C C . LYS A 1 42 ? 7.724 -7.830 -25.102 1.00 74.43 42 LYS A C 15
ATOM 10506 O O . LYS A 1 42 ? 6.921 -8.045 -26.010 1.00 4.22 42 LYS A O 15
ATOM 10525 N N . LYS A 1 43 ? 8.629 -6.863 -25.114 1.00 32.12 43 LYS A N 15
ATOM 10526 C CA . LYS A 1 43 ? 8.739 -5.955 -26.243 1.00 4.03 43 LYS A CA 15
ATOM 10527 C C . LYS A 1 43 ? 10.202 -5.544 -26.420 1.00 5.25 43 LYS A C 15
ATOM 10528 O O . LYS A 1 43 ? 10.603 -4.461 -25.994 1.00 74.31 43 LYS A O 15
ATOM 10547 N N . PRO A 1 44 ? 10.981 -6.453 -27.065 1.00 21.23 44 PRO A N 15
ATOM 10548 C CA . PRO A 1 44 ? 12.391 -6.196 -27.303 1.00 61.00 44 PRO A CA 15
ATOM 10549 C C . PRO A 1 44 ? 12.580 -5.181 -28.432 1.00 62.34 44 PRO A C 15
ATOM 10550 O O . PRO A 1 44 ? 13.337 -5.426 -29.371 1.00 13.40 44 PRO A O 15
ATOM 10561 N N . GLY A 1 1 ? -2.568 1.594 -5.163 1.00 34.51 1 GLY A N 16
ATOM 10562 C CA . GLY A 1 1 ? -1.259 1.922 -5.700 1.00 62.44 1 GLY A CA 16
ATOM 10563 C C . GLY A 1 1 ? -0.514 0.659 -6.139 1.00 11.01 1 GLY A C 16
ATOM 10564 O O . GLY A 1 1 ? -0.051 0.570 -7.275 1.00 11.10 1 GLY A O 16
ATOM 10568 N N . ILE A 1 2 ? -0.422 -0.286 -5.215 1.00 3.12 2 ILE A N 16
ATOM 10569 C CA . ILE A 1 2 ? 0.259 -1.540 -5.492 1.00 11.53 2 ILE A CA 16
ATOM 10570 C C . ILE A 1 2 ? -0.472 -2.680 -4.780 1.00 52.22 2 ILE A C 16
ATOM 10571 O O . ILE A 1 2 ? -0.443 -2.771 -3.554 1.00 13.11 2 ILE A O 16
ATOM 10587 N N . ILE A 1 3 ? -1.111 -3.521 -5.580 1.00 44.14 3 ILE A N 16
ATOM 10588 C CA . ILE A 1 3 ? -1.848 -4.652 -5.043 1.00 11.54 3 ILE A CA 16
ATOM 10589 C C . ILE A 1 3 ? -1.175 -5.952 -5.486 1.00 45.30 3 ILE A C 16
ATOM 10590 O O . ILE A 1 3 ? -0.501 -6.608 -4.693 1.00 45.42 3 ILE A O 16
ATOM 10606 N N . ASN A 1 4 ? -1.380 -6.286 -6.752 1.00 12.44 4 ASN A N 16
ATOM 10607 C CA . ASN A 1 4 ? -0.801 -7.496 -7.310 1.00 52.40 4 ASN A CA 16
ATOM 10608 C C . ASN A 1 4 ? 0.068 -7.131 -8.515 1.00 3.22 4 ASN A C 16
ATOM 10609 O O . ASN A 1 4 ? -0.109 -6.072 -9.115 1.00 3.43 4 ASN A O 16
ATOM 10620 N N . THR A 1 5 ? 0.989 -8.029 -8.833 1.00 42.41 5 THR A N 16
ATOM 10621 C CA . THR A 1 5 ? 1.887 -7.814 -9.956 1.00 32.45 5 THR A CA 16
ATOM 10622 C C . THR A 1 5 ? 1.783 -8.973 -10.950 1.00 4.15 5 THR A C 16
ATOM 10623 O O . THR A 1 5 ? 1.936 -10.134 -10.573 1.00 53.02 5 THR A O 16
ATOM 10634 N N . LEU A 1 6 ? 1.525 -8.617 -12.199 1.00 42.13 6 LEU A N 16
ATOM 10635 C CA . LEU A 1 6 ? 1.400 -9.612 -13.250 1.00 73.33 6 LEU A CA 16
ATOM 10636 C C . LEU A 1 6 ? 0.221 -10.535 -12.934 1.00 61.44 6 LEU A C 16
ATOM 10637 O O . LEU A 1 6 ? 0.152 -11.110 -11.849 1.00 14.21 6 LEU A O 16
ATOM 10653 N N . GLN A 1 7 ? -0.676 -10.649 -13.902 1.00 72.14 7 GLN A N 16
ATOM 10654 C CA . GLN A 1 7 ? -1.848 -11.493 -13.741 1.00 53.31 7 GLN A CA 16
ATOM 10655 C C . GLN A 1 7 ? -2.289 -12.054 -15.095 1.00 0.53 7 GLN A C 16
ATOM 10656 O O . GLN A 1 7 ? -2.051 -13.223 -15.393 1.00 53.12 7 GLN A O 16
ATOM 10670 N N . LYS A 1 8 ? -2.923 -11.193 -15.878 1.00 33.34 8 LYS A N 16
ATOM 10671 C CA . LYS A 1 8 ? -3.399 -11.588 -17.192 1.00 73.34 8 LYS A CA 16
ATOM 10672 C C . LYS A 1 8 ? -4.242 -10.458 -17.786 1.00 10.51 8 LYS A C 16
ATOM 10673 O O . LYS A 1 8 ? -3.759 -9.687 -18.614 1.00 64.20 8 LYS A O 16
ATOM 10692 N N . TYR A 1 9 ? -5.488 -10.394 -17.339 1.00 43.31 9 TYR A N 16
ATOM 10693 C CA . TYR A 1 9 ? -6.402 -9.370 -17.816 1.00 12.04 9 TYR A CA 16
ATOM 10694 C C . TYR A 1 9 ? -5.699 -8.016 -17.928 1.00 1.20 9 TYR A C 16
ATOM 10695 O O . TYR A 1 9 ? -6.129 -7.150 -18.689 1.00 22.30 9 TYR A O 16
ATOM 10713 N N . TYR A 1 10 ? -4.629 -7.875 -17.159 1.00 14.22 10 TYR A N 16
ATOM 10714 C CA . TYR A 1 10 ? -3.862 -6.641 -17.162 1.00 54.44 10 TYR A CA 16
ATOM 10715 C C . TYR A 1 10 ? -2.379 -6.916 -16.909 1.00 61.22 10 TYR A C 16
ATOM 10716 O O . TYR A 1 10 ? -1.620 -6.003 -16.589 1.00 10.24 10 TYR A O 16
ATOM 10734 N N . CYS A 1 11 ? -2.010 -8.179 -17.063 1.00 21.43 11 CYS A N 16
ATOM 10735 C CA . CYS A 1 11 ? -0.631 -8.587 -16.855 1.00 3.23 11 CYS A CA 16
ATOM 10736 C C . CYS A 1 11 ? 0.280 -7.573 -17.550 1.00 52.21 11 CYS A C 16
ATOM 10737 O O . CYS A 1 11 ? 0.005 -7.155 -18.674 1.00 63.31 11 CYS A O 16
ATOM 10744 N N . ARG A 1 12 ? 1.345 -7.206 -16.853 1.00 31.13 12 ARG A N 16
ATOM 10745 C CA . ARG A 1 12 ? 2.297 -6.249 -17.389 1.00 45.12 12 ARG A CA 16
ATOM 10746 C C . ARG A 1 12 ? 3.372 -5.929 -16.348 1.00 63.33 12 ARG A C 16
ATOM 10747 O O . ARG A 1 12 ? 3.663 -6.750 -15.479 1.00 50.40 12 ARG A O 16
ATOM 10768 N N . VAL A 1 13 ? 3.933 -4.735 -16.471 1.00 63.40 13 VAL A N 16
ATOM 10769 C CA . VAL A 1 13 ? 4.970 -4.297 -15.552 1.00 33.34 13 VAL A CA 16
ATOM 10770 C C . VAL A 1 13 ? 4.871 -2.782 -15.363 1.00 31.22 13 VAL A C 16
ATOM 10771 O O . VAL A 1 13 ? 4.909 -2.290 -14.236 1.00 42.44 13 VAL A O 16
ATOM 10784 N N . ARG A 1 14 ? 4.746 -2.085 -16.483 1.00 33.53 14 ARG A N 16
ATOM 10785 C CA . ARG A 1 14 ? 4.641 -0.636 -16.455 1.00 21.51 14 ARG A CA 16
ATOM 10786 C C . ARG A 1 14 ? 4.199 -0.110 -17.822 1.00 4.21 14 ARG A C 16
ATOM 10787 O O . ARG A 1 14 ? 5.000 -0.044 -18.754 1.00 34.12 14 ARG A O 16
ATOM 10808 N N . GLY A 1 15 ? 2.927 0.252 -17.898 1.00 62.12 15 GLY A N 16
ATOM 10809 C CA . GLY A 1 15 ? 2.370 0.771 -19.136 1.00 34.33 15 GLY A CA 16
ATOM 10810 C C . GLY A 1 15 ? 1.080 0.036 -19.506 1.00 55.22 15 GLY A C 16
ATOM 10811 O O . GLY A 1 15 ? 0.369 -0.457 -18.632 1.00 32.12 15 GLY A O 16
ATOM 10815 N N . ALA A 1 16 ? 0.816 -0.013 -20.804 1.00 23.32 16 ALA A N 16
ATOM 10816 C CA . ALA A 1 16 ? -0.376 -0.679 -21.301 1.00 23.33 16 ALA A CA 16
ATOM 10817 C C . ALA A 1 16 ? -0.213 -2.192 -21.142 1.00 21.31 16 ALA A C 16
ATOM 10818 O O . ALA A 1 16 ? 0.770 -2.767 -21.607 1.00 40.35 16 ALA A O 16
ATOM 10825 N N . ILE A 1 17 ? -1.192 -2.795 -20.483 1.00 1.40 17 ILE A N 16
ATOM 10826 C CA . ILE A 1 17 ? -1.170 -4.230 -20.257 1.00 4.20 17 ILE A CA 16
ATOM 10827 C C . ILE A 1 17 ? -1.012 -4.950 -21.597 1.00 73.44 17 ILE A C 16
ATOM 10828 O O . ILE A 1 17 ? -1.440 -4.443 -22.633 1.00 51.00 17 ILE A O 16
ATOM 10844 N N . CYS A 1 18 ? -0.397 -6.122 -21.534 1.00 73.34 18 CYS A N 16
ATOM 10845 C CA . CYS A 1 18 ? -0.178 -6.918 -22.730 1.00 52.24 18 CYS A CA 16
ATOM 10846 C C . CYS A 1 18 ? 0.365 -5.998 -23.826 1.00 75.32 18 CYS A C 16
ATOM 10847 O O . CYS A 1 18 ? 0.605 -4.816 -23.587 1.00 14.13 18 CYS A O 16
ATOM 10854 N N . HIS A 1 19 ? 0.542 -6.576 -25.005 1.00 70.21 19 HIS A N 16
ATOM 10855 C CA . HIS A 1 19 ? 1.052 -5.823 -26.138 1.00 71.45 19 HIS A CA 16
ATOM 10856 C C . HIS A 1 19 ? -0.045 -4.904 -26.679 1.00 2.41 19 HIS A C 16
ATOM 10857 O O . HIS A 1 19 ? -1.198 -5.313 -26.805 1.00 23.50 19 HIS A O 16
ATOM 10872 N N . PRO A 1 20 ? 0.364 -3.645 -26.992 1.00 14.31 20 PRO A N 16
ATOM 10873 C CA . PRO A 1 20 ? -0.571 -2.663 -27.516 1.00 21.31 20 PRO A CA 16
ATOM 10874 C C . PRO A 1 20 ? -0.909 -2.955 -28.979 1.00 40.24 20 PRO A C 16
ATOM 10875 O O . PRO A 1 20 ? -0.036 -3.333 -29.759 1.00 5.24 20 PRO A O 16
ATOM 10886 N N . VAL A 1 21 ? -2.179 -2.768 -29.309 1.00 4.32 21 VAL A N 16
ATOM 10887 C CA . VAL A 1 21 ? -2.643 -3.006 -30.665 1.00 1.41 21 VAL A CA 16
ATOM 10888 C C . VAL A 1 21 ? -2.875 -4.505 -30.864 1.00 43.24 21 VAL A C 16
ATOM 10889 O O . VAL A 1 21 ? -3.988 -4.929 -31.171 1.00 43.03 21 VAL A O 16
ATOM 10902 N N . PHE A 1 22 ? -1.806 -5.266 -30.682 1.00 4.22 22 PHE A N 16
ATOM 10903 C CA . PHE A 1 22 ? -1.879 -6.709 -30.838 1.00 4.42 22 PHE A CA 16
ATOM 10904 C C . PHE A 1 22 ? -0.703 -7.396 -30.140 1.00 50.20 22 PHE A C 16
ATOM 10905 O O . PHE A 1 22 ? -0.026 -6.787 -29.313 1.00 22.31 22 PHE A O 16
ATOM 10922 N N . CYS A 1 23 ? -0.497 -8.654 -30.499 1.00 63.32 23 CYS A N 16
ATOM 10923 C CA . CYS A 1 23 ? 0.585 -9.431 -29.918 1.00 3.41 23 CYS A CA 16
ATOM 10924 C C . CYS A 1 23 ? 1.321 -10.151 -31.049 1.00 45.23 23 CYS A C 16
ATOM 10925 O O . CYS A 1 23 ? 0.693 -10.750 -31.921 1.00 25.03 23 CYS A O 16
ATOM 10932 N N . PRO A 1 24 ? 2.678 -10.066 -30.998 1.00 31.22 24 PRO A N 16
ATOM 10933 C CA . PRO A 1 24 ? 3.506 -10.703 -32.008 1.00 3.34 24 PRO A CA 16
ATOM 10934 C C . PRO A 1 24 ? 3.558 -12.218 -31.799 1.00 42.43 24 PRO A C 16
ATOM 10935 O O . PRO A 1 24 ? 2.621 -12.806 -31.262 1.00 62.44 24 PRO A O 16
ATOM 10946 N N . ARG A 1 25 ? 4.663 -12.805 -32.235 1.00 30.01 25 ARG A N 16
ATOM 10947 C CA . ARG A 1 25 ? 4.850 -14.240 -32.103 1.00 35.02 25 ARG A CA 16
ATOM 10948 C C . ARG A 1 25 ? 6.242 -14.545 -31.547 1.00 32.33 25 ARG A C 16
ATOM 10949 O O . ARG A 1 25 ? 7.131 -13.697 -31.590 1.00 42.31 25 ARG A O 16
ATOM 10970 N N . ARG A 1 26 ? 6.387 -15.760 -31.037 1.00 44.41 26 ARG A N 16
ATOM 10971 C CA . ARG A 1 26 ? 7.656 -16.187 -30.473 1.00 64.32 26 ARG A CA 16
ATOM 10972 C C . ARG A 1 26 ? 7.928 -15.453 -29.159 1.00 34.04 26 ARG A C 16
ATOM 10973 O O . ARG A 1 26 ? 8.873 -15.781 -28.444 1.00 23.22 26 ARG A O 16
ATOM 10994 N N . TYR A 1 27 ? 7.081 -14.473 -28.880 1.00 33.14 27 TYR A N 16
ATOM 10995 C CA . TYR A 1 27 ? 7.217 -13.690 -27.663 1.00 42.45 27 TYR A CA 16
ATOM 10996 C C . TYR A 1 27 ? 7.291 -14.596 -26.433 1.00 14.43 27 TYR A C 16
ATOM 10997 O O . TYR A 1 27 ? 8.336 -15.179 -26.148 1.00 54.32 27 TYR A O 16
ATOM 11015 N N . LYS A 1 28 ? 6.167 -14.686 -25.736 1.00 4.52 28 LYS A N 16
ATOM 11016 C CA . LYS A 1 28 ? 6.091 -15.511 -24.542 1.00 42.33 28 LYS A CA 16
ATOM 11017 C C . LYS A 1 28 ? 4.823 -15.157 -23.763 1.00 1.31 28 LYS A C 16
ATOM 11018 O O . LYS A 1 28 ? 4.712 -14.061 -23.216 1.00 0.41 28 LYS A O 16
ATOM 11037 N N . GLN A 1 29 ? 3.899 -16.105 -23.737 1.00 34.40 29 GLN A N 16
ATOM 11038 C CA . GLN A 1 29 ? 2.643 -15.907 -23.034 1.00 34.44 29 GLN A CA 16
ATOM 11039 C C . GLN A 1 29 ? 2.897 -15.719 -21.537 1.00 15.04 29 GLN A C 16
ATOM 11040 O O . GLN A 1 29 ? 3.535 -16.557 -20.902 1.00 3.45 29 GLN A O 16
ATOM 11054 N N . ILE A 1 30 ? 2.383 -14.614 -21.016 1.00 42.14 30 ILE A N 16
ATOM 11055 C CA . ILE A 1 30 ? 2.546 -14.305 -19.606 1.00 3.10 30 ILE A CA 16
ATOM 11056 C C . ILE A 1 30 ? 1.239 -13.727 -19.060 1.00 71.04 30 ILE A C 16
ATOM 11057 O O . ILE A 1 30 ? 1.209 -13.181 -17.958 1.00 63.44 30 ILE A O 16
ATOM 11073 N N . GLY A 1 31 ? 0.190 -13.867 -19.857 1.00 55.30 31 GLY A N 16
ATOM 11074 C CA . GLY A 1 31 ? -1.118 -13.365 -19.468 1.00 24.42 31 GLY A CA 16
ATOM 11075 C C . GLY A 1 31 ? -1.952 -12.998 -20.696 1.00 73.45 31 GLY A C 16
ATOM 11076 O O . GLY A 1 31 ? -1.505 -13.171 -21.829 1.00 51.02 31 GLY A O 16
ATOM 11080 N N . THR A 1 32 ? -3.150 -12.499 -20.431 1.00 13.13 32 THR A N 16
ATOM 11081 C CA . THR A 1 32 ? -4.052 -12.106 -21.501 1.00 24.14 32 THR A CA 16
ATOM 11082 C C . THR A 1 32 ? -4.986 -10.990 -21.028 1.00 63.43 32 THR A C 16
ATOM 11083 O O . THR A 1 32 ? -5.550 -11.068 -19.938 1.00 4.02 32 THR A O 16
ATOM 11094 N N . CYS A 1 33 ? -5.121 -9.978 -21.873 1.00 24.25 33 CYS A N 16
ATOM 11095 C CA . CYS A 1 33 ? -5.977 -8.848 -21.555 1.00 42.11 33 CYS A CA 16
ATOM 11096 C C . CYS A 1 33 ? -7.324 -9.055 -22.251 1.00 24.23 33 CYS A C 16
ATOM 11097 O O . CYS A 1 33 ? -8.043 -8.094 -22.517 1.00 51.22 33 CYS A O 16
ATOM 11104 N N . GLY A 1 34 ? -7.624 -10.316 -22.525 1.00 30.22 34 GLY A N 16
ATOM 11105 C CA . GLY A 1 34 ? -8.872 -10.662 -23.184 1.00 42.12 34 GLY A CA 16
ATOM 11106 C C . GLY A 1 34 ? -8.815 -10.326 -24.676 1.00 12.12 34 GLY A C 16
ATOM 11107 O O . GLY A 1 34 ? -9.067 -11.185 -25.519 1.00 63.13 34 GLY A O 16
ATOM 11111 N N . LEU A 1 35 ? -8.483 -9.074 -24.956 1.00 32.14 35 LEU A N 16
ATOM 11112 C CA . LEU A 1 35 ? -8.390 -8.614 -26.331 1.00 13.03 35 LEU A CA 16
ATOM 11113 C C . LEU A 1 35 ? -7.921 -9.768 -27.219 1.00 42.44 35 LEU A C 16
ATOM 11114 O O . LEU A 1 35 ? -7.023 -10.520 -26.844 1.00 0.33 35 LEU A O 16
ATOM 11130 N N . PRO A 1 36 ? -8.566 -9.874 -28.412 1.00 1.31 36 PRO A N 16
ATOM 11131 C CA . PRO A 1 36 ? -8.224 -10.923 -29.357 1.00 42.21 36 PRO A CA 16
ATOM 11132 C C . PRO A 1 36 ? -6.900 -10.617 -30.061 1.00 12.41 36 PRO A C 16
ATOM 11133 O O . PRO A 1 36 ? -6.871 -9.871 -31.039 1.00 1.35 36 PRO A O 16
ATOM 11144 N N . GLY A 1 37 ? -5.837 -11.208 -29.536 1.00 71.34 37 GLY A N 16
ATOM 11145 C CA . GLY A 1 37 ? -4.514 -11.008 -30.102 1.00 62.32 37 GLY A CA 16
ATOM 11146 C C . GLY A 1 37 ? -3.655 -10.128 -29.192 1.00 33.25 37 GLY A C 16
ATOM 11147 O O . GLY A 1 37 ? -2.533 -9.770 -29.546 1.00 73.14 37 GLY A O 16
ATOM 11151 N N . THR A 1 38 ? -4.215 -9.805 -28.035 1.00 54.12 38 THR A N 16
ATOM 11152 C CA . THR A 1 38 ? -3.515 -8.974 -27.071 1.00 12.41 38 THR A CA 16
ATOM 11153 C C . THR A 1 38 ? -3.265 -9.752 -25.778 1.00 32.02 38 THR A C 16
ATOM 11154 O O . THR A 1 38 ? -4.141 -9.831 -24.918 1.00 22.45 38 THR A O 16
ATOM 11165 N N . LYS A 1 39 ? -2.066 -10.307 -25.681 1.00 40.03 39 LYS A N 16
ATOM 11166 C CA . LYS A 1 39 ? -1.690 -11.076 -24.508 1.00 24.44 39 LYS A CA 16
ATOM 11167 C C . LYS A 1 39 ? -0.382 -10.523 -23.938 1.00 64.34 39 LYS A C 16
ATOM 11168 O O . LYS A 1 39 ? 0.262 -9.679 -24.560 1.00 10.04 39 LYS A O 16
ATOM 11187 N N . CYS A 1 40 ? -0.027 -11.022 -22.763 1.00 54.30 40 CYS A N 16
ATOM 11188 C CA . CYS A 1 40 ? 1.192 -10.588 -22.103 1.00 3.20 40 CYS A CA 16
ATOM 11189 C C . CYS A 1 40 ? 2.378 -11.270 -22.788 1.00 40.34 40 CYS A C 16
ATOM 11190 O O . CYS A 1 40 ? 2.791 -12.356 -22.386 1.00 71.44 40 CYS A O 16
ATOM 11197 N N . CYS A 1 41 ? 2.892 -10.603 -23.812 1.00 23.45 41 CYS A N 16
ATOM 11198 C CA . CYS A 1 41 ? 4.022 -11.132 -24.557 1.00 5.44 41 CYS A CA 16
ATOM 11199 C C . CYS A 1 41 ? 5.259 -10.303 -24.205 1.00 4.13 41 CYS A C 16
ATOM 11200 O O . CYS A 1 41 ? 5.188 -9.078 -24.123 1.00 55.32 41 CYS A O 16
ATOM 11207 N N . LYS A 1 42 ? 6.365 -11.005 -24.005 1.00 45.45 42 LYS A N 16
ATOM 11208 C CA . LYS A 1 42 ? 7.616 -10.349 -23.664 1.00 45.02 42 LYS A CA 16
ATOM 11209 C C . LYS A 1 42 ? 7.814 -9.133 -24.571 1.00 53.40 42 LYS A C 16
ATOM 11210 O O . LYS A 1 42 ? 7.679 -9.234 -25.789 1.00 53.24 42 LYS A O 16
ATOM 11229 N N . LYS A 1 43 ? 8.130 -8.010 -23.942 1.00 21.53 43 LYS A N 16
ATOM 11230 C CA . LYS A 1 43 ? 8.347 -6.776 -24.677 1.00 4.14 43 LYS A CA 16
ATOM 11231 C C . LYS A 1 43 ? 9.184 -5.820 -23.824 1.00 21.23 43 LYS A C 16
ATOM 11232 O O . LYS A 1 43 ? 8.704 -4.764 -23.416 1.00 52.22 43 LYS A O 16
ATOM 11251 N N . PRO A 1 44 ? 10.454 -6.236 -23.573 1.00 23.45 44 PRO A N 16
ATOM 11252 C CA . PRO A 1 44 ? 11.362 -5.429 -22.776 1.00 24.45 44 PRO A CA 16
ATOM 11253 C C . PRO A 1 44 ? 11.876 -4.231 -23.575 1.00 44.44 44 PRO A C 16
ATOM 11254 O O . PRO A 1 44 ? 12.111 -3.161 -23.015 1.00 41.14 44 PRO A O 16
ATOM 11265 N N . GLY A 1 1 ? 7.736 -5.353 -3.624 1.00 3.40 1 GLY A N 17
ATOM 11266 C CA . GLY A 1 1 ? 7.002 -6.602 -3.730 1.00 0.03 1 GLY A CA 17
ATOM 11267 C C . GLY A 1 1 ? 5.905 -6.505 -4.792 1.00 64.33 1 GLY A C 17
ATOM 11268 O O . GLY A 1 1 ? 4.950 -5.747 -4.636 1.00 34.11 1 GLY A O 17
ATOM 11272 N N . ILE A 1 2 ? 6.080 -7.284 -5.850 1.00 22.23 2 ILE A N 17
ATOM 11273 C CA . ILE A 1 2 ? 5.117 -7.296 -6.938 1.00 5.10 2 ILE A CA 17
ATOM 11274 C C . ILE A 1 2 ? 3.844 -8.009 -6.479 1.00 21.21 2 ILE A C 17
ATOM 11275 O O . ILE A 1 2 ? 3.855 -9.217 -6.245 1.00 12.44 2 ILE A O 17
ATOM 11291 N N . ILE A 1 3 ? 2.777 -7.232 -6.364 1.00 43.12 3 ILE A N 17
ATOM 11292 C CA . ILE A 1 3 ? 1.499 -7.774 -5.937 1.00 74.24 3 ILE A CA 17
ATOM 11293 C C . ILE A 1 3 ? 0.371 -6.883 -6.462 1.00 31.10 3 ILE A C 17
ATOM 11294 O O . ILE A 1 3 ? 0.449 -5.659 -6.371 1.00 12.13 3 ILE A O 17
ATOM 11310 N N . ASN A 1 4 ? -0.651 -7.532 -7.000 1.00 13.02 4 ASN A N 17
ATOM 11311 C CA . ASN A 1 4 ? -1.794 -6.814 -7.539 1.00 45.31 4 ASN A CA 17
ATOM 11312 C C . ASN A 1 4 ? -1.324 -5.886 -8.662 1.00 23.24 4 ASN A C 17
ATOM 11313 O O . ASN A 1 4 ? -1.815 -4.766 -8.793 1.00 32.40 4 ASN A O 17
ATOM 11324 N N . THR A 1 5 ? -0.378 -6.387 -9.442 1.00 44.14 5 THR A N 17
ATOM 11325 C CA . THR A 1 5 ? 0.164 -5.617 -10.549 1.00 61.24 5 THR A CA 17
ATOM 11326 C C . THR A 1 5 ? 0.624 -6.549 -11.672 1.00 71.13 5 THR A C 17
ATOM 11327 O O . THR A 1 5 ? 1.666 -6.322 -12.285 1.00 11.20 5 THR A O 17
ATOM 11338 N N . LEU A 1 6 ? -0.176 -7.579 -11.908 1.00 51.41 6 LEU A N 17
ATOM 11339 C CA . LEU A 1 6 ? 0.136 -8.546 -12.947 1.00 34.04 6 LEU A CA 17
ATOM 11340 C C . LEU A 1 6 ? -0.702 -9.808 -12.730 1.00 50.10 6 LEU A C 17
ATOM 11341 O O . LEU A 1 6 ? -0.631 -10.430 -11.671 1.00 61.45 6 LEU A O 17
ATOM 11357 N N . GLN A 1 7 ? -1.476 -10.148 -13.750 1.00 14.21 7 GLN A N 17
ATOM 11358 C CA . GLN A 1 7 ? -2.327 -11.324 -13.684 1.00 63.24 7 GLN A CA 17
ATOM 11359 C C . GLN A 1 7 ? -2.585 -11.871 -15.090 1.00 34.12 7 GLN A C 17
ATOM 11360 O O . GLN A 1 7 ? -2.130 -12.962 -15.429 1.00 21.23 7 GLN A O 17
ATOM 11374 N N . LYS A 1 8 ? -3.316 -11.088 -15.870 1.00 2.23 8 LYS A N 17
ATOM 11375 C CA . LYS A 1 8 ? -3.641 -11.480 -17.231 1.00 4.13 8 LYS A CA 17
ATOM 11376 C C . LYS A 1 8 ? -4.680 -10.513 -17.801 1.00 73.20 8 LYS A C 17
ATOM 11377 O O . LYS A 1 8 ? -4.343 -9.619 -18.575 1.00 41.02 8 LYS A O 17
ATOM 11396 N N . TYR A 1 9 ? -5.924 -10.726 -17.396 1.00 42.22 9 TYR A N 17
ATOM 11397 C CA . TYR A 1 9 ? -7.015 -9.884 -17.857 1.00 71.43 9 TYR A CA 17
ATOM 11398 C C . TYR A 1 9 ? -6.582 -8.419 -17.937 1.00 63.12 9 TYR A C 17
ATOM 11399 O O . TYR A 1 9 ? -7.112 -7.654 -18.741 1.00 35.11 9 TYR A O 17
ATOM 11417 N N . TYR A 1 10 ? -5.621 -8.072 -17.093 1.00 35.43 10 TYR A N 17
ATOM 11418 C CA . TYR A 1 10 ? -5.111 -6.713 -17.058 1.00 2.54 10 TYR A CA 17
ATOM 11419 C C . TYR A 1 10 ? -3.604 -6.699 -16.793 1.00 62.41 10 TYR A C 17
ATOM 11420 O O . TYR A 1 10 ? -3.032 -5.653 -16.493 1.00 43.31 10 TYR A O 17
ATOM 11438 N N . CYS A 1 11 ? -3.004 -7.875 -16.914 1.00 1.50 11 CYS A N 17
ATOM 11439 C CA . CYS A 1 11 ? -1.574 -8.011 -16.692 1.00 35.43 11 CYS A CA 17
ATOM 11440 C C . CYS A 1 11 ? -0.870 -6.822 -17.347 1.00 53.13 11 CYS A C 17
ATOM 11441 O O . CYS A 1 11 ? -1.184 -6.457 -18.480 1.00 23.54 11 CYS A O 17
ATOM 11448 N N . ARG A 1 12 ? 0.068 -6.249 -16.608 1.00 20.45 12 ARG A N 17
ATOM 11449 C CA . ARG A 1 12 ? 0.819 -5.108 -17.103 1.00 22.51 12 ARG A CA 17
ATOM 11450 C C . ARG A 1 12 ? 0.035 -3.815 -16.872 1.00 34.52 12 ARG A C 17
ATOM 11451 O O . ARG A 1 12 ? -0.256 -3.084 -17.817 1.00 75.52 12 ARG A O 17
ATOM 11472 N N . VAL A 1 13 ? -0.285 -3.573 -15.609 1.00 55.22 13 VAL A N 17
ATOM 11473 C CA . VAL A 1 13 ? -1.031 -2.381 -15.242 1.00 3.31 13 VAL A CA 17
ATOM 11474 C C . VAL A 1 13 ? -0.241 -1.140 -15.665 1.00 73.44 13 VAL A C 17
ATOM 11475 O O . VAL A 1 13 ? 0.979 -1.197 -15.811 1.00 53.51 13 VAL A O 17
ATOM 11488 N N . ARG A 1 14 ? -0.970 -0.049 -15.851 1.00 61.40 14 ARG A N 17
ATOM 11489 C CA . ARG A 1 14 ? -0.353 1.203 -16.255 1.00 30.31 14 ARG A CA 17
ATOM 11490 C C . ARG A 1 14 ? 0.111 1.120 -17.710 1.00 44.54 14 ARG A C 17
ATOM 11491 O O . ARG A 1 14 ? 0.296 0.029 -18.246 1.00 22.31 14 ARG A O 17
ATOM 11512 N N . GLY A 1 15 ? 0.287 2.289 -18.309 1.00 53.31 15 GLY A N 17
ATOM 11513 C CA . GLY A 1 15 ? 0.726 2.363 -19.692 1.00 40.32 15 GLY A CA 17
ATOM 11514 C C . GLY A 1 15 ? -0.153 1.495 -20.594 1.00 73.30 15 GLY A C 17
ATOM 11515 O O . GLY A 1 15 ? -1.364 1.412 -20.393 1.00 50.01 15 GLY A O 17
ATOM 11519 N N . ALA A 1 16 ? 0.490 0.869 -21.569 1.00 20.14 16 ALA A N 17
ATOM 11520 C CA . ALA A 1 16 ? -0.218 0.010 -22.502 1.00 34.40 16 ALA A CA 17
ATOM 11521 C C . ALA A 1 16 ? 0.049 -1.454 -22.145 1.00 12.13 16 ALA A C 17
ATOM 11522 O O . ALA A 1 16 ? 1.157 -1.951 -22.337 1.00 4.03 16 ALA A O 17
ATOM 11529 N N . ILE A 1 17 ? -0.986 -2.103 -21.631 1.00 41.22 17 ILE A N 17
ATOM 11530 C CA . ILE A 1 17 ? -0.877 -3.499 -21.245 1.00 63.43 17 ILE A CA 17
ATOM 11531 C C . ILE A 1 17 ? -0.775 -4.365 -22.503 1.00 3.02 17 ILE A C 17
ATOM 11532 O O . ILE A 1 17 ? -1.371 -4.046 -23.530 1.00 62.03 17 ILE A O 17
ATOM 11548 N N . CYS A 1 18 ? -0.015 -5.443 -22.380 1.00 63.31 18 CYS A N 17
ATOM 11549 C CA . CYS A 1 18 ? 0.173 -6.357 -23.494 1.00 62.20 18 CYS A CA 17
ATOM 11550 C C . CYS A 1 18 ? 0.794 -5.578 -24.655 1.00 64.20 18 CYS A C 17
ATOM 11551 O O . CYS A 1 18 ? 0.663 -4.357 -24.729 1.00 20.42 18 CYS A O 17
ATOM 11558 N N . HIS A 1 19 ? 1.458 -6.316 -25.533 1.00 11.00 19 HIS A N 17
ATOM 11559 C CA . HIS A 1 19 ? 2.100 -5.710 -26.687 1.00 12.51 19 HIS A CA 17
ATOM 11560 C C . HIS A 1 19 ? 1.144 -4.709 -27.339 1.00 11.51 19 HIS A C 17
ATOM 11561 O O . HIS A 1 19 ? -0.045 -4.986 -27.487 1.00 71.25 19 HIS A O 17
ATOM 11576 N N . PRO A 1 20 ? 1.714 -3.534 -27.720 1.00 62.23 20 PRO A N 17
ATOM 11577 C CA . PRO A 1 20 ? 0.926 -2.490 -28.353 1.00 21.30 20 PRO A CA 17
ATOM 11578 C C . PRO A 1 20 ? 0.608 -2.848 -29.806 1.00 51.12 20 PRO A C 17
ATOM 11579 O O . PRO A 1 20 ? 1.465 -3.360 -30.525 1.00 53.21 20 PRO A O 17
ATOM 11590 N N . VAL A 1 21 ? -0.626 -2.564 -30.195 1.00 53.24 21 VAL A N 17
ATOM 11591 C CA . VAL A 1 21 ? -1.068 -2.849 -31.550 1.00 12.11 21 VAL A CA 17
ATOM 11592 C C . VAL A 1 21 ? -1.479 -4.319 -31.649 1.00 35.32 21 VAL A C 17
ATOM 11593 O O . VAL A 1 21 ? -2.600 -4.628 -32.050 1.00 34.41 21 VAL A O 17
ATOM 11606 N N . PHE A 1 22 ? -0.550 -5.187 -31.276 1.00 51.11 22 PHE A N 17
ATOM 11607 C CA . PHE A 1 22 ? -0.802 -6.617 -31.318 1.00 21.43 22 PHE A CA 17
ATOM 11608 C C . PHE A 1 22 ? 0.261 -7.384 -30.528 1.00 35.42 22 PHE A C 17
ATOM 11609 O O . PHE A 1 22 ? 1.103 -6.781 -29.866 1.00 3.41 22 PHE A O 17
ATOM 11626 N N . CYS A 1 23 ? 0.186 -8.704 -30.624 1.00 14.35 23 CYS A N 17
ATOM 11627 C CA . CYS A 1 23 ? 1.130 -9.560 -29.926 1.00 44.52 23 CYS A CA 17
ATOM 11628 C C . CYS A 1 23 ? 1.811 -10.463 -30.956 1.00 71.22 23 CYS A C 17
ATOM 11629 O O . CYS A 1 23 ? 1.142 -11.083 -31.782 1.00 1.40 23 CYS A O 17
ATOM 11636 N N . PRO A 1 24 ? 3.167 -10.511 -30.872 1.00 24.13 24 PRO A N 17
ATOM 11637 C CA . PRO A 1 24 ? 3.946 -11.329 -31.786 1.00 52.35 24 PRO A CA 17
ATOM 11638 C C . PRO A 1 24 ? 3.836 -12.811 -31.425 1.00 63.54 24 PRO A C 17
ATOM 11639 O O . PRO A 1 24 ? 2.825 -13.248 -30.878 1.00 11.30 24 PRO A O 17
ATOM 11650 N N . ARG A 1 25 ? 4.892 -13.545 -31.747 1.00 33.34 25 ARG A N 17
ATOM 11651 C CA . ARG A 1 25 ? 4.927 -14.970 -31.463 1.00 11.02 25 ARG A CA 17
ATOM 11652 C C . ARG A 1 25 ? 6.275 -15.356 -30.850 1.00 53.02 25 ARG A C 17
ATOM 11653 O O . ARG A 1 25 ? 7.273 -14.666 -31.052 1.00 71.25 25 ARG A O 17
ATOM 11674 N N . ARG A 1 26 ? 6.260 -16.457 -30.114 1.00 22.14 26 ARG A N 17
ATOM 11675 C CA . ARG A 1 26 ? 7.469 -16.943 -29.470 1.00 60.12 26 ARG A CA 17
ATOM 11676 C C . ARG A 1 26 ? 7.766 -16.125 -28.212 1.00 22.12 26 ARG A C 17
ATOM 11677 O O . ARG A 1 26 ? 8.540 -16.553 -27.357 1.00 65.23 26 ARG A O 17
ATOM 11698 N N . TYR A 1 27 ? 7.135 -14.963 -28.138 1.00 1.53 27 TYR A N 17
ATOM 11699 C CA . TYR A 1 27 ? 7.322 -14.081 -26.998 1.00 42.30 27 TYR A CA 17
ATOM 11700 C C . TYR A 1 27 ? 7.399 -14.878 -25.695 1.00 24.24 27 TYR A C 17
ATOM 11701 O O . TYR A 1 27 ? 8.466 -15.367 -25.324 1.00 74.10 27 TYR A O 17
ATOM 11719 N N . LYS A 1 28 ? 6.255 -14.985 -25.035 1.00 4.22 28 LYS A N 17
ATOM 11720 C CA . LYS A 1 28 ? 6.180 -15.715 -23.781 1.00 1.45 28 LYS A CA 17
ATOM 11721 C C . LYS A 1 28 ? 4.953 -15.246 -22.996 1.00 72.40 28 LYS A C 17
ATOM 11722 O O . LYS A 1 28 ? 5.067 -14.418 -22.094 1.00 41.00 28 LYS A O 17
ATOM 11741 N N . GLN A 1 29 ? 3.807 -15.797 -23.368 1.00 73.22 29 GLN A N 17
ATOM 11742 C CA . GLN A 1 29 ? 2.559 -15.446 -22.711 1.00 24.43 29 GLN A CA 17
ATOM 11743 C C . GLN A 1 29 ? 2.798 -15.189 -21.222 1.00 4.14 29 GLN A C 17
ATOM 11744 O O . GLN A 1 29 ? 3.250 -16.076 -20.499 1.00 62.23 29 GLN A O 17
ATOM 11758 N N . ILE A 1 30 ? 2.485 -13.970 -20.806 1.00 74.55 30 ILE A N 17
ATOM 11759 C CA . ILE A 1 30 ? 2.660 -13.585 -19.416 1.00 74.14 30 ILE A CA 17
ATOM 11760 C C . ILE A 1 30 ? 1.294 -13.269 -18.804 1.00 11.44 30 ILE A C 17
ATOM 11761 O O . ILE A 1 30 ? 1.050 -13.565 -17.635 1.00 3.21 30 ILE A O 17
ATOM 11777 N N . GLY A 1 31 ? 0.439 -12.671 -19.620 1.00 52.12 31 GLY A N 17
ATOM 11778 C CA . GLY A 1 31 ? -0.896 -12.311 -19.173 1.00 51.01 31 GLY A CA 17
ATOM 11779 C C . GLY A 1 31 ? -1.698 -11.665 -20.305 1.00 2.32 31 GLY A C 17
ATOM 11780 O O . GLY A 1 31 ? -1.434 -10.525 -20.685 1.00 65.34 31 GLY A O 17
ATOM 11784 N N . THR A 1 32 ? -2.661 -12.420 -20.811 1.00 32.52 32 THR A N 17
ATOM 11785 C CA . THR A 1 32 ? -3.503 -11.936 -21.891 1.00 51.43 32 THR A CA 17
ATOM 11786 C C . THR A 1 32 ? -4.518 -10.921 -21.362 1.00 15.00 32 THR A C 17
ATOM 11787 O O . THR A 1 32 ? -5.089 -11.110 -20.289 1.00 30.32 32 THR A O 17
ATOM 11798 N N . CYS A 1 33 ? -4.713 -9.866 -22.139 1.00 51.04 33 CYS A N 17
ATOM 11799 C CA . CYS A 1 33 ? -5.650 -8.821 -21.762 1.00 62.04 33 CYS A CA 17
ATOM 11800 C C . CYS A 1 33 ? -6.869 -8.914 -22.682 1.00 31.22 33 CYS A C 17
ATOM 11801 O O . CYS A 1 33 ? -6.791 -9.491 -23.766 1.00 10.43 33 CYS A O 17
ATOM 11808 N N . GLY A 1 34 ? -7.967 -8.338 -22.215 1.00 74.44 34 GLY A N 17
ATOM 11809 C CA . GLY A 1 34 ? -9.202 -8.349 -22.982 1.00 65.33 34 GLY A CA 17
ATOM 11810 C C . GLY A 1 34 ? -8.916 -8.253 -24.482 1.00 62.34 34 GLY A C 17
ATOM 11811 O O . GLY A 1 34 ? -9.478 -9.008 -25.275 1.00 22.25 34 GLY A O 17
ATOM 11815 N N . LEU A 1 35 ? -8.043 -7.319 -24.827 1.00 45.44 35 LEU A N 17
ATOM 11816 C CA . LEU A 1 35 ? -7.675 -7.114 -26.218 1.00 74.23 35 LEU A CA 17
ATOM 11817 C C . LEU A 1 35 ? -7.533 -8.472 -26.909 1.00 30.14 35 LEU A C 17
ATOM 11818 O O . LEU A 1 35 ? -6.715 -9.296 -26.502 1.00 73.34 35 LEU A O 17
ATOM 11834 N N . PRO A 1 36 ? -8.363 -8.668 -27.968 1.00 60.20 36 PRO A N 17
ATOM 11835 C CA . PRO A 1 36 ? -8.337 -9.912 -28.719 1.00 34.04 36 PRO A CA 17
ATOM 11836 C C . PRO A 1 36 ? -7.107 -9.980 -29.626 1.00 11.04 36 PRO A C 17
ATOM 11837 O O . PRO A 1 36 ? -7.130 -9.477 -30.748 1.00 74.40 36 PRO A O 17
ATOM 11848 N N . GLY A 1 37 ? -6.062 -10.606 -29.105 1.00 43.12 37 GLY A N 17
ATOM 11849 C CA . GLY A 1 37 ? -4.824 -10.746 -29.854 1.00 74.21 37 GLY A CA 17
ATOM 11850 C C . GLY A 1 37 ? -3.694 -9.950 -29.199 1.00 42.14 37 GLY A C 17
ATOM 11851 O O . GLY A 1 37 ? -2.617 -9.804 -29.776 1.00 74.25 37 GLY A O 17
ATOM 11855 N N . THR A 1 38 ? -3.977 -9.455 -28.003 1.00 70.52 38 THR A N 17
ATOM 11856 C CA . THR A 1 38 ? -2.997 -8.678 -27.264 1.00 14.32 38 THR A CA 17
ATOM 11857 C C . THR A 1 38 ? -2.800 -9.261 -25.864 1.00 22.54 38 THR A C 17
ATOM 11858 O O . THR A 1 38 ? -3.716 -9.240 -25.043 1.00 70.02 38 THR A O 17
ATOM 11869 N N . LYS A 1 39 ? -1.598 -9.769 -25.633 1.00 60.32 39 LYS A N 17
ATOM 11870 C CA . LYS A 1 39 ? -1.268 -10.358 -24.346 1.00 74.03 39 LYS A CA 17
ATOM 11871 C C . LYS A 1 39 ? 0.105 -9.855 -23.897 1.00 13.43 39 LYS A C 17
ATOM 11872 O O . LYS A 1 39 ? 0.846 -9.273 -24.687 1.00 51.14 39 LYS A O 17
ATOM 11891 N N . CYS A 1 40 ? 0.402 -10.097 -22.629 1.00 2.24 40 CYS A N 17
ATOM 11892 C CA . CYS A 1 40 ? 1.673 -9.675 -22.064 1.00 62.34 40 CYS A CA 17
ATOM 11893 C C . CYS A 1 40 ? 2.773 -10.575 -22.633 1.00 12.45 40 CYS A C 17
ATOM 11894 O O . CYS A 1 40 ? 3.076 -11.623 -22.066 1.00 25.31 40 CYS A O 17
ATOM 11901 N N . CYS A 1 41 ? 3.340 -10.131 -23.745 1.00 74.40 41 CYS A N 17
ATOM 11902 C CA . CYS A 1 41 ? 4.399 -10.883 -24.396 1.00 61.11 41 CYS A CA 17
ATOM 11903 C C . CYS A 1 41 ? 5.707 -10.106 -24.237 1.00 42.21 41 CYS A C 17
ATOM 11904 O O . CYS A 1 41 ? 5.692 -8.889 -24.059 1.00 5.14 41 CYS A O 17
ATOM 11911 N N . LYS A 1 42 ? 6.807 -10.841 -24.308 1.00 3.35 42 LYS A N 17
ATOM 11912 C CA . LYS A 1 42 ? 8.122 -10.235 -24.174 1.00 35.44 42 LYS A CA 17
ATOM 11913 C C . LYS A 1 42 ? 8.325 -9.214 -25.295 1.00 34.32 42 LYS A C 17
ATOM 11914 O O . LYS A 1 42 ? 7.938 -9.456 -26.437 1.00 72.31 42 LYS A O 17
ATOM 11933 N N . LYS A 1 43 ? 8.931 -8.094 -24.929 1.00 71.52 43 LYS A N 17
ATOM 11934 C CA . LYS A 1 43 ? 9.190 -7.036 -25.890 1.00 41.31 43 LYS A CA 17
ATOM 11935 C C . LYS A 1 43 ? 10.583 -6.455 -25.639 1.00 10.41 43 LYS A C 17
ATOM 11936 O O . LYS A 1 43 ? 10.726 -5.463 -24.926 1.00 5.05 43 LYS A O 17
ATOM 11955 N N . PRO A 1 44 ? 11.600 -7.114 -26.255 1.00 64.00 44 PRO A N 17
ATOM 11956 C CA . PRO A 1 44 ? 12.977 -6.674 -26.105 1.00 51.54 44 PRO A CA 17
ATOM 11957 C C . PRO A 1 44 ? 13.243 -5.416 -26.935 1.00 44.10 44 PRO A C 17
ATOM 11958 O O . PRO A 1 44 ? 12.464 -5.078 -27.824 1.00 51.04 44 PRO A O 17
ATOM 11969 N N . GLY A 1 1 ? -1.631 -9.679 -3.402 1.00 52.11 1 GLY A N 18
ATOM 11970 C CA . GLY A 1 1 ? -1.296 -8.573 -4.283 1.00 13.22 1 GLY A CA 18
ATOM 11971 C C . GLY A 1 1 ? -1.377 -7.237 -3.541 1.00 21.23 1 GLY A C 18
ATOM 11972 O O . GLY A 1 1 ? -2.143 -7.097 -2.588 1.00 64.43 1 GLY A O 18
ATOM 11976 N N . ILE A 1 2 ? -0.576 -6.289 -4.005 1.00 60.41 2 ILE A N 18
ATOM 11977 C CA . ILE A 1 2 ? -0.547 -4.970 -3.397 1.00 40.12 2 ILE A CA 18
ATOM 11978 C C . ILE A 1 2 ? 0.047 -3.969 -4.390 1.00 41.20 2 ILE A C 18
ATOM 11979 O O . ILE A 1 2 ? -0.516 -2.897 -4.608 1.00 5.21 2 ILE A O 18
ATOM 11995 N N . ILE A 1 3 ? 1.177 -4.354 -4.966 1.00 34.04 3 ILE A N 18
ATOM 11996 C CA . ILE A 1 3 ? 1.853 -3.504 -5.930 1.00 41.51 3 ILE A CA 18
ATOM 11997 C C . ILE A 1 3 ? 2.053 -4.278 -7.234 1.00 51.15 3 ILE A C 18
ATOM 11998 O O . ILE A 1 3 ? 3.166 -4.699 -7.546 1.00 51.24 3 ILE A O 18
ATOM 12014 N N . ASN A 1 4 ? 0.958 -4.442 -7.961 1.00 74.45 4 ASN A N 18
ATOM 12015 C CA . ASN A 1 4 ? 0.999 -5.159 -9.225 1.00 15.20 4 ASN A CA 18
ATOM 12016 C C . ASN A 1 4 ? 1.457 -6.597 -8.976 1.00 75.21 4 ASN A C 18
ATOM 12017 O O . ASN A 1 4 ? 2.631 -6.840 -8.705 1.00 65.44 4 ASN A O 18
ATOM 12028 N N . THR A 1 5 ? 0.505 -7.513 -9.077 1.00 34.32 5 THR A N 18
ATOM 12029 C CA . THR A 1 5 ? 0.795 -8.921 -8.866 1.00 65.20 5 THR A CA 18
ATOM 12030 C C . THR A 1 5 ? 0.668 -9.695 -10.180 1.00 15.32 5 THR A C 18
ATOM 12031 O O . THR A 1 5 ? 1.013 -10.873 -10.247 1.00 31.34 5 THR A O 18
ATOM 12042 N N . LEU A 1 6 ? 0.170 -9.000 -11.192 1.00 42.24 6 LEU A N 18
ATOM 12043 C CA . LEU A 1 6 ? -0.008 -9.607 -12.501 1.00 3.44 6 LEU A CA 18
ATOM 12044 C C . LEU A 1 6 ? -1.176 -10.593 -12.446 1.00 10.01 6 LEU A C 18
ATOM 12045 O O . LEU A 1 6 ? -1.587 -11.015 -11.366 1.00 41.20 6 LEU A O 18
ATOM 12061 N N . GLN A 1 7 ? -1.678 -10.932 -13.624 1.00 71.12 7 GLN A N 18
ATOM 12062 C CA . GLN A 1 7 ? -2.791 -11.861 -13.724 1.00 50.11 7 GLN A CA 18
ATOM 12063 C C . GLN A 1 7 ? -3.128 -12.129 -15.192 1.00 72.42 7 GLN A C 18
ATOM 12064 O O . GLN A 1 7 ? -2.914 -13.234 -15.690 1.00 41.51 7 GLN A O 18
ATOM 12078 N N . LYS A 1 8 ? -3.650 -11.101 -15.844 1.00 52.30 8 LYS A N 18
ATOM 12079 C CA . LYS A 1 8 ? -4.019 -11.212 -17.245 1.00 50.21 8 LYS A CA 18
ATOM 12080 C C . LYS A 1 8 ? -4.743 -9.936 -17.680 1.00 33.11 8 LYS A C 18
ATOM 12081 O O . LYS A 1 8 ? -4.167 -9.094 -18.367 1.00 21.22 8 LYS A O 18
ATOM 12100 N N . TYR A 1 9 ? -5.996 -9.834 -17.262 1.00 14.42 9 TYR A N 18
ATOM 12101 C CA . TYR A 1 9 ? -6.806 -8.675 -17.599 1.00 45.25 9 TYR A CA 18
ATOM 12102 C C . TYR A 1 9 ? -5.990 -7.385 -17.486 1.00 53.02 9 TYR A C 18
ATOM 12103 O O . TYR A 1 9 ? -6.311 -6.385 -18.127 1.00 34.31 9 TYR A O 18
ATOM 12121 N N . TYR A 1 10 ? -4.951 -7.449 -16.667 1.00 34.44 10 TYR A N 18
ATOM 12122 C CA . TYR A 1 10 ? -4.088 -6.299 -16.461 1.00 42.01 10 TYR A CA 18
ATOM 12123 C C . TYR A 1 10 ? -2.652 -6.737 -16.166 1.00 21.13 10 TYR A C 18
ATOM 12124 O O . TYR A 1 10 ? -1.838 -5.938 -15.705 1.00 63.33 10 TYR A O 18
ATOM 12142 N N . CYS A 1 11 ? -2.385 -8.005 -16.443 1.00 11.03 11 CYS A N 18
ATOM 12143 C CA . CYS A 1 11 ? -1.062 -8.559 -16.212 1.00 43.14 11 CYS A CA 18
ATOM 12144 C C . CYS A 1 11 ? -0.025 -7.503 -16.600 1.00 2.44 11 CYS A C 18
ATOM 12145 O O . CYS A 1 11 ? 0.977 -7.329 -15.908 1.00 45.20 11 CYS A O 18
ATOM 12152 N N . ARG A 1 12 ? -0.301 -6.825 -17.704 1.00 15.32 12 ARG A N 18
ATOM 12153 C CA . ARG A 1 12 ? 0.595 -5.790 -18.191 1.00 71.12 12 ARG A CA 18
ATOM 12154 C C . ARG A 1 12 ? 1.986 -6.372 -18.452 1.00 34.33 12 ARG A C 18
ATOM 12155 O O . ARG A 1 12 ? 2.362 -7.380 -17.856 1.00 21.33 12 ARG A O 18
ATOM 12176 N N . VAL A 1 13 ? 2.711 -5.712 -19.343 1.00 21.54 13 VAL A N 18
ATOM 12177 C CA . VAL A 1 13 ? 4.052 -6.152 -19.689 1.00 50.02 13 VAL A CA 18
ATOM 12178 C C . VAL A 1 13 ? 5.001 -4.953 -19.657 1.00 43.52 13 VAL A C 18
ATOM 12179 O O . VAL A 1 13 ? 6.094 -5.036 -19.098 1.00 15.54 13 VAL A O 18
ATOM 12192 N N . ARG A 1 14 ? 4.550 -3.865 -20.265 1.00 21.01 14 ARG A N 18
ATOM 12193 C CA . ARG A 1 14 ? 5.346 -2.650 -20.313 1.00 73.10 14 ARG A CA 18
ATOM 12194 C C . ARG A 1 14 ? 4.440 -1.419 -20.240 1.00 71.22 14 ARG A C 18
ATOM 12195 O O . ARG A 1 14 ? 3.944 -0.948 -21.262 1.00 42.44 14 ARG A O 18
ATOM 12216 N N . GLY A 1 15 ? 4.251 -0.934 -19.022 1.00 3.01 15 GLY A N 18
ATOM 12217 C CA . GLY A 1 15 ? 3.414 0.233 -18.802 1.00 51.04 15 GLY A CA 18
ATOM 12218 C C . GLY A 1 15 ? 2.177 0.197 -19.702 1.00 34.02 15 GLY A C 18
ATOM 12219 O O . GLY A 1 15 ? 1.959 1.106 -20.501 1.00 41.22 15 GLY A O 18
ATOM 12223 N N . ALA A 1 16 ? 1.398 -0.863 -19.541 1.00 21.01 16 ALA A N 18
ATOM 12224 C CA . ALA A 1 16 ? 0.188 -1.029 -20.328 1.00 63.53 16 ALA A CA 18
ATOM 12225 C C . ALA A 1 16 ? -0.263 -2.490 -20.259 1.00 41.24 16 ALA A C 18
ATOM 12226 O O . ALA A 1 16 ? 0.566 -3.398 -20.222 1.00 34.15 16 ALA A O 18
ATOM 12233 N N . ILE A 1 17 ? -1.575 -2.670 -20.245 1.00 74.21 17 ILE A N 18
ATOM 12234 C CA . ILE A 1 17 ? -2.147 -4.005 -20.181 1.00 42.44 17 ILE A CA 18
ATOM 12235 C C . ILE A 1 17 ? -1.941 -4.707 -21.525 1.00 31.53 17 ILE A C 18
ATOM 12236 O O . ILE A 1 17 ? -2.427 -4.242 -22.554 1.00 53.50 17 ILE A O 18
ATOM 12252 N N . CYS A 1 18 ? -1.220 -5.818 -21.471 1.00 42.42 18 CYS A N 18
ATOM 12253 C CA . CYS A 1 18 ? -0.944 -6.589 -22.671 1.00 22.30 18 CYS A CA 18
ATOM 12254 C C . CYS A 1 18 ? -0.247 -5.675 -23.681 1.00 12.04 18 CYS A C 18
ATOM 12255 O O . CYS A 1 18 ? -0.269 -4.454 -23.536 1.00 10.34 18 CYS A O 18
ATOM 12262 N N . HIS A 1 19 ? 0.354 -6.301 -24.681 1.00 64.22 19 HIS A N 18
ATOM 12263 C CA . HIS A 1 19 ? 1.056 -5.559 -25.715 1.00 22.13 19 HIS A CA 18
ATOM 12264 C C . HIS A 1 19 ? 0.092 -4.581 -26.388 1.00 50.35 19 HIS A C 18
ATOM 12265 O O . HIS A 1 19 ? -1.050 -4.931 -26.681 1.00 33.13 19 HIS A O 18
ATOM 12280 N N . PRO A 1 20 ? 0.601 -3.341 -26.621 1.00 72.24 20 PRO A N 18
ATOM 12281 C CA . PRO A 1 20 ? -0.202 -2.310 -27.255 1.00 53.53 20 PRO A CA 18
ATOM 12282 C C . PRO A 1 20 ? -0.345 -2.571 -28.756 1.00 55.31 20 PRO A C 18
ATOM 12283 O O . PRO A 1 20 ? 0.593 -3.036 -29.401 1.00 73.30 20 PRO A O 18
ATOM 12294 N N . VAL A 1 21 ? -1.527 -2.259 -29.268 1.00 70.43 21 VAL A N 18
ATOM 12295 C CA . VAL A 1 21 ? -1.805 -2.454 -30.681 1.00 71.41 21 VAL A CA 18
ATOM 12296 C C . VAL A 1 21 ? -2.084 -3.936 -30.942 1.00 21.02 21 VAL A C 18
ATOM 12297 O O . VAL A 1 21 ? -3.139 -4.290 -31.465 1.00 34.12 21 VAL A O 18
ATOM 12310 N N . PHE A 1 22 ? -1.119 -4.762 -30.565 1.00 61.12 22 PHE A N 18
ATOM 12311 C CA . PHE A 1 22 ? -1.247 -6.197 -30.752 1.00 33.43 22 PHE A CA 18
ATOM 12312 C C . PHE A 1 22 ? -0.236 -6.955 -29.889 1.00 45.04 22 PHE A C 18
ATOM 12313 O O . PHE A 1 22 ? 0.270 -6.420 -28.904 1.00 52.41 22 PHE A O 18
ATOM 12330 N N . CYS A 1 23 ? 0.030 -8.189 -30.292 1.00 31.13 23 CYS A N 18
ATOM 12331 C CA . CYS A 1 23 ? 0.972 -9.026 -29.568 1.00 42.31 23 CYS A CA 18
ATOM 12332 C C . CYS A 1 23 ? 1.754 -9.859 -30.585 1.00 44.14 23 CYS A C 18
ATOM 12333 O O . CYS A 1 23 ? 1.166 -10.471 -31.475 1.00 70.41 23 CYS A O 18
ATOM 12340 N N . PRO A 1 24 ? 3.104 -9.855 -30.416 1.00 33.04 24 PRO A N 18
ATOM 12341 C CA . PRO A 1 24 ? 3.973 -10.603 -31.308 1.00 55.13 24 PRO A CA 18
ATOM 12342 C C . PRO A 1 24 ? 3.905 -12.102 -31.011 1.00 33.21 24 PRO A C 18
ATOM 12343 O O . PRO A 1 24 ? 2.894 -12.594 -30.511 1.00 61.54 24 PRO A O 18
ATOM 12354 N N . ARG A 1 25 ? 4.993 -12.786 -31.330 1.00 64.24 25 ARG A N 18
ATOM 12355 C CA . ARG A 1 25 ? 5.070 -14.219 -31.103 1.00 63.45 25 ARG A CA 18
ATOM 12356 C C . ARG A 1 25 ? 6.409 -14.584 -30.459 1.00 1.45 25 ARG A C 18
ATOM 12357 O O . ARG A 1 25 ? 7.375 -13.828 -30.556 1.00 61.43 25 ARG A O 18
ATOM 12378 N N . ARG A 1 26 ? 6.423 -15.741 -29.814 1.00 5.14 26 ARG A N 18
ATOM 12379 C CA . ARG A 1 26 ? 7.628 -16.214 -29.153 1.00 32.42 26 ARG A CA 18
ATOM 12380 C C . ARG A 1 26 ? 7.869 -15.429 -27.862 1.00 40.33 26 ARG A C 18
ATOM 12381 O O . ARG A 1 26 ? 8.688 -15.825 -27.034 1.00 52.31 26 ARG A O 18
ATOM 12402 N N . TYR A 1 27 ? 7.141 -14.329 -27.732 1.00 22.43 27 TYR A N 18
ATOM 12403 C CA . TYR A 1 27 ? 7.266 -13.485 -26.556 1.00 52.40 27 TYR A CA 18
ATOM 12404 C C . TYR A 1 27 ? 7.293 -14.325 -25.278 1.00 2.35 27 TYR A C 18
ATOM 12405 O O . TYR A 1 27 ? 8.340 -14.845 -24.895 1.00 31.13 27 TYR A O 18
ATOM 12423 N N . LYS A 1 28 ? 6.130 -14.431 -24.652 1.00 51.14 28 LYS A N 18
ATOM 12424 C CA . LYS A 1 28 ? 6.007 -15.199 -23.425 1.00 3.10 28 LYS A CA 18
ATOM 12425 C C . LYS A 1 28 ? 4.650 -14.909 -22.781 1.00 21.33 28 LYS A C 18
ATOM 12426 O O . LYS A 1 28 ? 4.520 -13.974 -21.993 1.00 0.23 28 LYS A O 18
ATOM 12445 N N . GLN A 1 29 ? 3.673 -15.729 -23.140 1.00 24.21 29 GLN A N 18
ATOM 12446 C CA . GLN A 1 29 ? 2.331 -15.573 -22.607 1.00 12.24 29 GLN A CA 18
ATOM 12447 C C . GLN A 1 29 ? 2.360 -15.602 -21.077 1.00 63.22 29 GLN A C 18
ATOM 12448 O O . GLN A 1 29 ? 2.838 -16.566 -20.480 1.00 43.34 29 GLN A O 18
ATOM 12462 N N . ILE A 1 30 ? 1.843 -14.535 -20.487 1.00 4.25 30 ILE A N 18
ATOM 12463 C CA . ILE A 1 30 ? 1.805 -14.426 -19.038 1.00 74.21 30 ILE A CA 18
ATOM 12464 C C . ILE A 1 30 ? 0.483 -13.782 -18.615 1.00 32.45 30 ILE A C 18
ATOM 12465 O O . ILE A 1 30 ? 0.341 -13.339 -17.476 1.00 32.31 30 ILE A O 18
ATOM 12481 N N . GLY A 1 31 ? -0.451 -13.751 -19.554 1.00 31.33 31 GLY A N 18
ATOM 12482 C CA . GLY A 1 31 ? -1.757 -13.169 -19.292 1.00 65.11 31 GLY A CA 18
ATOM 12483 C C . GLY A 1 31 ? -2.415 -12.694 -20.589 1.00 61.10 31 GLY A C 18
ATOM 12484 O O . GLY A 1 31 ? -1.940 -13.004 -21.680 1.00 44.24 31 GLY A O 18
ATOM 12488 N N . THR A 1 32 ? -3.499 -11.950 -20.427 1.00 2.34 32 THR A N 18
ATOM 12489 C CA . THR A 1 32 ? -4.227 -11.429 -21.571 1.00 14.21 32 THR A CA 18
ATOM 12490 C C . THR A 1 32 ? -5.411 -10.578 -21.107 1.00 74.30 32 THR A C 18
ATOM 12491 O O . THR A 1 32 ? -5.997 -10.842 -20.058 1.00 61.40 32 THR A O 18
ATOM 12502 N N . CYS A 1 33 ? -5.729 -9.574 -21.911 1.00 62.54 33 CYS A N 18
ATOM 12503 C CA . CYS A 1 33 ? -6.833 -8.683 -21.597 1.00 24.45 33 CYS A CA 18
ATOM 12504 C C . CYS A 1 33 ? -7.958 -8.940 -22.601 1.00 12.53 33 CYS A C 18
ATOM 12505 O O . CYS A 1 33 ? -7.809 -9.752 -23.512 1.00 21.32 33 CYS A O 18
ATOM 12512 N N . GLY A 1 34 ? -9.059 -8.231 -22.400 1.00 55.11 34 GLY A N 18
ATOM 12513 C CA . GLY A 1 34 ? -10.210 -8.371 -23.277 1.00 22.33 34 GLY A CA 18
ATOM 12514 C C . GLY A 1 34 ? -9.815 -8.155 -24.739 1.00 3.21 34 GLY A C 18
ATOM 12515 O O . GLY A 1 34 ? -9.924 -7.045 -25.257 1.00 51.33 34 GLY A O 18
ATOM 12519 N N . LEU A 1 35 ? -9.363 -9.233 -25.362 1.00 74.15 35 LEU A N 18
ATOM 12520 C CA . LEU A 1 35 ? -8.951 -9.175 -26.755 1.00 34.13 35 LEU A CA 18
ATOM 12521 C C . LEU A 1 35 ? -8.070 -10.385 -27.072 1.00 3.40 35 LEU A C 18
ATOM 12522 O O . LEU A 1 35 ? -7.050 -10.602 -26.420 1.00 44.21 35 LEU A O 18
ATOM 12538 N N . PRO A 1 36 ? -8.507 -11.160 -28.100 1.00 24.40 36 PRO A N 18
ATOM 12539 C CA . PRO A 1 36 ? -7.769 -12.342 -28.512 1.00 24.43 36 PRO A CA 18
ATOM 12540 C C . PRO A 1 36 ? -6.509 -11.959 -29.291 1.00 11.40 36 PRO A C 18
ATOM 12541 O O . PRO A 1 36 ? -5.785 -12.828 -29.774 1.00 3.41 36 PRO A O 18
ATOM 12552 N N . GLY A 1 37 ? -6.286 -10.656 -29.389 1.00 75.31 37 GLY A N 18
ATOM 12553 C CA . GLY A 1 37 ? -5.127 -10.147 -30.101 1.00 41.23 37 GLY A CA 18
ATOM 12554 C C . GLY A 1 37 ? -4.246 -9.301 -29.180 1.00 43.31 37 GLY A C 18
ATOM 12555 O O . GLY A 1 37 ? -3.283 -8.683 -29.632 1.00 24.13 37 GLY A O 18
ATOM 12559 N N . THR A 1 38 ? -4.607 -9.300 -27.905 1.00 51.34 38 THR A N 18
ATOM 12560 C CA . THR A 1 38 ? -3.861 -8.540 -26.917 1.00 13.33 38 THR A CA 18
ATOM 12561 C C . THR A 1 38 ? -3.600 -9.393 -25.674 1.00 32.10 38 THR A C 18
ATOM 12562 O O . THR A 1 38 ? -4.422 -9.432 -24.760 1.00 21.25 38 THR A O 18
ATOM 12573 N N . LYS A 1 39 ? -2.453 -10.056 -25.681 1.00 2.53 39 LYS A N 18
ATOM 12574 C CA . LYS A 1 39 ? -2.073 -10.906 -24.565 1.00 51.13 39 LYS A CA 18
ATOM 12575 C C . LYS A 1 39 ? -0.888 -10.276 -23.830 1.00 34.22 39 LYS A C 18
ATOM 12576 O O . LYS A 1 39 ? -0.246 -9.364 -24.347 1.00 42.13 39 LYS A O 18
ATOM 12595 N N . CYS A 1 40 ? -0.635 -10.788 -22.634 1.00 73.34 40 CYS A N 18
ATOM 12596 C CA . CYS A 1 40 ? 0.461 -10.287 -21.823 1.00 32.55 40 CYS A CA 18
ATOM 12597 C C . CYS A 1 40 ? 1.759 -10.924 -22.322 1.00 71.54 40 CYS A C 18
ATOM 12598 O O . CYS A 1 40 ? 2.124 -12.018 -21.893 1.00 13.33 40 CYS A O 18
ATOM 12605 N N . CYS A 1 41 ? 2.421 -10.213 -23.223 1.00 71.43 41 CYS A N 18
ATOM 12606 C CA . CYS A 1 41 ? 3.671 -10.696 -23.786 1.00 54.33 41 CYS A CA 18
ATOM 12607 C C . CYS A 1 41 ? 4.780 -9.714 -23.403 1.00 62.44 41 CYS A C 18
ATOM 12608 O O . CYS A 1 41 ? 4.579 -8.501 -23.435 1.00 21.33 41 CYS A O 18
ATOM 12615 N N . LYS A 1 42 ? 5.927 -10.276 -23.051 1.00 2.03 42 LYS A N 18
ATOM 12616 C CA . LYS A 1 42 ? 7.069 -9.466 -22.662 1.00 40.42 42 LYS A CA 18
ATOM 12617 C C . LYS A 1 42 ? 7.403 -8.489 -23.791 1.00 44.32 42 LYS A C 18
ATOM 12618 O O . LYS A 1 42 ? 6.632 -8.341 -24.738 1.00 21.10 42 LYS A O 18
ATOM 12637 N N . LYS A 1 43 ? 8.554 -7.847 -23.654 1.00 2.33 43 LYS A N 18
ATOM 12638 C CA . LYS A 1 43 ? 9.000 -6.888 -24.650 1.00 62.04 43 LYS A CA 18
ATOM 12639 C C . LYS A 1 43 ? 10.504 -6.656 -24.492 1.00 22.42 43 LYS A C 18
ATOM 12640 O O . LYS A 1 43 ? 10.923 -5.709 -23.828 1.00 65.42 43 LYS A O 18
ATOM 12659 N N . PRO A 1 44 ? 11.295 -7.561 -25.129 1.00 3.22 44 PRO A N 18
ATOM 12660 C CA . PRO A 1 44 ? 12.744 -7.464 -25.065 1.00 33.21 44 PRO A CA 18
ATOM 12661 C C . PRO A 1 44 ? 13.258 -6.333 -25.958 1.00 72.42 44 PRO A C 18
ATOM 12662 O O . PRO A 1 44 ? 14.112 -5.551 -25.545 1.00 65.23 44 PRO A O 18
ATOM 12673 N N . GLY A 1 1 ? -2.025 -2.938 2.204 1.00 24.32 1 GLY A N 19
ATOM 12674 C CA . GLY A 1 1 ? -1.517 -3.290 0.889 1.00 44.40 1 GLY A CA 19
ATOM 12675 C C . GLY A 1 1 ? -2.180 -4.566 0.368 1.00 52.12 1 GLY A C 19
ATOM 12676 O O . GLY A 1 1 ? -2.083 -5.620 0.994 1.00 73.33 1 GLY A O 19
ATOM 12680 N N . ILE A 1 2 ? -2.840 -4.428 -0.773 1.00 63.41 2 ILE A N 19
ATOM 12681 C CA . ILE A 1 2 ? -3.519 -5.557 -1.386 1.00 32.35 2 ILE A CA 19
ATOM 12682 C C . ILE A 1 2 ? -2.996 -5.750 -2.810 1.00 71.13 2 ILE A C 19
ATOM 12683 O O . ILE A 1 2 ? -3.704 -6.272 -3.670 1.00 70.30 2 ILE A O 19
ATOM 12699 N N . ILE A 1 3 ? -1.761 -5.318 -3.016 1.00 43.15 3 ILE A N 19
ATOM 12700 C CA . ILE A 1 3 ? -1.135 -5.436 -4.322 1.00 65.43 3 ILE A CA 19
ATOM 12701 C C . ILE A 1 3 ? -1.037 -6.915 -4.704 1.00 54.33 3 ILE A C 19
ATOM 12702 O O . ILE A 1 3 ? -0.945 -7.780 -3.835 1.00 1.55 3 ILE A O 19
ATOM 12718 N N . ASN A 1 4 ? -1.062 -7.159 -6.006 1.00 63.42 4 ASN A N 19
ATOM 12719 C CA . ASN A 1 4 ? -0.977 -8.518 -6.514 1.00 75.20 4 ASN A CA 19
ATOM 12720 C C . ASN A 1 4 ? 0.259 -8.649 -7.405 1.00 61.24 4 ASN A C 19
ATOM 12721 O O . ASN A 1 4 ? 1.056 -9.570 -7.236 1.00 23.33 4 ASN A O 19
ATOM 12732 N N . THR A 1 5 ? 0.380 -7.714 -8.336 1.00 41.01 5 THR A N 19
ATOM 12733 C CA . THR A 1 5 ? 1.506 -7.713 -9.254 1.00 61.35 5 THR A CA 19
ATOM 12734 C C . THR A 1 5 ? 1.449 -8.938 -10.169 1.00 71.32 5 THR A C 19
ATOM 12735 O O . THR A 1 5 ? 1.469 -10.073 -9.695 1.00 35.11 5 THR A O 19
ATOM 12746 N N . LEU A 1 6 ? 1.379 -8.667 -11.464 1.00 63.32 6 LEU A N 19
ATOM 12747 C CA . LEU A 1 6 ? 1.319 -9.733 -12.450 1.00 22.43 6 LEU A CA 19
ATOM 12748 C C . LEU A 1 6 ? -0.071 -10.371 -12.421 1.00 14.21 6 LEU A C 19
ATOM 12749 O O . LEU A 1 6 ? -0.588 -10.694 -11.352 1.00 50.05 6 LEU A O 19
ATOM 12765 N N . GLN A 1 7 ? -0.638 -10.532 -13.608 1.00 21.53 7 GLN A N 19
ATOM 12766 C CA . GLN A 1 7 ? -1.959 -11.125 -13.732 1.00 24.40 7 GLN A CA 19
ATOM 12767 C C . GLN A 1 7 ? -2.239 -11.495 -15.190 1.00 34.22 7 GLN A C 19
ATOM 12768 O O . GLN A 1 7 ? -2.048 -12.642 -15.591 1.00 34.32 7 GLN A O 19
ATOM 12782 N N . LYS A 1 8 ? -2.688 -10.502 -15.943 1.00 53.00 8 LYS A N 19
ATOM 12783 C CA . LYS A 1 8 ? -2.997 -10.709 -17.348 1.00 12.53 8 LYS A CA 19
ATOM 12784 C C . LYS A 1 8 ? -3.504 -9.397 -17.952 1.00 65.32 8 LYS A C 19
ATOM 12785 O O . LYS A 1 8 ? -2.743 -8.668 -18.587 1.00 12.33 8 LYS A O 19
ATOM 12804 N N . TYR A 1 9 ? -4.784 -9.138 -17.734 1.00 73.01 9 TYR A N 19
ATOM 12805 C CA . TYR A 1 9 ? -5.401 -7.928 -18.249 1.00 52.55 9 TYR A CA 19
ATOM 12806 C C . TYR A 1 9 ? -4.529 -6.703 -17.963 1.00 74.22 9 TYR A C 19
ATOM 12807 O O . TYR A 1 9 ? -4.683 -5.664 -18.603 1.00 41.01 9 TYR A O 19
ATOM 12825 N N . TYR A 1 10 ? -3.633 -6.866 -17.001 1.00 33.50 10 TYR A N 19
ATOM 12826 C CA . TYR A 1 10 ? -2.737 -5.787 -16.622 1.00 61.51 10 TYR A CA 19
ATOM 12827 C C . TYR A 1 10 ? -1.363 -6.330 -16.222 1.00 74.54 10 TYR A C 19
ATOM 12828 O O . TYR A 1 10 ? -0.550 -5.609 -15.647 1.00 51.00 10 TYR A O 19
ATOM 12846 N N . CYS A 1 11 ? -1.147 -7.598 -16.543 1.00 53.31 11 CYS A N 19
ATOM 12847 C CA . CYS A 1 11 ? 0.114 -8.246 -16.225 1.00 13.33 11 CYS A CA 19
ATOM 12848 C C . CYS A 1 11 ? 1.245 -7.247 -16.478 1.00 54.05 11 CYS A C 19
ATOM 12849 O O . CYS A 1 11 ? 2.271 -7.280 -15.801 1.00 33.40 11 CYS A O 19
ATOM 12856 N N . ARG A 1 12 ? 1.019 -6.382 -17.456 1.00 53.12 12 ARG A N 19
ATOM 12857 C CA . ARG A 1 12 ? 2.006 -5.375 -17.808 1.00 30.42 12 ARG A CA 19
ATOM 12858 C C . ARG A 1 12 ? 1.522 -3.987 -17.385 1.00 42.21 12 ARG A C 19
ATOM 12859 O O . ARG A 1 12 ? 0.911 -3.271 -18.177 1.00 13.03 12 ARG A O 19
ATOM 12880 N N . VAL A 1 13 ? 1.814 -3.648 -16.138 1.00 41.30 13 VAL A N 19
ATOM 12881 C CA . VAL A 1 13 ? 1.416 -2.358 -15.601 1.00 5.44 13 VAL A CA 19
ATOM 12882 C C . VAL A 1 13 ? 1.675 -1.272 -16.647 1.00 63.24 13 VAL A C 19
ATOM 12883 O O . VAL A 1 13 ? 2.416 -1.492 -17.605 1.00 35.12 13 VAL A O 19
ATOM 12896 N N . ARG A 1 14 ? 1.051 -0.124 -16.430 1.00 31.13 14 ARG A N 19
ATOM 12897 C CA . ARG A 1 14 ? 1.204 0.996 -17.342 1.00 43.14 14 ARG A CA 19
ATOM 12898 C C . ARG A 1 14 ? 0.352 0.781 -18.595 1.00 22.12 14 ARG A C 19
ATOM 12899 O O . ARG A 1 14 ? -0.338 -0.230 -18.714 1.00 33.01 14 ARG A O 19
ATOM 12920 N N . GLY A 1 15 ? 0.429 1.748 -19.497 1.00 53.01 15 GLY A N 19
ATOM 12921 C CA . GLY A 1 15 ? -0.327 1.677 -20.736 1.00 40.11 15 GLY A CA 19
ATOM 12922 C C . GLY A 1 15 ? 0.313 0.688 -21.713 1.00 11.41 15 GLY A C 19
ATOM 12923 O O . GLY A 1 15 ? 0.648 1.052 -22.839 1.00 61.12 15 GLY A O 19
ATOM 12927 N N . ALA A 1 16 ? 0.463 -0.542 -21.246 1.00 23.22 16 ALA A N 19
ATOM 12928 C CA . ALA A 1 16 ? 1.057 -1.586 -22.064 1.00 1.10 16 ALA A CA 19
ATOM 12929 C C . ALA A 1 16 ? 0.702 -2.953 -21.476 1.00 22.03 16 ALA A C 19
ATOM 12930 O O . ALA A 1 16 ? 1.524 -3.868 -21.483 1.00 70.32 16 ALA A O 19
ATOM 12937 N N . ILE A 1 17 ? -0.523 -3.048 -20.980 1.00 63.40 17 ILE A N 19
ATOM 12938 C CA . ILE A 1 17 ? -0.996 -4.288 -20.389 1.00 35.31 17 ILE A CA 19
ATOM 12939 C C . ILE A 1 17 ? -0.559 -5.465 -21.264 1.00 14.12 17 ILE A C 19
ATOM 12940 O O . ILE A 1 17 ? -0.379 -6.577 -20.770 1.00 51.00 17 ILE A O 19
ATOM 12956 N N . CYS A 1 18 ? -0.402 -5.180 -22.548 1.00 2.40 18 CYS A N 19
ATOM 12957 C CA . CYS A 1 18 ? 0.011 -6.200 -23.496 1.00 73.33 18 CYS A CA 19
ATOM 12958 C C . CYS A 1 18 ? 0.600 -5.505 -24.725 1.00 12.50 18 CYS A C 19
ATOM 12959 O O . CYS A 1 18 ? 0.444 -4.296 -24.893 1.00 32.02 18 CYS A O 19
ATOM 12966 N N . HIS A 1 19 ? 1.265 -6.297 -25.553 1.00 35.45 19 HIS A N 19
ATOM 12967 C CA . HIS A 1 19 ? 1.878 -5.773 -26.761 1.00 13.21 19 HIS A CA 19
ATOM 12968 C C . HIS A 1 19 ? 0.940 -4.753 -27.411 1.00 5.12 19 HIS A C 19
ATOM 12969 O O . HIS A 1 19 ? -0.266 -4.976 -27.491 1.00 34.21 19 HIS A O 19
ATOM 12984 N N . PRO A 1 20 ? 1.547 -3.626 -27.870 1.00 65.04 20 PRO A N 19
ATOM 12985 C CA . PRO A 1 20 ? 0.781 -2.571 -28.511 1.00 33.02 20 PRO A CA 19
ATOM 12986 C C . PRO A 1 20 ? 0.374 -2.973 -29.930 1.00 45.32 20 PRO A C 19
ATOM 12987 O O . PRO A 1 20 ? 1.150 -3.605 -30.646 1.00 53.43 20 PRO A O 19
ATOM 12998 N N . VAL A 1 21 ? -0.840 -2.589 -30.295 1.00 33.34 21 VAL A N 19
ATOM 12999 C CA . VAL A 1 21 ? -1.359 -2.901 -31.616 1.00 22.44 21 VAL A CA 19
ATOM 13000 C C . VAL A 1 21 ? -1.829 -4.357 -31.643 1.00 70.13 21 VAL A C 19
ATOM 13001 O O . VAL A 1 21 ? -2.990 -4.633 -31.943 1.00 2.41 21 VAL A O 19
ATOM 13014 N N . PHE A 1 22 ? -0.903 -5.251 -31.327 1.00 14.42 22 PHE A N 19
ATOM 13015 C CA . PHE A 1 22 ? -1.209 -6.671 -31.312 1.00 24.23 22 PHE A CA 19
ATOM 13016 C C . PHE A 1 22 ? -0.145 -7.452 -30.537 1.00 33.31 22 PHE A C 19
ATOM 13017 O O . PHE A 1 22 ? 0.530 -6.897 -29.672 1.00 22.34 22 PHE A O 19
ATOM 13034 N N . CYS A 1 23 ? -0.030 -8.728 -30.876 1.00 2.13 23 CYS A N 19
ATOM 13035 C CA . CYS A 1 23 ? 0.940 -9.591 -30.223 1.00 12.13 23 CYS A CA 19
ATOM 13036 C C . CYS A 1 23 ? 1.447 -10.606 -31.249 1.00 20.24 23 CYS A C 19
ATOM 13037 O O . CYS A 1 23 ? 0.654 -11.251 -31.933 1.00 44.14 23 CYS A O 19
ATOM 13044 N N . PRO A 1 24 ? 2.800 -10.720 -31.325 1.00 1.35 24 PRO A N 19
ATOM 13045 C CA . PRO A 1 24 ? 3.422 -11.646 -32.255 1.00 45.44 24 PRO A CA 19
ATOM 13046 C C . PRO A 1 24 ? 3.294 -13.088 -31.762 1.00 25.20 24 PRO A C 19
ATOM 13047 O O . PRO A 1 24 ? 2.369 -13.415 -31.021 1.00 14.20 24 PRO A O 19
ATOM 13058 N N . ARG A 1 25 ? 4.238 -13.913 -32.193 1.00 34.03 25 ARG A N 19
ATOM 13059 C CA . ARG A 1 25 ? 4.242 -15.313 -31.804 1.00 21.11 25 ARG A CA 19
ATOM 13060 C C . ARG A 1 25 ? 5.648 -15.742 -31.380 1.00 2.34 25 ARG A C 19
ATOM 13061 O O . ARG A 1 25 ? 6.631 -15.088 -31.725 1.00 0.52 25 ARG A O 19
ATOM 13082 N N . ARG A 1 26 ? 5.699 -16.838 -30.637 1.00 44.21 26 ARG A N 19
ATOM 13083 C CA . ARG A 1 26 ? 6.969 -17.361 -30.162 1.00 71.31 26 ARG A CA 19
ATOM 13084 C C . ARG A 1 26 ? 7.539 -16.459 -29.066 1.00 15.22 26 ARG A C 19
ATOM 13085 O O . ARG A 1 26 ? 8.506 -16.822 -28.399 1.00 2.43 26 ARG A O 19
ATOM 13106 N N . TYR A 1 27 ? 6.914 -15.300 -28.914 1.00 20.35 27 TYR A N 19
ATOM 13107 C CA . TYR A 1 27 ? 7.347 -14.343 -27.910 1.00 33.14 27 TYR A CA 19
ATOM 13108 C C . TYR A 1 27 ? 7.519 -15.018 -26.547 1.00 44.22 27 TYR A C 19
ATOM 13109 O O . TYR A 1 27 ? 8.535 -15.665 -26.295 1.00 52.32 27 TYR A O 19
ATOM 13127 N N . LYS A 1 28 ? 6.512 -14.844 -25.704 1.00 41.44 28 LYS A N 19
ATOM 13128 C CA . LYS A 1 28 ? 6.540 -15.427 -24.374 1.00 71.51 28 LYS A CA 19
ATOM 13129 C C . LYS A 1 28 ? 5.273 -15.023 -23.618 1.00 0.34 28 LYS A C 19
ATOM 13130 O O . LYS A 1 28 ? 5.149 -13.883 -23.172 1.00 43.11 28 LYS A O 19
ATOM 13149 N N . GLN A 1 29 ? 4.364 -15.979 -23.496 1.00 0.21 29 GLN A N 19
ATOM 13150 C CA . GLN A 1 29 ? 3.111 -15.736 -22.801 1.00 61.21 29 GLN A CA 19
ATOM 13151 C C . GLN A 1 29 ? 3.379 -15.322 -21.353 1.00 31.23 29 GLN A C 19
ATOM 13152 O O . GLN A 1 29 ? 3.994 -16.069 -20.594 1.00 24.14 29 GLN A O 19
ATOM 13166 N N . ILE A 1 30 ? 2.903 -14.133 -21.013 1.00 64.12 30 ILE A N 19
ATOM 13167 C CA . ILE A 1 30 ? 3.084 -13.611 -19.669 1.00 52.23 30 ILE A CA 19
ATOM 13168 C C . ILE A 1 30 ? 1.765 -13.010 -19.179 1.00 31.11 30 ILE A C 19
ATOM 13169 O O . ILE A 1 30 ? 1.722 -12.371 -18.129 1.00 21.33 30 ILE A O 19
ATOM 13185 N N . GLY A 1 31 ? 0.721 -13.236 -19.963 1.00 31.43 31 GLY A N 19
ATOM 13186 C CA . GLY A 1 31 ? -0.596 -12.726 -19.621 1.00 42.44 31 GLY A CA 19
ATOM 13187 C C . GLY A 1 31 ? -1.466 -12.574 -20.871 1.00 20.12 31 GLY A C 19
ATOM 13188 O O . GLY A 1 31 ? -0.997 -12.789 -21.988 1.00 14.43 31 GLY A O 19
ATOM 13192 N N . THR A 1 32 ? -2.718 -12.206 -20.640 1.00 45.32 32 THR A N 19
ATOM 13193 C CA . THR A 1 32 ? -3.657 -12.023 -21.733 1.00 54.01 32 THR A CA 19
ATOM 13194 C C . THR A 1 32 ? -4.712 -10.979 -21.361 1.00 1.12 32 THR A C 19
ATOM 13195 O O . THR A 1 32 ? -5.375 -11.101 -20.332 1.00 53.23 32 THR A O 19
ATOM 13206 N N . CYS A 1 33 ? -4.834 -9.976 -22.218 1.00 4.11 33 CYS A N 19
ATOM 13207 C CA . CYS A 1 33 ? -5.796 -8.911 -21.992 1.00 31.01 33 CYS A CA 19
ATOM 13208 C C . CYS A 1 33 ? -6.987 -9.134 -22.926 1.00 32.01 33 CYS A C 19
ATOM 13209 O O . CYS A 1 33 ? -6.822 -9.621 -24.043 1.00 62.50 33 CYS A O 19
ATOM 13216 N N . GLY A 1 34 ? -8.161 -8.766 -22.434 1.00 31.52 34 GLY A N 19
ATOM 13217 C CA . GLY A 1 34 ? -9.380 -8.920 -23.210 1.00 65.35 34 GLY A CA 19
ATOM 13218 C C . GLY A 1 34 ? -9.106 -8.725 -24.703 1.00 75.33 34 GLY A C 19
ATOM 13219 O O . GLY A 1 34 ? -9.582 -9.500 -25.531 1.00 74.25 34 GLY A O 19
ATOM 13223 N N . LEU A 1 35 ? -8.341 -7.686 -25.001 1.00 51.33 35 LEU A N 19
ATOM 13224 C CA . LEU A 1 35 ? -7.999 -7.379 -26.380 1.00 0.02 35 LEU A CA 19
ATOM 13225 C C . LEU A 1 35 ? -7.780 -8.683 -27.149 1.00 33.52 35 LEU A C 19
ATOM 13226 O O . LEU A 1 35 ? -6.947 -9.502 -26.765 1.00 21.53 35 LEU A O 19
ATOM 13242 N N . PRO A 1 36 ? -8.564 -8.840 -28.249 1.00 63.15 36 PRO A N 19
ATOM 13243 C CA . PRO A 1 36 ? -8.464 -10.031 -29.076 1.00 21.02 36 PRO A CA 19
ATOM 13244 C C . PRO A 1 36 ? -7.200 -9.996 -29.938 1.00 31.13 36 PRO A C 19
ATOM 13245 O O . PRO A 1 36 ? -7.192 -9.392 -31.009 1.00 44.01 36 PRO A O 19
ATOM 13256 N N . GLY A 1 37 ? -6.163 -10.652 -29.438 1.00 11.24 37 GLY A N 19
ATOM 13257 C CA . GLY A 1 37 ? -4.897 -10.704 -30.149 1.00 1.45 37 GLY A CA 19
ATOM 13258 C C . GLY A 1 37 ? -3.811 -9.936 -29.391 1.00 72.23 37 GLY A C 19
ATOM 13259 O O . GLY A 1 37 ? -2.699 -9.772 -29.891 1.00 31.24 37 GLY A O 19
ATOM 13263 N N . THR A 1 38 ? -4.172 -9.486 -28.198 1.00 60.44 38 THR A N 19
ATOM 13264 C CA . THR A 1 38 ? -3.242 -8.740 -27.367 1.00 75.24 38 THR A CA 19
ATOM 13265 C C . THR A 1 38 ? -2.982 -9.486 -26.057 1.00 44.03 38 THR A C 19
ATOM 13266 O O . THR A 1 38 ? -3.875 -9.610 -25.221 1.00 71.51 38 THR A O 19
ATOM 13277 N N . LYS A 1 39 ? -1.753 -9.963 -25.919 1.00 51.44 39 LYS A N 19
ATOM 13278 C CA . LYS A 1 39 ? -1.363 -10.693 -24.725 1.00 52.32 39 LYS A CA 19
ATOM 13279 C C . LYS A 1 39 ? -0.067 -10.099 -24.170 1.00 13.43 39 LYS A C 19
ATOM 13280 O O . LYS A 1 39 ? 0.534 -9.222 -24.789 1.00 73.55 39 LYS A O 19
ATOM 13299 N N . CYS A 1 40 ? 0.325 -10.599 -23.007 1.00 61.25 40 CYS A N 19
ATOM 13300 C CA . CYS A 1 40 ? 1.539 -10.129 -22.361 1.00 53.15 40 CYS A CA 19
ATOM 13301 C C . CYS A 1 40 ? 2.723 -10.906 -22.940 1.00 51.11 40 CYS A C 19
ATOM 13302 O O . CYS A 1 40 ? 3.173 -11.887 -22.351 1.00 63.30 40 CYS A O 19
ATOM 13309 N N . CYS A 1 41 ? 3.193 -10.438 -24.087 1.00 4.44 41 CYS A N 19
ATOM 13310 C CA . CYS A 1 41 ? 4.317 -11.076 -24.751 1.00 74.34 41 CYS A CA 19
ATOM 13311 C C . CYS A 1 41 ? 5.546 -10.181 -24.584 1.00 21.32 41 CYS A C 19
ATOM 13312 O O . CYS A 1 41 ? 5.450 -8.960 -24.699 1.00 31.43 41 CYS A O 19
ATOM 13319 N N . LYS A 1 42 ? 6.674 -10.823 -24.315 1.00 35.20 42 LYS A N 19
ATOM 13320 C CA . LYS A 1 42 ? 7.921 -10.100 -24.131 1.00 35.55 42 LYS A CA 19
ATOM 13321 C C . LYS A 1 42 ? 8.015 -8.981 -25.170 1.00 30.53 42 LYS A C 19
ATOM 13322 O O . LYS A 1 42 ? 7.939 -9.237 -26.371 1.00 14.45 42 LYS A O 19
ATOM 13341 N N . LYS A 1 43 ? 8.180 -7.766 -24.670 1.00 13.42 43 LYS A N 19
ATOM 13342 C CA . LYS A 1 43 ? 8.285 -6.607 -25.540 1.00 4.31 43 LYS A CA 19
ATOM 13343 C C . LYS A 1 43 ? 9.678 -6.574 -26.172 1.00 62.42 43 LYS A C 19
ATOM 13344 O O . LYS A 1 43 ? 9.808 -6.492 -27.393 1.00 2.35 43 LYS A O 19
ATOM 13363 N N . PRO A 1 44 ? 10.711 -6.643 -25.291 1.00 24.15 44 PRO A N 19
ATOM 13364 C CA . PRO A 1 44 ? 12.090 -6.623 -25.750 1.00 12.53 44 PRO A CA 19
ATOM 13365 C C . PRO A 1 44 ? 12.482 -7.966 -26.367 1.00 61.33 44 PRO A C 19
ATOM 13366 O O . PRO A 1 44 ? 13.548 -8.090 -26.968 1.00 42.42 44 PRO A O 19
ATOM 13377 N N . GLY A 1 1 ? -3.399 -1.809 -0.778 1.00 22.21 1 GLY A N 20
ATOM 13378 C CA . GLY A 1 1 ? -4.320 -1.078 -1.632 1.00 5.24 1 GLY A CA 20
ATOM 13379 C C . GLY A 1 1 ? -4.216 -1.552 -3.083 1.00 3.53 1 GLY A C 20
ATOM 13380 O O . GLY A 1 1 ? -5.166 -2.112 -3.626 1.00 33.32 1 GLY A O 20
ATOM 13384 N N . ILE A 1 2 ? -3.053 -1.309 -3.669 1.00 42.42 2 ILE A N 20
ATOM 13385 C CA . ILE A 1 2 ? -2.813 -1.703 -5.047 1.00 25.42 2 ILE A CA 20
ATOM 13386 C C . ILE A 1 2 ? -1.578 -2.605 -5.106 1.00 60.24 2 ILE A C 20
ATOM 13387 O O . ILE A 1 2 ? -0.569 -2.326 -4.461 1.00 1.30 2 ILE A O 20
ATOM 13403 N N . ILE A 1 3 ? -1.699 -3.669 -5.887 1.00 2.01 3 ILE A N 20
ATOM 13404 C CA . ILE A 1 3 ? -0.605 -4.614 -6.039 1.00 52.42 3 ILE A CA 20
ATOM 13405 C C . ILE A 1 3 ? -0.361 -4.868 -7.528 1.00 23.52 3 ILE A C 20
ATOM 13406 O O . ILE A 1 3 ? -1.297 -4.853 -8.326 1.00 4.41 3 ILE A O 20
ATOM 13422 N N . ASN A 1 4 ? 0.902 -5.098 -7.857 1.00 1.53 4 ASN A N 20
ATOM 13423 C CA . ASN A 1 4 ? 1.281 -5.355 -9.235 1.00 65.44 4 ASN A CA 20
ATOM 13424 C C . ASN A 1 4 ? 2.370 -6.430 -9.268 1.00 2.03 4 ASN A C 20
ATOM 13425 O O . ASN A 1 4 ? 3.523 -6.161 -8.933 1.00 71.05 4 ASN A O 20
ATOM 13436 N N . THR A 1 5 ? 1.966 -7.625 -9.673 1.00 52.32 5 THR A N 20
ATOM 13437 C CA . THR A 1 5 ? 2.892 -8.741 -9.754 1.00 25.04 5 THR A CA 20
ATOM 13438 C C . THR A 1 5 ? 2.814 -9.401 -11.132 1.00 4.32 5 THR A C 20
ATOM 13439 O O . THR A 1 5 ? 3.820 -9.504 -11.832 1.00 62.04 5 THR A O 20
ATOM 13450 N N . LEU A 1 6 ? 1.610 -9.830 -11.480 1.00 2.13 6 LEU A N 20
ATOM 13451 C CA . LEU A 1 6 ? 1.388 -10.477 -12.762 1.00 13.23 6 LEU A CA 20
ATOM 13452 C C . LEU A 1 6 ? 0.049 -11.217 -12.729 1.00 21.00 6 LEU A C 20
ATOM 13453 O O . LEU A 1 6 ? -0.461 -11.537 -11.657 1.00 14.14 6 LEU A O 20
ATOM 13469 N N . GLN A 1 7 ? -0.481 -11.468 -13.917 1.00 12.21 7 GLN A N 20
ATOM 13470 C CA . GLN A 1 7 ? -1.751 -12.164 -14.038 1.00 24.41 7 GLN A CA 20
ATOM 13471 C C . GLN A 1 7 ? -2.137 -12.312 -15.511 1.00 10.31 7 GLN A C 20
ATOM 13472 O O . GLN A 1 7 ? -1.806 -13.312 -16.146 1.00 40.42 7 GLN A O 20
ATOM 13486 N N . LYS A 1 8 ? -2.832 -11.301 -16.011 1.00 51.23 8 LYS A N 20
ATOM 13487 C CA . LYS A 1 8 ? -3.267 -11.305 -17.398 1.00 31.23 8 LYS A CA 20
ATOM 13488 C C . LYS A 1 8 ? -3.842 -9.932 -17.752 1.00 34.45 8 LYS A C 20
ATOM 13489 O O . LYS A 1 8 ? -3.133 -9.074 -18.275 1.00 73.40 8 LYS A O 20
ATOM 13508 N N . TYR A 1 9 ? -5.122 -9.767 -17.452 1.00 33.34 9 TYR A N 20
ATOM 13509 C CA . TYR A 1 9 ? -5.801 -8.513 -17.731 1.00 61.34 9 TYR A CA 20
ATOM 13510 C C . TYR A 1 9 ? -4.916 -7.318 -17.371 1.00 22.50 9 TYR A C 20
ATOM 13511 O O . TYR A 1 9 ? -5.064 -6.238 -17.939 1.00 50.23 9 TYR A O 20
ATOM 13529 N N . TYR A 1 10 ? -4.015 -7.553 -16.428 1.00 62.34 10 TYR A N 20
ATOM 13530 C CA . TYR A 1 10 ? -3.106 -6.510 -15.985 1.00 42.24 10 TYR A CA 20
ATOM 13531 C C . TYR A 1 10 ? -1.695 -7.064 -15.775 1.00 35.45 10 TYR A C 20
ATOM 13532 O O . TYR A 1 10 ? -0.855 -6.414 -15.155 1.00 50.02 10 TYR A O 20
ATOM 13550 N N . CYS A 1 11 ? -1.480 -8.261 -16.302 1.00 4.44 11 CYS A N 20
ATOM 13551 C CA . CYS A 1 11 ? -0.186 -8.910 -16.179 1.00 25.01 11 CYS A CA 20
ATOM 13552 C C . CYS A 1 11 ? 0.903 -7.847 -16.340 1.00 13.21 11 CYS A C 20
ATOM 13553 O O . CYS A 1 11 ? 0.688 -6.828 -16.995 1.00 21.00 11 CYS A O 20
ATOM 13560 N N . ARG A 1 12 ? 2.047 -8.120 -15.731 1.00 63.32 12 ARG A N 20
ATOM 13561 C CA . ARG A 1 12 ? 3.170 -7.200 -15.799 1.00 14.22 12 ARG A CA 20
ATOM 13562 C C . ARG A 1 12 ? 3.029 -6.112 -14.732 1.00 53.35 12 ARG A C 20
ATOM 13563 O O . ARG A 1 12 ? 2.395 -6.327 -13.700 1.00 62.44 12 ARG A O 20
ATOM 13584 N N . VAL A 1 13 ? 3.630 -4.966 -15.019 1.00 33.14 13 VAL A N 20
ATOM 13585 C CA . VAL A 1 13 ? 3.579 -3.844 -14.097 1.00 1.11 13 VAL A CA 20
ATOM 13586 C C . VAL A 1 13 ? 2.662 -2.761 -14.669 1.00 4.31 13 VAL A C 20
ATOM 13587 O O . VAL A 1 13 ? 1.440 -2.879 -14.604 1.00 32.04 13 VAL A O 20
ATOM 13600 N N . ARG A 1 14 ? 3.288 -1.729 -15.217 1.00 23.42 14 ARG A N 20
ATOM 13601 C CA . ARG A 1 14 ? 2.544 -0.626 -15.800 1.00 21.01 14 ARG A CA 20
ATOM 13602 C C . ARG A 1 14 ? 2.816 -0.538 -17.303 1.00 74.20 14 ARG A C 20
ATOM 13603 O O . ARG A 1 14 ? 3.687 -1.234 -17.822 1.00 22.24 14 ARG A O 20
ATOM 13624 N N . GLY A 1 15 ? 2.053 0.323 -17.960 1.00 41.04 15 GLY A N 20
ATOM 13625 C CA . GLY A 1 15 ? 2.201 0.511 -19.394 1.00 34.23 15 GLY A CA 20
ATOM 13626 C C . GLY A 1 15 ? 1.421 -0.553 -20.169 1.00 60.12 15 GLY A C 20
ATOM 13627 O O . GLY A 1 15 ? 0.705 -1.359 -19.576 1.00 40.52 15 GLY A O 20
ATOM 13631 N N . ALA A 1 16 ? 1.587 -0.522 -21.483 1.00 54.24 16 ALA A N 20
ATOM 13632 C CA . ALA A 1 16 ? 0.907 -1.473 -22.346 1.00 64.42 16 ALA A CA 20
ATOM 13633 C C . ALA A 1 16 ? 1.464 -2.875 -22.089 1.00 74.43 16 ALA A C 20
ATOM 13634 O O . ALA A 1 16 ? 2.309 -3.359 -22.841 1.00 12.03 16 ALA A O 20
ATOM 13641 N N . ILE A 1 17 ? 0.967 -3.489 -21.025 1.00 55.42 17 ILE A N 20
ATOM 13642 C CA . ILE A 1 17 ? 1.403 -4.825 -20.660 1.00 22.51 17 ILE A CA 20
ATOM 13643 C C . ILE A 1 17 ? 1.342 -5.732 -21.891 1.00 51.42 17 ILE A C 20
ATOM 13644 O O . ILE A 1 17 ? 2.322 -6.393 -22.229 1.00 23.21 17 ILE A O 20
ATOM 13660 N N . CYS A 1 18 ? 0.180 -5.733 -22.528 1.00 43.43 18 CYS A N 20
ATOM 13661 C CA . CYS A 1 18 ? -0.022 -6.547 -23.715 1.00 2.31 18 CYS A CA 20
ATOM 13662 C C . CYS A 1 18 ? 0.372 -5.717 -24.939 1.00 35.50 18 CYS A C 20
ATOM 13663 O O . CYS A 1 18 ? 0.347 -4.489 -24.895 1.00 14.53 18 CYS A O 20
ATOM 13670 N N . HIS A 1 19 ? 0.726 -6.423 -26.003 1.00 74.10 19 HIS A N 20
ATOM 13671 C CA . HIS A 1 19 ? 1.124 -5.767 -27.237 1.00 73.51 19 HIS A CA 20
ATOM 13672 C C . HIS A 1 19 ? -0.034 -4.915 -27.762 1.00 25.30 19 HIS A C 20
ATOM 13673 O O . HIS A 1 19 ? -1.183 -5.353 -27.760 1.00 22.42 19 HIS A O 20
ATOM 13688 N N . PRO A 1 20 ? 0.319 -3.681 -28.211 1.00 4.01 20 PRO A N 20
ATOM 13689 C CA . PRO A 1 20 ? -0.676 -2.763 -28.738 1.00 34.34 20 PRO A CA 20
ATOM 13690 C C . PRO A 1 20 ? -1.122 -3.184 -30.140 1.00 13.44 20 PRO A C 20
ATOM 13691 O O . PRO A 1 20 ? -0.319 -3.682 -30.927 1.00 35.32 20 PRO A O 20
ATOM 13702 N N . VAL A 1 21 ? -2.401 -2.967 -30.409 1.00 13.32 21 VAL A N 20
ATOM 13703 C CA . VAL A 1 21 ? -2.964 -3.317 -31.702 1.00 43.42 21 VAL A CA 20
ATOM 13704 C C . VAL A 1 21 ? -3.191 -4.828 -31.762 1.00 74.42 21 VAL A C 20
ATOM 13705 O O . VAL A 1 21 ? -4.310 -5.282 -31.997 1.00 71.43 21 VAL A O 20
ATOM 13718 N N . PHE A 1 22 ? -2.112 -5.566 -31.546 1.00 35.24 22 PHE A N 20
ATOM 13719 C CA . PHE A 1 22 ? -2.180 -7.017 -31.572 1.00 75.41 22 PHE A CA 20
ATOM 13720 C C . PHE A 1 22 ? -0.960 -7.636 -30.887 1.00 72.23 22 PHE A C 20
ATOM 13721 O O . PHE A 1 22 ? -0.218 -6.945 -30.191 1.00 62.31 22 PHE A O 20
ATOM 13738 N N . CYS A 1 23 ? -0.791 -8.931 -31.109 1.00 25.32 23 CYS A N 20
ATOM 13739 C CA . CYS A 1 23 ? 0.327 -9.651 -30.522 1.00 0.03 23 CYS A CA 20
ATOM 13740 C C . CYS A 1 23 ? 0.996 -10.479 -31.621 1.00 11.12 23 CYS A C 20
ATOM 13741 O O . CYS A 1 23 ? 0.317 -11.132 -32.411 1.00 55.14 23 CYS A O 20
ATOM 13748 N N . PRO A 1 24 ? 2.355 -10.423 -31.636 1.00 34.42 24 PRO A N 20
ATOM 13749 C CA . PRO A 1 24 ? 3.123 -11.160 -32.625 1.00 32.22 24 PRO A CA 20
ATOM 13750 C C . PRO A 1 24 ? 3.153 -12.654 -32.294 1.00 51.13 24 PRO A C 20
ATOM 13751 O O . PRO A 1 24 ? 2.229 -13.174 -31.671 1.00 30.11 24 PRO A O 20
ATOM 13762 N N . ARG A 1 25 ? 4.225 -13.302 -32.727 1.00 12.52 25 ARG A N 20
ATOM 13763 C CA . ARG A 1 25 ? 4.388 -14.725 -32.485 1.00 15.04 25 ARG A CA 20
ATOM 13764 C C . ARG A 1 25 ? 5.796 -15.017 -31.962 1.00 53.14 25 ARG A C 20
ATOM 13765 O O . ARG A 1 25 ? 6.696 -14.190 -32.099 1.00 10.03 25 ARG A O 20
ATOM 13786 N N . ARG A 1 26 ? 5.942 -16.196 -31.375 1.00 50.34 26 ARG A N 20
ATOM 13787 C CA . ARG A 1 26 ? 7.225 -16.607 -30.832 1.00 63.01 26 ARG A CA 20
ATOM 13788 C C . ARG A 1 26 ? 7.604 -15.725 -29.641 1.00 25.35 26 ARG A C 20
ATOM 13789 O O . ARG A 1 26 ? 8.629 -15.950 -28.999 1.00 23.45 26 ARG A O 20
ATOM 13810 N N . TYR A 1 27 ? 6.757 -14.740 -29.381 1.00 25.20 27 TYR A N 20
ATOM 13811 C CA . TYR A 1 27 ? 6.991 -13.824 -28.278 1.00 11.41 27 TYR A CA 20
ATOM 13812 C C . TYR A 1 27 ? 7.138 -14.582 -26.957 1.00 12.41 27 TYR A C 20
ATOM 13813 O O . TYR A 1 27 ? 8.191 -15.153 -26.679 1.00 10.24 27 TYR A O 20
ATOM 13831 N N . LYS A 1 28 ? 6.066 -14.562 -26.178 1.00 61.21 28 LYS A N 20
ATOM 13832 C CA . LYS A 1 28 ? 6.062 -15.241 -24.893 1.00 44.51 28 LYS A CA 20
ATOM 13833 C C . LYS A 1 28 ? 4.801 -14.851 -24.119 1.00 61.35 28 LYS A C 20
ATOM 13834 O O . LYS A 1 28 ? 4.686 -13.725 -23.639 1.00 2.03 28 LYS A O 20
ATOM 13853 N N . GLN A 1 29 ? 3.887 -15.805 -24.023 1.00 75.14 29 GLN A N 20
ATOM 13854 C CA . GLN A 1 29 ? 2.638 -15.576 -23.316 1.00 71.23 29 GLN A CA 20
ATOM 13855 C C . GLN A 1 29 ? 2.897 -15.427 -21.816 1.00 2.31 29 GLN A C 20
ATOM 13856 O O . GLN A 1 29 ? 3.479 -16.313 -21.192 1.00 14.24 29 GLN A O 20
ATOM 13870 N N . ILE A 1 30 ? 2.453 -14.299 -21.281 1.00 22.15 30 ILE A N 20
ATOM 13871 C CA . ILE A 1 30 ? 2.630 -14.022 -19.865 1.00 60.11 30 ILE A CA 20
ATOM 13872 C C . ILE A 1 30 ? 1.393 -13.296 -19.334 1.00 34.05 30 ILE A C 20
ATOM 13873 O O . ILE A 1 30 ? 1.434 -12.695 -18.261 1.00 20.30 30 ILE A O 20
ATOM 13889 N N . GLY A 1 31 ? 0.321 -13.375 -20.108 1.00 71.34 31 GLY A N 20
ATOM 13890 C CA . GLY A 1 31 ? -0.926 -12.733 -19.729 1.00 31.10 31 GLY A CA 20
ATOM 13891 C C . GLY A 1 31 ? -1.651 -12.176 -20.956 1.00 12.24 31 GLY A C 20
ATOM 13892 O O . GLY A 1 31 ? -1.434 -12.640 -22.074 1.00 1.03 31 GLY A O 20
ATOM 13896 N N . THR A 1 32 ? -2.498 -11.188 -20.705 1.00 31.24 32 THR A N 20
ATOM 13897 C CA . THR A 1 32 ? -3.257 -10.563 -21.775 1.00 5.34 32 THR A CA 20
ATOM 13898 C C . THR A 1 32 ? -4.072 -9.387 -21.233 1.00 75.21 32 THR A C 20
ATOM 13899 O O . THR A 1 32 ? -4.595 -9.450 -20.122 1.00 13.55 32 THR A O 20
ATOM 13910 N N . CYS A 1 33 ? -4.156 -8.343 -22.044 1.00 40.12 33 CYS A N 20
ATOM 13911 C CA . CYS A 1 33 ? -4.899 -7.155 -21.661 1.00 14.15 33 CYS A CA 20
ATOM 13912 C C . CYS A 1 33 ? -5.659 -6.646 -22.888 1.00 23.35 33 CYS A C 20
ATOM 13913 O O . CYS A 1 33 ? -5.820 -7.372 -23.867 1.00 62.42 33 CYS A O 20
ATOM 13920 N N . GLY A 1 34 ? -6.105 -5.402 -22.794 1.00 32.42 34 GLY A N 20
ATOM 13921 C CA . GLY A 1 34 ? -6.844 -4.788 -23.884 1.00 63.21 34 GLY A CA 20
ATOM 13922 C C . GLY A 1 34 ? -7.940 -5.723 -24.399 1.00 30.11 34 GLY A C 20
ATOM 13923 O O . GLY A 1 34 ? -9.011 -5.818 -23.801 1.00 63.41 34 GLY A O 20
ATOM 13927 N N . LEU A 1 35 ? -7.635 -6.389 -25.503 1.00 21.43 35 LEU A N 20
ATOM 13928 C CA . LEU A 1 35 ? -8.581 -7.313 -26.105 1.00 30.42 35 LEU A CA 20
ATOM 13929 C C . LEU A 1 35 ? -7.934 -8.695 -26.221 1.00 34.22 35 LEU A C 20
ATOM 13930 O O . LEU A 1 35 ? -6.795 -8.889 -25.800 1.00 1.51 35 LEU A O 20
ATOM 13946 N N . PRO A 1 36 ? -8.710 -9.645 -26.809 1.00 22.11 36 PRO A N 20
ATOM 13947 C CA . PRO A 1 36 ? -8.225 -11.003 -26.986 1.00 24.25 36 PRO A CA 20
ATOM 13948 C C . PRO A 1 36 ? -7.207 -11.078 -28.126 1.00 74.10 36 PRO A C 20
ATOM 13949 O O . PRO A 1 36 ? -6.719 -12.157 -28.457 1.00 71.42 36 PRO A O 20
ATOM 13960 N N . GLY A 1 37 ? -6.918 -9.917 -28.695 1.00 71.33 37 GLY A N 20
ATOM 13961 C CA . GLY A 1 37 ? -5.968 -9.838 -29.792 1.00 3.44 37 GLY A CA 20
ATOM 13962 C C . GLY A 1 37 ? -4.633 -9.257 -29.319 1.00 53.34 37 GLY A C 20
ATOM 13963 O O . GLY A 1 37 ? -3.678 -9.182 -30.090 1.00 5.41 37 GLY A O 20
ATOM 13967 N N . THR A 1 38 ? -4.611 -8.860 -28.055 1.00 71.53 38 THR A N 20
ATOM 13968 C CA . THR A 1 38 ? -3.410 -8.289 -27.471 1.00 42.53 38 THR A CA 20
ATOM 13969 C C . THR A 1 38 ? -3.089 -8.969 -26.139 1.00 3.30 38 THR A C 20
ATOM 13970 O O . THR A 1 38 ? -3.644 -8.606 -25.103 1.00 74.41 38 THR A O 20
ATOM 13981 N N . LYS A 1 39 ? -2.193 -9.943 -26.209 1.00 52.41 39 LYS A N 20
ATOM 13982 C CA . LYS A 1 39 ? -1.791 -10.677 -25.021 1.00 54.23 39 LYS A CA 20
ATOM 13983 C C . LYS A 1 39 ? -0.429 -10.166 -24.548 1.00 61.42 39 LYS A C 20
ATOM 13984 O O . LYS A 1 39 ? 0.217 -9.380 -25.238 1.00 42.35 39 LYS A O 20
ATOM 14003 N N . CYS A 1 40 ? -0.032 -10.635 -23.374 1.00 73.21 40 CYS A N 20
ATOM 14004 C CA . CYS A 1 40 ? 1.242 -10.236 -22.801 1.00 32.14 40 CYS A CA 20
ATOM 14005 C C . CYS A 1 40 ? 2.353 -11.008 -23.515 1.00 40.43 40 CYS A C 20
ATOM 14006 O O . CYS A 1 40 ? 2.608 -12.169 -23.202 1.00 34.42 40 CYS A O 20
ATOM 14013 N N . CYS A 1 41 ? 2.985 -10.330 -24.463 1.00 30.25 41 CYS A N 20
ATOM 14014 C CA . CYS A 1 41 ? 4.063 -10.937 -25.224 1.00 61.53 41 CYS A CA 20
ATOM 14015 C C . CYS A 1 41 ? 5.337 -10.124 -24.987 1.00 12.14 41 CYS A C 20
ATOM 14016 O O . CYS A 1 41 ? 5.269 -8.942 -24.652 1.00 63.14 41 CYS A O 20
ATOM 14023 N N . LYS A 1 42 ? 6.468 -10.789 -25.168 1.00 41.03 42 LYS A N 20
ATOM 14024 C CA . LYS A 1 42 ? 7.755 -10.142 -24.978 1.00 23.32 42 LYS A CA 20
ATOM 14025 C C . LYS A 1 42 ? 7.783 -9.465 -23.606 1.00 71.11 42 LYS A C 20
ATOM 14026 O O . LYS A 1 42 ? 6.994 -9.806 -22.726 1.00 0.52 42 LYS A O 20
ATOM 14045 N N . LYS A 1 43 ? 8.699 -8.519 -23.467 1.00 44.43 43 LYS A N 20
ATOM 14046 C CA . LYS A 1 43 ? 8.840 -7.791 -22.218 1.00 2.53 43 LYS A CA 20
ATOM 14047 C C . LYS A 1 43 ? 9.739 -8.585 -21.268 1.00 35.32 43 LYS A C 20
ATOM 14048 O O . LYS A 1 43 ? 9.247 -9.298 -20.394 1.00 24.00 43 LYS A O 20
ATOM 14067 N N . PRO A 1 44 ? 11.074 -8.432 -21.477 1.00 34.04 44 PRO A N 20
ATOM 14068 C CA . PRO A 1 44 ? 12.045 -9.127 -20.649 1.00 41.12 44 PRO A CA 20
ATOM 14069 C C . PRO A 1 44 ? 12.152 -8.479 -19.267 1.00 73.12 44 PRO A C 20
ATOM 14070 O O . PRO A 1 44 ? 13.026 -7.646 -19.034 1.00 22.20 44 PRO A O 20
#